Protein AF-A0A669B905-F1 (afdb_monomer)

InterPro domains:
  IPR000477 Reverse transcriptase domain [PF00078] (861-1070)
  IPR000477 Reverse transcriptase domain [PS50878] (839-1088)
  IPR005135 Endonuclease/exonuclease/phosphatase [PF03372] (368-586)
  IPR036691 Endonuclease/exonuclease/phosphatase superfamily [G3DSA:3.60.10.10] (364-593)
  IPR036691 Endonuclease/exonuclease/phosphatase superfamily [SSF56219] (365-593)
  IPR043502 DNA/RNA polymerase superfamily [SSF56672] (790-1060)

pLDDT: mean 71.16, std 20.17, range [20.33, 95.31]

Structure (mmCIF, N/CA/C/O backbone):
data_AF-A0A669B905-F1
#
_entry.id   AF-A0A669B905-F1
#
loop_
_atom_site.group_PDB
_atom_site.id
_atom_site.type_symbol
_atom_site.label_atom_id
_atom_site.label_alt_id
_atom_site.label_comp_id
_atom_site.label_asym_id
_atom_site.label_entity_id
_atom_site.label_seq_id
_atom_site.pdbx_PDB_ins_code
_atom_site.Cartn_x
_atom_site.Cartn_y
_atom_site.Cartn_z
_atom_site.occupancy
_atom_site.B_iso_or_equiv
_atom_site.auth_seq_id
_atom_site.auth_comp_id
_atom_site.auth_asym_id
_atom_site.auth_atom_id
_atom_site.pdbx_PDB_model_num
ATOM 1 N N . MET A 1 1 ? 8.652 -64.055 27.691 1.00 23.73 1 MET A N 1
ATOM 2 C CA . MET A 1 1 ? 7.307 -64.675 27.707 1.00 23.73 1 MET A CA 1
ATOM 3 C C . MET A 1 1 ? 6.275 -63.616 27.307 1.00 23.73 1 MET A C 1
ATOM 5 O O . MET A 1 1 ? 6.661 -62.470 27.116 1.00 23.73 1 MET A O 1
ATOM 9 N N . ILE A 1 2 ? 5.028 -64.021 27.076 1.00 25.58 2 ILE A N 1
ATOM 10 C CA . ILE A 1 2 ? 3.924 -63.333 26.359 1.00 25.58 2 ILE A CA 1
ATOM 11 C C . ILE A 1 2 ? 2.677 -63.392 27.295 1.00 25.58 2 ILE A C 1
ATOM 13 O O . ILE A 1 2 ? 2.710 -64.297 28.134 1.00 25.58 2 ILE A O 1
ATOM 17 N N . PRO A 1 3 ? 1.594 -62.561 27.225 1.00 44.59 3 PRO A N 1
ATOM 18 C CA . PRO A 1 3 ? 1.182 -61.507 26.264 1.00 44.59 3 PRO A CA 1
ATOM 19 C C . PRO A 1 3 ? 0.768 -60.139 26.907 1.00 44.59 3 PRO A C 1
ATOM 21 O O . PRO A 1 3 ? 1.012 -59.882 28.079 1.00 44.59 3 PRO A O 1
ATOM 24 N N . VAL A 1 4 ? 0.028 -59.335 26.114 1.00 25.70 4 VAL A N 1
ATOM 25 C CA . VAL A 1 4 ? -0.992 -58.309 26.472 1.00 25.70 4 VAL A CA 1
ATOM 26 C C . VAL A 1 4 ? -0.543 -56.840 26.511 1.00 25.70 4 VAL A C 1
ATOM 28 O O . VAL A 1 4 ? -0.245 -56.289 27.565 1.00 25.70 4 VAL A O 1
ATOM 31 N N . CYS A 1 5 ? -0.593 -56.186 25.338 1.00 24.33 5 CYS A N 1
ATOM 32 C CA . CYS A 1 5 ? -1.425 -54.990 25.079 1.00 24.33 5 CYS A CA 1
ATOM 33 C C . CYS A 1 5 ? -1.227 -54.470 23.636 1.00 24.33 5 CYS A C 1
ATOM 35 O O . CYS A 1 5 ? -0.572 -53.453 23.411 1.00 24.33 5 CYS A O 1
ATOM 37 N N . GLU A 1 6 ? -1.818 -55.148 22.646 1.00 27.17 6 GLU A N 1
ATOM 38 C CA . GLU A 1 6 ? -2.153 -54.501 21.367 1.00 27.17 6 GLU A CA 1
ATOM 39 C C . GLU A 1 6 ? -3.585 -53.955 21.439 1.00 27.17 6 GLU A C 1
ATOM 41 O O . GLU A 1 6 ? -4.488 -54.638 21.918 1.00 27.17 6 GLU A O 1
ATOM 46 N N . GLY A 1 7 ? -3.803 -52.730 20.957 1.00 27.81 7 GLY A N 1
ATOM 47 C CA . GLY A 1 7 ? -5.134 -52.127 20.899 1.00 27.81 7 GLY A CA 1
ATOM 48 C C . GLY A 1 7 ? -5.110 -50.622 20.627 1.00 27.81 7 GLY A C 1
ATOM 49 O O . GLY A 1 7 ? -4.249 -49.900 21.118 1.00 27.81 7 GLY A O 1
ATOM 50 N N . VAL A 1 8 ? -6.095 -50.146 19.860 1.00 27.58 8 VAL A N 1
ATOM 51 C CA . VAL A 1 8 ? -6.415 -48.717 19.651 1.00 27.58 8 VAL A CA 1
ATOM 52 C C . VAL A 1 8 ? -5.311 -47.863 18.987 1.00 27.58 8 VAL A C 1
ATOM 54 O O . VAL A 1 8 ? -4.923 -46.807 19.480 1.00 27.58 8 VAL A O 1
ATOM 57 N N . TRP A 1 9 ? -4.892 -48.239 17.770 1.00 29.30 9 TRP A N 1
ATOM 58 C CA . TRP A 1 9 ? -4.536 -47.234 16.740 1.00 29.30 9 TRP A CA 1
ATOM 59 C C . TRP A 1 9 ? -4.952 -47.629 15.304 1.00 29.30 9 TRP A C 1
ATOM 61 O O . TRP A 1 9 ? -4.428 -47.120 14.314 1.00 29.30 9 TRP A O 1
ATOM 71 N N . THR A 1 10 ? -5.922 -48.536 15.175 1.00 29.08 10 THR A N 1
ATOM 72 C CA . THR A 1 10 ? -6.332 -49.192 13.920 1.00 29.08 10 THR A CA 1
ATOM 73 C C . THR A 1 10 ? -7.814 -48.961 13.606 1.00 29.08 10 THR A C 1
ATOM 75 O O . THR A 1 10 ? -8.582 -49.895 13.417 1.00 29.08 10 THR A O 1
ATOM 78 N N . LEU A 1 11 ? -8.230 -47.691 13.541 1.00 26.69 11 LEU A N 1
ATOM 79 C CA . LEU A 1 11 ? -9.590 -47.309 13.137 1.00 26.69 11 LEU A CA 1
ATOM 80 C C . LEU A 1 11 ? -9.599 -45.934 12.442 1.00 26.69 11 LEU A C 1
ATOM 82 O O . LEU A 1 11 ? -9.884 -44.916 13.063 1.00 26.69 11 LEU A O 1
ATOM 86 N N . LEU A 1 12 ? -9.198 -45.914 11.160 1.00 27.28 12 LEU A N 1
ATOM 87 C CA . LEU A 1 12 ? -9.539 -44.898 10.134 1.00 27.28 12 LEU A CA 1
ATOM 88 C C . LEU A 1 12 ? -8.936 -45.267 8.753 1.00 27.28 12 LEU A C 1
ATOM 90 O O . LEU A 1 12 ? -8.339 -44.449 8.049 1.00 27.28 12 LEU A O 1
ATOM 94 N N . GLN A 1 13 ? -9.081 -46.535 8.363 1.00 30.08 13 GLN A N 1
ATOM 95 C CA . GLN A 1 13 ? -8.860 -47.026 6.999 1.00 30.08 13 GLN A CA 1
ATOM 96 C C . GLN A 1 13 ? -10.062 -47.896 6.603 1.00 30.08 13 GLN A C 1
ATOM 98 O O . GLN A 1 13 ? -10.680 -48.499 7.472 1.00 30.08 13 GLN A O 1
ATOM 103 N N . HIS A 1 14 ? -10.372 -47.934 5.302 1.00 25.19 14 HIS A N 1
ATOM 104 C CA . HIS A 1 14 ? -11.549 -48.568 4.681 1.00 25.19 14 HIS A CA 1
ATOM 105 C C . HIS A 1 14 ? -12.921 -47.906 4.928 1.00 25.19 14 HIS A C 1
ATOM 107 O O . HIS A 1 14 ? -13.678 -48.300 5.802 1.00 25.19 14 HIS A O 1
ATOM 113 N N . THR A 1 15 ? -13.303 -47.029 3.994 1.00 24.38 15 THR A N 1
ATOM 114 C CA . THR A 1 15 ? -14.527 -47.232 3.186 1.00 24.38 15 THR A CA 1
ATOM 115 C C . THR A 1 15 ? -14.198 -46.907 1.715 1.00 24.38 15 THR A C 1
ATOM 117 O O . THR A 1 15 ? -13.374 -46.013 1.493 1.00 24.38 15 THR A O 1
ATOM 120 N N . PRO A 1 16 ? -14.738 -47.632 0.711 1.00 28.81 16 PRO A N 1
ATOM 121 C CA . PRO A 1 16 ? -14.225 -47.604 -0.666 1.00 28.81 16 PRO A CA 1
ATOM 122 C C . PRO A 1 16 ? -15.098 -46.818 -1.665 1.00 28.81 16 PRO A C 1
ATOM 124 O O . PRO A 1 16 ? -16.204 -46.384 -1.360 1.00 28.81 16 PRO A O 1
ATOM 127 N N . THR A 1 17 ? -14.600 -46.687 -2.897 1.00 33.12 17 THR A N 1
ATOM 128 C CA . THR A 1 17 ? -15.314 -46.149 -4.069 1.00 33.12 17 THR A CA 1
ATOM 129 C C . THR A 1 17 ? -15.989 -47.240 -4.909 1.00 33.12 17 THR A C 1
ATOM 131 O O . THR A 1 17 ? -15.357 -48.251 -5.206 1.00 33.12 17 THR A O 1
ATOM 134 N N . CYS A 1 18 ? -17.189 -46.963 -5.424 1.00 22.50 18 CYS A N 1
ATOM 135 C CA . CYS A 1 18 ? -17.764 -47.538 -6.654 1.00 22.50 18 CYS A CA 1
ATOM 136 C C . CYS A 1 18 ? -18.350 -46.358 -7.464 1.00 22.50 18 CYS A C 1
ATOM 138 O O . CYS A 1 18 ? -18.897 -45.439 -6.860 1.00 22.50 18 CYS A O 1
ATOM 140 N N . LEU A 1 19 ? -18.069 -46.167 -8.761 1.00 22.41 19 LEU A N 1
ATOM 141 C CA . LEU A 1 19 ? -18.379 -47.004 -9.940 1.00 22.41 19 LEU A CA 1
ATOM 142 C C . LEU A 1 19 ? -19.904 -47.055 -10.184 1.00 22.41 19 LEU A C 1
ATOM 144 O O . LEU A 1 19 ? -20.607 -47.686 -9.410 1.00 22.41 19 LEU A O 1
ATOM 148 N N . VAL A 1 20 ? -20.491 -46.216 -11.055 1.00 23.94 20 VAL A N 1
ATOM 149 C CA . VAL A 1 20 ? -20.394 -46.100 -12.540 1.00 23.94 20 VAL A CA 1
ATOM 150 C C . VAL A 1 20 ? -21.287 -47.107 -13.277 1.00 23.94 20 VAL A C 1
ATOM 152 O O . VAL A 1 20 ? -20.971 -48.287 -13.299 1.00 23.94 20 VAL A O 1
ATOM 155 N N . MET A 1 21 ? -22.320 -46.595 -13.965 1.00 22.00 21 MET A N 1
ATOM 156 C CA . MET A 1 21 ? -22.772 -46.991 -15.317 1.00 22.00 21 MET A CA 1
ATOM 157 C C . MET A 1 21 ? -23.749 -45.916 -15.877 1.00 22.00 21 MET A C 1
ATOM 159 O O . MET A 1 21 ? -24.359 -45.206 -15.074 1.00 22.00 21 MET A O 1
ATOM 163 N N . PRO A 1 22 ? -23.897 -45.741 -17.210 1.00 38.09 22 PRO A N 1
ATOM 164 C CA . PRO A 1 22 ? -24.781 -44.734 -17.821 1.00 38.09 22 PRO A CA 1
ATOM 165 C C . PRO A 1 22 ? -25.956 -45.339 -18.623 1.00 38.09 22 PRO A C 1
ATOM 167 O O . PRO A 1 22 ? -25.873 -46.486 -19.045 1.00 38.09 22 PRO A O 1
ATOM 170 N N . HIS A 1 23 ? -26.977 -44.535 -18.965 1.00 22.64 23 HIS A N 1
ATOM 171 C CA . HIS A 1 23 ? -27.429 -44.387 -20.365 1.00 22.64 23 HIS A CA 1
ATOM 172 C C . HIS A 1 23 ? -28.376 -43.185 -20.588 1.00 22.64 23 HIS A C 1
ATOM 174 O O . HIS A 1 23 ? -28.790 -42.490 -19.665 1.00 22.64 23 HIS A O 1
ATOM 180 N N . SER A 1 24 ? -28.628 -42.905 -21.865 1.00 22.36 24 SER A N 1
ATOM 181 C CA . SER A 1 24 ? -29.291 -41.737 -22.463 1.00 22.36 24 SER A CA 1
ATOM 182 C C . SER A 1 24 ? -30.823 -41.802 -22.547 1.00 22.36 24 SER A C 1
ATOM 184 O O . SER A 1 24 ? -31.334 -42.880 -22.836 1.00 22.36 24 SER A O 1
ATOM 186 N N . LEU A 1 25 ? -31.506 -40.639 -22.561 1.00 22.50 25 LEU A N 1
ATOM 187 C CA . LEU A 1 25 ? -32.407 -40.225 -23.668 1.00 22.50 25 LEU A CA 1
ATOM 188 C C . LEU A 1 25 ? -32.922 -38.759 -23.560 1.00 22.50 25 LEU A C 1
ATOM 190 O O . LEU A 1 25 ? -33.346 -38.314 -22.504 1.00 22.50 25 LEU A O 1
ATOM 194 N N . ASN A 1 26 ? -32.863 -38.036 -24.691 1.00 21.53 26 ASN A N 1
ATOM 195 C CA . ASN A 1 26 ? -33.778 -36.993 -25.225 1.00 21.53 26 ASN A CA 1
ATOM 196 C C . ASN A 1 26 ? -34.907 -36.408 -24.314 1.00 21.53 26 ASN A C 1
ATOM 198 O O . ASN A 1 26 ? -35.679 -37.162 -23.746 1.00 21.53 26 ASN A O 1
ATOM 202 N N . THR A 1 27 ? -35.228 -35.094 -24.271 1.00 23.03 27 THR A N 1
ATOM 203 C CA . THR A 1 27 ? -35.216 -34.087 -25.369 1.00 23.03 27 THR A CA 1
ATOM 204 C C . THR A 1 27 ? -35.538 -32.625 -24.933 1.00 23.03 27 THR A C 1
ATOM 206 O O . THR A 1 27 ? -36.311 -32.423 -24.011 1.00 23.03 27 THR A O 1
ATOM 209 N N . LYS A 1 28 ? -35.111 -31.638 -25.757 1.00 22.02 28 LYS A N 1
ATOM 210 C CA . LYS A 1 28 ? -35.785 -30.349 -26.142 1.00 22.02 28 LYS A CA 1
ATOM 211 C C . LYS A 1 28 ? -36.123 -29.217 -25.121 1.00 22.02 28 LYS A C 1
ATOM 213 O O . LYS A 1 28 ? -37.040 -29.357 -24.329 1.00 22.02 28 LYS A O 1
ATOM 218 N N . LYS A 1 29 ? -35.626 -28.001 -25.469 1.00 22.70 29 LYS A N 1
ATOM 219 C CA . LYS A 1 29 ? -36.166 -26.622 -25.207 1.00 22.70 29 LYS A CA 1
ATOM 220 C C . LYS A 1 29 ? -36.107 -26.113 -23.739 1.00 22.70 29 LYS A C 1
ATOM 222 O O . LYS A 1 29 ? -36.218 -26.924 -22.840 1.00 22.70 29 LYS A O 1
ATOM 227 N N . LEU A 1 30 ? -35.968 -24.819 -23.377 1.00 22.53 30 LEU A N 1
ATOM 228 C CA . LEU A 1 30 ? -35.648 -23.481 -23.980 1.00 22.53 30 LEU A CA 1
ATOM 229 C C . LEU A 1 30 ? -35.280 -22.530 -22.769 1.00 22.53 30 LEU A C 1
ATOM 231 O O . LEU A 1 30 ? -35.550 -22.935 -21.647 1.00 22.53 30 LEU A O 1
ATOM 235 N N . CYS A 1 31 ? -34.758 -21.283 -22.798 1.00 21.95 31 CYS A N 1
ATOM 236 C CA . CYS A 1 31 ? -34.101 -20.387 -23.777 1.00 21.95 31 CYS A CA 1
ATOM 237 C C . CYS A 1 31 ? -33.440 -19.169 -23.053 1.00 21.95 31 CYS A C 1
ATOM 239 O O . CYS A 1 31 ? -34.180 -18.487 -22.355 1.00 21.95 31 CYS A O 1
ATOM 241 N N . ARG A 1 32 ? -32.172 -18.799 -23.357 1.00 21.33 32 ARG A N 1
ATOM 242 C CA . ARG A 1 32 ? -31.583 -17.412 -23.288 1.00 21.33 32 ARG A CA 1
ATOM 243 C C . ARG A 1 32 ? -31.580 -16.664 -21.920 1.00 21.33 32 ARG A C 1
ATOM 245 O O . ARG A 1 32 ? -32.296 -17.047 -21.014 1.00 21.33 32 ARG A O 1
ATOM 252 N N . CYS A 1 33 ? -30.835 -15.577 -21.651 1.00 21.66 33 CYS A N 1
ATOM 253 C CA . CYS A 1 33 ? -29.632 -14.883 -22.190 1.00 21.66 33 CYS A CA 1
ATOM 254 C C . CYS A 1 33 ? -29.024 -14.079 -20.990 1.00 21.66 33 CYS A C 1
ATOM 256 O O . CYS A 1 33 ? -29.731 -13.847 -20.016 1.00 21.66 33 CYS A O 1
ATOM 258 N N . GLU A 1 34 ? -27.719 -13.794 -20.859 1.00 21.70 34 GLU A N 1
ATOM 259 C CA . GLU A 1 34 ? -26.936 -12.696 -21.491 1.00 21.70 34 GLU A CA 1
ATOM 260 C C . GLU A 1 34 ? -27.555 -11.276 -21.352 1.00 21.70 34 GLU A C 1
ATOM 262 O O . GLU A 1 34 ? -28.751 -11.128 -21.574 1.00 21.70 34 GLU A O 1
ATOM 267 N N . ILE A 1 35 ? -26.840 -10.166 -21.066 1.00 24.34 35 ILE A N 1
ATOM 268 C CA . ILE A 1 35 ? -25.417 -9.912 -20.712 1.00 24.34 35 ILE A CA 1
ATOM 269 C C . ILE A 1 35 ? -25.273 -8.518 -20.019 1.00 24.34 35 ILE A C 1
ATOM 271 O O . ILE A 1 35 ? -26.237 -7.765 -19.917 1.00 24.34 35 ILE A O 1
ATOM 275 N N . THR A 1 36 ? -24.070 -8.172 -19.540 1.00 23.27 36 THR A N 1
ATOM 276 C CA . THR A 1 36 ? -23.655 -6.906 -18.871 1.00 23.27 36 THR A CA 1
ATOM 277 C C . THR A 1 36 ? -24.039 -5.570 -19.546 1.00 23.27 36 THR A C 1
ATOM 279 O O . THR A 1 36 ? -24.016 -5.471 -20.771 1.00 23.27 36 THR A O 1
ATOM 282 N N . GLY A 1 37 ? -24.180 -4.489 -18.755 1.00 25.16 37 GLY A N 1
ATOM 283 C CA . GLY A 1 37 ? -24.165 -3.079 -19.217 1.00 25.16 37 GLY A CA 1
ATOM 284 C C . GLY A 1 37 ? -22.873 -2.302 -18.865 1.00 25.16 37 GLY A C 1
ATOM 285 O O . GLY A 1 37 ? -21.986 -2.853 -18.216 1.00 25.16 37 GLY A O 1
ATOM 286 N N . CYS A 1 38 ? -22.746 -1.022 -19.277 1.00 23.55 38 CYS A N 1
ATOM 287 C CA . CYS A 1 38 ? -21.706 -0.079 -18.792 1.00 23.55 38 CYS A CA 1
ATOM 288 C C . CYS A 1 38 ? -21.997 1.420 -19.125 1.00 23.55 38 CYS A C 1
ATOM 290 O O . CYS A 1 38 ? -23.061 1.740 -19.649 1.00 23.55 38 CYS A O 1
ATOM 292 N N . LEU A 1 39 ? -21.070 2.344 -18.799 1.00 25.98 39 LEU A N 1
ATOM 293 C CA . LEU A 1 39 ? -21.341 3.752 -18.407 1.00 25.98 39 LEU A CA 1
ATOM 294 C C . LEU A 1 39 ? -20.612 4.892 -19.206 1.00 25.98 39 LEU A C 1
ATOM 296 O O . LEU A 1 39 ? -19.459 4.734 -19.588 1.00 25.98 39 LEU A O 1
ATOM 300 N N . ILE A 1 40 ? -21.251 6.087 -19.265 1.00 27.36 40 ILE A N 1
ATOM 301 C CA . ILE A 1 40 ? -20.707 7.474 -19.029 1.00 27.36 40 ILE A CA 1
ATOM 302 C C . ILE A 1 40 ? -19.841 8.277 -20.079 1.00 27.36 40 ILE A C 1
ATOM 304 O O . ILE A 1 40 ? -18.694 7.945 -20.346 1.00 27.36 40 ILE A O 1
ATOM 308 N N . SER A 1 41 ? -20.354 9.483 -20.460 1.00 28.66 41 SER A N 1
ATOM 309 C CA . SER A 1 41 ? -19.670 10.810 -20.709 1.00 28.66 41 SER A CA 1
ATOM 310 C C . SER A 1 41 ? -18.764 11.043 -21.971 1.00 28.66 41 SER A C 1
ATOM 312 O O . SER A 1 41 ? -18.524 10.088 -22.699 1.00 28.66 41 SER A O 1
ATOM 314 N N . THR A 1 42 ? -18.269 12.241 -22.404 1.00 30.05 42 THR A N 1
ATOM 315 C CA . THR A 1 42 ? -18.174 13.650 -21.873 1.00 30.05 42 THR A CA 1
ATOM 316 C C . THR A 1 42 ? -17.866 14.722 -22.984 1.00 30.05 42 THR A C 1
ATOM 318 O O . THR A 1 42 ? -17.447 14.350 -24.077 1.00 30.05 42 THR A O 1
ATOM 321 N N . TYR A 1 43 ? -17.843 16.033 -22.627 1.00 25.97 43 TYR A N 1
ATOM 322 C CA . TYR A 1 43 ? -16.997 17.152 -23.178 1.00 25.97 43 TYR A CA 1
ATOM 323 C C . TYR A 1 43 ? -17.347 17.791 -24.560 1.00 25.97 43 TYR A C 1
ATOM 325 O O . TYR A 1 43 ? -18.230 17.291 -25.239 1.00 25.97 43 TYR A O 1
ATOM 333 N N . CYS A 1 44 ? -16.779 18.924 -25.053 1.00 24.23 44 CYS A N 1
ATOM 334 C CA . CYS A 1 44 ? -15.602 19.808 -24.749 1.00 24.23 44 CYS A CA 1
ATOM 335 C C . CYS A 1 44 ? -15.850 21.256 -25.335 1.00 24.23 44 CYS A C 1
ATOM 337 O O . CYS A 1 44 ? -16.884 21.415 -25.972 1.00 24.23 44 CYS A O 1
ATOM 339 N N . ARG A 1 45 ? -15.047 22.357 -25.287 1.00 26.27 45 ARG A N 1
ATOM 340 C CA . ARG A 1 45 ? -13.695 22.772 -24.777 1.00 26.27 45 ARG A CA 1
ATOM 341 C C . ARG A 1 45 ? -13.620 24.344 -24.676 1.00 26.27 45 ARG A C 1
ATOM 343 O O . ARG A 1 45 ? -14.627 24.936 -24.325 1.00 26.27 45 ARG A O 1
ATOM 350 N N . VAL A 1 46 ? -12.494 24.985 -25.080 1.00 24.67 46 VAL A N 1
ATOM 351 C CA . VAL A 1 46 ? -12.183 26.433 -25.358 1.00 24.67 46 VAL A CA 1
ATOM 352 C C . VAL A 1 46 ? -11.133 27.080 -24.391 1.00 24.67 46 VAL A C 1
ATOM 354 O O . VAL A 1 46 ? -10.461 26.330 -23.685 1.00 24.67 46 VAL A O 1
ATOM 357 N N . MET A 1 47 ? -10.805 28.378 -24.550 1.00 22.61 47 MET A N 1
ATOM 358 C CA . MET A 1 47 ? -9.472 29.065 -24.552 1.00 22.61 47 MET A CA 1
ATOM 359 C C . MET A 1 47 ? -9.686 30.616 -24.417 1.00 22.61 47 MET A C 1
ATOM 361 O O . MET A 1 47 ? -10.832 31.005 -24.613 1.00 22.61 47 MET A O 1
ATOM 365 N N . CYS A 1 48 ? -8.776 31.604 -24.207 1.00 23.27 48 CYS A N 1
ATOM 366 C CA . CYS A 1 48 ? -7.329 31.846 -23.875 1.00 23.27 48 CYS A CA 1
ATOM 367 C C . CYS A 1 48 ? -7.116 33.422 -23.803 1.00 23.27 48 CYS A C 1
ATOM 369 O O . CYS A 1 48 ? -8.084 34.101 -24.123 1.00 23.27 48 CYS A O 1
ATOM 371 N N . VAL A 1 49 ? -6.011 34.156 -23.480 1.00 24.30 49 VAL A N 1
ATOM 372 C CA . VAL A 1 49 ? -4.596 33.979 -23.003 1.00 24.30 49 VAL A CA 1
ATOM 373 C C . VAL A 1 49 ? -3.971 35.355 -22.553 1.00 24.30 49 VAL A C 1
ATOM 375 O O . VAL A 1 49 ? -4.574 36.385 -22.807 1.00 24.30 49 VAL A O 1
ATOM 378 N N . PHE A 1 50 ? -2.744 35.358 -21.978 1.00 20.33 50 PHE A N 1
ATOM 379 C CA . PHE A 1 50 ? -1.753 36.470 -21.774 1.00 20.33 50 PHE A CA 1
ATOM 380 C C . PHE A 1 50 ? -1.868 37.503 -20.600 1.00 20.33 50 PHE A C 1
ATOM 382 O O . PHE A 1 50 ? -2.380 38.599 -20.755 1.00 20.33 50 PHE A O 1
ATOM 389 N N . ALA A 1 51 ? -1.193 37.155 -19.486 1.00 21.88 51 ALA A N 1
ATOM 390 C CA . ALA A 1 51 ? -0.125 37.885 -18.745 1.00 21.88 51 ALA A CA 1
ATOM 391 C C . ALA A 1 51 ? -0.280 39.220 -17.942 1.00 21.88 51 ALA A C 1
ATOM 393 O O . ALA A 1 51 ? -0.612 40.268 -18.475 1.00 21.88 51 ALA A O 1
ATOM 394 N N . LEU A 1 52 ? 0.321 39.142 -16.731 1.00 21.27 52 LEU A N 1
ATOM 395 C CA . LEU A 1 52 ? 1.110 40.129 -15.942 1.00 21.27 52 LEU A CA 1
ATOM 396 C C . LEU A 1 52 ? 0.445 41.122 -14.951 1.00 21.27 52 LEU A C 1
ATOM 398 O O . LEU A 1 52 ? -0.502 41.818 -15.278 1.00 21.27 52 LEU A O 1
ATOM 402 N N . HIS A 1 53 ? 1.100 41.221 -13.774 1.00 21.53 53 HIS A N 1
ATOM 403 C CA . HIS A 1 53 ? 0.899 42.133 -12.621 1.00 21.53 53 HIS A CA 1
ATOM 404 C C . HIS A 1 53 ? -0.483 42.104 -11.905 1.00 21.53 53 HIS A C 1
ATOM 406 O O . HIS A 1 53 ? -1.483 41.728 -12.497 1.00 21.53 53 HIS A O 1
ATOM 412 N N . SER A 1 54 ? -0.643 42.553 -10.648 1.00 20.97 54 SER A N 1
ATOM 413 C CA . SER A 1 54 ? -0.013 42.179 -9.350 1.00 20.97 54 SER A CA 1
ATOM 414 C C . SER A 1 54 ? -0.630 43.029 -8.206 1.00 20.97 54 SER A C 1
ATOM 416 O O . SER A 1 54 ? -1.132 44.102 -8.506 1.00 20.97 54 SER A O 1
ATOM 418 N N . VAL A 1 55 ? -0.448 42.629 -6.930 1.00 22.98 55 VAL A N 1
ATOM 419 C CA . VAL A 1 55 ? -0.598 43.445 -5.681 1.00 22.98 55 VAL A CA 1
ATOM 420 C C . VAL A 1 55 ? -2.006 43.558 -5.017 1.00 22.98 55 VAL A C 1
ATOM 422 O O . VAL A 1 55 ? -2.954 43.994 -5.647 1.00 22.98 55 VAL A O 1
ATOM 425 N N . GLN A 1 56 ? -2.049 43.188 -3.713 1.00 22.23 56 GLN A N 1
ATOM 426 C CA . GLN A 1 56 ? -2.948 43.554 -2.569 1.00 22.23 56 GLN A CA 1
ATOM 427 C C . GLN A 1 56 ? -4.495 43.395 -2.687 1.00 22.23 56 GLN A C 1
ATOM 429 O O . GLN A 1 56 ? -5.091 43.722 -3.700 1.00 22.23 56 GLN A O 1
ATOM 434 N N . CYS A 1 57 ? -5.196 42.691 -1.773 1.00 22.23 57 CYS A N 1
ATOM 435 C CA . CYS A 1 57 ? -5.520 42.921 -0.331 1.00 22.23 57 CYS A CA 1
ATOM 436 C C . CYS A 1 57 ? -6.730 43.876 -0.135 1.00 22.23 57 CYS A C 1
ATOM 438 O O . CYS A 1 57 ? -6.753 44.941 -0.730 1.00 22.23 57 CYS A O 1
ATOM 440 N N . LEU A 1 58 ? -7.842 43.415 0.477 1.00 24.39 58 LEU A N 1
ATOM 441 C CA . LEU A 1 58 ? -8.267 43.613 1.896 1.00 24.39 58 LEU A CA 1
ATOM 442 C C . LEU A 1 58 ? -8.564 45.092 2.257 1.00 24.39 58 LEU A C 1
ATOM 444 O O . LEU A 1 58 ? -7.790 45.960 1.887 1.00 24.39 58 LEU A O 1
ATOM 448 N N . SER A 1 59 ? -9.608 45.462 3.015 1.00 24.00 59 SER A N 1
ATOM 449 C CA . SER A 1 59 ? -10.688 44.713 3.706 1.00 24.00 59 SER A CA 1
ATOM 450 C C . SER A 1 59 ? -11.715 45.688 4.321 1.00 24.00 59 SER A C 1
ATOM 452 O O . SER A 1 59 ? -11.400 46.867 4.419 1.00 24.00 59 SER A O 1
ATOM 454 N N . MET A 1 60 ? -12.869 45.189 4.800 1.00 22.42 60 MET A N 1
ATOM 455 C CA . MET A 1 60 ? -13.498 45.399 6.141 1.00 22.42 60 MET A CA 1
ATOM 456 C C . MET A 1 60 ? -14.966 44.887 6.074 1.00 22.42 60 MET A C 1
ATOM 458 O O . MET A 1 60 ? -15.586 45.036 5.026 1.00 22.42 60 MET A O 1
ATOM 462 N N . THR A 1 61 ? -15.555 44.075 6.973 1.00 24.86 61 THR A N 1
ATOM 463 C CA . THR A 1 61 ? -15.814 44.150 8.441 1.00 24.86 61 THR A CA 1
ATOM 464 C C . THR A 1 61 ? -16.634 45.375 8.884 1.00 24.86 61 THR A C 1
ATOM 466 O O . THR A 1 61 ? -16.399 46.470 8.399 1.00 24.86 61 THR A O 1
ATOM 469 N N . PHE A 1 62 ? -17.628 45.285 9.784 1.00 24.17 62 PHE A N 1
ATOM 470 C CA . PHE A 1 62 ? -18.115 44.175 10.646 1.00 24.17 62 PHE A CA 1
ATOM 471 C C . PHE A 1 62 ? -19.679 44.037 10.537 1.00 24.17 62 PHE A C 1
ATOM 473 O O . PHE A 1 62 ? -20.177 44.348 9.464 1.00 24.17 62 PHE A O 1
ATOM 480 N N . VAL A 1 63 ? -20.546 43.538 11.449 1.00 23.69 63 VAL A N 1
ATOM 481 C CA . VAL A 1 63 ? -20.477 43.211 12.893 1.00 23.69 63 VAL A CA 1
ATOM 482 C C . VAL A 1 63 ? -21.500 42.120 13.333 1.00 23.69 63 VAL A C 1
ATOM 484 O O . VAL A 1 63 ? -22.414 41.765 12.600 1.00 23.69 63 VAL A O 1
ATOM 487 N N . VAL A 1 64 ? -21.267 41.600 14.544 1.00 23.00 64 VAL A N 1
ATOM 488 C CA . VAL A 1 64 ? -22.055 40.830 15.552 1.00 23.00 64 VAL A CA 1
ATOM 489 C C . VAL A 1 64 ? -23.606 40.791 15.490 1.00 23.00 64 VAL A C 1
ATOM 491 O O . VAL A 1 64 ? -24.239 41.766 15.108 1.00 23.00 64 VAL A O 1
ATOM 494 N N . GLY A 1 65 ? -24.224 39.714 16.032 1.00 23.00 65 GLY A N 1
ATOM 495 C CA . GLY A 1 65 ? -25.669 39.699 16.369 1.00 23.00 65 GLY A CA 1
ATOM 496 C C . GLY A 1 65 ? -26.294 38.406 16.950 1.00 23.00 65 GLY A C 1
ATOM 497 O O . GLY A 1 65 ? -27.390 38.039 16.545 1.00 23.00 65 GLY A O 1
ATOM 498 N N . SER A 1 66 ? -25.626 37.669 17.846 1.00 22.91 66 SER A N 1
ATOM 499 C CA . SER A 1 66 ? -26.120 36.392 18.423 1.00 22.91 66 SER A CA 1
ATOM 500 C C . SER A 1 66 ? -27.437 36.497 19.219 1.00 22.91 66 SER A C 1
ATOM 502 O O . SER A 1 66 ? -27.548 37.429 20.008 1.00 22.91 66 SER A O 1
ATOM 504 N N . LEU A 1 67 ? -28.320 35.473 19.171 1.00 22.72 67 LEU A N 1
ATOM 505 C CA . LEU A 1 67 ? -28.877 34.794 20.375 1.00 22.72 67 LEU A CA 1
ATOM 506 C C . LEU A 1 67 ? -29.817 33.580 20.106 1.00 22.72 67 LEU A C 1
ATOM 508 O O . LEU A 1 67 ? -30.813 33.690 19.406 1.00 22.72 67 LEU A O 1
ATOM 512 N N . THR A 1 68 ? -29.506 32.463 20.786 1.00 23.78 68 THR A N 1
ATOM 513 C CA . THR A 1 68 ? -30.363 31.347 21.289 1.00 23.78 68 THR A CA 1
ATOM 514 C C . THR A 1 68 ? -31.364 30.553 20.420 1.00 23.78 68 THR A C 1
ATOM 516 O O . THR A 1 68 ? -32.149 31.066 19.636 1.00 23.78 68 THR A O 1
ATOM 519 N N . VAL A 1 69 ? -31.399 29.244 20.711 1.00 25.72 69 VAL A N 1
ATOM 520 C CA . VAL A 1 69 ? -32.370 28.227 20.257 1.00 25.72 69 VAL A CA 1
ATOM 521 C C . VAL A 1 69 ? -33.412 27.966 21.359 1.00 25.72 69 VAL A C 1
ATOM 523 O O . VAL A 1 69 ? -33.048 27.943 22.532 1.00 25.72 69 VAL A O 1
ATOM 526 N N . GLY A 1 70 ? -34.667 27.673 20.997 1.00 25.75 70 GLY A N 1
ATOM 527 C CA . GLY A 1 70 ? -35.713 27.173 21.906 1.00 25.75 70 GLY A CA 1
ATOM 528 C C . GLY A 1 70 ? -36.790 26.388 21.140 1.00 25.75 70 GLY A C 1
ATOM 529 O O . GLY A 1 70 ? -37.135 26.772 20.025 1.00 25.75 70 GLY A O 1
ATOM 530 N N . SER A 1 71 ? -37.288 25.273 21.692 1.00 25.14 71 SER A N 1
ATOM 531 C CA . SER A 1 71 ? -37.973 24.228 20.904 1.00 25.14 71 SER A CA 1
ATOM 532 C C . SER A 1 71 ? -39.260 23.666 21.530 1.00 25.14 71 SER A C 1
ATOM 534 O O . SER A 1 71 ? -39.256 23.293 22.694 1.00 25.14 71 SER A O 1
ATOM 536 N N . LEU A 1 72 ? -40.260 23.430 20.664 1.00 25.16 72 LEU A N 1
ATOM 537 C CA . LEU A 1 72 ? -41.275 22.349 20.695 1.00 25.16 72 LEU A CA 1
ATOM 538 C C . LEU A 1 72 ? -42.333 22.262 21.833 1.00 25.16 72 LEU A C 1
ATOM 540 O O . LEU A 1 72 ? -42.029 21.764 22.907 1.00 25.16 72 LEU A O 1
ATOM 544 N N . LYS A 1 73 ? -43.613 22.415 21.417 1.00 26.27 73 LYS A N 1
ATOM 545 C CA . LYS A 1 73 ? -44.799 21.563 21.752 1.00 26.27 73 LYS A CA 1
ATOM 546 C C . LYS A 1 73 ? -45.371 21.619 23.205 1.00 26.27 73 LYS A C 1
ATOM 548 O O . LYS A 1 73 ? -44.636 21.882 24.139 1.00 26.27 73 LYS A O 1
ATOM 553 N N . THR A 1 74 ? -46.675 21.399 23.481 1.00 25.48 74 THR A N 1
ATOM 554 C CA . THR A 1 74 ? -47.808 20.862 22.670 1.00 25.48 74 THR A CA 1
ATOM 555 C C . THR A 1 74 ? -49.212 21.280 23.193 1.00 25.48 74 THR A C 1
ATOM 557 O O . THR A 1 74 ? -49.362 21.427 24.395 1.00 25.48 74 THR A O 1
ATOM 560 N N . LEU A 1 75 ? -50.218 21.263 22.292 1.00 24.17 75 LEU A N 1
ATOM 561 C CA . LEU A 1 75 ? -51.664 20.923 22.461 1.00 24.17 75 LEU A CA 1
ATOM 562 C C . LEU A 1 75 ? -52.681 21.805 23.252 1.00 24.17 75 LEU A C 1
ATOM 564 O O . LEU A 1 75 ? -52.487 22.115 24.415 1.00 24.17 75 LEU A O 1
ATOM 568 N N . CYS A 1 76 ? -53.817 22.031 22.560 1.00 23.09 76 CYS A N 1
ATOM 569 C CA . CYS A 1 76 ? -55.248 22.105 22.950 1.00 23.09 76 CYS A CA 1
ATOM 570 C C . CYS A 1 76 ? -55.807 23.000 24.087 1.00 23.09 76 CYS A C 1
ATOM 572 O O . CYS A 1 76 ? -55.396 22.892 25.229 1.00 23.09 76 CYS A O 1
ATOM 574 N N . GLU A 1 77 ? -56.885 23.726 23.713 1.00 22.69 77 GLU A N 1
ATOM 575 C CA . GLU A 1 77 ? -58.195 23.908 24.404 1.00 22.69 77 GLU A CA 1
ATOM 576 C C . GLU A 1 77 ? -58.253 24.480 25.847 1.00 22.69 77 GLU A C 1
ATOM 578 O O . GLU A 1 77 ? -57.446 24.151 26.699 1.00 22.69 77 GLU A O 1
ATOM 583 N N . SER A 1 78 ? -59.242 25.295 26.252 1.00 22.11 78 SER A N 1
ATOM 584 C CA . SER A 1 78 ? -60.336 26.018 25.557 1.00 22.11 78 SER A CA 1
ATOM 585 C C . SER A 1 78 ? -60.953 27.070 26.514 1.00 22.11 78 SER A C 1
ATOM 587 O O . SER A 1 78 ? -60.777 26.931 27.723 1.00 22.11 78 SER A O 1
ATOM 589 N N . SER A 1 79 ? -61.727 28.052 26.004 1.00 22.34 79 SER A N 1
ATOM 590 C CA . SER A 1 79 ? -62.478 29.085 26.782 1.00 22.34 79 SER A CA 1
ATOM 591 C C . SER A 1 79 ? -61.594 30.095 27.579 1.00 22.34 79 SER A C 1
ATOM 593 O O . SER A 1 79 ? -60.419 29.828 27.797 1.00 22.34 79 SER A O 1
ATOM 595 N N . GLU A 1 80 ? -62.015 31.305 27.987 1.00 23.36 80 GLU A N 1
ATOM 596 C CA . GLU A 1 80 ? -63.226 32.102 27.705 1.00 23.36 80 GLU A CA 1
ATOM 597 C C . GLU A 1 80 ? -63.002 33.613 27.998 1.00 23.36 80 GLU A C 1
ATOM 599 O O . GLU A 1 80 ? -62.175 33.951 28.839 1.00 23.36 80 GLU A O 1
ATOM 604 N N . MET A 1 81 ? -63.821 34.494 27.390 1.00 22.16 81 MET A N 1
ATOM 605 C CA . MET A 1 81 ? -64.129 35.881 27.837 1.00 22.16 81 MET A CA 1
ATOM 606 C C . MET A 1 81 ? -62.962 36.932 27.905 1.00 22.16 81 MET A C 1
ATOM 608 O O . MET A 1 81 ? -61.804 36.583 27.686 1.00 22.16 81 MET A O 1
ATOM 612 N N . PRO A 1 82 ? -63.241 38.266 28.000 1.00 38.88 82 PRO A N 1
ATOM 613 C CA . PRO A 1 82 ? -62.466 39.247 27.217 1.00 38.88 82 PRO A CA 1
ATOM 614 C C . PRO A 1 82 ? -62.029 40.549 27.929 1.00 38.88 82 PRO A C 1
ATOM 616 O O . PRO A 1 82 ? -62.612 40.979 28.919 1.00 38.88 82 PRO A O 1
ATOM 619 N N . SER A 1 83 ? -61.110 41.295 27.302 1.00 26.19 83 SER A N 1
ATOM 620 C CA . SER A 1 83 ? -61.173 42.771 27.221 1.00 26.19 83 SER A CA 1
ATOM 621 C C . SER A 1 83 ? -60.232 43.326 26.132 1.00 26.19 83 SER A C 1
ATOM 623 O O . SER A 1 83 ? -59.281 42.664 25.736 1.00 26.19 83 SER A O 1
ATOM 625 N N . HIS A 1 84 ? -60.553 44.520 25.612 1.00 28.61 84 HIS A N 1
ATOM 626 C CA . HIS A 1 84 ? -59.740 45.405 24.754 1.00 28.61 84 HIS A CA 1
ATOM 627 C C . HIS A 1 84 ? -58.602 44.804 23.888 1.00 28.61 84 HIS A C 1
ATOM 629 O O . HIS A 1 84 ? -57.468 44.702 24.343 1.00 28.61 84 HIS A O 1
ATOM 635 N N . GLN A 1 85 ? -58.822 44.690 22.567 1.00 28.64 85 GLN A N 1
ATOM 636 C CA . GLN A 1 85 ? -58.254 45.667 21.612 1.00 28.64 85 GLN A CA 1
ATOM 637 C C . GLN A 1 85 ? -58.768 45.510 20.164 1.00 28.64 85 GLN A C 1
ATOM 639 O O . GLN A 1 85 ? -59.249 44.468 19.733 1.00 28.64 85 GLN A O 1
ATOM 644 N N . GLN A 1 86 ? -58.677 46.626 19.441 1.00 30.55 86 GLN A N 1
ATOM 645 C CA . GLN A 1 86 ? -59.173 46.936 18.097 1.00 30.55 86 GLN A CA 1
ATOM 646 C C . GLN A 1 86 ? -59.093 45.806 17.042 1.00 30.55 86 GLN A C 1
ATOM 648 O O . GLN A 1 86 ? -58.026 45.483 16.523 1.00 30.55 86 GLN A O 1
ATOM 653 N N . LYS A 1 87 ? -60.265 45.322 16.602 1.00 28.70 87 LYS A N 1
ATOM 654 C CA . LYS A 1 87 ? -60.463 44.630 15.315 1.00 28.70 87 LYS A CA 1
ATOM 655 C C . LYS A 1 87 ? -61.792 45.036 14.667 1.00 28.70 87 LYS A C 1
ATOM 657 O O . LYS A 1 87 ? -62.845 44.560 15.072 1.00 28.70 87 LYS A O 1
ATOM 662 N N . LEU A 1 88 ? -61.708 45.844 13.614 1.00 25.64 88 LEU A N 1
ATOM 663 C CA . LEU A 1 88 ? -62.695 45.974 12.533 1.00 25.64 88 LEU A CA 1
ATOM 664 C C . LEU A 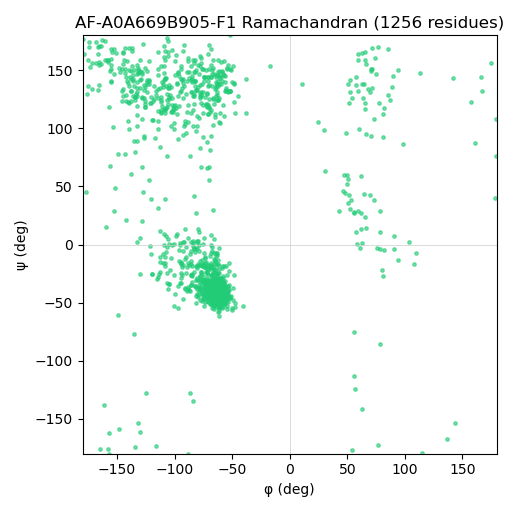1 88 ? -61.855 46.090 11.248 1.00 25.64 88 LEU A C 1
ATOM 666 O O . LEU A 1 88 ? -61.099 47.039 11.089 1.00 25.64 88 LEU A O 1
ATOM 670 N N . THR A 1 89 ? -61.682 45.014 10.478 1.00 26.97 89 THR A N 1
ATOM 671 C CA . THR A 1 89 ? -62.550 44.631 9.347 1.00 26.97 89 THR A CA 1
ATOM 672 C C . THR A 1 89 ? -62.791 45.755 8.343 1.00 26.97 89 THR A C 1
ATOM 674 O O . THR A 1 89 ? -63.450 46.732 8.679 1.00 26.97 89 THR A O 1
ATOM 677 N N . LEU A 1 90 ? -62.427 45.523 7.079 1.00 28.69 90 LEU A N 1
ATOM 678 C CA . LEU A 1 90 ? -63.334 45.746 5.946 1.00 28.69 90 LEU A CA 1
ATOM 679 C C . LEU A 1 90 ? -62.799 45.085 4.669 1.00 28.69 90 LEU A C 1
ATOM 681 O O . LEU A 1 90 ? -61.603 44.839 4.527 1.00 28.69 90 LEU A O 1
ATOM 685 N N . ARG A 1 91 ? -63.713 44.799 3.736 1.00 27.89 91 ARG A N 1
ATOM 686 C CA . ARG A 1 91 ? -63.380 44.458 2.348 1.00 27.89 91 ARG A CA 1
ATOM 687 C C . ARG A 1 91 ? -62.874 45.716 1.630 1.00 27.89 91 ARG A C 1
ATOM 689 O O . ARG A 1 91 ? -63.446 46.786 1.818 1.00 27.89 91 ARG A O 1
ATOM 696 N N . ARG A 1 92 ? -61.902 45.557 0.731 1.00 29.61 92 ARG A N 1
ATOM 697 C CA . ARG A 1 92 ? -61.664 46.446 -0.421 1.00 29.61 92 ARG A CA 1
ATOM 698 C C . ARG A 1 92 ? -61.641 45.556 -1.674 1.00 29.61 92 ARG A C 1
ATOM 700 O O . ARG A 1 92 ? -61.104 44.457 -1.593 1.00 29.61 92 ARG A O 1
ATOM 707 N N . GLN A 1 93 ? -62.437 45.830 -2.715 1.00 27.50 93 GLN A N 1
ATOM 708 C CA . GLN A 1 93 ? -62.372 46.984 -3.639 1.00 27.50 93 GLN A CA 1
ATOM 709 C C . GLN A 1 93 ? -61.076 46.928 -4.463 1.00 27.50 93 GLN A C 1
ATOM 711 O O . GLN A 1 93 ? -60.001 46.864 -3.879 1.00 27.50 93 GLN A O 1
ATOM 716 N N . GLU A 1 94 ? -61.069 46.890 -5.799 1.00 23.41 94 GLU A N 1
ATOM 717 C CA . GLU A 1 94 ? -62.101 47.200 -6.812 1.00 23.41 94 GLU A CA 1
ATOM 718 C C . GLU A 1 94 ? -62.628 48.650 -6.778 1.00 23.41 94 GLU A C 1
ATOM 720 O O . GLU A 1 94 ? -63.518 48.985 -5.999 1.00 23.41 94 GLU A O 1
ATOM 725 N N . GLY A 1 95 ? -62.104 49.485 -7.687 1.00 22.77 95 GLY A N 1
ATOM 726 C CA . GLY A 1 95 ? -62.757 50.715 -8.156 1.00 22.77 95 GLY A CA 1
ATOM 727 C C . GLY A 1 95 ? -62.106 52.059 -7.785 1.00 22.77 95 GLY A C 1
ATOM 728 O O . GLY A 1 95 ? -61.566 52.213 -6.697 1.00 22.77 95 GLY A O 1
ATOM 729 N N . ALA A 1 96 ? -62.273 53.018 -8.712 1.00 23.75 96 ALA A N 1
ATOM 730 C CA . ALA A 1 96 ? -62.120 54.486 -8.621 1.00 23.75 96 ALA A CA 1
ATOM 731 C C . ALA A 1 96 ? -60.741 55.069 -8.202 1.00 23.75 96 ALA A C 1
ATOM 733 O O . ALA A 1 96 ? -60.112 54.592 -7.269 1.00 23.75 96 ALA A O 1
ATOM 734 N N . SER A 1 97 ? -60.135 56.069 -8.864 1.00 24.73 97 SER A N 1
ATOM 735 C CA . SER A 1 97 ? -60.611 57.216 -9.682 1.00 24.73 97 SER A CA 1
ATOM 736 C C . SER A 1 97 ? -61.231 58.379 -8.885 1.00 24.73 97 SER A C 1
ATOM 738 O O . SER A 1 97 ? -61.638 58.174 -7.746 1.00 24.73 97 SER A O 1
ATOM 740 N N . LYS A 1 98 ? -61.297 59.574 -9.518 1.00 25.56 98 LYS A N 1
ATOM 741 C CA . LYS A 1 98 ? -61.646 60.907 -8.950 1.00 25.56 98 LYS A CA 1
ATOM 742 C C . LYS A 1 98 ? -60.550 61.497 -8.037 1.00 25.56 98 LYS A C 1
ATOM 744 O O . LYS A 1 98 ? -59.785 60.745 -7.451 1.00 25.56 98 LYS A O 1
ATOM 749 N N . GLU A 1 99 ? -60.368 62.813 -7.882 1.00 24.38 99 GLU A N 1
ATOM 750 C CA . GLU A 1 99 ? -60.891 64.046 -8.528 1.00 24.38 99 GLU A CA 1
ATOM 751 C C . GLU A 1 99 ? -59.784 65.142 -8.357 1.00 24.38 99 GLU A C 1
ATOM 753 O O . GLU A 1 99 ? -58.813 64.891 -7.649 1.00 24.38 99 GLU A O 1
ATOM 758 N N . THR A 1 100 ? -59.735 66.332 -8.978 1.00 25.50 100 THR A N 1
ATOM 759 C CA . THR A 1 100 ? -60.764 67.223 -9.562 1.00 25.50 100 THR A CA 1
ATOM 760 C C . THR A 1 100 ? -60.137 68.173 -10.620 1.00 25.50 100 THR A C 1
ATOM 762 O O . THR A 1 100 ? -58.943 68.100 -10.900 1.00 25.50 100 THR A O 1
ATOM 765 N N . SER A 1 101 ? -60.935 69.101 -11.170 1.00 23.72 101 SER A N 1
ATOM 766 C CA . SER A 1 101 ? -60.533 70.350 -11.864 1.00 23.72 101 SER A CA 1
ATOM 767 C C . SER A 1 101 ? -59.324 71.073 -11.232 1.00 23.72 101 SER A C 1
ATOM 769 O O . SER A 1 101 ? -59.206 71.071 -10.012 1.00 23.72 101 SER A O 1
ATOM 771 N N . ALA A 1 102 ? -58.383 71.696 -11.956 1.00 25.00 102 ALA A N 1
ATOM 772 C CA . ALA A 1 102 ? -58.479 72.662 -13.072 1.00 25.00 102 ALA A CA 1
ATOM 773 C C . ALA A 1 102 ? -58.879 74.103 -12.661 1.00 25.00 102 ALA A C 1
ATOM 775 O O . ALA A 1 102 ? -59.717 74.286 -11.783 1.00 25.00 102 ALA A O 1
ATOM 776 N N . LYS A 1 103 ? -58.335 75.083 -13.411 1.00 25.52 103 LYS A N 1
ATOM 777 C CA . LYS A 1 103 ? -58.357 76.564 -13.264 1.00 25.52 103 LYS A CA 1
ATOM 778 C C . LYS A 1 103 ? -57.225 77.190 -12.432 1.00 25.52 103 LYS A C 1
ATOM 780 O O . LYS A 1 103 ? -56.734 76.613 -11.472 1.00 25.52 103 LYS A O 1
ATOM 785 N N . ALA A 1 104 ? -56.825 78.385 -12.869 1.00 26.86 104 ALA A N 1
ATOM 786 C CA . ALA A 1 104 ? -55.869 79.286 -12.228 1.00 26.86 104 ALA A CA 1
ATOM 787 C C . ALA A 1 104 ? -56.608 80.431 -11.508 1.00 26.86 104 ALA A C 1
ATOM 789 O O . ALA A 1 104 ? -57.800 80.622 -11.757 1.00 26.86 104 ALA A O 1
ATOM 790 N N . ASN A 1 105 ? -55.902 81.194 -10.662 1.00 25.94 105 ASN A N 1
ATOM 791 C CA . ASN A 1 105 ? -55.643 82.624 -10.909 1.00 25.94 105 ASN A CA 1
ATOM 792 C C . ASN A 1 105 ? -54.697 83.254 -9.859 1.00 25.94 105 ASN A C 1
ATOM 794 O O . ASN A 1 105 ? -54.274 82.613 -8.900 1.00 25.94 105 ASN A O 1
ATOM 798 N N . GLU A 1 106 ? -54.357 84.514 -10.133 1.00 25.67 106 GLU A N 1
ATOM 799 C CA . GLU A 1 106 ? -53.714 85.550 -9.305 1.00 25.67 106 GLU A CA 1
ATOM 800 C C . GLU A 1 106 ? -54.407 85.783 -7.933 1.00 25.67 106 GLU A C 1
ATOM 802 O O . GLU A 1 106 ? -55.495 85.262 -7.706 1.00 25.67 106 GLU A O 1
ATOM 807 N N . ALA A 1 107 ? -53.983 86.680 -7.026 1.00 25.20 107 ALA A N 1
ATOM 808 C CA . ALA A 1 107 ? -52.687 87.188 -6.522 1.00 25.20 107 ALA A CA 1
ATOM 809 C C . ALA A 1 107 ? -52.992 88.346 -5.525 1.00 25.20 107 ALA A C 1
ATOM 811 O O . ALA A 1 107 ? -53.999 89.024 -5.705 1.00 25.20 107 ALA A O 1
ATOM 812 N N . HIS A 1 108 ? -52.079 88.653 -4.579 1.00 26.50 108 HIS A N 1
ATOM 813 C CA . HIS A 1 108 ? -52.004 89.927 -3.805 1.00 26.50 108 HIS A CA 1
ATOM 814 C C . HIS A 1 108 ? -53.161 90.292 -2.814 1.00 26.50 108 HIS A C 1
ATOM 816 O O . HIS A 1 108 ? -54.248 89.732 -2.921 1.00 26.50 108 HIS A O 1
ATOM 822 N N . PRO A 1 109 ? -53.005 91.283 -1.883 1.00 40.75 109 PRO A N 1
ATOM 823 C CA . PRO A 1 109 ? -51.793 91.876 -1.270 1.00 40.75 109 PRO A CA 1
ATOM 824 C C . PRO A 1 109 ? -51.779 91.826 0.318 1.00 40.75 109 PRO A C 1
ATOM 826 O O . PRO A 1 109 ? -51.818 90.699 0.803 1.00 40.75 109 PRO A O 1
ATOM 829 N N . PRO A 1 110 ? -51.562 92.885 1.166 1.00 46.59 110 PRO A N 1
ATOM 830 C CA . PRO A 1 110 ? -50.317 92.956 1.981 1.00 46.59 110 PRO A CA 1
ATOM 831 C C . PRO A 1 110 ? -50.370 93.445 3.476 1.00 46.59 110 PRO A C 1
ATOM 833 O O . PRO A 1 110 ? -51.325 94.094 3.882 1.00 46.59 110 PRO A O 1
ATOM 836 N N . SER A 1 111 ? -49.237 93.254 4.200 1.00 26.91 111 SER A N 1
ATOM 837 C CA . SER A 1 111 ? -48.611 94.097 5.284 1.00 26.91 111 SER A CA 1
ATOM 838 C C . SER A 1 111 ? -49.437 94.532 6.535 1.00 26.91 111 SER A C 1
ATOM 840 O O . SER A 1 111 ? -50.588 94.120 6.654 1.00 26.91 111 SER A O 1
ATOM 842 N N . PRO A 1 112 ? -48.919 95.355 7.501 1.00 49.88 112 PRO A N 1
ATOM 843 C CA . PRO A 1 112 ? -47.545 95.703 7.972 1.00 49.88 112 PRO A CA 1
ATOM 844 C C . PRO A 1 112 ? -47.305 95.243 9.461 1.00 49.88 112 PRO A C 1
ATOM 846 O O . PRO A 1 112 ? -48.118 94.479 9.963 1.00 49.88 112 PRO A O 1
ATOM 849 N N . LEU A 1 113 ? -46.229 95.497 10.243 1.00 29.84 113 LEU A N 1
ATOM 850 C CA . LEU A 1 113 ? -45.458 96.698 10.684 1.00 29.84 113 LEU A CA 1
ATOM 851 C C . LEU A 1 113 ? -44.097 96.232 11.303 1.00 29.84 113 LEU A C 1
ATOM 853 O O . LEU A 1 113 ? -44.059 95.151 11.879 1.00 29.84 113 LEU A O 1
ATOM 857 N N . MET A 1 114 ? -42.932 96.855 11.034 1.00 32.66 114 MET A N 1
ATOM 858 C CA . MET A 1 114 ? -42.245 97.973 11.754 1.00 32.66 114 MET A CA 1
ATOM 859 C C . MET A 1 114 ? -41.789 97.689 13.208 1.00 32.66 114 MET A C 1
ATOM 861 O O . MET A 1 114 ? -42.553 97.112 13.971 1.00 32.66 114 MET A O 1
ATOM 865 N N . SER A 1 115 ? -40.595 98.102 13.671 1.00 31.69 115 SER A N 1
ATOM 866 C CA . SER A 1 115 ? -39.432 98.815 13.058 1.00 31.69 115 SER A CA 1
ATOM 867 C C . SER A 1 115 ? -38.101 98.342 13.743 1.00 31.69 115 SER A C 1
ATOM 869 O O . SER A 1 115 ? -38.103 97.221 14.241 1.00 31.69 115 SER A O 1
ATOM 871 N N . ASP A 1 116 ? -36.910 98.976 13.789 1.00 30.38 116 ASP A N 1
ATOM 872 C CA . ASP A 1 116 ? -36.416 100.344 13.492 1.00 30.38 116 ASP A CA 1
ATOM 873 C C . ASP A 1 116 ? -34.882 100.381 13.180 1.00 30.38 116 ASP A C 1
ATOM 875 O O . ASP A 1 116 ? -34.305 99.350 12.834 1.00 30.38 116 ASP A O 1
ATOM 879 N N . ALA A 1 117 ? -34.224 101.553 13.246 1.00 34.94 117 ALA A N 1
ATOM 880 C CA . ALA A 1 117 ? -32.889 101.850 12.683 1.00 34.94 117 ALA A CA 1
ATOM 881 C C . ALA A 1 117 ? -31.851 102.455 13.670 1.00 34.94 117 ALA A C 1
ATOM 883 O O . ALA A 1 117 ? -32.221 102.844 14.773 1.00 34.94 117 ALA A O 1
ATOM 884 N N . ILE A 1 118 ? -30.570 102.602 13.242 1.00 32.34 118 ILE A N 1
ATOM 885 C CA . ILE A 1 118 ? -29.695 103.789 13.493 1.00 32.34 118 ILE A CA 1
ATOM 886 C C . ILE A 1 118 ? -28.302 103.734 12.786 1.00 32.34 118 ILE A C 1
ATOM 888 O O . ILE A 1 118 ? -27.598 102.733 12.850 1.00 32.34 118 ILE A O 1
ATOM 892 N N . GLN A 1 119 ? -27.908 104.881 12.201 1.00 34.88 119 GLN A N 1
ATOM 893 C CA . GLN A 1 119 ? -26.555 105.384 11.830 1.00 34.88 119 GLN A CA 1
ATOM 894 C C . GLN A 1 119 ? -25.664 104.729 10.740 1.00 34.88 119 GLN A C 1
ATOM 896 O O . GLN A 1 119 ? -25.764 103.565 10.373 1.00 34.88 119 GLN A O 1
ATOM 901 N N . THR A 1 120 ? -24.777 105.578 10.190 1.00 41.25 120 THR A N 1
ATOM 902 C CA . THR A 1 120 ? -23.986 105.395 8.955 1.00 41.25 120 THR A CA 1
ATOM 903 C C . THR A 1 120 ? -22.563 105.962 9.097 1.00 41.25 120 THR A C 1
ATOM 905 O O . THR A 1 120 ? -22.432 107.163 9.333 1.00 41.25 120 THR A O 1
ATOM 908 N N . ALA A 1 121 ? -21.505 105.161 8.889 1.00 37.66 121 ALA A N 1
ATOM 909 C CA . ALA A 1 121 ? -20.113 105.664 8.807 1.00 37.66 121 ALA A CA 1
ATOM 910 C C . ALA A 1 121 ? -19.097 104.729 8.091 1.00 37.66 121 ALA A C 1
ATOM 912 O O . ALA A 1 121 ? -17.891 104.896 8.240 1.00 37.66 121 ALA A O 1
ATOM 913 N N . THR A 1 122 ? -19.550 103.718 7.343 1.00 47.44 122 THR A N 1
ATOM 914 C CA . THR A 1 122 ? -18.713 102.583 6.871 1.00 47.44 122 THR A CA 1
ATOM 915 C C . THR A 1 122 ? -18.836 102.287 5.368 1.00 47.44 122 THR A C 1
ATOM 917 O O . THR A 1 122 ? -18.294 101.303 4.864 1.00 47.44 122 THR A O 1
ATOM 920 N N . THR A 1 123 ? -19.574 103.122 4.637 1.00 56.47 123 THR A N 1
ATOM 921 C CA . THR A 1 123 ? -20.217 102.772 3.361 1.00 56.47 123 THR A CA 1
ATOM 922 C C . THR A 1 123 ? -19.278 102.517 2.183 1.00 56.47 123 THR A C 1
ATOM 924 O O . THR A 1 123 ? -19.614 101.690 1.343 1.00 56.47 123 THR A O 1
ATOM 927 N N . GLU A 1 124 ? -18.111 103.160 2.096 1.00 53.12 124 GLU A N 1
ATOM 928 C CA . GLU A 1 124 ? -17.227 103.010 0.925 1.00 53.12 124 GLU A CA 1
ATOM 929 C C . GLU A 1 124 ? -16.383 101.723 0.961 1.00 53.12 124 GLU A C 1
ATOM 931 O O . GLU A 1 124 ? -16.244 101.038 -0.056 1.00 53.12 124 GLU A O 1
ATOM 936 N N . GLN A 1 125 ? -15.889 101.333 2.142 1.00 58.75 125 GLN A N 1
ATOM 937 C CA . GLN A 1 125 ? -15.256 100.025 2.331 1.00 58.75 125 GLN A CA 1
ATOM 938 C C . GLN A 1 125 ? -16.307 98.912 2.230 1.00 58.75 125 GLN A C 1
ATOM 940 O O . GLN A 1 125 ? -16.120 97.965 1.467 1.00 58.75 125 GLN A O 1
ATOM 945 N N . MET A 1 126 ? -17.472 99.091 2.873 1.00 57.16 126 MET A N 1
ATOM 946 C CA . MET A 1 126 ? -18.597 98.166 2.712 1.00 57.16 126 MET A CA 1
ATOM 947 C C . MET A 1 126 ? -19.031 98.015 1.251 1.00 57.16 126 MET A C 1
ATOM 949 O O . MET A 1 126 ? -19.383 96.911 0.871 1.00 57.16 126 MET A O 1
ATOM 953 N N . ALA A 1 127 ? -18.980 99.047 0.403 1.00 66.00 127 ALA A N 1
ATOM 954 C CA . ALA A 1 127 ? -19.326 98.905 -1.015 1.00 66.00 127 ALA A CA 1
ATOM 955 C C . ALA A 1 127 ? -18.365 97.966 -1.773 1.00 66.00 127 ALA A C 1
ATOM 957 O O . ALA A 1 127 ? -18.816 97.152 -2.580 1.00 66.00 127 ALA A O 1
ATOM 958 N N . LYS A 1 128 ? -17.055 98.030 -1.491 1.00 67.75 128 LYS A N 1
ATOM 959 C CA . LYS A 1 128 ? -16.049 97.124 -2.082 1.00 67.75 128 LYS A CA 1
ATOM 960 C C . LYS A 1 128 ? -16.159 95.705 -1.532 1.00 67.75 128 LYS A C 1
ATOM 962 O O . LYS A 1 128 ? -16.078 94.745 -2.302 1.00 67.75 128 LYS A O 1
ATOM 967 N N . ASP A 1 129 ? -16.399 95.572 -0.231 1.00 68.19 129 ASP A N 1
ATOM 968 C CA . ASP A 1 129 ? -16.588 94.271 0.408 1.00 68.19 129 ASP A CA 1
ATOM 969 C C . ASP A 1 129 ? -17.897 93.623 -0.060 1.00 68.19 129 ASP A C 1
ATOM 971 O O . ASP A 1 129 ? -17.887 92.461 -0.447 1.00 68.19 129 ASP A O 1
ATOM 975 N N . ILE A 1 130 ? -18.997 94.380 -0.160 1.00 71.94 130 ILE A N 1
ATOM 976 C CA . ILE A 1 130 ? -20.272 93.925 -0.736 1.00 71.94 130 ILE A CA 1
ATOM 977 C C . ILE A 1 130 ? -20.087 93.512 -2.196 1.00 71.94 130 ILE A C 1
ATOM 979 O O . ILE A 1 130 ? -20.557 92.441 -2.554 1.00 71.94 130 ILE A O 1
ATOM 983 N N . ALA A 1 131 ? -19.387 94.282 -3.036 1.00 72.44 131 ALA A N 1
ATOM 984 C CA . ALA A 1 131 ? -19.139 93.888 -4.428 1.00 72.44 131 ALA A CA 1
ATOM 985 C C . ALA A 1 131 ? -18.323 92.582 -4.530 1.00 72.44 131 ALA A C 1
ATOM 987 O O . ALA A 1 131 ? -18.647 91.704 -5.331 1.00 72.44 131 ALA A O 1
ATOM 988 N N . SER A 1 132 ? -17.311 92.420 -3.674 1.00 74.25 132 SER A N 1
ATOM 989 C CA . SER A 1 132 ? -16.481 91.209 -3.600 1.00 74.25 132 SER A CA 1
ATOM 990 C C . SER A 1 132 ? -17.276 90.001 -3.089 1.00 74.25 132 SER A C 1
ATOM 992 O O . SER A 1 132 ? -17.201 88.913 -3.658 1.00 74.25 132 SER A O 1
ATOM 994 N N . ILE A 1 133 ? -18.108 90.208 -2.064 1.00 75.25 133 ILE A N 1
ATOM 995 C CA . ILE A 1 133 ? -19.052 89.224 -1.526 1.00 75.25 133 ILE A CA 1
ATOM 996 C C . ILE A 1 133 ? -20.124 88.878 -2.564 1.00 75.25 133 ILE A C 1
ATOM 998 O O . ILE A 1 133 ? -20.500 87.718 -2.653 1.00 75.25 133 ILE A O 1
ATOM 1002 N N . TYR A 1 134 ? -20.587 89.820 -3.389 1.00 77.62 134 TYR A N 1
ATOM 1003 C CA . TYR A 1 134 ? -21.580 89.569 -4.439 1.00 77.62 134 TYR A CA 1
ATOM 1004 C C . TYR A 1 134 ? -20.997 88.721 -5.577 1.00 77.62 134 TYR A C 1
ATOM 1006 O O . TYR A 1 134 ? -21.661 87.809 -6.065 1.00 77.62 134 TYR A O 1
ATOM 1014 N N . MET A 1 135 ? -19.736 88.959 -5.955 1.00 76.00 135 MET A N 1
ATOM 1015 C CA . MET A 1 135 ? -19.007 88.094 -6.890 1.00 76.00 135 MET A CA 1
ATOM 1016 C C . MET A 1 135 ? -18.804 86.686 -6.314 1.00 76.00 135 MET A C 1
ATOM 1018 O O . MET A 1 135 ? -19.137 85.710 -6.982 1.00 76.00 135 MET A O 1
ATOM 1022 N N . LEU A 1 136 ? -18.357 86.567 -5.058 1.00 78.31 136 LEU A N 1
ATOM 1023 C CA . LEU A 1 136 ? -18.219 85.275 -4.370 1.00 78.31 136 LEU A CA 1
ATOM 1024 C C . LEU A 1 136 ? -19.564 84.556 -4.179 1.00 78.31 136 LEU A C 1
ATOM 1026 O O . LEU A 1 136 ? -19.628 83.339 -4.333 1.00 78.31 136 LEU A O 1
ATOM 1030 N N . LEU A 1 137 ? -20.649 85.275 -3.881 1.00 75.38 137 LEU A N 1
ATOM 1031 C CA . LEU A 1 137 ? -22.007 84.726 -3.792 1.00 75.38 137 LEU A CA 1
ATOM 1032 C C . LEU A 1 137 ? -22.499 84.238 -5.151 1.00 75.38 137 LEU A C 1
ATOM 1034 O O . LEU A 1 137 ? -23.105 83.175 -5.221 1.00 75.38 137 LEU A O 1
ATOM 1038 N N . LYS A 1 138 ? -22.207 84.961 -6.235 1.00 77.44 138 LYS A N 1
ATOM 1039 C CA . LYS A 1 138 ? -22.543 84.521 -7.589 1.00 77.44 138 LYS A CA 1
ATOM 1040 C C . LYS A 1 138 ? -21.764 83.261 -7.976 1.00 77.44 138 LYS A C 1
ATOM 1042 O O . LYS A 1 138 ? -22.371 82.277 -8.380 1.00 77.44 138 LYS A O 1
ATOM 1047 N N . GLU A 1 139 ? -20.450 83.245 -7.769 1.00 76.56 139 GLU A N 1
ATOM 1048 C CA . GLU A 1 139 ? -19.581 82.106 -8.098 1.00 76.56 139 GLU A CA 1
ATOM 1049 C C . GLU A 1 139 ? -19.879 80.868 -7.219 1.00 76.56 139 GLU A C 1
ATOM 1051 O O . GLU A 1 139 ? -19.883 79.724 -7.691 1.00 76.56 139 GLU A O 1
ATOM 1056 N N . THR A 1 140 ? -20.233 81.072 -5.944 1.00 75.06 140 THR A N 1
ATOM 1057 C CA . THR A 1 140 ? -20.728 79.990 -5.074 1.00 75.06 140 THR A CA 1
ATOM 1058 C C . THR A 1 140 ? -22.156 79.560 -5.405 1.00 75.06 140 THR A C 1
ATOM 1060 O O . THR A 1 140 ? -22.430 78.367 -5.310 1.00 75.06 140 THR A O 1
ATOM 1063 N N . SER A 1 141 ? -23.041 80.449 -5.864 1.00 75.94 141 SER A N 1
ATOM 1064 C CA . SER A 1 141 ? -24.378 80.089 -6.361 1.00 75.94 141 SER A CA 1
ATOM 1065 C C . SER A 1 141 ? -24.285 79.248 -7.634 1.00 75.94 141 SER A C 1
ATOM 1067 O O . SER A 1 141 ? -24.864 78.168 -7.690 1.00 75.94 141 SER A O 1
ATOM 1069 N N . GLU A 1 142 ? -23.498 79.671 -8.625 1.00 78.69 142 GLU A N 1
ATOM 1070 C CA . GLU A 1 142 ? -23.300 78.940 -9.886 1.00 78.69 142 GLU A CA 1
ATOM 1071 C C . GLU A 1 142 ? -22.647 77.564 -9.642 1.00 78.69 142 GLU A C 1
ATOM 1073 O O . GLU A 1 142 ? -23.066 76.549 -10.210 1.00 78.69 142 GLU A O 1
ATOM 1078 N N . THR A 1 143 ? -21.679 77.469 -8.719 1.00 78.12 143 THR A N 1
ATOM 1079 C CA . THR A 1 143 ? -21.109 76.166 -8.330 1.00 78.12 143 THR A CA 1
ATOM 1080 C C . THR A 1 143 ? -22.014 75.335 -7.414 1.00 78.12 143 THR A C 1
ATOM 1082 O O . THR A 1 143 ? -21.901 74.106 -7.435 1.00 78.12 143 THR A O 1
ATOM 1085 N N . GLN A 1 144 ? -22.928 75.933 -6.640 1.00 77.94 144 GLN A N 1
ATOM 1086 C CA . GLN A 1 144 ? -23.975 75.200 -5.916 1.00 77.94 144 GLN A CA 1
ATOM 1087 C C . GLN A 1 144 ? -25.036 74.656 -6.873 1.00 77.94 144 GLN A C 1
ATOM 1089 O O . GLN A 1 144 ? -25.366 73.480 -6.773 1.00 77.94 144 GLN A O 1
ATOM 1094 N N . GLU A 1 145 ? -25.512 75.444 -7.835 1.00 81.62 145 GLU A N 1
ATOM 1095 C CA . GLU A 1 145 ? -26.488 75.025 -8.846 1.00 81.62 145 GLU A CA 1
ATOM 1096 C C . GLU A 1 145 ? -25.925 73.917 -9.750 1.00 81.62 145 GLU A C 1
ATOM 1098 O O . GLU A 1 145 ? -26.589 72.908 -9.998 1.00 81.62 145 GLU A O 1
ATOM 1103 N N . SER A 1 146 ? -24.655 74.027 -10.153 1.00 78.50 146 SER A N 1
ATOM 1104 C CA . SER A 1 146 ? -23.921 72.955 -10.839 1.00 78.50 146 SER A CA 1
ATOM 1105 C C . SER A 1 146 ? -23.888 71.654 -10.016 1.00 78.50 146 SER A C 1
ATOM 1107 O O . SER A 1 146 ? -24.238 70.579 -10.517 1.00 78.50 146 SER A O 1
ATOM 1109 N N . LYS A 1 147 ? -23.571 71.738 -8.714 1.00 81.25 147 LYS A N 1
ATOM 1110 C CA . LYS A 1 147 ? -23.610 70.584 -7.794 1.00 81.25 147 LYS A CA 1
ATOM 1111 C C . LYS A 1 147 ? -25.029 70.046 -7.592 1.00 81.25 147 LYS A C 1
ATOM 1113 O O . LYS A 1 147 ? -25.200 68.832 -7.534 1.00 81.25 147 LYS A O 1
ATOM 1118 N N . LEU A 1 148 ? -26.045 70.906 -7.522 1.00 82.50 148 LEU A N 1
ATOM 1119 C CA . LEU A 1 148 ? -27.443 70.514 -7.339 1.00 82.50 148 LEU A CA 1
ATOM 1120 C C . LEU A 1 148 ? -27.963 69.737 -8.557 1.00 82.50 148 LEU A C 1
ATOM 1122 O O . LEU A 1 148 ? -28.598 68.697 -8.397 1.00 82.50 148 LEU A O 1
ATOM 1126 N N . ASN A 1 149 ? -27.619 70.183 -9.768 1.00 80.88 149 ASN A N 1
ATOM 1127 C CA . ASN A 1 149 ? -27.927 69.484 -11.016 1.00 80.88 149 ASN A CA 1
ATOM 1128 C C . ASN A 1 149 ? -27.187 68.138 -11.128 1.00 80.88 149 ASN A C 1
ATOM 1130 O O . ASN A 1 149 ? -27.782 67.132 -11.532 1.00 80.88 149 ASN A O 1
ATOM 1134 N N . ALA A 1 150 ? -25.920 68.073 -10.702 1.00 78.25 150 ALA A N 1
ATOM 1135 C CA . ALA A 1 150 ? -25.182 66.812 -10.607 1.00 78.25 150 ALA A CA 1
ATOM 1136 C C . ALA A 1 150 ? -25.829 65.838 -9.601 1.00 78.25 150 ALA A C 1
ATOM 1138 O O . ALA A 1 150 ? -25.981 64.653 -9.904 1.00 78.25 150 ALA A O 1
ATOM 1139 N N . ILE A 1 151 ? -26.283 66.338 -8.444 1.00 79.56 151 ILE A N 1
ATOM 1140 C CA . ILE A 1 151 ? -27.009 65.555 -7.434 1.00 79.56 151 ILE A CA 1
ATOM 1141 C C . ILE A 1 151 ? -28.359 65.074 -7.981 1.00 79.56 151 ILE A C 1
ATOM 1143 O O . ILE A 1 151 ? -28.620 63.879 -7.910 1.00 79.56 151 ILE A O 1
ATOM 1147 N N . GLN A 1 152 ? -29.187 65.928 -8.596 1.00 83.00 152 GLN A N 1
ATOM 1148 C CA . GLN A 1 152 ? -30.454 65.494 -9.211 1.00 83.00 152 GLN A CA 1
ATOM 1149 C C . GLN A 1 152 ? -30.240 64.408 -10.276 1.00 83.00 152 GLN A C 1
ATOM 1151 O O . GLN A 1 152 ? -31.003 63.444 -10.346 1.00 83.00 152 GLN A O 1
ATOM 1156 N N . THR A 1 153 ? -29.185 64.536 -11.085 1.00 82.06 153 THR A N 1
ATOM 1157 C CA . THR A 1 153 ? -28.825 63.537 -12.101 1.00 82.06 153 THR A CA 1
ATOM 1158 C C . THR A 1 153 ? -28.414 62.209 -11.456 1.00 82.06 153 THR A C 1
ATOM 1160 O O . THR A 1 153 ? -28.851 61.146 -11.901 1.00 82.06 153 THR A O 1
ATOM 1163 N N . ALA A 1 154 ? -27.635 62.252 -10.370 1.00 78.06 154 ALA A N 1
ATOM 1164 C CA . ALA A 1 154 ? -27.270 61.069 -9.595 1.00 78.06 154 ALA A CA 1
ATOM 1165 C C . ALA A 1 154 ? -28.487 60.418 -8.910 1.00 78.06 154 ALA A C 1
ATOM 1167 O O . ALA A 1 154 ? -28.638 59.200 -8.990 1.00 78.06 154 ALA A O 1
ATOM 1168 N N . THR A 1 155 ? -29.383 61.204 -8.306 1.00 80.94 155 THR A N 1
ATOM 1169 C CA . THR A 1 155 ? -30.611 60.714 -7.658 1.00 80.94 155 THR A CA 1
ATOM 1170 C C . THR A 1 155 ? -31.526 60.020 -8.662 1.00 80.94 155 THR A C 1
ATOM 1172 O O . THR A 1 155 ? -31.880 58.866 -8.438 1.00 80.94 155 THR A O 1
ATOM 1175 N N . ARG A 1 156 ? -31.797 60.625 -9.829 1.00 81.69 156 ARG A N 1
ATOM 1176 C CA . ARG A 1 156 ? -32.573 59.978 -10.909 1.00 81.69 156 ARG A CA 1
ATOM 1177 C C . ARG A 1 156 ? -31.927 58.676 -11.400 1.00 81.69 156 ARG A C 1
ATOM 1179 O O . ARG A 1 156 ? -32.620 57.703 -11.691 1.00 81.69 156 ARG A O 1
ATOM 1186 N N . ALA A 1 157 ? -30.595 58.618 -11.453 1.00 80.50 157 ALA A N 1
ATOM 1187 C CA . ALA A 1 157 ? -29.865 57.395 -11.796 1.00 80.50 157 ALA A CA 1
ATOM 1188 C C . ALA A 1 157 ? -29.903 56.320 -10.685 1.00 80.50 157 ALA A C 1
ATOM 1190 O O . ALA A 1 157 ? -29.732 55.135 -10.982 1.00 80.50 157 ALA A O 1
ATOM 1191 N N . VAL A 1 158 ? -30.129 56.702 -9.423 1.00 77.81 158 VAL A N 1
ATOM 1192 C CA . VAL A 1 158 ? -30.388 55.781 -8.303 1.00 77.81 158 VAL A CA 1
ATOM 1193 C C . VAL A 1 158 ? -31.843 55.310 -8.313 1.00 77.81 158 VAL A C 1
ATOM 1195 O O . VAL A 1 158 ? -32.069 54.110 -8.202 1.00 77.81 158 VAL A O 1
ATOM 1198 N N . GLU A 1 159 ? -32.814 56.196 -8.538 1.00 80.75 159 GLU A N 1
ATOM 1199 C CA . GLU A 1 159 ? -34.241 55.863 -8.686 1.00 80.75 159 GLU A CA 1
ATOM 1200 C C . GLU A 1 159 ? -34.467 54.848 -9.817 1.00 80.75 159 GLU A C 1
ATOM 1202 O O . GLU A 1 159 ? -35.095 53.810 -9.608 1.00 80.75 159 GLU A O 1
ATOM 1207 N N . ALA A 1 160 ? -33.861 55.075 -10.989 1.00 81.31 160 ALA A N 1
ATOM 1208 C CA . ALA A 1 160 ? -33.918 54.139 -12.114 1.00 81.31 160 ALA A CA 1
ATOM 1209 C C . ALA A 1 160 ? -33.299 52.763 -11.785 1.00 81.31 160 ALA A C 1
ATOM 1211 O O . ALA A 1 160 ? -33.805 51.729 -12.227 1.00 81.31 160 ALA A O 1
ATOM 1212 N N . LYS A 1 161 ? -32.232 52.722 -10.973 1.00 80.56 161 LYS A N 1
ATOM 1213 C CA . LYS A 1 161 ? -31.639 51.464 -10.481 1.00 80.56 161 LYS A CA 1
ATOM 1214 C C . LYS A 1 161 ? -32.497 50.790 -9.411 1.00 80.56 161 LYS A C 1
ATOM 1216 O O . LYS A 1 161 ? -32.553 49.564 -9.389 1.00 80.56 161 LYS A O 1
ATOM 1221 N N . LEU A 1 162 ? -33.184 51.554 -8.559 1.00 79.69 162 LEU A N 1
ATOM 1222 C CA . LEU A 1 162 ? -34.160 51.013 -7.612 1.00 79.69 162 LEU A CA 1
ATOM 1223 C C . LEU A 1 162 ? -35.336 50.367 -8.354 1.00 79.69 162 LEU A C 1
ATOM 1225 O O . LEU A 1 162 ? -35.754 49.277 -7.977 1.00 79.69 162 LEU A O 1
ATOM 1229 N N . ALA A 1 163 ? -35.817 50.982 -9.439 1.00 78.50 163 ALA A N 1
ATOM 1230 C CA . ALA A 1 163 ? -36.871 50.427 -10.289 1.00 78.50 163 ALA A CA 1
ATOM 1231 C C . ALA A 1 163 ? -36.441 49.126 -11.003 1.00 78.50 163 ALA A C 1
ATOM 1233 O O . ALA A 1 163 ? -37.199 48.153 -11.005 1.00 78.50 163 ALA A O 1
ATOM 1234 N N . ASP A 1 164 ? -35.215 49.061 -11.546 1.00 79.06 164 ASP A N 1
ATOM 1235 C CA . ASP A 1 164 ? -34.625 47.809 -12.061 1.00 79.06 164 ASP A CA 1
ATOM 1236 C C . ASP A 1 164 ? -34.542 46.741 -10.961 1.00 79.06 164 ASP A C 1
ATOM 1238 O O . ASP A 1 164 ? -34.985 45.609 -11.156 1.00 79.06 164 ASP A O 1
ATOM 1242 N N . MET A 1 165 ? -34.033 47.095 -9.777 1.00 72.56 165 MET A N 1
ATOM 1243 C CA . MET A 1 165 ? -33.923 46.156 -8.660 1.00 72.56 165 MET A CA 1
ATOM 1244 C C . MET A 1 165 ? -35.286 45.664 -8.165 1.00 72.56 165 MET A C 1
ATOM 1246 O O . MET A 1 165 ? -35.428 44.463 -7.969 1.00 72.56 165 MET A O 1
ATOM 1250 N N . ALA A 1 166 ? -36.297 46.526 -8.037 1.00 74.81 166 ALA A N 1
ATOM 1251 C CA . ALA A 1 166 ? -37.657 46.127 -7.668 1.00 74.81 166 ALA A CA 1
ATOM 1252 C C . ALA A 1 166 ? -38.269 45.182 -8.716 1.00 74.81 166 ALA A C 1
ATOM 1254 O O . ALA A 1 166 ? -38.815 44.132 -8.376 1.00 74.81 166 ALA A O 1
ATOM 1255 N N . THR A 1 167 ? -38.083 45.493 -10.002 1.00 78.00 167 THR A N 1
ATOM 1256 C CA . THR A 1 167 ? -38.544 44.653 -11.115 1.00 78.00 167 THR A CA 1
ATOM 1257 C C . THR A 1 167 ? -37.829 43.298 -11.115 1.00 78.00 167 THR A C 1
ATOM 1259 O O . THR A 1 167 ? -38.444 42.264 -11.369 1.00 78.00 167 THR A O 1
ATOM 1262 N N . ARG A 1 168 ? -36.535 43.258 -10.781 1.00 75.75 168 ARG A N 1
ATOM 1263 C CA . ARG A 1 168 ? -35.744 42.022 -10.660 1.00 75.75 168 ARG A CA 1
ATOM 1264 C C . ARG A 1 168 ? -36.057 41.219 -9.400 1.00 75.75 168 ARG A C 1
ATOM 1266 O O . ARG A 1 168 ? -35.963 39.994 -9.462 1.00 75.75 168 ARG A O 1
ATOM 1273 N N . ILE A 1 169 ? -36.431 41.867 -8.297 1.00 75.88 169 ILE A N 1
ATOM 1274 C CA . ILE A 1 169 ? -36.911 41.215 -7.071 1.00 75.88 169 ILE A CA 1
ATOM 1275 C C . ILE A 1 169 ? -38.250 40.537 -7.359 1.00 75.88 169 ILE A C 1
ATOM 1277 O O . ILE A 1 169 ? -38.318 39.321 -7.233 1.00 75.88 169 ILE A O 1
ATOM 1281 N N . SER A 1 170 ? -39.229 41.256 -7.917 1.00 72.50 170 SER A N 1
ATOM 1282 C CA . SER A 1 170 ? -40.523 40.683 -8.316 1.00 72.50 170 SER A CA 1
ATOM 1283 C C . SER A 1 170 ? -40.368 39.519 -9.312 1.00 72.50 170 SER A C 1
ATOM 1285 O O . SER A 1 170 ? -40.899 38.432 -9.094 1.00 72.50 170 SER A O 1
ATOM 1287 N N . ASN A 1 171 ? -39.521 39.666 -10.343 1.00 70.31 171 ASN A N 1
ATOM 1288 C CA . ASN A 1 171 ? -39.181 38.562 -11.257 1.00 70.31 171 ASN A CA 1
ATOM 1289 C C . ASN A 1 171 ? -38.436 37.389 -10.582 1.00 70.31 171 ASN A C 1
ATOM 1291 O O . ASN A 1 171 ? -38.338 36.312 -11.171 1.00 70.31 171 ASN A O 1
ATOM 1295 N N . THR A 1 172 ? -37.861 37.576 -9.393 1.00 66.88 172 THR A N 1
ATOM 1296 C CA . THR A 1 172 ? -37.214 36.512 -8.610 1.00 66.88 172 THR A CA 1
ATOM 1297 C C . THR A 1 172 ? -38.206 35.851 -7.654 1.00 66.88 172 THR A C 1
ATOM 1299 O O . THR A 1 172 ? -38.177 34.631 -7.538 1.00 66.88 172 THR A O 1
ATOM 1302 N N . GLU A 1 173 ? -39.122 36.615 -7.059 1.00 70.19 173 GLU A N 1
ATOM 1303 C CA . GLU A 1 173 ? -40.236 36.138 -6.228 1.00 70.19 173 GLU A CA 1
ATOM 1304 C C . GLU A 1 173 ? -41.186 35.256 -7.048 1.00 70.19 173 GLU A C 1
ATOM 1306 O O . GLU A 1 173 ? -41.340 34.082 -6.729 1.00 70.19 173 GLU A O 1
ATOM 1311 N N . SER A 1 174 ? -41.660 35.715 -8.214 1.00 68.69 174 SER A N 1
ATOM 1312 C CA . SER A 1 174 ? -42.495 34.888 -9.109 1.00 68.69 174 SER A CA 1
ATOM 1313 C C . SER A 1 174 ? -41.788 33.623 -9.625 1.00 68.69 174 SER A C 1
ATOM 1315 O O . SER A 1 174 ? -42.433 32.662 -10.046 1.00 68.69 174 SER A O 1
ATOM 1317 N N . ARG A 1 175 ? -40.446 33.599 -9.611 1.00 68.94 175 ARG A N 1
ATOM 1318 C CA . ARG A 1 175 ? -39.647 32.398 -9.913 1.00 68.94 175 ARG A CA 1
ATOM 1319 C C . ARG A 1 175 ? -39.442 31.504 -8.692 1.00 68.94 175 ARG A C 1
ATOM 1321 O O . ARG A 1 175 ? -39.227 30.310 -8.882 1.00 68.94 175 ARG A O 1
ATOM 1328 N N . LEU A 1 176 ? -39.484 32.057 -7.483 1.00 66.31 176 LEU A N 1
ATOM 1329 C CA . LEU A 1 176 ? -39.480 31.318 -6.224 1.00 66.31 176 LEU A CA 1
ATOM 1330 C C . LEU A 1 176 ? -40.814 30.598 -6.038 1.00 66.31 176 LEU A C 1
ATOM 1332 O O . LEU A 1 176 ? -40.788 29.383 -5.885 1.00 66.31 176 LEU A O 1
ATOM 1336 N N . ASP A 1 177 ? -41.945 31.289 -6.198 1.00 70.06 177 ASP A N 1
ATOM 1337 C CA . ASP A 1 177 ? -43.291 30.699 -6.116 1.00 70.06 177 ASP A CA 1
ATOM 1338 C C . ASP A 1 177 ? -43.436 29.500 -7.069 1.00 70.06 177 ASP A C 1
ATOM 1340 O O . ASP A 1 177 ? -43.773 28.392 -6.654 1.00 70.06 177 ASP A O 1
ATOM 1344 N N . PHE A 1 178 ? -43.052 29.675 -8.341 1.00 71.25 178 PHE A N 1
ATOM 1345 C CA . PHE A 1 178 ? -43.042 28.594 -9.332 1.00 71.25 178 PHE A CA 1
ATOM 1346 C C . PHE A 1 178 ? -42.141 27.408 -8.930 1.00 71.25 178 PHE A C 1
ATOM 1348 O O . PHE A 1 178 ? -42.469 26.252 -9.205 1.00 71.25 178 PHE A O 1
ATOM 1355 N N . LEU A 1 179 ? -40.998 27.669 -8.286 1.00 58.88 179 LEU A N 1
ATOM 1356 C CA . LEU A 1 179 ? -40.095 26.620 -7.802 1.00 58.88 179 LEU A CA 1
ATOM 1357 C C . LEU A 1 179 ? -40.615 25.941 -6.528 1.00 58.88 179 LEU A C 1
ATOM 1359 O O . LEU A 1 179 ? -40.377 24.744 -6.357 1.00 58.88 179 LEU A O 1
ATOM 1363 N N . GLU A 1 180 ? -41.333 26.650 -5.658 1.00 68.94 180 GLU A N 1
ATOM 1364 C CA . GLU A 1 180 ? -41.982 26.071 -4.482 1.00 68.94 180 GLU A CA 1
ATOM 1365 C C . GLU A 1 180 ? -43.184 25.206 -4.865 1.00 68.94 180 GLU A C 1
ATOM 1367 O O . GLU A 1 180 ? -43.304 24.091 -4.357 1.00 68.94 180 GLU A O 1
ATOM 1372 N N . ASP A 1 181 ? -44.011 25.645 -5.814 1.00 68.88 181 ASP A N 1
ATOM 1373 C CA . ASP A 1 181 ? -45.120 24.853 -6.351 1.00 68.88 181 ASP A CA 1
ATOM 1374 C C . ASP A 1 181 ? -44.613 23.607 -7.094 1.00 68.88 181 ASP A C 1
ATOM 1376 O O . ASP A 1 181 ? -45.093 22.497 -6.846 1.00 68.88 181 ASP A O 1
ATOM 1380 N N . ALA A 1 182 ? -43.564 23.737 -7.916 1.00 58.88 182 ALA A N 1
ATOM 1381 C CA . ALA A 1 182 ? -42.900 22.586 -8.532 1.00 58.88 182 ALA A CA 1
ATOM 1382 C C . ALA A 1 182 ? -42.282 21.635 -7.485 1.00 58.88 182 ALA A C 1
ATOM 1384 O O . ALA A 1 182 ? -42.341 20.415 -7.640 1.00 58.88 182 ALA A O 1
ATOM 1385 N N . SER A 1 183 ? -41.722 22.171 -6.395 1.00 57.47 183 SER A N 1
ATOM 1386 C CA . SER A 1 183 ? -41.189 21.401 -5.258 1.00 57.47 183 SER A CA 1
ATOM 1387 C C . SER A 1 183 ? -42.292 20.694 -4.459 1.00 57.47 183 SER A C 1
ATOM 1389 O O . SER A 1 183 ? -42.068 19.596 -3.946 1.00 57.47 183 SER A O 1
ATOM 1391 N N . ARG A 1 184 ? -43.494 21.279 -4.377 1.00 67.56 184 ARG A N 1
ATOM 1392 C CA . ARG A 1 184 ? -44.684 20.677 -3.756 1.00 67.56 184 ARG A CA 1
ATOM 1393 C C . ARG A 1 184 ? -45.192 19.506 -4.602 1.00 67.56 184 ARG A C 1
ATOM 1395 O O . ARG A 1 184 ? -45.240 18.382 -4.107 1.00 67.56 184 ARG A O 1
ATOM 1402 N N . ALA A 1 185 ? -45.391 19.724 -5.903 1.00 57.28 185 ALA A N 1
ATOM 1403 C CA . ALA A 1 185 ? -45.790 18.682 -6.852 1.00 57.28 185 ALA A CA 1
ATOM 1404 C C . ALA A 1 185 ? -44.794 17.500 -6.910 1.00 57.28 185 ALA A C 1
ATOM 1406 O O . ALA A 1 185 ? -45.206 16.340 -6.950 1.00 57.28 185 ALA A O 1
ATOM 1407 N N . LEU A 1 186 ? -43.482 17.771 -6.846 1.00 51.81 186 LEU A N 1
ATOM 1408 C CA . LEU A 1 186 ? -42.426 16.743 -6.806 1.00 51.81 186 LEU A CA 1
ATOM 1409 C C . LEU A 1 186 ? -42.351 15.953 -5.486 1.00 51.81 186 LEU A C 1
ATOM 1411 O O . LEU A 1 186 ? -41.729 14.890 -5.458 1.00 51.81 186 LEU A O 1
ATOM 1415 N N . LYS A 1 187 ? -42.948 16.449 -4.394 1.00 55.84 187 LYS A N 1
ATOM 1416 C CA . LYS A 1 187 ? -43.082 15.705 -3.126 1.00 55.84 187 LYS A CA 1
ATOM 1417 C C . LYS A 1 187 ? -44.321 14.817 -3.115 1.00 55.84 187 LYS A C 1
ATOM 1419 O O . LYS A 1 187 ? -44.276 13.737 -2.537 1.00 55.84 187 LYS A O 1
ATOM 1424 N N . GLU A 1 188 ? -45.400 15.265 -3.751 1.00 58.12 188 GLU A N 1
ATOM 1425 C CA . GLU A 1 188 ? -46.656 14.514 -3.863 1.00 58.12 188 GLU A CA 1
ATOM 1426 C C . GLU A 1 188 ? -46.558 13.378 -4.894 1.00 58.12 188 GLU A C 1
ATOM 1428 O O . GLU A 1 188 ? -47.146 12.319 -4.694 1.00 58.12 188 GLU A O 1
ATOM 1433 N N . ASN A 1 189 ? -45.756 13.553 -5.951 1.00 50.59 189 ASN A N 1
ATOM 1434 C CA . ASN A 1 189 ? -45.420 12.505 -6.916 1.00 50.59 189 ASN A CA 1
ATOM 1435 C C . ASN A 1 189 ? -43.890 12.371 -7.061 1.00 50.59 189 ASN A C 1
ATOM 1437 O O . ASN A 1 189 ? -43.295 13.067 -7.892 1.00 50.59 189 ASN A O 1
ATOM 1441 N N . PRO A 1 190 ? -43.224 11.494 -6.280 1.00 51.25 190 PRO A N 1
ATOM 1442 C CA . PRO A 1 190 ? -41.782 11.293 -6.395 1.00 51.25 190 PRO A CA 1
ATOM 1443 C C . PRO A 1 190 ? -41.424 10.739 -7.790 1.00 51.25 190 PRO A C 1
ATOM 1445 O O . PRO A 1 190 ? -42.014 9.748 -8.226 1.00 51.25 190 PRO A O 1
ATOM 1448 N N . PRO A 1 191 ? -40.470 11.353 -8.516 1.00 53.50 191 PRO A N 1
ATOM 1449 C CA . PRO A 1 191 ? -40.173 10.976 -9.893 1.00 53.50 191 PRO A CA 1
ATOM 1450 C C . PRO A 1 191 ? -39.499 9.601 -9.997 1.00 53.50 191 PRO A C 1
ATOM 1452 O O . PRO A 1 191 ? -38.750 9.186 -9.111 1.00 53.50 191 PRO A O 1
ATOM 1455 N N . ALA A 1 192 ? -39.731 8.934 -11.134 1.00 56.34 192 ALA A N 1
ATOM 1456 C CA . ALA A 1 192 ? -39.153 7.633 -11.474 1.00 56.34 192 ALA A CA 1
ATOM 1457 C C . ALA A 1 192 ? -37.622 7.596 -11.310 1.00 56.34 192 ALA A C 1
ATOM 1459 O O . ALA A 1 192 ? -36.925 8.603 -11.481 1.00 56.34 192 ALA A O 1
ATOM 1460 N N . THR A 1 193 ? -37.094 6.413 -10.998 1.00 61.25 193 THR A N 1
ATOM 1461 C CA . THR A 1 193 ? -35.681 6.216 -10.655 1.00 61.25 193 THR A CA 1
ATOM 1462 C C . THR A 1 193 ? -34.736 6.639 -11.785 1.00 61.25 193 THR A C 1
ATOM 1464 O O . THR A 1 193 ? -35.087 6.640 -12.966 1.00 61.25 193 THR A O 1
ATOM 1467 N N . SER A 1 194 ? -33.480 6.951 -11.436 1.00 55.47 194 SER A N 1
ATOM 1468 C CA . SER A 1 194 ? -32.423 7.273 -12.413 1.00 55.47 194 SER A CA 1
ATOM 1469 C C . SER A 1 194 ? -32.333 6.236 -13.542 1.00 55.47 194 SER A C 1
ATOM 1471 O O . SER A 1 194 ? -32.130 6.595 -14.703 1.00 55.47 194 SER A O 1
ATOM 1473 N N . ASP A 1 195 ? -32.525 4.957 -13.223 1.00 62.31 195 ASP A N 1
ATOM 1474 C CA . ASP A 1 195 ? -32.407 3.868 -14.189 1.00 62.31 195 ASP A CA 1
ATOM 1475 C C . ASP A 1 195 ? -33.649 3.739 -15.079 1.00 62.31 195 ASP A C 1
ATOM 1477 O O . ASP A 1 195 ? -33.502 3.525 -16.282 1.00 62.31 195 ASP A O 1
ATOM 1481 N N . GLU A 1 196 ? -34.853 4.002 -14.562 1.00 61.84 196 GLU A N 1
ATOM 1482 C CA . GLU A 1 196 ? -36.060 4.162 -15.385 1.00 61.84 196 GLU A CA 1
ATOM 1483 C C . GLU A 1 196 ? -35.948 5.371 -16.321 1.00 61.84 196 GLU A C 1
ATOM 1485 O O . GLU A 1 196 ? -36.224 5.251 -17.515 1.00 61.84 196 GLU A O 1
ATOM 1490 N N . VAL A 1 197 ? -35.466 6.518 -15.831 1.00 64.75 197 VAL A N 1
ATOM 1491 C CA . VAL A 1 197 ? -35.229 7.718 -16.653 1.00 64.75 197 VAL A CA 1
ATOM 1492 C C . VAL A 1 197 ? -34.189 7.442 -17.746 1.00 64.75 197 VAL A C 1
ATOM 1494 O O . VAL A 1 197 ? -34.362 7.872 -18.889 1.00 64.75 197 VAL A O 1
ATOM 1497 N N . ASN A 1 198 ? -33.126 6.690 -17.448 1.00 65.75 198 ASN A N 1
ATOM 1498 C CA . ASN A 1 198 ? -32.129 6.295 -18.444 1.00 65.75 198 ASN A CA 1
ATOM 1499 C C . ASN A 1 198 ? -32.673 5.258 -19.444 1.00 65.75 198 ASN A C 1
ATOM 1501 O O . ASN A 1 198 ? -32.404 5.378 -20.641 1.00 65.75 198 ASN A O 1
ATOM 1505 N N . ALA A 1 199 ? -33.484 4.293 -19.002 1.00 68.06 199 ALA A N 1
ATOM 1506 C CA . ALA A 1 199 ? -34.142 3.320 -19.875 1.00 68.06 199 ALA A CA 1
ATOM 1507 C C . ALA A 1 199 ? -35.181 3.982 -20.799 1.00 68.06 199 ALA A C 1
ATOM 1509 O O . ALA A 1 199 ? -35.248 3.661 -21.986 1.00 68.06 199 ALA A O 1
ATOM 1510 N N . LEU A 1 200 ? -35.951 4.949 -20.292 1.00 67.50 200 LEU A N 1
ATOM 1511 C CA . LEU A 1 200 ? -36.876 5.765 -21.082 1.00 67.50 200 LEU A CA 1
ATOM 1512 C C . LEU A 1 200 ? -36.126 6.643 -22.090 1.00 67.50 200 LEU A C 1
ATOM 1514 O O . LEU A 1 200 ? -36.532 6.705 -23.247 1.00 67.50 200 LEU A O 1
ATOM 1518 N N . ARG A 1 201 ? -34.988 7.244 -21.712 1.00 71.25 201 ARG A N 1
ATOM 1519 C CA . ARG A 1 201 ? -34.117 7.986 -22.645 1.00 71.25 201 ARG A CA 1
ATOM 1520 C C . ARG A 1 201 ? -33.545 7.103 -23.756 1.00 71.25 201 ARG A C 1
ATOM 1522 O O . ARG A 1 201 ? -33.492 7.554 -24.895 1.00 71.25 201 ARG A O 1
ATOM 1529 N N . GLN A 1 202 ? -33.150 5.863 -23.460 1.00 72.38 202 GLN A N 1
ATOM 1530 C CA . GLN A 1 202 ? -32.705 4.914 -24.491 1.00 72.38 202 GLN A CA 1
ATOM 1531 C C . GLN A 1 202 ? -33.857 4.497 -25.413 1.00 72.38 202 GLN A C 1
ATOM 1533 O O . GLN A 1 202 ? -33.707 4.566 -26.630 1.00 72.38 202 GLN A O 1
ATOM 1538 N N . LYS A 1 203 ? -35.032 4.160 -24.860 1.00 73.75 203 LYS A N 1
ATOM 1539 C CA . LYS A 1 203 ? -36.241 3.879 -25.656 1.00 73.75 203 LYS A CA 1
ATOM 1540 C C . LYS A 1 203 ? -36.633 5.065 -26.545 1.00 73.75 203 LYS A C 1
ATOM 1542 O O . LYS A 1 203 ? -37.048 4.847 -27.679 1.00 73.75 203 LYS A O 1
ATOM 1547 N N . LEU A 1 204 ? -36.480 6.299 -26.061 1.00 74.81 204 LEU A N 1
ATOM 1548 C CA . LEU A 1 204 ? -36.758 7.517 -26.823 1.00 74.81 204 LEU A CA 1
ATOM 1549 C C . LEU A 1 204 ? -35.746 7.730 -27.964 1.00 74.81 204 LEU A C 1
ATOM 1551 O O . LEU A 1 204 ? -36.178 7.971 -29.085 1.00 74.81 204 LEU A O 1
ATOM 1555 N N . ASP A 1 205 ? -34.438 7.565 -27.721 1.00 75.50 205 ASP A N 1
ATOM 1556 C CA . ASP A 1 205 ? -33.384 7.624 -28.758 1.00 75.50 205 ASP A CA 1
ATOM 1557 C C . ASP A 1 205 ? -33.604 6.540 -29.837 1.00 75.50 205 ASP A C 1
ATOM 1559 O O . ASP A 1 205 ? -33.505 6.812 -31.035 1.00 75.50 205 ASP A O 1
ATOM 1563 N N . ASP A 1 206 ? -33.996 5.324 -29.439 1.00 76.25 206 ASP A N 1
ATOM 1564 C CA . ASP A 1 206 ? -34.342 4.235 -30.364 1.00 76.25 206 ASP A CA 1
ATOM 1565 C C . ASP A 1 206 ? -35.615 4.520 -31.179 1.00 76.25 206 ASP A C 1
ATOM 1567 O O . ASP A 1 206 ? -35.678 4.171 -32.359 1.00 76.25 206 ASP A O 1
ATOM 1571 N N . LEU A 1 207 ? -36.644 5.129 -30.579 1.00 73.88 207 LEU A N 1
ATOM 1572 C CA . LEU A 1 207 ? -37.871 5.523 -31.282 1.00 73.88 207 LEU A CA 1
ATOM 1573 C C . LEU A 1 207 ? -37.626 6.709 -32.228 1.00 73.88 207 LEU A C 1
ATOM 1575 O O . LEU A 1 207 ? -38.100 6.680 -33.364 1.00 73.88 207 LEU A O 1
ATOM 1579 N N . GLU A 1 208 ? -36.824 7.695 -31.818 1.00 76.56 208 GLU A N 1
ATOM 1580 C CA . GLU A 1 208 ? -36.414 8.828 -32.654 1.00 76.56 208 GLU A CA 1
ATOM 1581 C C . GLU A 1 208 ? -35.627 8.341 -33.883 1.00 76.56 208 GLU A C 1
ATOM 1583 O O . GLU A 1 208 ? -35.984 8.668 -35.016 1.00 76.56 208 GLU A O 1
ATOM 1588 N N . ASN A 1 209 ? -34.615 7.481 -33.695 1.00 76.88 209 ASN A N 1
ATOM 1589 C CA . ASN A 1 209 ? -33.842 6.918 -34.809 1.00 76.88 209 ASN A CA 1
ATOM 1590 C C . ASN A 1 209 ? -34.663 5.947 -35.683 1.00 76.88 209 ASN A C 1
ATOM 1592 O O . ASN A 1 209 ? -34.371 5.819 -36.873 1.00 76.88 209 ASN A O 1
ATOM 1596 N N . LYS A 1 210 ? -35.703 5.284 -35.149 1.00 76.31 210 LYS A N 1
ATOM 1597 C CA . LYS A 1 210 ? -36.672 4.527 -35.969 1.00 76.31 210 LYS A CA 1
ATOM 1598 C C . LYS A 1 210 ? -37.493 5.459 -36.860 1.00 76.31 210 LYS A C 1
ATOM 1600 O O . LYS A 1 210 ? -37.600 5.181 -38.051 1.00 76.31 210 LYS A O 1
ATOM 1605 N N . GLY A 1 211 ? -38.003 6.569 -36.322 1.00 71.81 211 GLY A N 1
ATOM 1606 C CA . GLY A 1 211 ? -38.727 7.585 -37.097 1.00 71.81 211 GLY A CA 1
ATOM 1607 C C . GLY A 1 211 ? -37.853 8.273 -38.152 1.00 71.81 211 GLY A C 1
ATOM 1608 O O . GLY A 1 211 ? -38.286 8.475 -39.281 1.00 71.81 211 GLY A O 1
ATOM 1609 N N . GLN A 1 212 ? -36.589 8.556 -37.827 1.00 77.75 212 GLN A N 1
ATOM 1610 C CA . GLN A 1 212 ? -35.617 9.171 -38.742 1.00 77.75 212 GLN A CA 1
ATOM 1611 C C . GLN A 1 212 ? -34.966 8.175 -39.723 1.00 77.75 212 GLN A C 1
ATOM 1613 O O . GLN A 1 212 ? -34.191 8.585 -40.588 1.00 77.75 212 GLN A O 1
ATOM 1618 N N . ARG A 1 213 ? -35.261 6.867 -39.645 1.00 78.06 213 ARG A N 1
ATOM 1619 C CA . ARG A 1 213 ? -34.600 5.830 -40.463 1.00 78.06 213 ARG A CA 1
ATOM 1620 C C . ARG A 1 213 ? -34.686 6.112 -41.966 1.00 78.06 213 ARG A C 1
ATOM 1622 O O . ARG A 1 213 ? -33.695 5.928 -42.680 1.00 78.06 213 ARG A O 1
ATOM 1629 N N . ASN A 1 214 ? -35.846 6.571 -42.430 1.00 83.88 214 ASN A N 1
ATOM 1630 C CA . ASN A 1 214 ? -36.096 6.882 -43.835 1.00 83.88 214 ASN A CA 1
ATOM 1631 C C . ASN A 1 214 ? -35.672 8.306 -44.238 1.00 83.88 214 ASN A C 1
ATOM 1633 O O . ASN A 1 214 ? -35.855 8.680 -45.394 1.00 83.88 214 ASN A O 1
ATOM 1637 N N . ASN A 1 215 ? -35.101 9.101 -43.333 1.00 88.44 215 ASN A N 1
ATOM 1638 C CA . ASN A 1 215 ? -34.692 10.468 -43.630 1.00 88.44 215 ASN A CA 1
ATOM 1639 C C . ASN A 1 215 ? -33.251 10.525 -44.162 1.00 88.44 215 ASN A C 1
ATOM 1641 O O . ASN A 1 215 ? -32.372 9.761 -43.741 1.00 88.44 215 ASN A O 1
ATOM 1645 N N . LEU A 1 216 ? -32.993 11.498 -45.038 1.00 88.56 216 LEU A N 1
ATOM 1646 C CA . LEU A 1 216 ? -31.653 11.904 -45.464 1.00 88.56 216 LEU A CA 1
ATOM 1647 C C . LEU A 1 216 ? -31.469 13.415 -45.312 1.00 88.56 216 LEU A C 1
ATOM 1649 O O . LEU A 1 216 ? -32.393 14.201 -45.530 1.00 88.56 216 LEU A O 1
ATOM 1653 N N . ARG A 1 217 ? -30.238 13.812 -44.983 1.00 89.62 217 ARG A N 1
ATOM 1654 C CA . ARG A 1 217 ? -29.772 15.200 -44.969 1.00 89.62 217 ARG A CA 1
ATOM 1655 C C . ARG A 1 217 ? -28.901 15.465 -46.194 1.00 89.62 217 ARG A C 1
ATOM 1657 O O . ARG A 1 217 ? -27.923 14.754 -46.431 1.00 89.62 217 ARG A O 1
ATOM 1664 N N . PHE A 1 218 ? -29.221 16.529 -46.916 1.00 90.50 218 PHE A N 1
ATOM 1665 C CA . PHE A 1 218 ? -28.507 17.009 -48.093 1.00 90.50 218 PHE A CA 1
ATOM 1666 C C . PHE A 1 218 ? -27.832 18.340 -47.748 1.00 90.50 2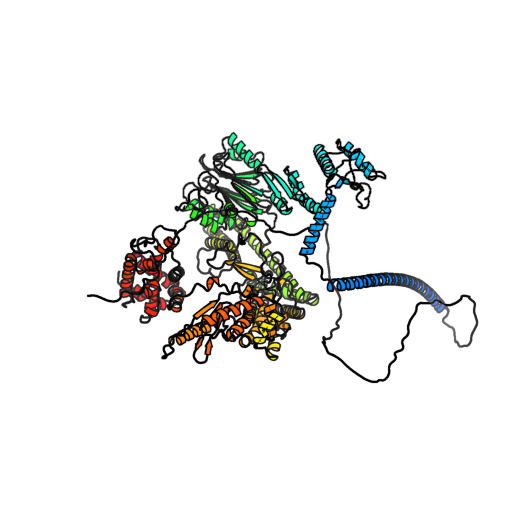18 PHE A C 1
ATOM 1668 O O . PHE A 1 218 ? -28.495 19.340 -47.471 1.00 90.50 218 PHE A O 1
ATOM 1675 N N . ALA A 1 219 ? -26.501 18.344 -47.724 1.00 87.06 219 ALA A N 1
ATOM 1676 C CA . ALA A 1 219 ? -25.680 19.507 -47.406 1.00 87.06 219 ALA A CA 1
ATOM 1677 C C . ALA A 1 219 ? -24.997 20.051 -48.669 1.00 87.06 219 ALA A C 1
ATOM 1679 O O . ALA A 1 219 ? -24.554 19.270 -49.507 1.00 87.06 219 ALA A O 1
ATOM 1680 N N . GLY A 1 220 ? -24.869 21.378 -48.772 1.00 85.00 220 GLY A N 1
ATOM 1681 C CA . GLY A 1 220 ? -24.149 22.058 -49.859 1.00 85.00 220 GLY A CA 1
ATOM 1682 C C . GLY A 1 220 ? -25.027 22.787 -50.882 1.00 85.00 220 GLY A C 1
ATOM 1683 O O . GLY A 1 220 ? -24.517 23.659 -51.576 1.00 85.00 220 GLY A O 1
ATOM 1684 N N . PHE A 1 221 ? -26.332 22.503 -50.937 1.00 89.81 221 PHE A N 1
ATOM 1685 C CA . PHE A 1 221 ? -27.287 23.269 -51.749 1.00 89.81 221 PHE A CA 1
ATOM 1686 C C . PHE A 1 221 ? -27.382 24.730 -51.250 1.00 89.81 221 PHE A C 1
ATOM 1688 O O . PHE A 1 221 ? -27.683 24.908 -50.065 1.00 89.81 221 PHE A O 1
ATOM 1695 N N . PRO A 1 222 ? -27.157 25.763 -52.091 1.00 86.50 222 PRO A N 1
ATOM 1696 C CA . PRO A 1 222 ? -27.252 27.182 -51.703 1.00 86.50 222 PRO A CA 1
ATOM 1697 C C . PRO A 1 222 ? -28.615 27.548 -51.107 1.00 86.50 222 PRO A C 1
ATOM 1699 O O . PRO A 1 222 ? -29.617 26.993 -51.539 1.00 86.50 222 PRO A O 1
ATOM 1702 N N . GLU A 1 223 ? -28.680 28.458 -50.129 1.00 86.31 223 GLU A N 1
ATOM 1703 C CA . GLU A 1 223 ? -29.958 28.915 -49.540 1.00 86.31 223 GLU A CA 1
ATOM 1704 C C . GLU A 1 223 ? -30.918 29.452 -50.617 1.00 86.31 223 GLU A C 1
ATOM 1706 O O . GLU A 1 223 ? -30.518 30.265 -51.446 1.00 86.31 223 GLU A O 1
ATOM 1711 N N . GLY A 1 224 ? -32.182 29.018 -50.591 1.00 81.44 224 GLY A N 1
ATOM 1712 C CA . GLY A 1 224 ? -33.230 29.485 -51.505 1.00 81.44 224 GLY A CA 1
ATOM 1713 C C . GLY A 1 224 ? -33.253 28.820 -52.887 1.00 81.44 224 GLY A C 1
ATOM 1714 O O . GLY A 1 224 ? -34.186 29.068 -53.646 1.00 81.44 224 GLY A O 1
ATOM 1715 N N . CYS A 1 225 ? -32.295 27.945 -53.222 1.00 85.06 225 CYS A N 1
ATOM 1716 C CA . CYS A 1 225 ? -32.287 27.239 -54.511 1.00 85.06 225 CYS A CA 1
ATOM 1717 C C . CYS A 1 225 ? -33.469 26.265 -54.703 1.00 85.06 225 CYS A C 1
ATOM 1719 O O . CYS A 1 225 ? -33.686 25.772 -55.805 1.00 85.06 225 CYS A O 1
ATOM 1721 N N . GLU A 1 226 ? -34.197 25.964 -53.627 1.00 83.50 226 GLU A N 1
ATOM 1722 C CA . GLU A 1 226 ? -35.384 25.112 -53.598 1.00 83.50 226 GLU A CA 1
ATOM 1723 C C . GLU A 1 226 ? -36.702 25.851 -53.895 1.00 83.50 226 GLU A C 1
ATOM 1725 O O . GLU A 1 226 ? -37.739 25.208 -54.048 1.00 83.50 226 GLU A O 1
ATOM 1730 N N . GLY A 1 227 ? -36.680 27.186 -53.975 1.00 82.94 227 GLY A N 1
ATOM 1731 C CA . GLY A 1 227 ? -37.880 27.999 -54.175 1.00 82.94 227 GLY A CA 1
ATOM 1732 C C . GLY A 1 227 ? -38.888 27.875 -53.024 1.00 82.94 227 GLY A C 1
ATOM 1733 O O . GLY A 1 227 ? -38.511 27.814 -51.854 1.00 82.94 227 GLY A O 1
ATOM 1734 N N . SER A 1 228 ? -40.179 27.862 -53.361 1.00 79.19 228 SER A N 1
ATOM 1735 C CA . SER A 1 228 ? -41.286 27.690 -52.409 1.00 79.19 228 SER A CA 1
ATOM 1736 C C . SER A 1 228 ? -41.626 26.225 -52.097 1.00 79.19 228 SER A C 1
ATOM 1738 O O . SER A 1 228 ? -42.280 25.972 -51.087 1.00 79.19 228 SER A O 1
ATOM 1740 N N . ASP A 1 229 ? -41.177 25.263 -52.915 1.00 84.31 229 ASP A N 1
ATOM 1741 C CA . ASP A 1 229 ? -41.462 23.831 -52.750 1.00 84.31 229 ASP A CA 1
ATOM 1742 C C . ASP A 1 229 ? -40.176 22.984 -52.739 1.00 84.31 229 ASP A C 1
ATOM 1744 O O . ASP A 1 229 ? -39.677 22.487 -53.756 1.00 84.31 229 ASP A O 1
ATOM 1748 N N . ALA A 1 230 ? -39.675 22.749 -51.525 1.00 85.50 230 ALA A N 1
ATOM 1749 C CA . ALA A 1 230 ? -38.531 21.880 -51.280 1.00 85.50 230 ALA A CA 1
ATOM 1750 C C . ALA A 1 230 ? -38.790 20.396 -51.613 1.00 85.50 230 ALA A C 1
ATOM 1752 O O . ALA A 1 230 ? -37.834 19.648 -51.828 1.00 85.50 230 ALA A O 1
ATOM 1753 N N . LEU A 1 231 ? -40.048 19.945 -51.655 1.00 86.56 231 LEU A N 1
ATOM 1754 C CA . LEU A 1 231 ? -40.419 18.563 -51.957 1.00 86.56 231 LEU A CA 1
ATOM 1755 C C . LEU A 1 231 ? -40.331 18.310 -53.465 1.00 86.56 231 LEU A C 1
ATOM 1757 O O . LEU A 1 231 ? -39.665 17.351 -53.868 1.00 86.56 231 LEU A O 1
ATOM 1761 N N . ALA A 1 232 ? -40.886 19.197 -54.295 1.00 85.56 232 ALA A N 1
ATOM 1762 C CA . ALA A 1 232 ? -40.672 19.168 -55.744 1.00 85.56 232 ALA A CA 1
ATOM 1763 C C . ALA A 1 232 ? -39.181 19.306 -56.102 1.00 85.56 232 ALA A C 1
ATOM 1765 O O . ALA A 1 232 ? -38.668 18.530 -56.915 1.00 85.56 232 ALA A O 1
ATOM 1766 N N . PHE A 1 233 ? -38.456 20.222 -55.443 1.00 90.00 233 PHE A N 1
ATOM 1767 C CA . PHE A 1 233 ? -37.018 20.400 -55.660 1.00 90.00 233 PHE A CA 1
ATOM 1768 C C . PHE A 1 233 ? -36.224 19.107 -55.422 1.00 90.00 233 PHE A C 1
ATOM 1770 O O . PHE A 1 233 ? -35.446 18.701 -56.287 1.00 90.00 233 PHE A O 1
ATOM 1777 N N . VAL A 1 234 ? -36.412 18.424 -54.285 1.00 87.56 234 VAL A N 1
ATOM 1778 C CA . VAL A 1 234 ? -35.672 17.182 -53.989 1.00 87.56 234 VAL A CA 1
ATOM 1779 C C . VAL A 1 234 ? -36.131 16.030 -54.891 1.00 87.56 234 VAL A C 1
ATOM 1781 O O . VAL A 1 234 ? -35.282 15.271 -55.366 1.00 87.56 234 VAL A O 1
ATOM 1784 N N . ARG A 1 235 ? -37.436 15.917 -55.187 1.00 87.12 235 ARG A N 1
ATOM 1785 C CA . ARG A 1 235 ? -37.988 14.862 -56.059 1.00 87.12 235 ARG A CA 1
ATOM 1786 C C . ARG A 1 235 ? -37.370 14.892 -57.459 1.00 87.12 235 ARG A C 1
ATOM 1788 O O . ARG A 1 235 ? -37.039 13.833 -57.984 1.00 87.12 235 ARG A O 1
ATOM 1795 N N . ASN A 1 236 ? -37.163 16.083 -58.020 1.00 86.31 236 ASN A N 1
ATOM 1796 C CA . ASN A 1 236 ? -36.607 16.258 -59.365 1.00 86.31 236 ASN A CA 1
ATOM 1797 C C . ASN A 1 236 ? -35.066 16.267 -59.371 1.00 86.31 236 ASN A C 1
ATOM 1799 O O . ASN A 1 236 ? -34.441 15.664 -60.243 1.00 86.31 236 ASN A O 1
ATOM 1803 N N . THR A 1 237 ? -34.436 16.912 -58.383 1.00 87.25 237 THR A N 1
ATOM 1804 C CA . THR A 1 237 ? -32.976 17.124 -58.371 1.00 87.25 237 THR A CA 1
ATOM 1805 C C . THR A 1 237 ? -32.181 15.862 -58.033 1.00 87.25 237 THR A C 1
ATOM 1807 O O . THR A 1 237 ? -31.100 15.652 -58.583 1.00 87.25 237 THR A O 1
ATOM 1810 N N . ILE A 1 238 ? -32.668 15.004 -57.129 1.00 89.00 238 ILE A N 1
ATOM 1811 C CA . ILE A 1 238 ? -31.881 13.856 -56.642 1.00 89.00 238 ILE A CA 1
ATOM 1812 C C . ILE A 1 238 ? -31.703 12.734 -57.686 1.00 89.00 238 ILE A C 1
ATOM 1814 O O . ILE A 1 238 ? -30.570 12.260 -57.813 1.00 89.00 238 ILE A O 1
ATOM 1818 N N . PRO A 1 239 ? -32.717 12.341 -58.487 1.00 87.06 239 PRO A N 1
ATOM 1819 C CA . PRO A 1 239 ? -32.522 11.405 -59.597 1.00 87.06 239 PRO A CA 1
ATOM 1820 C C . PRO A 1 239 ? -31.503 11.913 -60.626 1.00 87.06 239 PRO A C 1
ATOM 1822 O O . PRO A 1 239 ? -30.601 11.171 -61.018 1.00 87.06 239 PRO A O 1
ATOM 1825 N N . GLN A 1 240 ? -31.575 13.200 -60.989 1.00 84.31 240 GLN A N 1
ATOM 1826 C CA . GLN A 1 240 ? -30.645 13.838 -61.930 1.00 84.31 240 GLN A CA 1
ATOM 1827 C C . GLN A 1 240 ? -29.206 13.886 -61.385 1.00 84.31 240 GLN A C 1
ATOM 1829 O O . GLN A 1 240 ? -28.263 13.520 -62.087 1.00 84.31 240 GLN A O 1
ATOM 1834 N N . LEU A 1 241 ? -29.034 14.278 -60.116 1.00 86.62 241 LEU A N 1
ATOM 1835 C CA . LEU A 1 241 ? -27.731 14.366 -59.443 1.00 86.62 241 LEU A CA 1
ATOM 1836 C C . LEU A 1 241 ? -27.038 13.000 -59.295 1.00 86.62 241 LEU A C 1
ATOM 1838 O O . LEU A 1 241 ? -25.808 12.931 -59.298 1.00 86.62 241 LEU A O 1
ATOM 1842 N N . LEU A 1 242 ? -27.810 11.920 -59.137 1.00 86.25 242 LEU A N 1
ATOM 1843 C CA . LEU A 1 242 ? -27.286 10.575 -58.874 1.00 86.25 242 LEU A CA 1
ATOM 1844 C C . LEU A 1 242 ? -27.298 9.638 -60.086 1.00 86.25 242 LEU A C 1
ATOM 1846 O O . LEU A 1 242 ? -26.675 8.577 -60.014 1.00 86.25 242 LEU A O 1
ATOM 1850 N N . LYS A 1 243 ? -27.970 10.014 -61.181 1.00 83.50 243 LYS A N 1
ATOM 1851 C CA . LYS A 1 243 ? -28.169 9.179 -62.379 1.00 83.50 243 LYS A CA 1
ATOM 1852 C C . LYS A 1 243 ? -28.709 7.790 -62.002 1.00 83.50 243 LYS A C 1
ATOM 1854 O O . LYS A 1 243 ? -28.080 6.763 -62.266 1.00 83.50 243 LYS A O 1
ATOM 1859 N N . VAL A 1 244 ? -29.840 7.793 -61.295 1.00 81.75 244 VAL A N 1
ATOM 1860 C CA . VAL A 1 244 ? -30.559 6.595 -60.836 1.00 81.75 244 VAL A CA 1
ATOM 1861 C C . VAL A 1 244 ? -32.044 6.760 -61.111 1.00 81.75 244 VAL A C 1
ATOM 1863 O O . VAL A 1 244 ? -32.653 7.723 -60.647 1.00 81.75 244 VAL A O 1
ATOM 1866 N N . ASP A 1 245 ? -32.612 5.777 -61.799 1.00 77.62 245 ASP A N 1
ATOM 1867 C CA . ASP A 1 245 ? -34.050 5.656 -62.005 1.00 77.62 245 ASP A CA 1
ATOM 1868 C C . ASP A 1 245 ? -34.720 4.992 -60.796 1.00 77.62 245 ASP A C 1
ATOM 1870 O O . ASP A 1 245 ? -34.199 4.041 -60.205 1.00 77.62 245 ASP A O 1
ATOM 1874 N N . PHE A 1 246 ? -35.905 5.487 -60.440 1.00 80.75 246 PHE A N 1
ATOM 1875 C CA . PHE A 1 246 ? -36.700 5.003 -59.312 1.00 80.75 246 PHE A CA 1
ATOM 1876 C C . PHE A 1 246 ? -38.000 4.378 -59.845 1.00 80.75 246 PHE A C 1
ATOM 1878 O O . PHE A 1 246 ? -38.878 5.116 -60.295 1.00 80.75 246 PHE A O 1
ATOM 1885 N N . PRO A 1 247 ? -38.152 3.037 -59.834 1.00 65.38 247 PRO A N 1
ATOM 1886 C CA . PRO A 1 247 ? -39.358 2.374 -60.331 1.00 65.38 247 PRO A CA 1
ATOM 1887 C C . PRO A 1 247 ? -40.618 2.795 -59.555 1.00 65.38 247 PRO A C 1
ATOM 1889 O O . PRO A 1 247 ? -40.766 2.496 -58.367 1.00 65.38 247 PRO A O 1
ATOM 1892 N N . GLY A 1 248 ? -41.527 3.493 -60.242 1.00 68.12 248 GLY A N 1
ATOM 1893 C CA . GLY A 1 248 ? -42.719 4.114 -59.648 1.00 68.12 248 GLY A CA 1
ATOM 1894 C C . GLY A 1 248 ? -42.530 5.558 -59.158 1.00 68.12 248 GLY A C 1
ATOM 1895 O O . GLY A 1 248 ? -43.443 6.101 -58.548 1.00 68.12 248 GLY A O 1
ATOM 1896 N N . GLY A 1 249 ? -41.385 6.191 -59.431 1.00 75.38 249 GLY A N 1
ATOM 1897 C CA . GLY A 1 249 ? -41.085 7.567 -59.027 1.00 75.38 249 GLY A CA 1
ATOM 1898 C C . GLY A 1 249 ? -40.514 7.693 -57.609 1.00 75.38 249 GLY A C 1
ATOM 1899 O O . GLY A 1 249 ? -40.502 6.745 -56.825 1.00 75.38 249 GLY A O 1
ATOM 1900 N N . LEU A 1 250 ? -39.997 8.884 -57.281 1.00 83.25 250 LEU A N 1
ATOM 1901 C CA . LEU A 1 250 ? -39.366 9.150 -55.986 1.00 83.25 250 LEU A CA 1
ATOM 1902 C C . LEU A 1 250 ? -40.392 9.668 -54.960 1.00 83.25 250 LEU A C 1
ATOM 1904 O O . LEU A 1 250 ? -40.714 10.861 -54.887 1.00 83.25 250 LEU A O 1
ATOM 1908 N N . GLU A 1 251 ? -40.910 8.737 -54.162 1.00 83.19 251 GLU A N 1
ATOM 1909 C CA . GLU A 1 251 ? -41.893 8.982 -53.103 1.00 83.19 251 GLU A CA 1
ATOM 1910 C C . GLU A 1 251 ? -41.265 9.635 -51.858 1.00 83.19 251 GLU A C 1
ATOM 1912 O O . GLU A 1 251 ? -40.768 8.979 -50.937 1.00 83.19 251 GLU A O 1
ATOM 1917 N N . ILE A 1 252 ? -41.310 10.967 -51.846 1.00 86.56 252 ILE A N 1
ATOM 1918 C CA . ILE A 1 252 ? -40.962 11.830 -50.713 1.00 86.56 252 ILE A CA 1
ATOM 1919 C C . ILE A 1 252 ? -42.242 12.220 -49.968 1.00 86.56 252 ILE A C 1
ATOM 1921 O O . ILE A 1 252 ? -43.171 12.731 -50.591 1.00 86.56 252 ILE A O 1
ATOM 1925 N N . ASP A 1 253 ? -42.246 11.996 -48.654 1.00 85.31 253 ASP A N 1
ATOM 1926 C CA . ASP A 1 253 ? -43.293 12.379 -47.693 1.00 85.31 253 ASP A CA 1
ATOM 1927 C C . ASP A 1 253 ? -43.247 13.889 -47.410 1.00 85.31 253 ASP A C 1
ATOM 1929 O O . ASP A 1 253 ? -44.218 14.617 -47.589 1.00 85.31 253 ASP A O 1
ATOM 1933 N N . ARG A 1 254 ? -42.061 14.380 -47.033 1.00 87.81 254 ARG A N 1
ATOM 1934 C CA . ARG A 1 254 ? -41.793 15.795 -46.748 1.00 87.81 254 ARG A CA 1
ATOM 1935 C C . ARG A 1 254 ? -40.332 16.140 -47.000 1.00 87.81 254 ARG A C 1
ATOM 1937 O O . ARG A 1 254 ? -39.448 15.329 -46.720 1.00 87.81 254 ARG A O 1
ATOM 1944 N N . ALA A 1 255 ? -40.070 17.363 -47.451 1.00 88.81 255 ALA A N 1
ATOM 1945 C CA . ALA A 1 255 ? -38.731 17.942 -47.511 1.00 88.81 255 ALA A CA 1
ATOM 1946 C C . ALA A 1 255 ? -38.757 19.406 -47.053 1.00 88.81 255 ALA A C 1
ATOM 1948 O O . ALA A 1 255 ? -39.721 20.117 -47.310 1.00 88.81 255 ALA A O 1
ATOM 1949 N N . HIS A 1 256 ? -37.718 19.844 -46.342 1.00 88.56 256 HIS A N 1
ATOM 1950 C CA . HIS A 1 256 ? -37.594 21.210 -45.815 1.00 88.56 256 HIS A CA 1
ATOM 1951 C C . HIS A 1 256 ? -36.131 21.530 -45.477 1.00 88.56 256 HIS A C 1
ATOM 1953 O O . HIS A 1 256 ? -35.342 20.618 -45.224 1.00 88.56 256 HIS A O 1
ATOM 1959 N N . ARG A 1 257 ? -35.741 22.811 -45.406 1.00 87.12 257 ARG A N 1
ATOM 1960 C CA . ARG A 1 257 ? -34.469 23.178 -44.754 1.00 87.12 257 ARG A CA 1
ATOM 1961 C C . ARG A 1 257 ? -34.583 23.088 -43.242 1.00 87.12 257 ARG A C 1
ATOM 1963 O O . ARG A 1 257 ? -35.605 23.433 -42.657 1.00 87.12 257 ARG A O 1
ATOM 1970 N N . SER A 1 258 ? -33.490 22.668 -42.613 1.00 83.38 258 SER A N 1
ATOM 1971 C CA . SER A 1 258 ? -33.366 22.604 -41.159 1.00 83.38 258 SER A CA 1
ATOM 1972 C C . SER A 1 258 ? -33.743 23.940 -40.501 1.00 83.38 258 SER A C 1
ATOM 1974 O O . SER A 1 258 ? -33.243 24.997 -40.892 1.00 83.38 258 SER A O 1
ATOM 1976 N N . LEU A 1 259 ? -34.585 23.875 -39.464 1.00 78.81 259 LEU A N 1
ATOM 1977 C CA . LEU A 1 259 ? -35.176 25.022 -38.751 1.00 78.81 259 LEU A CA 1
ATOM 1978 C C . LEU A 1 259 ? -34.171 25.862 -37.929 1.00 78.81 259 LEU A C 1
ATOM 1980 O O . LEU A 1 259 ? -34.558 26.757 -37.182 1.00 78.81 259 LEU A O 1
ATOM 1984 N N . VAL A 1 260 ? -32.869 25.599 -38.058 1.00 74.19 260 VAL A N 1
ATOM 1985 C CA . VAL A 1 260 ? -31.814 26.450 -37.494 1.00 74.19 260 VAL A CA 1
ATOM 1986 C C . VAL A 1 260 ? -31.888 27.839 -38.142 1.00 74.19 260 VAL A C 1
ATOM 1988 O O . VAL A 1 260 ? -32.028 27.952 -39.361 1.00 74.19 260 VAL A O 1
ATOM 1991 N N . ARG A 1 261 ? -31.760 28.903 -37.337 1.00 75.38 261 ARG A N 1
ATOM 1992 C CA . ARG A 1 261 ? -31.736 30.301 -37.808 1.00 75.38 261 ARG A CA 1
ATOM 1993 C C . ARG A 1 261 ? -30.695 30.475 -38.927 1.00 75.38 261 ARG A C 1
ATOM 1995 O O . ARG A 1 261 ? -29.555 30.031 -38.766 1.00 75.38 261 ARG A O 1
ATOM 2002 N N . ARG A 1 262 ? -31.074 31.125 -40.042 1.00 76.56 262 ARG A N 1
ATOM 2003 C CA . ARG A 1 262 ? -30.140 31.475 -41.133 1.00 76.56 262 ARG A CA 1
ATOM 2004 C C . ARG A 1 262 ? -28.945 32.229 -40.542 1.00 76.56 262 ARG A C 1
ATOM 2006 O O . ARG A 1 262 ? -29.116 33.133 -39.725 1.00 76.56 262 ARG A O 1
ATOM 2013 N N . LYS A 1 263 ? -27.741 31.811 -40.930 1.00 73.69 263 LYS A N 1
ATOM 2014 C CA . LYS A 1 263 ? -26.482 32.448 -40.531 1.00 73.69 263 LYS A CA 1
ATOM 2015 C C . LYS A 1 263 ? -26.124 33.576 -41.511 1.00 73.69 263 LYS A C 1
ATOM 2017 O O . LYS A 1 263 ? -26.635 33.548 -42.629 1.00 73.69 263 LYS A O 1
ATOM 2022 N N . PRO A 1 264 ? -25.256 34.527 -41.115 1.00 75.56 264 PRO A N 1
ATOM 2023 C CA . PRO A 1 264 ? -24.688 35.509 -42.034 1.00 75.56 264 PRO A CA 1
ATOM 2024 C C . PRO A 1 264 ? -24.067 34.861 -43.275 1.00 75.56 264 PRO A C 1
ATOM 2026 O O . PRO A 1 264 ? -23.581 33.725 -43.219 1.00 75.56 264 PRO A O 1
ATOM 2029 N N . ASP A 1 265 ? -24.082 35.594 -44.382 1.00 66.94 265 ASP A N 1
ATOM 2030 C CA . ASP A 1 265 ? -23.582 35.101 -45.661 1.00 66.94 265 ASP A CA 1
ATOM 2031 C C . ASP A 1 265 ? -22.063 34.849 -45.608 1.00 66.94 265 ASP A C 1
ATOM 2033 O O . ASP A 1 265 ? -21.325 35.485 -44.856 1.00 66.94 265 ASP A O 1
ATOM 2037 N N . GLY A 1 266 ? -21.606 33.833 -46.344 1.00 66.06 266 GLY A N 1
ATOM 2038 C CA . GLY A 1 266 ? -20.264 33.248 -46.200 1.00 66.06 266 GLY A CA 1
ATOM 2039 C C . GLY A 1 266 ? -20.195 32.032 -45.261 1.00 66.06 266 GLY A C 1
ATOM 2040 O O . GLY A 1 266 ? -19.223 31.276 -45.307 1.00 66.06 266 GLY A O 1
ATOM 2041 N N . HIS A 1 267 ? -21.230 31.762 -44.457 1.00 72.56 267 HIS A N 1
ATOM 2042 C CA . HIS A 1 267 ? -21.362 30.484 -43.747 1.00 72.56 267 HIS A CA 1
ATOM 2043 C C . HIS A 1 267 ? -21.990 29.375 -44.622 1.00 72.56 267 HIS A C 1
ATOM 2045 O O . HIS A 1 267 ? -22.735 29.673 -45.555 1.00 72.56 267 HIS A O 1
ATOM 2051 N N . PRO A 1 268 ? -21.744 28.079 -44.320 1.00 77.00 268 PRO A N 1
ATOM 2052 C CA . PRO A 1 268 ? -22.357 26.975 -45.059 1.00 77.00 268 PRO A CA 1
ATOM 2053 C C . PRO A 1 268 ? -23.896 27.003 -44.988 1.00 77.00 268 PRO A C 1
ATOM 2055 O O . PRO A 1 268 ? -24.434 27.211 -43.893 1.00 77.00 268 PRO A O 1
ATOM 2058 N N . PRO A 1 269 ? -24.604 26.742 -46.105 1.00 84.44 269 PRO A N 1
ATOM 2059 C CA . PRO A 1 269 ? -26.063 26.773 -46.149 1.00 84.44 269 PRO A CA 1
ATOM 2060 C C . PRO A 1 269 ? -26.681 25.655 -45.299 1.00 84.44 269 PRO A C 1
ATOM 2062 O O . PRO A 1 269 ? -26.094 24.580 -45.119 1.00 84.44 269 PRO A O 1
ATOM 2065 N N . ARG A 1 270 ? -27.890 25.893 -44.781 1.00 87.81 270 ARG A N 1
ATOM 2066 C CA . ARG A 1 270 ? -28.641 24.927 -43.970 1.00 87.81 270 ARG A CA 1
ATOM 2067 C C . ARG A 1 270 ? -28.974 23.694 -44.798 1.00 87.81 270 ARG A C 1
ATOM 2069 O O . ARG A 1 270 ? -29.390 23.799 -45.951 1.00 87.81 270 ARG A O 1
ATOM 2076 N N . VAL A 1 271 ? -28.822 22.526 -44.179 1.00 88.94 271 VAL A N 1
ATOM 2077 C CA . VAL A 1 271 ? -29.124 21.241 -44.819 1.00 88.94 271 VAL A CA 1
ATOM 2078 C C . VAL A 1 271 ? -30.612 21.130 -45.140 1.00 88.94 271 VAL A C 1
ATOM 2080 O O . VAL A 1 271 ? -31.453 21.505 -44.319 1.00 88.94 271 VAL A O 1
ATOM 2083 N N . ILE A 1 272 ? -30.926 20.579 -46.310 1.00 90.44 272 ILE A N 1
ATOM 2084 C CA . ILE A 1 272 ? -32.274 20.102 -46.629 1.00 90.44 272 ILE A CA 1
ATOM 2085 C C . ILE A 1 272 ? -32.424 18.722 -45.981 1.00 90.44 272 ILE A C 1
ATOM 2087 O O . ILE A 1 272 ? -31.526 17.886 -46.090 1.00 90.44 272 ILE A O 1
ATOM 2091 N N . ILE A 1 273 ? -33.531 18.485 -45.285 1.00 89.06 273 ILE A N 1
ATOM 2092 C CA . ILE A 1 273 ? -33.901 17.195 -44.703 1.00 89.06 273 ILE A CA 1
ATOM 2093 C C . ILE A 1 273 ? -35.124 16.698 -45.468 1.00 89.06 273 ILE A C 1
ATOM 2095 O O . ILE A 1 273 ? -36.120 17.418 -45.547 1.00 89.06 273 ILE A O 1
ATOM 2099 N N . ALA A 1 274 ? -35.049 15.491 -46.028 1.00 89.88 274 ALA A N 1
ATOM 2100 C CA . ALA A 1 274 ? -36.165 14.856 -46.724 1.00 89.88 274 ALA A CA 1
ATOM 2101 C C . ALA A 1 274 ? -36.440 13.454 -46.168 1.00 89.88 274 ALA A C 1
ATOM 2103 O O . ALA A 1 274 ? -35.504 12.687 -45.926 1.00 89.88 274 ALA A O 1
ATOM 2104 N N . GLN A 1 275 ? -37.721 13.140 -45.983 1.00 88.94 275 GLN A N 1
ATOM 2105 C CA . GLN A 1 275 ? -38.231 11.845 -45.539 1.00 88.94 275 GLN A CA 1
ATOM 2106 C C . GLN A 1 275 ? -38.792 11.084 -46.741 1.00 88.94 275 GLN A C 1
ATOM 2108 O O . GLN A 1 275 ? -39.650 11.595 -47.459 1.00 88.94 275 GLN A O 1
ATOM 2113 N N . PHE A 1 276 ? -38.316 9.860 -46.955 1.00 88.44 276 PHE A N 1
ATOM 2114 C CA . PHE A 1 276 ? -38.771 8.993 -48.044 1.00 88.44 276 PHE A CA 1
ATOM 2115 C C . PHE A 1 276 ? -39.820 8.000 -47.525 1.00 88.44 276 PHE A C 1
ATOM 2117 O O . PHE A 1 276 ? -39.666 7.443 -46.437 1.00 88.44 276 PHE A O 1
ATOM 2124 N N . LEU A 1 277 ? -40.882 7.737 -48.289 1.00 83.69 277 LEU A N 1
ATOM 2125 C CA . LEU A 1 277 ? -41.873 6.726 -47.891 1.00 83.69 277 LEU A CA 1
ATOM 2126 C C . LEU A 1 277 ? -41.271 5.312 -47.971 1.00 83.69 277 LEU A C 1
ATOM 2128 O O . LEU A 1 277 ? -41.472 4.483 -47.083 1.00 83.69 277 LEU A O 1
ATOM 2132 N N . ARG A 1 278 ? -40.438 5.064 -48.988 1.00 84.31 278 ARG A N 1
ATOM 2133 C CA . ARG A 1 278 ? -39.802 3.768 -49.264 1.00 84.31 278 ARG A CA 1
ATOM 2134 C C . ARG A 1 278 ? -38.360 3.722 -48.739 1.00 84.31 278 ARG A C 1
ATOM 2136 O O . ARG A 1 278 ? -37.481 4.440 -49.218 1.00 84.31 278 ARG A O 1
ATOM 2143 N N . PHE A 1 279 ? -38.080 2.821 -47.791 1.00 79.31 279 PHE A N 1
ATOM 2144 C CA . PHE A 1 279 ? -36.725 2.613 -47.243 1.00 79.31 279 PHE A CA 1
ATOM 2145 C C . PHE A 1 279 ? -35.717 2.160 -48.320 1.00 79.31 279 PHE A C 1
ATOM 2147 O O . PHE A 1 279 ? -34.538 2.502 -48.264 1.00 79.31 279 PHE A O 1
ATOM 2154 N N . GLN A 1 280 ? -36.184 1.422 -49.328 1.00 82.81 280 GLN A N 1
ATOM 2155 C CA . GLN A 1 280 ? -35.386 0.930 -50.450 1.00 82.81 280 GLN A CA 1
ATOM 2156 C C . GLN A 1 280 ? -34.804 2.079 -51.285 1.00 82.81 280 GLN A C 1
ATOM 2158 O O . GLN A 1 280 ? -33.638 2.026 -51.669 1.00 82.81 280 GLN A O 1
ATOM 2163 N N . ASP A 1 281 ? -35.579 3.137 -51.529 1.00 84.06 281 ASP A N 1
ATOM 2164 C CA . ASP A 1 281 ? -35.136 4.282 -52.332 1.00 84.06 281 ASP A CA 1
ATOM 2165 C C . ASP A 1 281 ? -34.162 5.173 -51.559 1.00 84.06 281 ASP A C 1
ATOM 2167 O O . ASP A 1 281 ? -33.172 5.652 -52.116 1.00 84.06 281 ASP A O 1
ATOM 2171 N N . ARG A 1 282 ? -34.349 5.266 -50.239 1.00 86.25 282 ARG A N 1
ATOM 2172 C CA . ARG A 1 282 ? -33.369 5.843 -49.313 1.00 86.25 282 ARG A CA 1
ATOM 2173 C C . ARG A 1 282 ? -32.025 5.105 -49.365 1.00 86.25 282 ARG A C 1
ATOM 2175 O O . ARG A 1 282 ? -30.988 5.764 -49.446 1.00 86.25 282 ARG A O 1
ATOM 2182 N N . GLU A 1 283 ? -32.013 3.770 -49.351 1.00 82.50 283 GLU A N 1
ATOM 2183 C CA . GLU A 1 283 ? -30.762 3.007 -49.500 1.00 82.50 283 GLU A CA 1
ATOM 2184 C C . GLU A 1 283 ? -30.146 3.187 -50.896 1.00 82.50 283 GLU A C 1
ATOM 2186 O O . GLU A 1 283 ? -28.961 3.515 -50.980 1.00 82.50 283 GLU A O 1
ATOM 2191 N N . ARG A 1 284 ? -30.938 3.095 -51.979 1.00 83.62 284 ARG A N 1
ATOM 2192 C CA . ARG A 1 284 ? -30.486 3.347 -53.367 1.00 83.62 284 ARG A CA 1
ATOM 2193 C C . ARG A 1 284 ? -29.780 4.700 -53.508 1.00 83.62 284 ARG A C 1
ATOM 2195 O O . ARG A 1 284 ? -28.692 4.762 -54.079 1.00 83.62 284 ARG A O 1
ATOM 2202 N N . ILE A 1 285 ? -30.351 5.768 -52.942 1.00 87.12 285 ILE A N 1
ATOM 2203 C CA . ILE A 1 285 ? -29.752 7.115 -52.919 1.00 87.12 285 ILE A CA 1
ATOM 2204 C C . ILE A 1 285 ? -28.381 7.102 -52.229 1.00 87.12 285 ILE A C 1
ATOM 2206 O O . ILE A 1 285 ? -27.403 7.638 -52.757 1.00 87.12 285 ILE A O 1
ATOM 2210 N N . VAL A 1 286 ? -28.286 6.476 -51.054 1.00 83.88 286 VAL A N 1
ATOM 2211 C CA . VAL A 1 286 ? -27.046 6.430 -50.266 1.00 83.88 286 VAL A CA 1
ATOM 2212 C C . VAL A 1 286 ? -25.975 5.560 -50.938 1.00 83.88 286 VAL A C 1
ATOM 2214 O O . VAL A 1 286 ? -24.790 5.895 -50.882 1.00 83.88 286 VAL A O 1
ATOM 2217 N N . GLU A 1 287 ? -26.350 4.468 -51.599 1.00 82.50 287 GLU A N 1
ATOM 2218 C CA . GLU A 1 287 ? -25.424 3.615 -52.351 1.00 82.50 287 GLU A CA 1
ATOM 2219 C C . GLU A 1 287 ? -24.925 4.284 -53.635 1.00 82.50 287 GLU A C 1
ATOM 2221 O O . GLU A 1 287 ? -23.718 4.288 -53.891 1.00 82.50 287 GLU A O 1
ATOM 2226 N N . ALA A 1 288 ? -25.808 4.935 -54.395 1.00 83.44 288 ALA A N 1
ATOM 2227 C CA . ALA A 1 288 ? -25.434 5.699 -55.581 1.00 83.44 288 ALA A CA 1
ATOM 2228 C C . ALA A 1 288 ? -24.489 6.862 -55.245 1.00 83.44 288 ALA A C 1
ATOM 2230 O O . ALA A 1 288 ? -23.473 7.047 -55.918 1.00 83.44 288 ALA A O 1
ATOM 2231 N N . ALA A 1 289 ? -24.750 7.581 -54.148 1.00 84.44 289 ALA A N 1
ATOM 2232 C CA . ALA A 1 289 ? -23.862 8.627 -53.646 1.00 84.44 289 ALA A CA 1
ATOM 2233 C C . ALA A 1 289 ? -22.465 8.086 -53.284 1.00 84.44 289 ALA A C 1
ATOM 2235 O O . ALA A 1 289 ? -21.456 8.694 -53.642 1.00 84.44 289 ALA A O 1
ATOM 2236 N N . ARG A 1 290 ? -22.377 6.912 -52.635 1.00 80.06 290 ARG A N 1
ATOM 2237 C CA . ARG A 1 290 ? -21.090 6.237 -52.360 1.00 80.06 290 ARG A CA 1
ATOM 2238 C C . ARG A 1 290 ? -20.372 5.805 -53.643 1.00 80.06 290 ARG A C 1
ATOM 2240 O O . ARG A 1 290 ? -19.148 5.888 -53.688 1.00 80.06 290 ARG A O 1
ATOM 2247 N N . ARG A 1 291 ? -21.113 5.337 -54.656 1.00 82.25 291 ARG A N 1
ATOM 2248 C CA . ARG A 1 291 ? -20.583 4.878 -55.954 1.00 82.25 291 ARG A CA 1
ATOM 2249 C C . ARG A 1 291 ? -19.992 6.025 -56.780 1.00 82.25 291 ARG A C 1
ATOM 2251 O O . ARG A 1 291 ? -18.958 5.834 -57.407 1.00 82.25 291 ARG A O 1
ATOM 2258 N N . LEU A 1 292 ? -20.635 7.195 -56.770 1.00 81.88 292 LEU A N 1
ATOM 2259 C CA . LEU A 1 292 ? -20.186 8.392 -57.497 1.00 81.88 292 LEU A CA 1
ATOM 2260 C C . LEU A 1 292 ? -19.127 9.212 -56.736 1.00 81.88 292 LEU A C 1
ATOM 2262 O O . LEU A 1 292 ? -18.341 9.932 -57.347 1.00 81.88 292 LEU A O 1
ATOM 2266 N N . GLY A 1 293 ? -19.065 9.097 -55.407 1.00 79.75 293 GLY A N 1
ATOM 2267 C CA . GLY A 1 293 ? -18.001 9.680 -54.589 1.00 79.75 293 GLY A CA 1
ATOM 2268 C C . GLY A 1 293 ? -18.166 11.181 -54.337 1.00 79.75 293 GLY A C 1
ATOM 2269 O O . GLY A 1 293 ? -18.670 11.575 -53.284 1.00 79.75 293 GLY A O 1
ATOM 2270 N N . GLN A 1 294 ? -17.695 12.032 -55.255 1.00 84.25 294 GLN A N 1
ATOM 2271 C CA . GLN A 1 294 ? -17.788 13.491 -55.119 1.00 84.25 294 GLN A CA 1
ATOM 2272 C C . GLN A 1 294 ? -18.911 14.047 -55.996 1.00 84.25 294 GLN A C 1
ATOM 2274 O O . GLN A 1 294 ? -18.747 14.222 -57.198 1.00 84.25 294 GLN A O 1
ATOM 2279 N N . LEU A 1 295 ? -20.040 14.362 -55.361 1.00 87.31 295 LEU A N 1
ATOM 2280 C CA . LEU A 1 295 ? -21.190 14.990 -56.006 1.00 87.31 295 LEU A CA 1
ATOM 2281 C C . LEU A 1 295 ? -21.029 16.515 -56.061 1.00 87.31 295 LEU A C 1
ATOM 2283 O O . LEU A 1 295 ? -20.571 17.143 -55.098 1.00 87.31 295 LEU A O 1
ATOM 2287 N N . SER A 1 296 ? -21.476 17.119 -57.158 1.00 86.00 296 SER A N 1
ATOM 2288 C CA . SER A 1 296 ? -21.610 18.567 -57.308 1.00 86.00 296 SER A CA 1
ATOM 2289 C C . SER A 1 296 ? -22.892 18.930 -58.057 1.00 86.00 296 SER A C 1
ATOM 2291 O O . SER A 1 296 ? -23.381 18.168 -58.886 1.00 86.00 296 SER A O 1
ATOM 2293 N N . TRP A 1 297 ? -23.439 20.101 -57.742 1.00 86.31 297 TRP A N 1
ATOM 2294 C CA . TRP A 1 297 ? -24.629 20.678 -58.361 1.00 86.31 297 TRP A CA 1
ATOM 2295 C C . TRP A 1 297 ? -24.382 22.177 -58.538 1.00 86.31 297 TRP A C 1
ATOM 2297 O O . TRP A 1 297 ? -24.059 22.859 -57.565 1.00 86.31 297 TRP A O 1
ATOM 2307 N N . ASN A 1 298 ? -24.451 22.674 -59.776 1.00 83.12 298 ASN A N 1
ATOM 2308 C CA . ASN A 1 298 ? -24.163 24.069 -60.142 1.00 83.12 298 ASN A CA 1
ATOM 2309 C C . ASN A 1 298 ? -22.864 24.617 -59.506 1.00 83.12 298 ASN A C 1
ATOM 2311 O O . ASN A 1 298 ? -22.843 25.684 -58.905 1.00 83.12 298 ASN A O 1
ATOM 2315 N N . GLY A 1 299 ? -21.779 23.833 -59.567 1.00 79.50 299 GLY A N 1
ATOM 2316 C CA . GLY A 1 299 ? -20.475 24.161 -58.968 1.00 79.50 299 GLY A CA 1
ATOM 2317 C C . GLY A 1 299 ? -20.355 23.902 -57.457 1.00 79.50 299 GLY A C 1
ATOM 2318 O O . GLY A 1 299 ? -19.251 23.677 -56.961 1.00 79.50 299 GLY A O 1
ATOM 2319 N N . HIS A 1 300 ? -21.463 23.838 -56.716 1.00 83.44 300 HIS A N 1
ATOM 2320 C CA . HIS A 1 300 ? -21.457 23.570 -55.277 1.00 83.44 300 HIS A CA 1
ATOM 2321 C C . HIS A 1 300 ? -21.2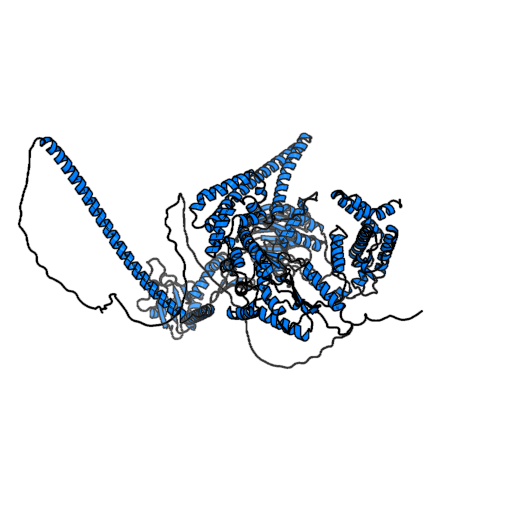87 22.076 -54.980 1.00 83.44 300 HIS A C 1
ATOM 2323 O O . HIS A 1 300 ? -21.938 21.224 -55.583 1.00 83.44 300 HIS A O 1
ATOM 2329 N N . ARG A 1 301 ? -20.423 21.730 -54.017 1.00 87.50 301 ARG A N 1
ATOM 2330 C CA . ARG A 1 301 ? -20.212 20.339 -53.584 1.00 87.50 301 ARG A CA 1
ATOM 2331 C C . ARG A 1 301 ? -21.379 19.864 -52.720 1.00 87.50 301 ARG A C 1
ATOM 2333 O O . ARG A 1 301 ? -21.582 20.393 -51.629 1.00 87.50 301 ARG A O 1
ATOM 2340 N N . ILE A 1 302 ? -22.070 18.814 -53.160 1.00 89.69 302 ILE A N 1
ATOM 2341 C CA . ILE A 1 302 ? -23.180 18.208 -52.418 1.00 89.69 302 ILE A CA 1
ATOM 2342 C C . ILE A 1 302 ? -22.676 17.026 -51.582 1.00 89.69 302 ILE A C 1
ATOM 2344 O O . ILE A 1 302 ? -21.805 16.263 -52.000 1.00 89.69 302 ILE A O 1
ATOM 2348 N N . MET A 1 303 ? -23.225 16.868 -50.379 1.00 86.31 303 MET A N 1
ATOM 2349 C CA . MET A 1 303 ? -22.976 15.723 -49.504 1.00 86.31 303 MET A CA 1
ATOM 2350 C C . MET A 1 303 ? -24.299 15.176 -48.971 1.00 86.31 303 MET A C 1
ATOM 2352 O O . MET A 1 303 ? -25.127 15.932 -48.464 1.00 86.31 303 MET A O 1
ATOM 2356 N N . ILE A 1 304 ? -24.480 13.859 -49.073 1.00 88.25 304 ILE A N 1
ATOM 2357 C CA . ILE A 1 304 ? -25.699 13.153 -48.666 1.00 88.25 304 ILE A CA 1
ATOM 2358 C C . ILE A 1 304 ? -25.371 12.282 -47.456 1.00 88.25 304 ILE A C 1
ATOM 2360 O O . ILE A 1 304 ? -24.439 11.475 -47.496 1.00 88.25 304 ILE A O 1
ATOM 2364 N N . PHE A 1 305 ? -26.139 12.438 -46.381 1.00 84.25 305 PHE A N 1
ATOM 2365 C CA . PHE A 1 305 ? -25.958 11.696 -45.138 1.00 84.25 305 PHE A CA 1
ATOM 2366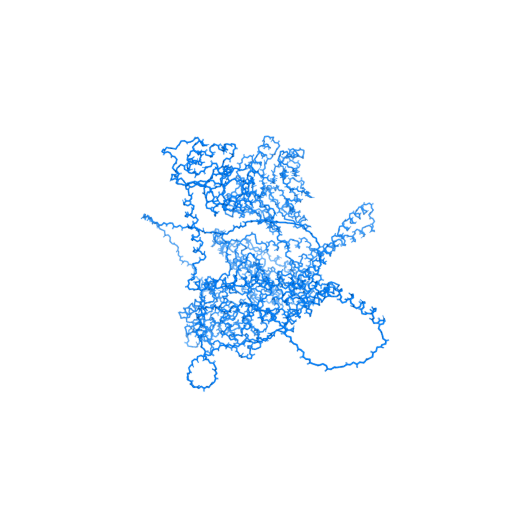 C C . PHE A 1 305 ? -27.289 11.118 -44.645 1.00 84.25 305 PHE A C 1
ATOM 2368 O O . PHE A 1 305 ? -28.322 11.768 -44.799 1.00 84.25 305 PHE A O 1
ATOM 2375 N N . PRO A 1 306 ? -27.280 9.947 -43.986 1.00 84.12 306 PRO A N 1
ATOM 2376 C CA . PRO A 1 306 ? -28.353 9.556 -43.083 1.00 84.12 306 PRO A CA 1
ATOM 2377 C C . PRO A 1 306 ? -28.703 10.671 -42.097 1.00 84.12 306 PRO A C 1
ATOM 2379 O O . PRO A 1 306 ? -27.808 11.308 -41.532 1.00 84.12 306 PRO A O 1
ATOM 2382 N N . ASP A 1 307 ? -29.996 10.863 -41.868 1.00 84.12 307 ASP A N 1
ATOM 2383 C CA . ASP A 1 307 ? -30.465 11.507 -40.649 1.00 84.12 307 ASP A CA 1
ATOM 2384 C C . ASP A 1 307 ? -30.187 10.580 -39.450 1.00 84.12 307 ASP A C 1
ATOM 2386 O O . ASP A 1 307 ? -30.248 9.354 -39.572 1.00 84.12 307 ASP A O 1
ATOM 2390 N N . TYR A 1 308 ? -29.839 11.168 -38.312 1.00 83.44 308 TYR A N 1
ATOM 2391 C CA . TYR A 1 308 ? -29.589 10.477 -37.047 1.00 83.44 308 TYR A CA 1
ATOM 2392 C C . TYR A 1 308 ? -29.987 11.411 -35.907 1.00 83.44 308 TYR A C 1
ATOM 2394 O O . TYR A 1 308 ? -29.817 12.636 -36.033 1.00 83.44 308 TYR A O 1
ATOM 2402 N N . SER A 1 309 ? -30.381 10.836 -34.765 1.00 80.69 309 SER A N 1
ATOM 2403 C CA . SER A 1 309 ? -30.660 11.632 -33.570 1.00 80.69 309 SER A CA 1
ATOM 2404 C C . SER A 1 309 ? -29.436 12.457 -33.177 1.00 80.69 309 SER A C 1
ATOM 2406 O O . SER A 1 309 ? -28.282 12.137 -33.512 1.00 80.69 309 SER A O 1
ATOM 2408 N N . LYS A 1 310 ? -29.662 13.531 -32.418 1.00 77.38 310 LYS A N 1
ATOM 2409 C CA . LYS A 1 310 ? -28.560 14.340 -31.878 1.00 77.38 310 LYS A CA 1
ATOM 2410 C C . LYS A 1 310 ? -27.593 13.477 -31.055 1.00 77.38 310 LYS A C 1
ATOM 2412 O O . LYS A 1 310 ? -26.382 13.581 -31.217 1.00 77.38 310 LYS A O 1
ATOM 2417 N N . LEU A 1 311 ? -28.132 12.561 -30.253 1.00 75.25 311 LEU A N 1
ATOM 2418 C CA . LEU A 1 311 ? -27.379 11.688 -29.354 1.00 75.25 311 LEU A CA 1
ATOM 2419 C C . LEU A 1 311 ? -26.492 10.693 -30.136 1.00 75.25 311 LEU A C 1
ATOM 2421 O O . LEU A 1 311 ? -25.306 10.538 -29.828 1.00 75.25 311 LEU A O 1
ATOM 2425 N N . VAL A 1 312 ? -27.012 10.079 -31.206 1.00 80.94 312 VAL A N 1
ATOM 2426 C CA . VAL A 1 312 ? -26.212 9.248 -32.126 1.00 80.94 312 VAL A CA 1
ATOM 2427 C C . VAL A 1 312 ? -25.179 10.091 -32.885 1.00 80.94 312 VAL A C 1
ATOM 2429 O O . VAL A 1 312 ? -24.036 9.659 -33.047 1.00 80.94 312 VAL A O 1
ATOM 2432 N N . THR A 1 313 ? -25.529 11.307 -33.303 1.00 80.25 313 THR A N 1
ATOM 2433 C CA . THR A 1 313 ? -24.607 12.233 -33.983 1.00 80.25 313 THR A CA 1
ATOM 2434 C C . THR A 1 313 ? -23.414 12.600 -33.094 1.00 80.25 313 THR A C 1
ATOM 2436 O O . THR A 1 313 ? -22.267 12.476 -33.533 1.00 80.25 313 THR A O 1
ATOM 2439 N N . ASP A 1 314 ? -23.657 12.953 -31.831 1.00 80.19 314 ASP A N 1
ATOM 2440 C CA . ASP A 1 314 ? -22.623 13.326 -30.861 1.00 80.19 314 ASP A CA 1
ATOM 2441 C C . ASP A 1 314 ? -21.711 12.125 -30.522 1.00 80.19 314 ASP A C 1
ATOM 2443 O O . ASP A 1 314 ? -20.481 12.236 -30.597 1.00 80.19 314 ASP A O 1
ATOM 2447 N N . LYS A 1 315 ? -22.284 10.927 -30.298 1.00 81.19 315 LYS A N 1
ATOM 2448 C CA . LYS A 1 315 ? -21.527 9.658 -30.164 1.00 81.19 315 LYS A CA 1
ATOM 2449 C C . LYS A 1 315 ? -20.598 9.412 -31.368 1.00 81.19 315 LYS A C 1
ATOM 2451 O O . LYS A 1 315 ? -19.445 9.012 -31.204 1.00 81.19 315 LYS A O 1
ATOM 2456 N N . ARG A 1 316 ? -21.066 9.667 -32.598 1.00 85.38 316 ARG A N 1
ATOM 2457 C CA . ARG A 1 316 ? -20.282 9.494 -33.843 1.00 85.38 316 ARG A CA 1
ATOM 2458 C C . ARG A 1 316 ? -19.223 10.584 -34.046 1.00 85.38 316 ARG A C 1
ATOM 2460 O O . ARG A 1 316 ? -18.196 10.324 -34.688 1.00 85.38 316 ARG A O 1
ATOM 2467 N N . ALA A 1 317 ? -19.447 11.783 -33.508 1.00 82.56 317 ALA A N 1
ATOM 2468 C CA . ALA A 1 317 ? -18.499 12.893 -33.532 1.00 82.56 317 ALA A CA 1
ATOM 2469 C C . ALA A 1 317 ? -17.313 12.673 -32.577 1.00 82.56 317 ALA A C 1
ATOM 2471 O O . ALA A 1 317 ? -16.192 13.062 -32.908 1.00 82.56 317 ALA A O 1
ATOM 2472 N N . ALA A 1 318 ? -17.509 11.973 -31.454 1.00 85.81 318 ALA A N 1
ATOM 2473 C CA . ALA A 1 318 ? -16.440 11.662 -30.500 1.00 85.81 318 ALA A CA 1
ATOM 2474 C C . ALA A 1 318 ? -15.255 10.884 -31.124 1.00 85.81 318 ALA A C 1
ATOM 2476 O O . ALA A 1 318 ? -14.112 11.058 -30.711 1.00 85.81 318 ALA A O 1
ATOM 2477 N N . PHE A 1 319 ? -15.484 10.105 -32.190 1.00 86.38 319 PHE A N 1
ATOM 2478 C CA . PHE A 1 319 ? -14.427 9.421 -32.955 1.00 86.38 319 PHE A CA 1
ATOM 2479 C C . PHE A 1 319 ? -13.660 10.320 -33.953 1.00 86.38 319 PHE A C 1
ATOM 2481 O O . PHE A 1 319 ? -12.753 9.841 -34.636 1.00 86.38 319 PHE A O 1
ATOM 2488 N N . ASN A 1 320 ? -13.981 11.613 -34.085 1.00 84.81 320 ASN A N 1
ATOM 2489 C CA . ASN A 1 320 ? -13.292 12.532 -35.009 1.00 84.81 320 ASN A CA 1
ATOM 2490 C C . ASN A 1 320 ? -11.758 12.640 -34.805 1.00 84.81 320 ASN A C 1
ATOM 2492 O O . ASN A 1 320 ? -11.055 12.743 -35.814 1.00 84.81 320 ASN A O 1
ATOM 2496 N N . PRO A 1 321 ? -11.188 12.584 -33.580 1.00 80.12 321 PRO A N 1
ATOM 2497 C CA . PRO A 1 321 ? -9.736 12.508 -33.385 1.00 80.12 321 PRO A CA 1
ATOM 2498 C C . PRO A 1 321 ? -9.136 11.221 -33.966 1.00 80.12 321 PRO A C 1
ATOM 2500 O O . PRO A 1 321 ? -8.181 11.291 -34.735 1.00 80.12 321 PRO A O 1
ATOM 2503 N N . CYS A 1 322 ? -9.752 10.065 -33.692 1.00 80.12 322 CYS A N 1
ATOM 2504 C CA . CYS A 1 322 ? -9.320 8.772 -34.228 1.00 80.12 322 CYS A CA 1
ATOM 2505 C C . CYS A 1 322 ? -9.329 8.761 -35.760 1.00 80.12 322 CYS A C 1
ATOM 2507 O O . CYS A 1 322 ? -8.346 8.368 -36.379 1.00 80.12 322 CYS A O 1
ATOM 2509 N N . LYS A 1 323 ? -10.414 9.239 -36.385 1.00 80.56 323 LYS A N 1
ATOM 2510 C CA . LYS A 1 323 ? -10.543 9.269 -37.852 1.00 80.56 323 LYS A CA 1
ATOM 2511 C C . LYS A 1 323 ? -9.439 10.098 -38.521 1.00 80.56 323 LYS A C 1
ATOM 2513 O O . LYS A 1 323 ? -8.945 9.680 -39.563 1.00 80.56 323 LYS A O 1
ATOM 2518 N N . ARG A 1 324 ? -9.008 11.218 -37.921 1.00 77.06 324 ARG A N 1
ATOM 2519 C CA . ARG A 1 324 ? -7.866 12.011 -38.421 1.00 77.06 324 ARG A CA 1
ATOM 2520 C C . ARG A 1 324 ? -6.556 11.222 -38.363 1.00 77.06 324 ARG A C 1
ATOM 2522 O O . ARG A 1 324 ? -5.959 10.994 -39.410 1.00 77.06 324 ARG A O 1
ATOM 2529 N N . LEU A 1 325 ? -6.208 10.681 -37.193 1.00 71.06 325 LEU A N 1
ATOM 2530 C CA . LEU A 1 325 ? -5.007 9.851 -37.008 1.00 71.06 325 LEU A CA 1
ATOM 2531 C C . LEU A 1 325 ? -4.978 8.629 -37.950 1.00 71.06 325 LEU A C 1
ATOM 2533 O O . LEU A 1 325 ? -3.920 8.235 -38.436 1.00 71.06 325 LEU A O 1
ATOM 2537 N N . LEU A 1 326 ? -6.138 8.030 -38.244 1.00 77.50 326 LEU A N 1
ATOM 2538 C CA . LEU A 1 326 ? -6.262 6.909 -39.183 1.00 77.50 326 LEU A CA 1
ATOM 2539 C C . LEU A 1 326 ? -6.072 7.337 -40.645 1.00 77.50 326 LEU A C 1
ATOM 2541 O O . LEU A 1 326 ? -5.422 6.611 -41.396 1.00 77.50 326 LEU A O 1
ATOM 2545 N N . HIS A 1 327 ? -6.586 8.505 -41.048 1.00 73.69 327 HIS A N 1
ATOM 2546 C CA . HIS A 1 327 ? -6.316 9.077 -42.372 1.00 73.69 327 HIS A CA 1
ATOM 2547 C C . HIS A 1 327 ? -4.832 9.434 -42.542 1.00 73.69 327 HIS A C 1
ATOM 2549 O O . HIS A 1 327 ? -4.236 9.062 -43.552 1.00 73.69 327 HIS A O 1
ATOM 2555 N N . GLU A 1 328 ? -4.220 10.073 -41.541 1.00 69.69 328 GLU A N 1
ATOM 2556 C CA . GLU A 1 328 ? -2.785 10.397 -41.500 1.00 69.69 328 GLU A CA 1
ATOM 2557 C C . GLU A 1 328 ? -1.919 9.131 -41.645 1.00 69.69 328 GLU A C 1
ATOM 2559 O O . GLU A 1 328 ? -1.001 9.087 -42.465 1.00 69.69 328 GLU A O 1
ATOM 2564 N N . ARG A 1 329 ? -2.269 8.055 -40.924 1.00 59.25 329 ARG A N 1
ATOM 2565 C CA . ARG A 1 329 ? -1.608 6.737 -41.003 1.00 59.25 329 ARG A CA 1
ATOM 2566 C C . ARG A 1 329 ? -2.058 5.867 -42.191 1.00 59.25 329 ARG A C 1
ATOM 2568 O O . ARG A 1 329 ? -1.600 4.733 -42.314 1.00 59.25 329 ARG A O 1
ATOM 2575 N N . LYS A 1 330 ? -2.937 6.367 -43.070 1.00 70.81 330 LYS A N 1
ATOM 2576 C CA . LYS A 1 330 ? -3.502 5.666 -44.248 1.00 70.81 330 LYS A CA 1
ATOM 2577 C C . LYS A 1 330 ? -4.202 4.325 -43.935 1.00 70.81 330 LYS A C 1
ATOM 2579 O O . LYS A 1 330 ? -4.289 3.448 -44.796 1.00 70.81 330 LYS A O 1
ATOM 2584 N N . ILE A 1 331 ? -4.734 4.159 -42.723 1.00 71.94 331 ILE A N 1
ATOM 2585 C CA . ILE A 1 331 ? -5.429 2.941 -42.275 1.00 71.94 331 ILE A CA 1
ATOM 2586 C C . ILE A 1 331 ? -6.894 2.979 -42.736 1.00 71.94 331 ILE A C 1
ATOM 2588 O O . ILE A 1 331 ? -7.611 3.949 -42.492 1.00 71.94 331 ILE A O 1
ATOM 2592 N N . LYS A 1 332 ? -7.372 1.906 -43.383 1.00 77.38 332 LYS A N 1
ATOM 2593 C CA . LYS A 1 332 ? -8.774 1.788 -43.820 1.00 77.38 332 LYS A CA 1
ATOM 2594 C C . LYS A 1 332 ? -9.692 1.527 -42.619 1.00 77.38 332 LYS A C 1
ATOM 2596 O O . LYS A 1 332 ? -9.493 0.562 -41.884 1.00 77.38 332 LYS A O 1
ATOM 2601 N N . PHE A 1 333 ? -10.735 2.339 -42.458 1.00 85.56 333 PHE A N 1
ATOM 2602 C CA . PHE A 1 333 ? -11.720 2.207 -41.379 1.00 85.56 333 PHE A CA 1
ATOM 2603 C C . PHE A 1 333 ? -13.163 2.413 -41.870 1.00 85.56 333 PHE A C 1
ATOM 2605 O O . PHE A 1 333 ? -13.400 2.861 -42.991 1.00 85.56 333 PHE A O 1
ATOM 2612 N N . SER A 1 334 ? -14.135 2.092 -41.017 1.00 82.62 334 SER A N 1
ATOM 2613 C CA . SER A 1 334 ? -15.567 2.372 -41.202 1.00 82.62 334 SER A CA 1
ATOM 2614 C C . SER A 1 334 ? -16.240 2.630 -39.850 1.00 82.62 334 SER A C 1
ATOM 2616 O O . SER A 1 334 ? -15.824 2.054 -38.853 1.00 82.62 334 SER A O 1
ATOM 2618 N N . LEU A 1 335 ? -17.274 3.479 -39.798 1.00 81.88 335 LEU A N 1
ATOM 2619 C CA . LEU A 1 335 ? -18.007 3.807 -38.564 1.00 81.88 335 LEU A CA 1
ATOM 2620 C C . LEU A 1 335 ? -19.456 3.301 -38.661 1.00 81.88 335 LEU A C 1
ATOM 2622 O O . LEU A 1 335 ? -20.297 3.947 -39.293 1.00 81.88 335 LEU A O 1
ATOM 2626 N N . LEU A 1 336 ? -19.744 2.148 -38.060 1.00 81.12 336 LEU A N 1
ATOM 2627 C CA . LEU A 1 336 ? -21.058 1.492 -38.095 1.00 81.12 336 LEU A CA 1
ATOM 2628 C C . LEU A 1 336 ? -22.049 2.151 -37.121 1.00 81.12 336 LEU A C 1
ATOM 2630 O O . LEU A 1 336 ? -21.649 2.928 -36.249 1.00 81.12 336 LEU A O 1
ATOM 2634 N N . PHE A 1 337 ? -23.347 1.899 -37.305 1.00 73.88 337 PHE A N 1
ATOM 2635 C CA . PHE A 1 337 ? -24.409 2.377 -36.410 1.00 73.88 337 PHE A CA 1
ATOM 2636 C C . PHE A 1 337 ? -24.406 1.584 -35.081 1.00 73.88 337 PHE A C 1
ATOM 2638 O O . PHE A 1 337 ? -24.138 0.385 -35.120 1.00 73.88 337 PHE A O 1
ATOM 2645 N N . PRO A 1 338 ? -24.700 2.206 -33.920 1.00 69.81 338 PRO A N 1
ATOM 2646 C CA . PRO A 1 338 ? -24.882 3.644 -33.722 1.00 69.81 338 PRO A CA 1
ATOM 2647 C C . PRO A 1 338 ? -23.552 4.407 -33.788 1.00 69.81 338 PRO A C 1
ATOM 2649 O O . PRO A 1 338 ? -23.474 5.419 -34.480 1.00 69.81 338 PRO A O 1
ATOM 2652 N N . ALA A 1 339 ? -22.482 3.908 -33.160 1.00 83.88 339 ALA A N 1
ATOM 2653 C CA . ALA A 1 339 ? -21.153 4.527 -33.194 1.00 83.88 339 ALA A CA 1
ATOM 2654 C C . ALA A 1 339 ? -20.027 3.507 -32.917 1.00 83.88 339 ALA A C 1
ATOM 2656 O O . ALA A 1 339 ? -19.368 3.575 -31.885 1.00 83.88 339 ALA A O 1
ATOM 2657 N N . VAL A 1 340 ? -19.808 2.553 -33.829 1.00 86.12 340 VAL A N 1
ATOM 2658 C CA . VAL A 1 340 ? -18.737 1.540 -33.693 1.00 86.12 340 VAL A CA 1
ATOM 2659 C C . VAL A 1 340 ? -17.656 1.771 -34.745 1.00 86.12 340 VAL A C 1
ATOM 2661 O O . VAL A 1 340 ? -17.922 1.674 -35.945 1.00 86.12 340 VAL A O 1
ATOM 2664 N N . LEU A 1 341 ? -16.437 2.110 -34.319 1.00 87.62 341 LEU A N 1
ATOM 2665 C CA . LEU A 1 341 ? -15.298 2.332 -35.212 1.00 87.62 341 LEU A CA 1
ATOM 2666 C C . LEU A 1 341 ? -14.600 1.003 -35.514 1.00 87.62 341 LEU A C 1
ATOM 2668 O O . LEU A 1 341 ? -13.980 0.405 -34.640 1.00 87.62 341 LEU A O 1
ATOM 2672 N N . VAL A 1 342 ? -14.669 0.569 -36.769 1.00 83.44 342 VAL A N 1
ATOM 2673 C CA . VAL A 1 342 ? -14.079 -0.680 -37.260 1.00 83.44 342 VAL A CA 1
ATOM 2674 C C . VAL A 1 342 ? -12.835 -0.378 -38.089 1.00 83.44 342 VAL A C 1
ATOM 2676 O O . VAL A 1 342 ? -12.920 0.313 -39.106 1.00 83.44 342 VAL A O 1
ATOM 2679 N N . LEU A 1 343 ? -11.687 -0.917 -37.682 1.00 82.81 343 LEU A N 1
ATOM 2680 C CA . LEU A 1 343 ? -10.424 -0.858 -38.420 1.00 82.81 343 LEU A CA 1
ATOM 2681 C C . LEU A 1 343 ? -10.265 -2.121 -39.271 1.00 82.81 343 LEU A C 1
ATOM 2683 O O . LEU A 1 343 ? -10.440 -3.232 -38.770 1.00 82.81 343 LEU A O 1
ATOM 2687 N N . LYS A 1 344 ? -9.910 -1.961 -40.550 1.00 71.19 344 LYS A N 1
ATOM 2688 C CA . LYS A 1 344 ? -9.638 -3.068 -41.478 1.00 71.19 344 LYS A CA 1
ATOM 2689 C C . LYS A 1 344 ? -8.125 -3.247 -41.600 1.00 71.19 344 LYS A C 1
ATOM 2691 O O . LYS A 1 344 ? -7.474 -2.496 -42.325 1.00 71.19 344 LYS A O 1
ATOM 2696 N N . MET A 1 345 ? -7.580 -4.219 -40.873 1.00 64.31 345 MET A N 1
ATOM 2697 C CA . MET A 1 345 ? -6.152 -4.545 -40.855 1.00 64.31 345 MET A CA 1
ATOM 2698 C C . MET A 1 345 ? -5.890 -5.868 -41.587 1.00 64.31 345 MET A C 1
ATOM 2700 O O . MET A 1 345 ? -6.814 -6.628 -41.872 1.00 64.31 345 MET A O 1
ATOM 2704 N N . THR A 1 346 ? -4.627 -6.153 -41.900 1.00 48.06 346 THR A N 1
ATOM 2705 C CA . THR A 1 346 ? -4.202 -7.399 -42.569 1.00 48.06 346 THR A CA 1
ATOM 2706 C C . THR A 1 346 ? -4.451 -8.656 -41.736 1.00 48.06 346 THR A C 1
ATOM 2708 O O . THR A 1 346 ? -4.600 -9.733 -42.296 1.00 48.06 346 THR A O 1
ATOM 2711 N N . GLU A 1 347 ? -4.523 -8.515 -40.412 1.00 47.69 347 GLU A N 1
ATOM 2712 C CA . GLU A 1 347 ? -4.748 -9.605 -39.451 1.00 47.69 347 GLU A CA 1
ATOM 2713 C C . GLU A 1 347 ? -6.232 -9.768 -39.064 1.00 47.69 347 GLU A C 1
ATOM 2715 O O . GLU A 1 347 ? -6.570 -10.631 -38.262 1.00 47.69 347 GLU A O 1
ATOM 2720 N N . GLY A 1 348 ? -7.129 -8.939 -39.616 1.00 60.41 348 GLY A N 1
ATOM 2721 C CA . GLY A 1 348 ? -8.568 -9.000 -39.355 1.00 60.41 348 GLY A CA 1
ATOM 2722 C C . GLY A 1 348 ? -9.227 -7.636 -39.137 1.00 60.41 348 GLY A C 1
ATOM 2723 O O . GLY A 1 348 ? -8.659 -6.573 -39.407 1.00 60.41 348 GLY A O 1
ATOM 2724 N N . ARG A 1 349 ? -10.467 -7.664 -38.638 1.00 73.06 349 ARG A N 1
ATOM 2725 C CA . ARG A 1 349 ? -11.209 -6.467 -38.214 1.00 73.06 349 ARG A CA 1
ATOM 2726 C C . ARG A 1 349 ? -11.029 -6.276 -36.705 1.00 73.06 349 ARG A C 1
ATOM 2728 O O . ARG A 1 349 ? -11.234 -7.224 -35.956 1.00 73.06 349 ARG A O 1
ATOM 2735 N N . ARG A 1 350 ? -10.683 -5.065 -36.254 1.00 76.38 350 ARG A N 1
ATOM 2736 C CA . ARG A 1 350 ? -10.836 -4.655 -34.840 1.00 76.38 350 ARG A CA 1
ATOM 2737 C C . ARG A 1 350 ? -11.956 -3.635 -34.734 1.00 76.38 350 ARG A C 1
ATOM 2739 O O . ARG A 1 350 ? -12.055 -2.761 -35.591 1.00 76.38 350 ARG A O 1
ATOM 2746 N N . GLU A 1 351 ? -12.743 -3.713 -33.670 1.00 85.44 351 GLU A N 1
ATOM 2747 C CA . GLU A 1 351 ? -13.889 -2.833 -33.439 1.00 85.44 351 GLU A CA 1
ATOM 2748 C C . GLU A 1 351 ? -13.743 -2.094 -32.106 1.00 85.44 351 GLU A C 1
ATOM 2750 O O . GLU A 1 351 ? -13.268 -2.657 -31.121 1.00 85.44 351 GLU A O 1
ATOM 2755 N N . PHE A 1 352 ? -14.135 -0.821 -32.085 1.00 81.88 352 PHE A N 1
ATOM 2756 C CA . PHE A 1 352 ? -14.046 0.052 -30.920 1.00 81.88 352 PHE A CA 1
ATOM 2757 C C . PHE A 1 352 ? -15.368 0.798 -30.718 1.00 81.88 352 PHE A C 1
ATOM 2759 O O . PHE A 1 352 ? -15.787 1.586 -31.566 1.00 81.88 352 PHE A O 1
ATOM 2766 N N . THR A 1 353 ? -16.000 0.576 -29.568 1.00 80.38 353 THR A N 1
ATOM 2767 C CA . THR A 1 353 ? -17.161 1.339 -29.067 1.00 80.38 353 THR A CA 1
ATOM 2768 C C . THR A 1 353 ? -16.751 2.569 -28.250 1.00 80.38 353 THR A C 1
ATOM 2770 O O . THR A 1 353 ? -17.552 3.474 -28.042 1.00 80.38 353 THR A O 1
ATOM 2773 N N . ASP A 1 354 ? -15.490 2.620 -27.820 1.00 79.31 354 ASP A N 1
ATOM 2774 C CA . ASP A 1 354 ? -14.900 3.645 -26.959 1.00 79.31 354 ASP A CA 1
ATOM 2775 C C . ASP A 1 354 ? -13.863 4.467 -27.761 1.00 79.31 354 ASP A C 1
ATOM 2777 O O . ASP A 1 354 ? -12.825 3.918 -28.162 1.00 79.31 354 ASP A O 1
ATOM 2781 N N . PRO A 1 355 ? -14.110 5.771 -28.010 1.00 75.94 355 PRO A N 1
ATOM 2782 C CA . PRO A 1 355 ? -13.184 6.641 -28.735 1.00 75.94 355 PRO A CA 1
ATOM 2783 C C . PRO A 1 355 ? -11.816 6.785 -28.071 1.00 75.94 355 PRO A C 1
ATOM 2785 O O . PRO A 1 355 ? -10.822 6.971 -28.773 1.00 75.94 355 PRO A O 1
ATOM 2788 N N . LYS A 1 356 ? -11.737 6.691 -26.739 1.00 70.62 356 LYS A N 1
ATOM 2789 C CA . LYS A 1 356 ? -10.471 6.825 -26.022 1.00 70.62 356 LYS A CA 1
ATOM 2790 C C . LYS A 1 356 ? -9.627 5.566 -26.189 1.00 70.62 356 LYS A C 1
ATOM 2792 O O . LYS A 1 356 ? -8.468 5.682 -26.566 1.00 70.62 356 LYS A O 1
ATOM 2797 N N . LYS A 1 357 ? -10.205 4.369 -26.024 1.00 68.12 357 LYS A N 1
ATOM 2798 C CA . LYS A 1 357 ? -9.486 3.103 -26.290 1.00 68.12 357 LYS A CA 1
ATOM 2799 C C . LYS A 1 357 ? -9.012 3.002 -27.739 1.00 68.12 357 LYS A C 1
ATOM 2801 O O . LYS A 1 357 ? -7.908 2.521 -27.981 1.00 68.12 357 LYS A O 1
ATOM 2806 N N . ALA A 1 358 ? -9.808 3.490 -28.693 1.00 71.31 358 ALA A N 1
ATOM 2807 C CA . ALA A 1 358 ? -9.374 3.606 -30.083 1.00 71.31 358 ALA A CA 1
ATOM 2808 C C . ALA A 1 358 ? -8.168 4.554 -30.222 1.00 71.31 358 ALA A C 1
ATOM 2810 O O . ALA A 1 358 ? -7.173 4.185 -30.840 1.00 71.31 358 ALA A O 1
ATOM 2811 N N . GLN A 1 359 ? -8.223 5.746 -29.621 1.00 70.31 359 GLN A N 1
ATOM 2812 C CA . GLN A 1 359 ? -7.138 6.728 -29.687 1.00 70.31 359 GLN A CA 1
ATOM 2813 C C . GLN A 1 359 ? -5.853 6.233 -29.004 1.00 70.31 359 GLN A C 1
ATOM 2815 O O . GLN A 1 359 ? -4.780 6.346 -29.594 1.00 70.31 359 GLN A O 1
ATOM 2820 N N . ASP A 1 360 ? -5.955 5.646 -27.812 1.00 62.97 360 ASP A N 1
ATOM 2821 C CA . ASP A 1 360 ? -4.821 5.111 -27.051 1.00 62.97 360 ASP A CA 1
ATOM 2822 C C . ASP A 1 360 ? -4.158 3.929 -27.792 1.00 62.97 360 ASP A C 1
ATOM 2824 O O . ASP A 1 360 ? -2.933 3.820 -27.794 1.00 62.97 360 ASP A O 1
ATOM 2828 N N . TYR A 1 361 ? -4.937 3.095 -28.501 1.00 66.56 361 TYR A N 1
ATOM 2829 C CA . TYR A 1 361 ? -4.412 2.048 -29.390 1.00 66.56 361 TYR A CA 1
ATOM 2830 C C . TYR A 1 361 ? -3.715 2.626 -30.634 1.00 66.56 361 TYR A C 1
ATOM 2832 O O . TYR A 1 361 ? -2.633 2.176 -31.002 1.00 66.56 361 TYR A O 1
ATOM 2840 N N . ILE A 1 362 ? -4.293 3.654 -31.268 1.00 67.69 362 ILE A N 1
ATOM 2841 C CA . ILE A 1 362 ? -3.698 4.320 -32.442 1.00 67.69 362 ILE A CA 1
ATOM 2842 C C . ILE A 1 362 ? -2.405 5.077 -32.074 1.00 67.69 362 ILE A C 1
ATOM 2844 O O . ILE A 1 362 ? -1.530 5.236 -32.922 1.00 67.69 362 ILE A O 1
ATOM 2848 N N . LEU A 1 363 ? -2.259 5.533 -30.826 1.00 67.06 363 LEU A N 1
ATOM 2849 C CA . LEU A 1 363 ? -1.081 6.255 -30.321 1.00 67.06 363 LEU A CA 1
ATOM 2850 C C . LEU A 1 363 ? -0.080 5.366 -29.554 1.00 67.06 363 LEU A C 1
ATOM 2852 O O . LEU A 1 363 ? 0.866 5.887 -28.958 1.00 67.06 363 LEU A O 1
ATOM 2856 N N . ALA A 1 364 ? -0.263 4.045 -29.567 1.00 70.94 364 ALA A N 1
ATOM 2857 C CA . ALA A 1 364 ? 0.644 3.099 -28.928 1.00 70.94 364 ALA A CA 1
ATOM 2858 C C . ALA A 1 364 ? 2.024 3.040 -29.615 1.00 70.94 364 ALA A C 1
ATOM 2860 O O . ALA A 1 364 ? 2.131 3.157 -30.837 1.00 70.94 364 ALA A O 1
ATOM 2861 N N . LEU A 1 365 ? 3.064 2.805 -28.813 1.00 80.62 365 LEU A N 1
ATOM 2862 C CA . LEU A 1 365 ? 4.388 2.375 -29.257 1.00 80.62 365 LEU A CA 1
ATOM 2863 C C . LEU A 1 365 ? 4.377 0.865 -29.496 1.00 80.62 365 LEU A C 1
ATOM 2865 O O . LEU A 1 365 ? 3.936 0.104 -28.633 1.00 80.62 365 LEU A O 1
ATOM 2869 N N . THR A 1 366 ? 4.910 0.425 -30.631 1.00 84.50 366 THR A N 1
ATOM 2870 C CA . THR A 1 366 ? 4.999 -0.996 -30.988 1.00 84.50 366 THR A CA 1
ATOM 2871 C C . THR A 1 366 ? 6.446 -1.467 -30.919 1.00 84.50 366 THR A C 1
ATOM 2873 O O . THR A 1 366 ? 7.303 -1.002 -31.668 1.00 84.50 366 THR A O 1
ATOM 2876 N N . LEU A 1 367 ? 6.728 -2.404 -30.016 1.00 89.00 367 LEU A N 1
ATOM 2877 C CA . LEU A 1 367 ? 8.045 -3.005 -29.833 1.00 89.00 367 LEU A CA 1
ATOM 2878 C C . LEU A 1 367 ? 8.027 -4.450 -30.335 1.00 89.00 367 LEU A C 1
ATOM 2880 O O . LEU A 1 367 ? 7.047 -5.169 -30.150 1.00 89.00 367 LEU A O 1
ATOM 2884 N N . MET A 1 368 ? 9.118 -4.885 -30.958 1.00 88.19 368 MET A N 1
ATOM 2885 C CA . MET A 1 368 ? 9.232 -6.209 -31.575 1.00 88.19 368 MET A CA 1
ATOM 2886 C C . MET A 1 368 ? 10.546 -6.876 -31.169 1.00 88.19 368 MET A C 1
ATOM 2888 O O . MET A 1 368 ? 11.589 -6.232 -31.237 1.00 88.19 368 MET A O 1
ATOM 2892 N N . THR A 1 369 ? 10.533 -8.156 -30.794 1.00 89.81 369 THR A N 1
ATOM 2893 C CA . THR A 1 369 ? 11.765 -8.946 -30.619 1.00 89.81 369 THR A CA 1
ATOM 2894 C C . THR A 1 369 ? 11.761 -10.185 -31.505 1.00 89.81 369 THR A C 1
ATOM 2896 O O . THR A 1 369 ? 10.720 -10.827 -31.664 1.00 89.81 369 THR A O 1
ATOM 2899 N N . TRP A 1 370 ? 12.898 -10.495 -32.134 1.00 86.75 370 TRP A N 1
ATOM 2900 C CA . TRP A 1 370 ? 12.993 -11.566 -33.127 1.00 86.75 370 TRP A CA 1
ATOM 2901 C C . TRP A 1 370 ? 14.424 -12.110 -33.284 1.00 86.75 370 TRP A C 1
ATOM 2903 O O . TRP A 1 370 ? 15.329 -11.402 -33.736 1.00 86.75 370 TRP A O 1
ATOM 2913 N N . ASN A 1 371 ? 14.612 -13.399 -32.985 1.00 86.44 371 ASN A N 1
ATOM 2914 C CA . ASN A 1 371 ? 15.812 -14.132 -33.384 1.00 86.44 371 ASN A CA 1
ATOM 2915 C C . ASN A 1 371 ? 15.738 -14.384 -34.901 1.00 86.44 371 ASN A C 1
ATOM 2917 O O . ASN A 1 371 ? 14.764 -14.955 -35.399 1.00 86.44 371 ASN A O 1
ATOM 2921 N N . VAL A 1 372 ? 16.731 -13.896 -35.649 1.00 85.38 372 VAL A N 1
ATOM 2922 C CA . VAL A 1 372 ? 16.716 -13.864 -37.121 1.00 85.38 372 VAL A CA 1
ATOM 2923 C C . VAL A 1 372 ? 17.692 -14.832 -37.787 1.00 85.38 372 VAL A C 1
ATOM 2925 O O . VAL A 1 372 ? 17.595 -15.002 -39.005 1.00 85.38 372 VAL A O 1
ATOM 2928 N N . LYS A 1 373 ? 18.587 -15.490 -37.038 1.00 81.94 373 LYS A N 1
ATOM 2929 C CA . LYS A 1 373 ? 19.507 -16.535 -37.533 1.00 81.94 373 LYS A CA 1
ATOM 2930 C C . LYS A 1 373 ? 20.284 -16.128 -38.801 1.00 81.94 373 LYS A C 1
ATOM 2932 O O . LYS A 1 373 ? 20.141 -16.720 -39.875 1.00 81.94 373 LYS A O 1
ATOM 2937 N N . GLY A 1 374 ? 21.059 -15.054 -38.690 1.00 81.44 374 GLY A N 1
ATOM 2938 C CA . GLY A 1 374 ? 21.903 -14.462 -39.729 1.00 81.44 374 GLY A CA 1
ATOM 2939 C C . GLY A 1 374 ? 21.181 -13.482 -40.666 1.00 81.44 374 GLY A C 1
ATOM 2940 O O . GLY A 1 374 ? 20.166 -13.812 -41.286 1.00 81.44 374 GLY A O 1
ATOM 2941 N N . LEU A 1 375 ? 21.752 -12.281 -40.823 1.00 81.06 375 LEU A N 1
ATOM 2942 C CA . LEU A 1 375 ? 21.257 -11.204 -41.701 1.00 81.06 375 LEU A CA 1
ATOM 2943 C C . LEU A 1 375 ? 22.122 -10.951 -42.948 1.00 81.06 375 LEU A C 1
ATOM 2945 O O . LEU A 1 375 ? 21.789 -10.074 -43.745 1.00 81.06 375 LEU A O 1
ATOM 2949 N N . ASN A 1 376 ? 23.214 -11.691 -43.131 1.00 74.75 376 ASN A N 1
ATOM 2950 C CA . ASN A 1 376 ? 24.252 -11.358 -44.115 1.00 74.75 376 ASN A CA 1
ATOM 2951 C C . ASN A 1 376 ? 23.768 -11.594 -45.564 1.00 74.75 376 ASN A C 1
ATOM 2953 O O . ASN A 1 376 ? 24.139 -10.861 -46.476 1.00 74.75 376 ASN A O 1
ATOM 2957 N N . HIS A 1 377 ? 22.855 -12.551 -45.783 1.00 75.94 377 HIS A N 1
ATOM 2958 C CA . HIS A 1 377 ? 22.275 -12.825 -47.102 1.00 75.94 377 HIS A CA 1
ATOM 2959 C C . HIS A 1 377 ? 21.289 -11.711 -47.543 1.00 75.94 377 HIS A C 1
ATOM 2961 O O . HIS A 1 377 ? 20.220 -11.574 -46.931 1.00 75.94 377 HIS A O 1
ATOM 2967 N N . PRO A 1 378 ? 21.530 -10.976 -48.655 1.00 71.69 378 PRO A N 1
ATOM 2968 C CA . PRO A 1 378 ? 20.747 -9.786 -49.020 1.00 71.69 378 PRO A CA 1
ATOM 2969 C C . PRO A 1 378 ? 19.237 -10.019 -49.168 1.00 71.69 378 PRO A C 1
ATOM 2971 O O . PRO A 1 378 ? 18.435 -9.226 -48.673 1.00 71.69 378 PRO A O 1
ATOM 2974 N N . ILE A 1 379 ? 18.822 -11.133 -49.787 1.00 69.69 379 ILE A N 1
ATOM 2975 C CA . ILE A 1 379 ? 17.395 -11.480 -49.934 1.00 69.69 379 ILE A CA 1
ATOM 2976 C C . ILE A 1 379 ? 16.720 -11.701 -48.568 1.00 69.69 379 ILE A C 1
ATOM 2978 O O . ILE A 1 379 ? 15.619 -11.194 -48.347 1.00 69.69 379 ILE A O 1
ATOM 2982 N N . LYS A 1 380 ? 17.374 -12.395 -47.621 1.00 76.44 380 LYS A N 1
ATOM 2983 C CA . LYS A 1 380 ? 16.844 -12.610 -46.264 1.00 76.44 380 LYS A CA 1
ATOM 2984 C C . LYS A 1 380 ? 16.759 -11.286 -45.496 1.00 76.44 380 LYS A C 1
ATOM 2986 O O . LYS A 1 380 ? 15.705 -10.986 -44.938 1.00 76.44 380 LYS A O 1
ATOM 2991 N N . LYS A 1 381 ? 17.799 -10.442 -45.580 1.00 77.00 381 LYS A N 1
ATOM 2992 C CA . LYS A 1 381 ? 17.817 -9.064 -45.045 1.00 77.00 381 LYS A CA 1
ATOM 2993 C C . LYS A 1 381 ? 16.630 -8.242 -45.573 1.00 77.00 381 LYS A C 1
ATOM 2995 O O . LYS A 1 381 ? 15.908 -7.635 -44.786 1.00 77.00 381 LYS A O 1
ATOM 3000 N N . LYS A 1 382 ? 16.355 -8.293 -46.885 1.00 73.62 382 LYS A N 1
ATOM 3001 C CA . LYS A 1 382 ? 15.212 -7.604 -47.518 1.00 73.62 382 LYS A CA 1
ATOM 3002 C C . LYS A 1 382 ? 13.857 -8.169 -47.066 1.00 73.62 382 LYS A C 1
ATOM 3004 O O . LYS A 1 382 ? 12.972 -7.382 -46.743 1.00 73.62 382 LYS A O 1
ATOM 3009 N N . LYS A 1 383 ? 13.691 -9.498 -46.976 1.00 73.56 383 LYS A N 1
ATOM 3010 C CA . LYS A 1 383 ? 12.461 -10.135 -46.453 1.00 73.56 383 LYS A CA 1
ATOM 3011 C C . LYS A 1 383 ? 12.171 -9.711 -45.005 1.00 73.56 383 LYS A C 1
ATOM 3013 O O . LYS A 1 383 ? 11.060 -9.276 -44.715 1.00 73.56 383 LYS A O 1
ATOM 3018 N N . ILE A 1 384 ? 13.175 -9.767 -44.126 1.00 80.56 384 ILE A N 1
ATOM 3019 C CA . ILE A 1 384 ? 13.071 -9.371 -42.710 1.00 80.56 384 ILE A CA 1
ATOM 3020 C C . ILE A 1 384 ? 12.702 -7.889 -42.574 1.00 80.56 384 ILE A C 1
ATOM 3022 O O . ILE A 1 384 ? 11.750 -7.559 -41.871 1.00 80.56 384 ILE A O 1
ATOM 3026 N N . MET A 1 385 ? 13.382 -6.996 -43.299 1.00 79.38 385 MET A N 1
ATOM 3027 C CA . MET A 1 385 ? 13.091 -5.557 -43.251 1.00 79.38 385 MET A CA 1
ATOM 3028 C C . MET A 1 385 ? 11.694 -5.215 -43.793 1.00 79.38 385 MET A C 1
ATOM 3030 O O . MET A 1 385 ? 11.058 -4.293 -43.288 1.00 79.38 385 MET A O 1
ATOM 3034 N N . THR A 1 386 ? 11.175 -5.960 -44.775 1.00 74.31 386 THR A N 1
ATOM 3035 C CA . THR A 1 386 ? 9.786 -5.811 -45.248 1.00 74.31 386 THR A CA 1
ATOM 3036 C C . THR A 1 386 ? 8.765 -6.311 -44.220 1.00 74.31 386 THR A C 1
ATOM 3038 O O . THR A 1 386 ? 7.742 -5.658 -44.026 1.00 74.31 386 THR A O 1
ATOM 3041 N N . PHE A 1 387 ? 9.043 -7.417 -43.521 1.00 76.81 387 PHE A N 1
ATOM 3042 C CA . PHE A 1 387 ? 8.171 -7.930 -42.456 1.00 76.81 387 PHE A CA 1
ATOM 3043 C C . PHE A 1 387 ? 8.119 -6.988 -41.243 1.00 76.81 387 PHE A C 1
ATOM 3045 O O . PHE A 1 387 ? 7.044 -6.690 -40.734 1.00 76.81 387 PHE A O 1
ATOM 3052 N N . ILE A 1 388 ? 9.258 -6.427 -40.828 1.00 80.69 388 ILE A N 1
ATOM 3053 C CA . ILE A 1 388 ? 9.301 -5.423 -39.754 1.00 80.69 388 ILE A CA 1
ATOM 3054 C C . ILE A 1 388 ? 8.460 -4.185 -40.121 1.00 80.69 388 ILE A C 1
ATOM 3056 O O . ILE A 1 388 ? 7.653 -3.723 -39.313 1.00 80.69 388 ILE A O 1
ATOM 3060 N N . LYS A 1 389 ? 8.578 -3.687 -41.363 1.00 75.56 389 LYS A N 1
ATOM 3061 C CA . LYS A 1 389 ? 7.743 -2.581 -41.868 1.00 75.56 389 LYS A CA 1
ATOM 3062 C C . LYS A 1 389 ? 6.245 -2.914 -41.837 1.00 75.56 389 LYS A C 1
ATOM 3064 O O . LYS A 1 389 ? 5.451 -2.034 -41.516 1.00 75.56 389 LYS A O 1
ATOM 3069 N N . SER A 1 390 ? 5.838 -4.151 -42.152 1.00 71.38 390 SER A N 1
ATOM 3070 C CA . SER A 1 390 ? 4.414 -4.526 -42.151 1.00 71.38 390 SER A CA 1
ATOM 3071 C C . SER A 1 390 ? 3.812 -4.646 -40.746 1.00 71.38 390 SER A C 1
ATOM 3073 O O . SER A 1 390 ? 2.611 -4.436 -40.596 1.00 71.38 390 SER A O 1
ATOM 3075 N N . LYS A 1 391 ? 4.633 -4.897 -39.715 1.00 73.31 391 LYS A N 1
ATOM 3076 C CA . LYS A 1 391 ? 4.224 -4.882 -38.297 1.00 73.31 391 LYS A CA 1
ATOM 3077 C C . LYS A 1 391 ? 4.227 -3.491 -37.639 1.00 73.31 391 LYS A C 1
ATOM 3079 O O . LYS A 1 391 ? 3.863 -3.393 -36.474 1.00 73.31 391 LYS A O 1
ATOM 3084 N N . GLN A 1 392 ? 4.612 -2.431 -38.360 1.00 74.75 392 GLN A N 1
ATOM 3085 C CA . GLN A 1 392 ? 4.649 -1.040 -37.866 1.00 74.75 392 GLN A CA 1
ATOM 3086 C C . GLN A 1 392 ? 5.441 -0.853 -36.550 1.00 74.75 392 GLN A C 1
ATOM 3088 O O . GLN A 1 392 ? 5.040 -0.082 -35.684 1.00 74.75 392 GLN A O 1
ATOM 3093 N N . ALA A 1 393 ? 6.560 -1.567 -36.382 1.00 81.69 393 ALA A N 1
ATOM 3094 C CA . ALA A 1 393 ? 7.351 -1.509 -35.153 1.00 81.69 393 ALA A CA 1
ATOM 3095 C C . ALA A 1 393 ? 8.216 -0.233 -35.047 1.00 81.69 393 ALA A C 1
ATOM 3097 O O . ALA A 1 393 ? 8.976 0.098 -35.959 1.00 81.69 393 ALA A O 1
ATOM 3098 N N . ASP A 1 394 ? 8.144 0.440 -33.897 1.00 85.88 394 ASP A N 1
ATOM 3099 C CA . ASP A 1 394 ? 8.924 1.633 -33.547 1.00 85.88 394 ASP A CA 1
ATOM 3100 C C . ASP A 1 394 ? 10.333 1.287 -33.035 1.00 85.88 394 ASP A C 1
ATOM 3102 O O . ASP A 1 394 ? 11.294 2.019 -33.287 1.00 85.88 394 ASP A O 1
ATOM 3106 N N . ILE A 1 395 ? 10.455 0.177 -32.294 1.00 91.44 395 ILE A N 1
ATOM 3107 C CA . ILE A 1 395 ? 11.704 -0.317 -31.693 1.00 91.44 395 ILE A CA 1
ATOM 3108 C C . ILE A 1 395 ? 11.796 -1.827 -31.922 1.00 91.44 395 ILE A C 1
ATOM 3110 O O . ILE A 1 395 ? 10.871 -2.565 -31.580 1.00 91.44 395 ILE A O 1
ATOM 3114 N N . VAL A 1 396 ? 12.920 -2.299 -32.467 1.00 91.56 396 VAL A N 1
ATOM 3115 C CA . VAL A 1 396 ? 13.101 -3.716 -32.818 1.00 91.56 396 VAL A CA 1
ATOM 3116 C C . VAL A 1 396 ? 14.390 -4.280 -32.237 1.00 91.56 396 VAL A C 1
ATOM 3118 O O . VAL A 1 396 ? 15.470 -3.749 -32.479 1.00 91.56 396 VAL A O 1
ATOM 3121 N N . PHE A 1 397 ? 14.267 -5.385 -31.508 1.00 92.94 397 PHE A N 1
ATOM 3122 C CA . PHE A 1 397 ? 15.346 -6.138 -30.878 1.00 92.94 397 PHE A CA 1
ATOM 3123 C C . PHE A 1 397 ? 15.624 -7.391 -31.719 1.00 92.94 397 PHE A C 1
ATOM 3125 O O . PHE A 1 397 ? 14.764 -8.262 -31.835 1.00 92.94 397 PHE A O 1
ATOM 3132 N N . LEU A 1 398 ? 16.806 -7.483 -32.329 1.00 90.88 398 LEU A N 1
ATOM 3133 C CA . LEU A 1 398 ? 17.206 -8.612 -33.176 1.00 90.88 398 LEU A CA 1
ATOM 3134 C C . LEU A 1 398 ? 18.302 -9.448 -32.509 1.00 90.88 398 LEU A C 1
ATOM 3136 O O . LEU A 1 398 ? 19.239 -8.881 -31.941 1.00 90.88 398 LEU A O 1
ATOM 3140 N N . GLN A 1 399 ? 18.197 -10.775 -32.606 1.00 90.56 399 GLN A N 1
ATOM 3141 C CA . GLN A 1 399 ? 19.167 -11.751 -32.081 1.00 90.56 399 GLN A CA 1
ATOM 3142 C C . GLN A 1 399 ? 19.700 -12.663 -33.200 1.00 90.56 399 GLN A C 1
ATOM 3144 O O . GLN A 1 399 ? 19.063 -12.787 -34.245 1.00 90.56 399 GLN A O 1
ATOM 3149 N N . GLU A 1 400 ? 20.873 -13.274 -32.990 1.00 86.25 400 GLU A N 1
ATOM 3150 C CA . GLU A 1 400 ? 21.641 -14.007 -34.016 1.00 86.25 400 GLU A CA 1
ATOM 3151 C C . GLU A 1 400 ? 21.820 -13.170 -35.303 1.00 86.25 400 GLU A C 1
ATOM 3153 O O . GLU A 1 400 ? 21.482 -13.596 -36.402 1.00 86.25 400 GLU A O 1
ATOM 3158 N N . THR A 1 401 ? 22.314 -11.928 -35.197 1.00 85.75 401 THR A N 1
ATOM 3159 C CA . THR A 1 401 ? 22.427 -11.035 -36.372 1.00 85.75 401 THR A CA 1
ATOM 3160 C C . THR A 1 401 ? 23.543 -11.438 -37.344 1.00 85.75 401 THR A C 1
ATOM 3162 O O . THR A 1 401 ? 23.340 -11.352 -38.555 1.00 85.75 401 THR A O 1
ATOM 3165 N N . HIS A 1 402 ? 24.691 -11.887 -36.820 1.00 84.06 402 HIS A N 1
ATOM 3166 C CA . HIS A 1 402 ? 25.908 -12.321 -37.538 1.00 84.06 402 HIS A CA 1
ATOM 3167 C C . HIS A 1 402 ? 26.594 -11.235 -38.398 1.00 84.06 402 HIS A C 1
ATOM 3169 O O . HIS A 1 402 ? 27.473 -11.542 -39.201 1.00 84.06 402 HIS A O 1
ATOM 3175 N N . LEU A 1 403 ? 26.216 -9.965 -38.226 1.00 80.31 403 LEU A N 1
ATOM 3176 C CA . LEU A 1 403 ? 26.735 -8.834 -39.002 1.00 80.31 403 LEU A CA 1
ATOM 3177 C C . LEU A 1 403 ? 28.081 -8.337 -38.450 1.00 80.31 403 LEU A C 1
ATOM 3179 O O . LEU A 1 403 ? 28.238 -8.200 -37.235 1.00 80.31 403 LEU A O 1
ATOM 3183 N N . SER A 1 404 ? 29.008 -7.968 -39.340 1.00 78.81 404 SER A N 1
ATOM 3184 C CA . SER A 1 404 ? 30.164 -7.137 -38.968 1.00 78.81 404 SER A CA 1
ATOM 3185 C C . SER A 1 404 ? 29.730 -5.690 -38.667 1.00 78.81 404 SER A C 1
ATOM 3187 O O . SER A 1 404 ? 28.653 -5.277 -39.112 1.00 78.81 404 SER A O 1
ATOM 3189 N N . PRO A 1 405 ? 30.577 -4.871 -38.007 1.00 75.81 405 PRO A N 1
ATOM 3190 C CA . PRO A 1 405 ? 30.322 -3.443 -37.811 1.00 75.81 405 PRO A CA 1
ATOM 3191 C C . PRO A 1 405 ? 29.931 -2.704 -39.103 1.00 75.81 405 PRO A C 1
ATOM 3193 O O . PRO A 1 405 ? 28.892 -2.042 -39.141 1.00 75.81 405 PRO A O 1
ATOM 3196 N N . GLN A 1 406 ? 30.679 -2.909 -40.198 1.00 76.50 406 GLN A N 1
ATOM 3197 C CA . GLN A 1 406 ? 30.382 -2.271 -41.489 1.00 76.50 406 GLN A CA 1
ATOM 3198 C C . GLN A 1 406 ? 29.080 -2.789 -42.130 1.00 76.50 406 GLN A C 1
ATOM 3200 O O . GLN A 1 406 ? 28.543 -2.166 -43.044 1.00 76.50 406 GLN A O 1
ATOM 3205 N N . GLU A 1 407 ? 28.563 -3.944 -41.703 1.00 74.62 407 GLU A N 1
ATOM 3206 C CA . GLU A 1 407 ? 27.332 -4.547 -42.222 1.00 74.62 407 GLU A CA 1
ATOM 3207 C C . GLU A 1 407 ? 26.077 -4.176 -41.418 1.00 74.62 407 GLU A C 1
ATOM 3209 O O . GLU A 1 407 ? 24.968 -4.173 -41.979 1.00 74.62 407 GLU A O 1
ATOM 3214 N N . SER A 1 408 ? 26.244 -3.848 -40.132 1.00 73.94 408 SER A N 1
ATOM 3215 C CA . SER A 1 408 ? 25.210 -3.237 -39.292 1.00 73.94 408 SER A CA 1
ATOM 3216 C C . SER A 1 408 ? 24.877 -1.817 -39.736 1.00 73.94 408 SER A C 1
ATOM 3218 O O . SER A 1 408 ? 23.695 -1.492 -39.813 1.00 73.94 408 SER A O 1
ATOM 3220 N N . ASP A 1 409 ? 25.855 -1.007 -40.144 1.00 74.69 409 ASP A N 1
ATOM 3221 C CA . ASP A 1 409 ? 25.586 0.361 -40.615 1.00 74.69 409 ASP A CA 1
ATOM 3222 C C . ASP A 1 409 ? 24.734 0.366 -41.900 1.00 74.69 409 ASP A C 1
ATOM 3224 O O . ASP A 1 409 ? 23.852 1.208 -42.081 1.00 74.69 409 ASP A O 1
ATOM 3228 N N . LYS A 1 410 ? 24.866 -0.674 -42.740 1.00 77.12 410 LYS A N 1
ATOM 3229 C CA . LYS A 1 410 ? 23.996 -0.917 -43.911 1.00 77.12 410 LYS A CA 1
ATOM 3230 C C . LYS A 1 410 ? 22.515 -1.175 -43.546 1.00 77.12 410 LYS A C 1
ATOM 3232 O O . LYS A 1 410 ? 21.692 -1.244 -44.459 1.00 77.12 410 LYS A O 1
ATOM 3237 N N . LEU A 1 411 ? 22.153 -1.344 -42.264 1.00 77.88 411 LEU A N 1
ATOM 3238 C CA . LEU A 1 411 ? 20.755 -1.391 -41.795 1.00 77.88 411 LEU A CA 1
ATOM 3239 C C . LEU A 1 411 ? 20.132 -0.000 -41.605 1.00 77.88 411 LEU A C 1
ATOM 3241 O O . LEU A 1 411 ? 18.906 0.089 -41.568 1.00 77.88 411 LEU A O 1
ATOM 3245 N N . CYS A 1 412 ? 20.931 1.068 -41.498 1.00 78.12 412 CYS A N 1
ATOM 3246 C CA . CYS A 1 412 ? 20.444 2.438 -41.314 1.00 78.12 412 CYS A CA 1
ATOM 3247 C C . CYS A 1 412 ? 19.922 3.016 -42.646 1.00 78.12 412 CYS A C 1
ATOM 3249 O O . CYS A 1 412 ? 20.534 3.880 -43.271 1.00 78.12 412 CYS A O 1
ATOM 3251 N N . ARG A 1 413 ? 18.826 2.432 -43.148 1.00 68.19 413 ARG A N 1
ATOM 3252 C CA . ARG A 1 413 ? 18.187 2.741 -44.437 1.00 68.19 413 ARG A CA 1
ATOM 3253 C C . ARG A 1 413 ? 16.662 2.622 -44.328 1.00 68.19 413 ARG A C 1
ATOM 3255 O O . ARG A 1 413 ? 16.130 1.921 -43.464 1.00 68.19 413 ARG A O 1
ATOM 3262 N N . ASP A 1 414 ? 15.960 3.282 -45.248 1.00 71.56 414 ASP A N 1
ATOM 3263 C CA . ASP A 1 414 ? 14.496 3.367 -45.388 1.00 71.56 414 ASP A CA 1
ATOM 3264 C C . ASP A 1 414 ? 13.724 3.875 -44.158 1.00 71.56 414 ASP A C 1
ATOM 3266 O O . ASP A 1 414 ? 13.184 4.982 -44.171 1.00 71.56 414 ASP A O 1
ATOM 3270 N N . TRP A 1 415 ? 13.589 3.024 -43.138 1.00 76.19 415 TRP A N 1
ATOM 3271 C CA . TRP A 1 415 ? 12.709 3.192 -41.977 1.00 76.19 415 TRP A CA 1
ATOM 3272 C C . TRP A 1 415 ? 13.490 3.352 -40.671 1.00 76.19 415 TRP A C 1
ATOM 3274 O O . TRP A 1 415 ? 13.007 4.011 -39.751 1.00 76.19 415 TRP A O 1
ATOM 3284 N N . VAL A 1 416 ? 14.694 2.779 -40.604 1.00 82.00 416 VAL A N 1
ATOM 3285 C CA . VAL A 1 416 ? 15.586 2.875 -39.448 1.00 82.00 416 VAL A CA 1
ATOM 3286 C C . VAL A 1 416 ? 16.271 4.237 -39.463 1.00 82.00 416 VAL A C 1
ATOM 3288 O O . VAL A 1 416 ? 16.808 4.639 -40.493 1.00 82.00 416 VAL A O 1
ATOM 3291 N N . GLY A 1 417 ? 16.250 4.937 -38.329 1.00 80.19 417 GLY A N 1
ATOM 3292 C CA . GLY A 1 417 ? 16.997 6.182 -38.122 1.00 80.19 417 GLY A CA 1
ATOM 3293 C C . GLY A 1 417 ? 18.217 6.029 -37.212 1.00 80.19 417 GLY A C 1
ATOM 3294 O O . GLY A 1 417 ? 19.144 6.824 -37.311 1.00 80.19 417 GLY A O 1
ATOM 3295 N N . GLN A 1 418 ? 18.233 5.026 -36.325 1.00 87.06 418 GLN A N 1
ATOM 3296 C CA . GLN A 1 418 ? 19.383 4.712 -35.466 1.00 87.06 418 GLN A CA 1
ATOM 3297 C C . GLN A 1 418 ? 19.538 3.190 -35.327 1.00 87.06 418 GLN A C 1
ATOM 3299 O O . GLN A 1 418 ? 18.546 2.467 -35.198 1.00 87.06 418 GLN A O 1
ATOM 3304 N N . VAL A 1 419 ? 20.788 2.718 -35.334 1.00 89.44 419 VAL A N 1
ATOM 3305 C CA . VAL A 1 419 ? 21.178 1.311 -35.159 1.00 89.44 419 VAL A CA 1
ATOM 3306 C C . VAL A 1 419 ? 22.159 1.225 -33.995 1.00 89.44 419 VAL A C 1
ATOM 3308 O O . VAL A 1 419 ? 23.152 1.947 -33.965 1.00 89.44 419 VAL A O 1
ATOM 3311 N N . PHE A 1 420 ? 21.921 0.304 -33.067 1.00 90.31 420 PHE A N 1
ATOM 3312 C CA . PHE A 1 420 ? 22.876 -0.059 -32.021 1.00 90.31 420 PHE A CA 1
ATOM 3313 C C . PHE A 1 420 ? 23.136 -1.562 -32.091 1.00 90.31 420 PHE A C 1
ATOM 3315 O O . PHE A 1 420 ? 22.196 -2.328 -32.277 1.00 90.31 420 PHE A O 1
ATOM 3322 N N . PHE A 1 421 ? 24.385 -2.004 -31.942 1.00 88.38 421 PHE A N 1
ATOM 3323 C CA . PHE A 1 421 ? 24.750 -3.418 -32.091 1.00 88.38 421 PHE A CA 1
ATOM 3324 C C . PHE A 1 421 ? 25.882 -3.845 -31.148 1.00 88.38 421 PHE A C 1
ATOM 3326 O O . PHE A 1 421 ? 26.754 -3.038 -30.813 1.00 88.38 421 PHE A O 1
ATOM 3333 N N . SER A 1 422 ? 25.894 -5.123 -30.771 1.00 87.69 422 SER A N 1
ATOM 3334 C CA . SER A 1 422 ? 27.058 -5.857 -30.254 1.00 87.69 422 SER A CA 1
ATOM 3335 C C . SER A 1 422 ? 27.269 -7.103 -31.128 1.00 87.69 422 SER A C 1
ATOM 3337 O O . SER A 1 422 ? 26.303 -7.730 -31.568 1.00 87.69 422 SER A O 1
ATOM 3339 N N . CYS A 1 423 ? 28.527 -7.422 -31.424 1.00 80.12 423 CYS A N 1
ATOM 3340 C CA . CYS A 1 423 ? 28.958 -8.491 -32.323 1.00 80.12 423 CYS A CA 1
ATOM 3341 C C . CYS A 1 423 ? 30.116 -9.254 -31.668 1.00 80.12 423 CYS A C 1
ATOM 3343 O O . CYS A 1 423 ? 31.008 -8.626 -31.103 1.00 80.12 423 CYS A O 1
ATOM 3345 N N . GLY A 1 424 ? 30.094 -10.587 -31.741 1.00 68.00 424 GLY A N 1
ATOM 3346 C CA . GLY A 1 424 ? 31.173 -11.434 -31.224 1.00 68.00 424 GLY A CA 1
ATOM 3347 C C . GLY A 1 424 ? 32.223 -11.747 -32.294 1.00 68.00 424 GLY A C 1
ATOM 3348 O O . GLY A 1 424 ? 32.010 -11.497 -33.478 1.00 68.00 424 GLY A O 1
ATOM 3349 N N . SER A 1 425 ? 33.329 -12.370 -31.891 1.00 60.41 425 SER A N 1
ATOM 3350 C CA . SER A 1 425 ? 34.465 -12.734 -32.760 1.00 60.41 425 SER A CA 1
ATOM 3351 C C . SER A 1 425 ? 34.188 -13.834 -33.802 1.00 60.41 425 SER A C 1
ATOM 3353 O O . SER A 1 425 ? 35.079 -14.191 -34.567 1.00 60.41 425 SER A O 1
ATOM 3355 N N . SER A 1 426 ? 32.969 -14.383 -33.860 1.00 55.25 426 SER A N 1
ATOM 3356 C CA . SER A 1 426 ? 32.586 -15.444 -34.801 1.00 55.25 426 SER A CA 1
ATOM 3357 C C . SER A 1 426 ? 31.268 -15.133 -35.512 1.00 55.25 426 SER A C 1
ATOM 3359 O O . SER A 1 426 ? 30.376 -14.500 -34.947 1.00 55.25 426 SER A O 1
ATOM 3361 N N . GLN A 1 427 ? 31.114 -15.670 -36.727 1.00 57.38 427 GLN A N 1
ATOM 3362 C CA . GLN A 1 427 ? 29.931 -15.586 -37.608 1.00 57.38 427 GLN A CA 1
ATOM 3363 C C . GLN A 1 427 ? 28.680 -16.328 -37.055 1.00 57.38 427 GLN A C 1
ATOM 3365 O O . GLN A 1 427 ? 27.875 -16.856 -37.818 1.00 57.38 427 GLN A O 1
ATOM 3370 N N . SER A 1 428 ? 28.533 -16.423 -35.727 1.00 57.91 428 SER A N 1
ATOM 3371 C CA . SER A 1 428 ? 27.527 -17.236 -35.018 1.00 57.91 428 SER A CA 1
ATOM 3372 C C . SER A 1 428 ? 26.774 -16.498 -33.898 1.00 57.91 428 SER A C 1
ATOM 3374 O O . SER A 1 428 ? 25.983 -17.105 -33.173 1.00 57.91 428 SER A O 1
ATOM 3376 N N . ARG A 1 429 ? 27.058 -15.202 -33.687 1.00 76.38 429 ARG A N 1
ATOM 3377 C CA . ARG A 1 429 ? 26.505 -14.392 -32.584 1.00 76.38 429 ARG A CA 1
ATOM 3378 C C . ARG A 1 429 ? 26.268 -12.947 -33.016 1.00 76.38 429 ARG A C 1
ATOM 3380 O O . ARG A 1 429 ? 26.768 -12.504 -34.047 1.00 76.38 429 ARG A O 1
ATOM 3387 N N . GLY A 1 430 ? 25.515 -12.207 -32.207 1.00 85.75 430 GLY A N 1
ATOM 3388 C CA . GLY A 1 430 ? 25.301 -10.771 -32.369 1.00 85.75 430 GLY A CA 1
ATOM 3389 C C . GLY A 1 430 ? 23.873 -10.350 -32.037 1.00 85.75 430 GLY A C 1
ATOM 3390 O O . GLY A 1 430 ? 22.916 -11.064 -32.348 1.00 85.75 430 GLY A O 1
ATOM 3391 N N . VAL A 1 431 ? 23.739 -9.171 -31.434 1.00 89.62 431 VAL A N 1
ATOM 3392 C CA . VAL A 1 431 ? 22.463 -8.547 -31.056 1.00 89.62 431 VAL A CA 1
ATOM 3393 C C . VAL A 1 431 ? 22.399 -7.109 -31.566 1.00 89.62 431 VAL A C 1
ATOM 3395 O O . VAL A 1 431 ? 23.398 -6.389 -31.539 1.00 89.62 431 VAL A O 1
ATOM 3398 N N . ALA A 1 432 ? 21.225 -6.665 -32.019 1.00 90.88 432 ALA A N 1
ATOM 3399 C CA . ALA A 1 432 ? 21.017 -5.294 -32.490 1.00 90.88 432 ALA A CA 1
ATOM 3400 C C . ALA A 1 432 ? 19.688 -4.694 -32.016 1.00 90.88 432 ALA A C 1
ATOM 3402 O O . ALA A 1 432 ? 18.704 -5.407 -31.840 1.00 90.88 432 ALA A O 1
ATOM 3403 N N . ILE A 1 433 ? 19.653 -3.378 -31.819 1.00 92.81 433 ILE A N 1
ATOM 3404 C CA . ILE A 1 433 ? 18.441 -2.595 -31.566 1.00 92.81 433 ILE A CA 1
ATOM 3405 C C . ILE A 1 433 ? 18.295 -1.583 -32.705 1.00 92.81 433 ILE A C 1
ATOM 3407 O O . ILE A 1 433 ? 19.206 -0.791 -32.956 1.00 92.81 433 ILE A O 1
ATOM 3411 N N . LEU A 1 434 ? 17.155 -1.625 -33.393 1.00 92.06 43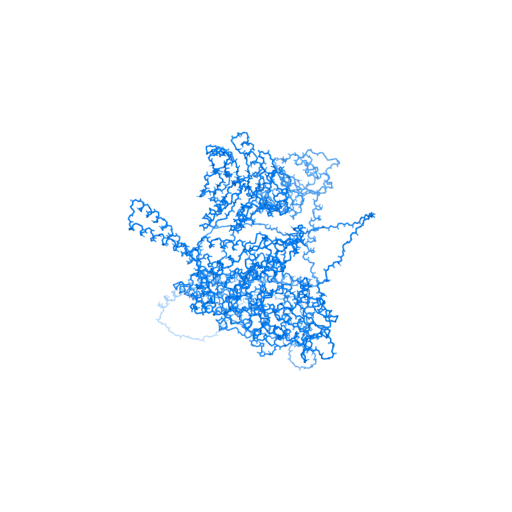4 LEU A N 1
ATOM 3412 C CA . LEU A 1 434 ? 16.790 -0.712 -34.478 1.00 92.06 434 LEU A CA 1
ATOM 3413 C C . LEU A 1 434 ? 15.708 0.253 -33.993 1.00 92.06 434 LEU A C 1
ATOM 3415 O O . LEU A 1 434 ? 14.745 -0.173 -33.354 1.00 92.06 434 LEU A O 1
ATOM 3419 N N . ILE A 1 435 ? 15.855 1.534 -34.327 1.00 90.56 435 ILE A N 1
ATOM 3420 C CA . ILE A 1 435 ? 14.925 2.605 -33.950 1.00 90.56 435 ILE A CA 1
ATOM 3421 C C . ILE A 1 435 ? 14.290 3.207 -35.207 1.00 90.56 435 ILE A C 1
ATOM 3423 O O . ILE A 1 435 ? 15.006 3.623 -36.124 1.00 90.56 435 ILE A O 1
ATOM 3427 N N . HIS A 1 436 ? 12.959 3.297 -35.246 1.00 85.19 436 HIS A N 1
ATOM 3428 C CA . HIS A 1 436 ? 12.221 3.924 -36.343 1.00 85.19 436 HIS A CA 1
ATOM 3429 C C . HIS A 1 436 ? 12.518 5.430 -36.431 1.00 85.19 436 HIS A C 1
ATOM 3431 O O . HIS A 1 436 ? 12.476 6.150 -35.435 1.00 85.19 436 HIS A O 1
ATOM 3437 N N . LYS A 1 437 ? 12.788 5.936 -37.640 1.00 80.25 437 LYS A N 1
ATOM 3438 C CA . LYS A 1 437 ? 13.307 7.298 -37.881 1.00 80.25 437 LYS A CA 1
ATOM 3439 C C . LYS A 1 437 ? 12.396 8.456 -37.449 1.00 80.25 437 LYS A C 1
ATOM 3441 O O . LYS A 1 437 ? 12.866 9.583 -37.360 1.00 80.25 437 LYS A O 1
ATOM 3446 N N . GLN A 1 438 ? 11.107 8.199 -37.216 1.00 76.06 438 GLN A N 1
ATOM 3447 C CA . GLN A 1 438 ? 10.151 9.202 -36.718 1.00 76.06 438 GLN A CA 1
ATOM 3448 C C . GLN A 1 438 ? 9.958 9.146 -35.192 1.00 76.06 438 GLN A C 1
ATOM 3450 O O . GLN A 1 438 ? 9.245 9.982 -34.639 1.00 76.06 438 GLN A O 1
ATOM 3455 N N . LEU A 1 439 ? 10.571 8.181 -34.495 1.00 79.50 439 LEU A N 1
ATOM 3456 C CA . LEU A 1 439 ? 10.489 8.097 -33.040 1.00 79.50 439 LEU A CA 1
ATOM 3457 C C . LEU A 1 439 ? 11.410 9.141 -32.395 1.00 79.50 439 LEU A C 1
ATOM 3459 O O . LEU A 1 439 ? 12.610 9.182 -32.665 1.00 79.50 439 LEU A O 1
ATOM 3463 N N . GLN A 1 440 ? 10.865 9.943 -31.478 1.00 76.50 440 GLN A N 1
ATOM 3464 C CA . GLN A 1 440 ? 11.666 10.808 -30.609 1.00 76.50 440 GLN A CA 1
ATOM 3465 C C . GLN A 1 440 ? 12.475 9.949 -29.627 1.00 76.50 440 GLN A C 1
ATOM 3467 O O . GLN A 1 440 ? 11.976 9.566 -28.567 1.00 76.50 440 GLN A O 1
ATOM 3472 N N . PHE A 1 441 ? 13.713 9.633 -30.010 1.00 85.44 441 PHE A N 1
ATOM 3473 C CA . PHE A 1 441 ? 14.619 8.745 -29.289 1.00 85.44 441 PHE A CA 1
ATOM 3474 C C . PHE A 1 441 ? 16.025 9.350 -29.195 1.00 85.44 441 PHE A C 1
ATOM 3476 O O . PHE A 1 441 ? 16.645 9.680 -30.209 1.00 85.44 441 PHE A O 1
ATOM 3483 N N . LYS A 1 442 ? 16.556 9.438 -27.973 1.00 84.94 442 LYS A N 1
ATOM 3484 C CA . LYS A 1 442 ? 17.905 9.930 -27.676 1.00 84.94 442 LYS A CA 1
ATOM 3485 C C . LYS A 1 442 ? 18.648 8.930 -26.796 1.00 84.94 442 LYS A C 1
ATOM 3487 O O . LYS A 1 442 ? 18.365 8.815 -25.604 1.00 84.94 442 LYS A O 1
ATOM 3492 N N . CYS A 1 443 ? 19.628 8.227 -27.360 1.00 86.25 443 CYS A N 1
ATOM 3493 C CA . CYS A 1 443 ? 20.567 7.446 -26.555 1.00 86.25 443 CYS A CA 1
ATOM 3494 C C . CYS A 1 443 ? 21.511 8.382 -25.778 1.00 86.25 443 CYS A C 1
ATOM 3496 O O . CYS A 1 443 ? 21.955 9.406 -26.292 1.00 86.25 443 CYS A O 1
ATOM 3498 N N . THR A 1 444 ? 21.819 8.021 -24.532 1.00 83.06 444 THR A N 1
ATOM 3499 C CA . THR A 1 444 ? 22.722 8.762 -23.629 1.00 83.06 444 THR A CA 1
ATOM 3500 C C . THR A 1 444 ? 23.937 7.946 -23.193 1.00 83.06 444 THR A C 1
ATOM 3502 O O . THR A 1 444 ? 24.980 8.520 -22.896 1.00 83.06 444 THR A O 1
ATOM 3505 N N . ARG A 1 445 ? 23.835 6.610 -23.184 1.00 82.19 445 ARG A N 1
ATOM 3506 C CA . ARG A 1 445 ? 24.957 5.689 -22.965 1.00 82.19 445 ARG A CA 1
ATOM 3507 C C . ARG A 1 445 ? 24.655 4.339 -23.608 1.00 82.19 445 ARG A C 1
ATOM 3509 O O . ARG A 1 445 ? 23.537 3.844 -23.495 1.00 82.19 445 ARG A O 1
ATOM 3516 N N . VAL A 1 446 ? 25.672 3.733 -24.213 1.00 86.88 446 VAL A N 1
ATOM 3517 C CA . VAL A 1 446 ? 25.658 2.343 -24.688 1.00 86.88 446 VAL A CA 1
ATOM 3518 C C . VAL A 1 446 ? 26.561 1.512 -23.775 1.00 86.88 446 VAL A C 1
ATOM 3520 O O . VAL A 1 446 ? 27.604 1.995 -23.332 1.00 86.88 446 VAL A O 1
ATOM 3523 N N . VAL A 1 447 ? 26.179 0.268 -23.495 1.00 83.44 447 VAL A N 1
ATOM 3524 C CA . VAL A 1 447 ? 27.056 -0.759 -22.918 1.00 83.44 447 VAL A CA 1
ATOM 3525 C C . VAL A 1 447 ? 26.953 -1.996 -23.803 1.00 83.44 447 VAL A C 1
ATOM 3527 O O . VAL A 1 447 ? 25.849 -2.456 -24.094 1.00 83.44 447 VAL A O 1
ATOM 3530 N N . LYS A 1 448 ? 28.099 -2.507 -24.252 1.00 85.06 448 LYS A N 1
ATOM 3531 C CA . LYS A 1 448 ? 28.212 -3.718 -25.069 1.00 85.06 448 LYS A CA 1
ATOM 3532 C C . LYS A 1 448 ? 28.941 -4.791 -24.268 1.00 85.06 448 LYS A C 1
ATOM 3534 O O . LYS A 1 448 ? 29.833 -4.469 -23.492 1.00 85.06 448 LYS A O 1
ATOM 3539 N N . ASP A 1 449 ? 28.553 -6.034 -24.487 1.00 81.56 449 ASP A N 1
ATOM 3540 C CA . ASP A 1 449 ? 29.328 -7.223 -24.136 1.00 81.56 449 ASP A CA 1
ATOM 3541 C C . ASP A 1 449 ? 30.291 -7.589 -25.284 1.00 81.56 449 ASP A C 1
ATOM 3543 O O . ASP A 1 449 ? 29.976 -7.337 -26.453 1.00 81.56 449 ASP A O 1
ATOM 3547 N N . GLU A 1 450 ? 31.448 -8.157 -24.935 1.00 74.38 450 GLU A N 1
ATOM 3548 C CA . GLU A 1 450 ? 32.519 -8.590 -25.849 1.00 74.38 450 GLU A CA 1
ATOM 3549 C C . GLU A 1 450 ? 32.150 -9.885 -26.591 1.00 74.38 450 GLU A C 1
ATOM 3551 O O . GLU A 1 450 ? 32.518 -10.079 -27.748 1.00 74.38 450 GLU A O 1
ATOM 3556 N N . ASP A 1 451 ? 31.353 -10.749 -25.955 1.00 77.81 451 ASP A N 1
ATOM 3557 C CA . ASP A 1 451 ? 30.971 -12.071 -26.466 1.00 77.81 451 ASP A CA 1
ATOM 3558 C C . ASP A 1 451 ? 29.820 -12.009 -27.505 1.00 77.81 451 ASP A C 1
ATOM 3560 O O . ASP A 1 451 ? 29.348 -13.031 -28.022 1.00 77.81 451 ASP A O 1
ATOM 3564 N N . GLY A 1 452 ? 29.358 -10.793 -27.830 1.00 82.06 452 GLY A N 1
ATOM 3565 C CA . GLY A 1 452 ? 28.299 -10.510 -28.803 1.00 82.06 452 GLY A CA 1
ATOM 3566 C C . GLY A 1 452 ? 26.871 -10.754 -28.304 1.00 82.06 452 GLY A C 1
ATOM 3567 O O . GLY A 1 452 ? 25.947 -10.790 -29.120 1.00 82.06 452 GLY A O 1
ATOM 3568 N N . ARG A 1 453 ? 26.673 -10.986 -26.999 1.00 84.88 453 ARG A N 1
ATOM 3569 C CA . ARG A 1 453 ? 25.414 -11.499 -26.427 1.00 84.88 453 ARG A CA 1
ATOM 3570 C C . ARG A 1 453 ? 24.532 -10.444 -25.790 1.00 84.88 453 ARG A C 1
ATOM 3572 O O . ARG A 1 453 ? 23.328 -10.660 -25.698 1.00 84.88 453 ARG A O 1
ATOM 3579 N N . THR A 1 454 ? 25.110 -9.342 -25.320 1.00 87.69 454 THR A N 1
ATOM 3580 C CA . THR A 1 454 ? 24.383 -8.328 -24.542 1.00 87.69 454 THR A CA 1
ATOM 3581 C C . THR A 1 454 ? 24.608 -6.923 -25.087 1.00 87.69 454 THR A C 1
ATOM 3583 O O . THR A 1 454 ? 25.735 -6.494 -25.343 1.00 87.69 454 THR A O 1
ATOM 3586 N N . LEU A 1 455 ? 23.519 -6.169 -25.208 1.00 89.19 455 LEU A N 1
ATOM 3587 C CA . LEU A 1 455 ? 23.527 -4.749 -25.541 1.00 89.19 455 LEU A CA 1
ATOM 3588 C C . LEU A 1 455 ? 22.563 -4.021 -24.602 1.00 89.19 455 LEU A C 1
ATOM 3590 O O . LEU A 1 455 ? 21.387 -4.374 -24.545 1.00 89.19 455 LEU A O 1
ATOM 3594 N N . LEU A 1 456 ? 23.039 -3.003 -23.883 1.00 88.00 456 LEU A N 1
ATOM 3595 C CA . LEU A 1 456 ? 22.196 -2.118 -23.074 1.00 88.00 456 LEU A CA 1
ATOM 3596 C C . LEU A 1 456 ? 22.281 -0.678 -23.582 1.00 88.00 456 LEU A C 1
ATOM 3598 O O . LEU A 1 456 ? 23.370 -0.168 -23.851 1.00 88.00 456 LEU A O 1
ATOM 3602 N N . LEU A 1 457 ? 21.130 -0.012 -23.662 1.00 88.19 457 LEU A N 1
ATOM 3603 C CA . LEU A 1 457 ? 20.994 1.397 -24.022 1.00 88.19 457 LEU A CA 1
ATOM 3604 C C . LEU A 1 457 ? 20.326 2.152 -22.877 1.00 88.19 457 LEU A C 1
ATOM 3606 O O . LEU A 1 457 ? 19.231 1.804 -22.438 1.00 88.19 457 LEU A O 1
ATOM 3610 N N . LEU A 1 458 ? 20.962 3.228 -22.433 1.00 84.56 458 LEU A N 1
ATOM 3611 C CA . LEU A 1 458 ? 20.358 4.226 -21.563 1.00 84.56 458 LEU A CA 1
ATOM 3612 C C . LEU A 1 458 ? 19.735 5.290 -22.471 1.00 84.56 458 LEU A C 1
ATOM 3614 O O . LEU A 1 458 ? 20.465 6.087 -23.066 1.00 84.56 458 LEU A O 1
ATOM 3618 N N . ALA A 1 459 ? 18.413 5.281 -22.627 1.00 83.38 459 ALA A N 1
ATOM 3619 C CA . ALA A 1 459 ? 17.720 6.058 -23.653 1.00 83.38 459 ALA A CA 1
ATOM 3620 C C . ALA A 1 459 ? 16.584 6.921 -23.091 1.00 83.38 459 ALA A C 1
ATOM 3622 O O . ALA A 1 459 ? 15.922 6.556 -22.124 1.00 83.38 459 ALA A O 1
ATOM 3623 N N . GLU A 1 460 ? 16.348 8.061 -23.734 1.00 80.69 460 GLU A N 1
ATOM 3624 C CA . GLU A 1 460 ? 15.191 8.929 -23.524 1.00 80.69 460 GLU A CA 1
ATOM 3625 C C . GLU A 1 460 ? 14.251 8.781 -24.731 1.00 80.69 460 GLU A C 1
ATOM 3627 O O . GLU A 1 460 ? 14.656 9.035 -25.866 1.00 80.69 460 GLU A O 1
ATOM 3632 N N . ILE A 1 461 ? 13.022 8.312 -24.498 1.00 80.44 461 ILE A N 1
ATOM 3633 C CA . ILE A 1 461 ? 12.034 7.960 -25.530 1.00 80.44 461 ILE A CA 1
ATOM 3634 C C . ILE A 1 461 ? 10.750 8.733 -25.243 1.00 80.44 461 ILE A C 1
ATOM 3636 O O . ILE A 1 461 ? 10.200 8.602 -24.152 1.00 80.44 461 ILE A O 1
ATOM 3640 N N . GLN A 1 462 ? 10.286 9.569 -26.178 1.00 71.19 462 GLN A N 1
ATOM 3641 C CA . GLN A 1 462 ? 9.155 10.490 -25.949 1.00 71.19 462 GLN A CA 1
ATOM 3642 C C . GLN A 1 462 ? 9.305 11.272 -24.616 1.00 71.19 462 GLN A C 1
ATOM 3644 O O . GLN A 1 462 ? 8.388 11.332 -23.796 1.00 71.19 462 GLN A O 1
ATOM 3649 N N . GLY A 1 463 ? 10.514 11.788 -24.348 1.00 64.69 463 GLY A N 1
ATOM 3650 C CA . GLY A 1 463 ? 10.873 12.511 -23.116 1.00 64.69 463 GLY A CA 1
ATOM 3651 C C . GLY A 1 463 ? 11.091 11.652 -21.857 1.00 64.69 463 GLY A C 1
ATOM 3652 O O . GLY A 1 463 ? 11.464 12.186 -20.815 1.00 64.69 463 GLY A O 1
ATOM 3653 N N . HIS A 1 464 ? 10.894 10.331 -21.923 1.00 71.56 464 HIS A N 1
ATOM 3654 C CA . HIS A 1 464 ? 10.968 9.433 -20.768 1.00 71.56 464 HIS A CA 1
ATOM 3655 C C . HIS A 1 464 ? 12.255 8.605 -20.767 1.00 71.56 464 HIS A C 1
ATOM 3657 O O . HIS A 1 464 ? 12.554 7.904 -21.731 1.00 71.56 464 HIS A O 1
ATOM 3663 N N . ARG A 1 465 ? 13.022 8.660 -19.672 1.00 78.25 465 ARG A N 1
ATOM 3664 C CA . ARG A 1 465 ? 14.288 7.920 -19.537 1.00 78.25 465 ARG A CA 1
ATOM 3665 C C . ARG A 1 465 ? 14.072 6.489 -19.065 1.00 78.25 465 ARG A C 1
ATOM 3667 O O . ARG A 1 465 ? 13.394 6.272 -18.065 1.00 78.25 465 ARG A O 1
ATOM 3674 N N . MET A 1 466 ? 14.700 5.537 -19.748 1.00 83.94 466 MET A N 1
ATOM 3675 C CA . MET A 1 466 ? 14.637 4.102 -19.466 1.00 83.94 466 MET A CA 1
ATOM 3676 C C . MET A 1 466 ? 15.916 3.373 -19.896 1.00 83.94 466 MET A C 1
ATOM 3678 O O . MET A 1 466 ? 16.748 3.902 -20.636 1.00 83.94 466 MET A O 1
ATOM 3682 N N . ILE A 1 467 ? 16.073 2.147 -19.407 1.00 85.88 467 ILE A N 1
ATOM 3683 C CA . ILE A 1 467 ? 17.123 1.207 -19.795 1.00 85.88 467 ILE A CA 1
ATOM 3684 C C . ILE A 1 467 ? 16.488 0.182 -20.736 1.00 85.88 467 ILE A C 1
ATOM 3686 O O . ILE A 1 467 ? 15.628 -0.588 -20.310 1.00 85.88 467 ILE A O 1
ATOM 3690 N N . LEU A 1 468 ? 16.917 0.162 -21.997 1.00 89.25 468 LEU A N 1
ATOM 3691 C CA . LEU A 1 468 ? 16.615 -0.924 -22.931 1.00 89.25 468 LEU A CA 1
ATOM 3692 C C . LEU A 1 468 ? 17.747 -1.952 -22.888 1.00 89.25 468 LEU A C 1
ATOM 3694 O O . LEU A 1 468 ? 18.917 -1.574 -22.816 1.00 89.25 468 LEU A O 1
ATOM 3698 N N . SER A 1 469 ? 17.429 -3.239 -22.992 1.00 89.62 469 SER A N 1
ATOM 3699 C CA . SER A 1 469 ? 18.424 -4.303 -23.124 1.00 89.62 469 SER A CA 1
ATOM 3700 C C . SER A 1 469 ? 17.992 -5.339 -24.160 1.00 89.62 469 SER A C 1
ATOM 3702 O O . SER A 1 469 ? 16.855 -5.803 -24.134 1.00 89.62 469 SER A O 1
ATOM 3704 N N . ASN A 1 470 ? 18.907 -5.687 -25.067 1.00 91.69 470 ASN A N 1
ATOM 3705 C CA . ASN A 1 470 ? 18.796 -6.838 -25.959 1.00 91.69 470 ASN A CA 1
ATOM 3706 C C . ASN A 1 470 ? 19.745 -7.942 -25.475 1.00 91.69 470 ASN A C 1
ATOM 3708 O O . ASN A 1 470 ? 20.907 -7.644 -25.168 1.00 91.69 470 ASN A O 1
ATOM 3712 N N . ILE A 1 471 ? 19.267 -9.188 -25.430 1.00 89.81 471 ILE A N 1
ATOM 3713 C CA . ILE A 1 471 ? 20.056 -10.354 -25.021 1.00 89.81 471 ILE A CA 1
ATOM 3714 C C . ILE A 1 471 ? 19.972 -11.525 -26.013 1.00 89.81 471 ILE A C 1
ATOM 3716 O O . ILE A 1 471 ? 18.945 -11.758 -26.651 1.00 89.81 471 ILE A O 1
ATOM 3720 N N . TYR A 1 472 ? 21.057 -12.296 -26.074 1.00 87.50 472 TYR A N 1
ATOM 3721 C CA . TYR A 1 472 ? 21.143 -13.619 -26.691 1.00 87.50 472 TYR A CA 1
ATOM 3722 C C . TYR A 1 472 ? 21.910 -14.569 -25.753 1.00 87.50 472 TYR A C 1
ATOM 3724 O O . TYR A 1 472 ? 23.144 -14.676 -25.788 1.00 87.50 472 TYR A O 1
ATOM 3732 N N . ALA A 1 473 ? 21.172 -15.222 -24.856 1.00 84.88 473 ALA A N 1
ATOM 3733 C CA . ALA A 1 473 ? 21.740 -16.067 -23.807 1.00 84.88 473 ALA A CA 1
ATOM 3734 C C . ALA A 1 473 ? 22.429 -17.337 -24.365 1.00 84.88 473 ALA A C 1
ATOM 3736 O O . ALA A 1 473 ? 22.150 -17.752 -25.494 1.00 84.88 473 ALA A O 1
ATOM 3737 N N . PRO A 1 474 ? 23.345 -17.978 -23.614 1.00 81.75 474 PRO A N 1
ATOM 3738 C CA . PRO A 1 474 ? 23.939 -19.257 -24.009 1.00 81.75 474 PRO A CA 1
ATOM 3739 C C . PRO A 1 474 ? 22.907 -20.394 -24.121 1.00 81.75 474 PRO A C 1
ATOM 3741 O O . PRO A 1 474 ? 21.983 -20.476 -23.322 1.00 81.75 474 PRO A O 1
ATOM 3744 N N . LYS A 1 475 ? 23.118 -21.319 -25.072 1.00 75.06 475 LYS A N 1
ATOM 3745 C CA . LYS A 1 475 ? 22.350 -22.582 -25.212 1.00 75.06 475 LYS A CA 1
ATOM 3746 C C . LYS A 1 475 ? 22.794 -23.675 -24.216 1.00 75.06 475 LYS A C 1
ATOM 3748 O O . LYS A 1 475 ? 22.194 -24.740 -24.147 1.00 75.06 475 LYS A O 1
ATOM 3753 N N . ILE A 1 476 ? 23.857 -23.407 -23.455 1.00 78.56 476 ILE A N 1
ATOM 3754 C CA . ILE A 1 476 ? 24.374 -24.227 -22.349 1.00 78.56 476 ILE A CA 1
ATOM 3755 C C . ILE A 1 476 ? 23.826 -23.637 -21.038 1.00 78.56 476 ILE A C 1
ATOM 3757 O O . ILE A 1 476 ? 23.645 -22.423 -20.955 1.00 78.56 476 ILE A O 1
ATOM 3761 N N . ASP A 1 477 ? 23.588 -24.467 -20.014 1.00 78.81 477 ASP A N 1
ATOM 3762 C CA . ASP A 1 477 ? 23.101 -24.054 -18.681 1.00 78.81 477 ASP A CA 1
ATOM 3763 C C . ASP A 1 477 ? 24.174 -23.269 -17.888 1.00 78.81 477 ASP A C 1
ATOM 3765 O O . ASP A 1 477 ? 24.706 -23.747 -16.886 1.00 78.81 477 ASP A O 1
ATOM 3769 N N . ASP A 1 478 ? 24.524 -22.072 -18.373 1.00 80.12 478 ASP A N 1
ATOM 3770 C CA . ASP A 1 478 ? 25.431 -21.119 -17.730 1.00 80.12 478 ASP A CA 1
ATOM 3771 C C . ASP A 1 478 ? 24.677 -20.117 -16.823 1.00 80.12 478 ASP A C 1
ATOM 3773 O O . ASP A 1 478 ? 24.088 -19.143 -17.312 1.00 80.12 478 ASP A O 1
ATOM 3777 N N . PRO A 1 479 ? 24.695 -20.300 -15.489 1.00 80.56 479 PRO A N 1
ATOM 3778 C CA . PRO A 1 479 ? 24.119 -19.340 -14.553 1.00 80.56 479 PRO A CA 1
ATOM 3779 C C . PRO A 1 479 ? 24.959 -18.060 -14.388 1.00 80.56 479 PRO A C 1
ATOM 3781 O O . PRO A 1 479 ? 24.473 -17.105 -13.774 1.00 80.56 479 PRO A O 1
ATOM 3784 N N . THR A 1 480 ? 26.204 -18.012 -14.881 1.00 81.25 480 THR A N 1
ATOM 3785 C CA . THR A 1 480 ? 27.087 -16.846 -14.714 1.00 81.25 480 THR A CA 1
ATOM 3786 C C . THR A 1 480 ? 26.667 -15.690 -15.618 1.00 81.25 480 THR A C 1
ATOM 3788 O O . THR A 1 480 ? 26.588 -14.565 -15.123 1.00 81.25 480 THR A O 1
ATOM 3791 N N . PHE A 1 481 ? 26.251 -15.959 -16.864 1.00 84.12 481 PHE A N 1
ATOM 3792 C CA . PHE A 1 481 ? 25.655 -14.970 -17.771 1.00 84.12 481 PHE A CA 1
ATOM 3793 C C . PHE A 1 481 ? 24.554 -14.134 -17.095 1.00 84.12 481 PHE A C 1
ATOM 3795 O O . PHE A 1 481 ? 24.639 -12.905 -17.042 1.00 84.12 481 PHE A O 1
ATOM 3802 N N . PHE A 1 482 ? 23.557 -14.786 -16.488 1.00 81.69 482 PHE A N 1
ATOM 3803 C CA . PHE A 1 482 ? 22.457 -14.093 -15.804 1.00 81.69 482 PHE A CA 1
ATOM 3804 C C . PHE A 1 482 ? 22.897 -13.391 -14.508 1.00 81.69 482 PHE A C 1
ATOM 3806 O O . PHE A 1 482 ? 22.363 -12.334 -14.173 1.00 81.69 482 PHE A O 1
ATOM 3813 N N . GLY A 1 483 ? 23.899 -13.922 -13.797 1.00 75.69 483 GLY A N 1
ATOM 3814 C CA . GLY A 1 483 ? 24.503 -13.258 -12.635 1.00 75.69 483 GLY A CA 1
ATOM 3815 C C . GLY A 1 483 ? 25.260 -11.970 -12.995 1.00 75.69 483 GLY A C 1
ATOM 3816 O O . GLY A 1 483 ? 25.160 -10.970 -12.277 1.00 75.69 483 GLY A O 1
ATOM 3817 N N . ASN A 1 484 ? 25.963 -11.970 -14.128 1.00 78.50 484 ASN A N 1
ATOM 3818 C CA . ASN A 1 484 ? 26.662 -10.805 -14.666 1.00 78.50 484 ASN A CA 1
ATOM 3819 C C . ASN A 1 484 ? 25.663 -9.769 -15.201 1.00 78.50 484 ASN A C 1
ATOM 3821 O O . ASN A 1 484 ? 25.763 -8.592 -14.849 1.00 78.50 484 ASN A O 1
ATOM 3825 N N . LEU A 1 485 ? 24.640 -10.203 -15.947 1.00 80.12 485 LEU A N 1
ATOM 3826 C CA . LEU A 1 485 ? 23.538 -9.352 -16.407 1.00 80.12 485 LEU A CA 1
ATOM 3827 C C . LEU A 1 485 ? 22.824 -8.660 -15.230 1.00 80.12 485 LEU A C 1
ATOM 3829 O O . LEU A 1 485 ? 22.639 -7.442 -15.267 1.00 80.12 485 LEU A O 1
ATOM 3833 N N . GLU A 1 486 ? 22.518 -9.390 -14.145 1.00 75.50 486 GLU A N 1
ATOM 3834 C CA . GLU A 1 486 ? 21.983 -8.810 -12.901 1.00 75.50 486 GLU A CA 1
ATOM 3835 C C . GLU A 1 486 ? 22.910 -7.702 -12.368 1.00 75.50 486 GLU A C 1
ATOM 3837 O O . GLU A 1 486 ? 22.442 -6.629 -11.990 1.00 75.50 486 GLU A O 1
ATOM 3842 N N . CYS A 1 487 ? 24.231 -7.911 -12.375 1.00 70.38 487 CYS A N 1
ATOM 3843 C CA . CYS A 1 487 ? 25.197 -6.936 -11.865 1.00 70.38 487 CYS A CA 1
ATOM 3844 C C . CYS A 1 487 ? 25.329 -5.683 -12.750 1.00 70.38 487 CYS A C 1
ATOM 3846 O O . CYS A 1 487 ? 25.353 -4.574 -12.209 1.00 70.38 487 CYS A O 1
ATOM 3848 N N . HIS A 1 488 ? 25.367 -5.818 -14.081 1.00 70.75 488 HIS A N 1
ATOM 3849 C CA . HIS A 1 488 ? 25.397 -4.671 -15.002 1.00 70.75 488 HIS A CA 1
ATOM 3850 C C . HIS A 1 488 ? 24.101 -3.850 -14.940 1.00 70.75 488 HIS A C 1
ATOM 3852 O O . HIS A 1 488 ? 24.156 -2.615 -14.922 1.00 70.75 488 HIS A O 1
ATOM 3858 N N . LEU A 1 489 ? 22.945 -4.516 -14.830 1.00 70.81 489 LEU A N 1
ATOM 3859 C CA . LEU A 1 489 ? 21.652 -3.862 -14.621 1.00 70.81 489 LEU A CA 1
ATOM 3860 C C . LEU A 1 489 ? 21.600 -3.151 -13.264 1.00 70.81 489 LEU A C 1
ATOM 3862 O O . LEU A 1 489 ? 21.268 -1.969 -13.227 1.00 70.81 489 LEU A O 1
ATOM 3866 N N . ILE A 1 490 ? 21.994 -3.807 -12.164 1.00 63.09 490 ILE A N 1
ATOM 3867 C CA . ILE A 1 490 ? 22.024 -3.202 -10.819 1.00 63.09 490 ILE A CA 1
ATOM 3868 C C . ILE A 1 490 ? 22.913 -1.953 -10.784 1.00 63.09 490 ILE A C 1
ATOM 3870 O O . ILE A 1 490 ? 22.483 -0.927 -10.258 1.00 63.09 490 ILE A O 1
ATOM 3874 N N . LEU A 1 491 ? 24.127 -2.006 -11.345 1.00 58.44 491 LEU A N 1
ATOM 3875 C CA . LEU A 1 491 ? 25.048 -0.863 -11.354 1.00 58.44 491 LEU A CA 1
ATOM 3876 C C . LEU A 1 491 ? 24.514 0.307 -12.195 1.00 58.44 491 LEU A C 1
ATOM 3878 O O . LEU A 1 491 ? 24.595 1.454 -11.761 1.00 58.44 491 LEU A O 1
ATOM 3882 N N . SER A 1 492 ? 23.925 0.024 -13.359 1.00 56.06 492 SER A N 1
ATOM 3883 C CA . SER A 1 492 ? 23.351 1.054 -14.239 1.00 56.06 492 SER A CA 1
ATOM 3884 C C . SER A 1 492 ? 22.077 1.674 -13.652 1.00 56.06 492 SER A C 1
ATOM 3886 O O . SER A 1 492 ? 21.851 2.878 -13.763 1.00 56.06 492 SER A O 1
ATOM 3888 N N . TYR A 1 493 ? 21.253 0.857 -12.995 1.00 48.00 493 TYR A N 1
ATOM 3889 C CA . TYR A 1 493 ? 19.985 1.267 -12.402 1.00 48.00 493 TYR A CA 1
ATOM 3890 C C . TYR A 1 493 ? 20.178 2.049 -11.096 1.00 48.00 493 TYR A C 1
ATOM 3892 O O . TYR A 1 493 ? 19.509 3.060 -10.896 1.00 48.00 493 TYR A O 1
ATOM 3900 N N . LEU A 1 494 ? 21.083 1.625 -10.202 1.00 42.47 494 LEU A N 1
ATOM 3901 C CA . LEU A 1 494 ? 21.241 2.230 -8.867 1.00 42.47 494 LEU A CA 1
ATOM 3902 C C . LEU A 1 494 ? 21.570 3.724 -8.893 1.00 42.47 494 LEU A C 1
ATOM 3904 O O . LEU A 1 494 ? 21.156 4.458 -8.000 1.00 42.47 494 LEU A O 1
ATOM 3908 N N . ILE A 1 495 ? 22.303 4.162 -9.912 1.00 46.22 495 ILE A N 1
ATOM 3909 C CA . ILE A 1 495 ? 22.762 5.546 -10.056 1.00 46.22 495 ILE A CA 1
ATOM 3910 C C . ILE A 1 495 ? 21.623 6.464 -10.550 1.00 46.22 495 ILE A C 1
ATOM 3912 O O . ILE A 1 495 ? 21.654 7.668 -10.306 1.00 46.22 495 ILE A O 1
ATOM 3916 N N . LEU A 1 496 ? 20.606 5.910 -11.230 1.00 48.53 496 LEU A N 1
ATOM 3917 C CA . LEU A 1 496 ? 19.669 6.680 -12.066 1.00 48.53 496 LEU A CA 1
ATOM 3918 C C . LEU A 1 496 ? 18.176 6.415 -11.799 1.00 48.53 496 LEU A C 1
ATOM 3920 O O . LEU A 1 496 ? 17.357 7.300 -12.029 1.00 48.53 496 LEU A O 1
ATOM 3924 N N . SER A 1 497 ? 17.809 5.242 -11.273 1.00 57.84 497 SER A N 1
ATOM 3925 C CA . SER A 1 497 ? 16.425 4.824 -10.964 1.00 57.84 497 SER A CA 1
ATOM 3926 C C . SER A 1 497 ? 15.448 4.803 -12.156 1.00 57.84 497 SER A C 1
ATOM 3928 O O . SER A 1 497 ? 14.246 4.995 -11.972 1.00 57.84 497 SER A O 1
ATOM 3930 N N . TYR A 1 498 ? 15.936 4.568 -13.378 1.00 70.69 498 TYR A N 1
ATOM 3931 C CA . TYR A 1 498 ? 15.098 4.524 -14.585 1.00 70.69 498 TYR A CA 1
ATOM 3932 C C . TYR A 1 498 ? 14.467 3.133 -14.814 1.00 70.69 498 TYR A C 1
ATOM 3934 O O . TYR A 1 498 ? 15.124 2.132 -14.530 1.00 70.69 498 TYR A O 1
ATOM 3942 N N . PRO A 1 499 ? 13.229 3.032 -15.344 1.00 72.88 499 PRO A N 1
ATOM 3943 C CA . PRO A 1 499 ? 12.591 1.756 -15.687 1.00 72.88 499 PRO A CA 1
ATOM 3944 C C . PRO A 1 499 ? 13.432 0.882 -16.631 1.00 72.88 499 PRO A C 1
ATOM 3946 O O . PRO A 1 499 ? 14.207 1.405 -17.431 1.00 72.88 499 PRO A O 1
ATOM 3949 N N . ILE A 1 500 ? 13.259 -0.442 -16.556 1.00 80.69 500 ILE A N 1
ATOM 3950 C CA . ILE A 1 500 ? 14.003 -1.428 -17.359 1.00 80.69 500 ILE A CA 1
ATOM 3951 C C . ILE A 1 500 ? 13.044 -2.151 -18.310 1.00 80.69 500 ILE A C 1
ATOM 3953 O O . ILE A 1 500 ? 12.000 -2.640 -17.876 1.00 80.69 500 ILE A O 1
ATOM 3957 N N . LEU A 1 501 ? 13.439 -2.287 -19.574 1.00 86.69 501 LEU A N 1
ATOM 3958 C CA . LEU A 1 501 ? 12.844 -3.199 -20.548 1.00 86.69 501 LEU A CA 1
ATOM 3959 C C . LEU A 1 501 ? 13.950 -4.086 -21.133 1.00 86.69 501 LEU A C 1
ATOM 3961 O O . LEU A 1 501 ? 14.889 -3.585 -21.749 1.00 86.69 501 LEU A O 1
ATOM 3965 N N . ILE A 1 502 ? 13.839 -5.397 -20.932 1.00 87.38 502 ILE A N 1
ATOM 3966 C CA . ILE A 1 502 ? 14.713 -6.413 -21.528 1.00 87.38 502 ILE A CA 1
ATOM 3967 C C . ILE A 1 502 ? 13.894 -7.190 -22.556 1.00 87.38 502 ILE A C 1
ATOM 3969 O O . ILE A 1 502 ? 12.765 -7.594 -22.277 1.00 87.38 502 ILE A O 1
ATOM 3973 N N . ALA A 1 503 ? 14.470 -7.424 -23.725 1.00 86.94 503 ALA A N 1
ATOM 3974 C CA . ALA A 1 503 ? 13.895 -8.265 -24.760 1.00 86.94 503 ALA A CA 1
ATOM 3975 C C . ALA A 1 503 ? 14.979 -9.159 -25.364 1.00 86.94 503 ALA A C 1
ATOM 3977 O O . ALA A 1 503 ? 16.157 -8.796 -25.372 1.00 86.94 503 ALA A O 1
ATOM 3978 N N . GLY A 1 504 ? 14.583 -10.308 -25.897 1.00 85.62 504 GLY A N 1
ATOM 3979 C CA . GLY A 1 504 ? 15.469 -11.125 -26.713 1.00 85.62 504 GLY A CA 1
ATOM 3980 C C . GLY A 1 504 ? 15.277 -12.613 -26.526 1.00 85.62 504 GLY A C 1
ATOM 3981 O O . GLY A 1 504 ? 14.188 -13.078 -26.187 1.00 85.62 504 GLY A O 1
ATOM 3982 N N . ASP A 1 505 ? 16.357 -13.341 -26.783 1.00 82.81 505 ASP A N 1
ATOM 3983 C CA . ASP A 1 505 ? 16.390 -14.792 -26.703 1.00 82.81 505 ASP A CA 1
ATOM 3984 C C . ASP A 1 505 ? 17.066 -15.212 -25.397 1.00 82.81 505 ASP A C 1
ATOM 3986 O O . ASP A 1 505 ? 18.249 -14.941 -25.150 1.00 82.81 505 ASP A O 1
ATOM 3990 N N . PHE A 1 506 ? 16.269 -15.830 -24.530 1.00 81.38 506 PHE A N 1
ATOM 3991 C CA . PHE A 1 506 ? 16.679 -16.232 -23.191 1.00 81.38 506 PHE A CA 1
ATOM 3992 C C . PHE A 1 506 ? 17.266 -17.653 -23.160 1.00 81.38 506 PHE A C 1
ATOM 3994 O O . PHE A 1 506 ? 17.829 -18.022 -22.131 1.00 81.38 506 PHE A O 1
ATOM 4001 N N . ASN A 1 507 ? 17.148 -18.436 -24.248 1.00 77.75 507 ASN A N 1
ATOM 4002 C CA . ASN A 1 507 ? 17.564 -19.846 -24.362 1.00 77.75 507 ASN A CA 1
ATOM 4003 C C . ASN A 1 507 ? 17.222 -20.734 -23.136 1.00 77.75 507 ASN A C 1
ATOM 4005 O O . ASN A 1 507 ? 17.908 -21.714 -22.845 1.00 77.75 507 ASN A O 1
ATOM 4009 N N . LEU A 1 508 ? 16.145 -20.410 -22.409 1.00 74.69 508 LEU A N 1
ATOM 4010 C CA . LEU A 1 508 ? 15.707 -21.117 -21.203 1.00 74.69 508 LEU A CA 1
ATOM 4011 C C . LEU A 1 508 ? 14.184 -21.154 -21.081 1.00 74.69 508 LEU A C 1
ATOM 4013 O O . LEU A 1 508 ? 13.461 -20.405 -21.730 1.00 74.69 508 LEU A O 1
ATOM 4017 N N . VAL A 1 509 ? 13.718 -22.027 -20.197 1.00 72.19 509 VAL A N 1
ATOM 4018 C CA . VAL A 1 509 ? 12.312 -22.230 -19.845 1.00 72.19 509 VAL A CA 1
ATOM 4019 C C . VAL A 1 509 ? 12.065 -21.604 -18.467 1.00 72.19 509 VAL A C 1
ATOM 4021 O O . VAL A 1 509 ? 12.809 -21.908 -17.534 1.00 72.19 509 VAL A O 1
ATOM 4024 N N . MET A 1 510 ? 11.068 -20.718 -18.335 1.00 71.44 510 MET A N 1
ATOM 4025 C CA . MET A 1 510 ? 10.723 -20.082 -17.051 1.00 71.44 510 MET A CA 1
ATOM 4026 C C . MET A 1 510 ? 9.720 -20.932 -16.256 1.00 71.44 510 MET A C 1
ATOM 4028 O O . MET A 1 510 ? 9.864 -21.072 -15.041 1.00 71.44 510 MET A O 1
ATOM 4032 N N . ASP A 1 511 ? 8.743 -21.531 -16.940 1.00 69.50 511 ASP A N 1
ATOM 4033 C CA . ASP A 1 511 ? 7.774 -22.484 -16.400 1.00 69.50 511 ASP A CA 1
ATOM 4034 C C . ASP A 1 511 ? 7.886 -23.840 -17.129 1.00 69.50 511 ASP A C 1
ATOM 4036 O O . ASP A 1 511 ? 7.472 -23.997 -18.279 1.00 69.50 511 ASP A O 1
ATOM 4040 N N . ASP A 1 512 ? 8.440 -24.851 -16.450 1.00 65.94 512 ASP A N 1
ATOM 4041 C CA . ASP A 1 512 ? 8.646 -26.203 -16.999 1.00 65.94 512 ASP A CA 1
ATOM 4042 C C . ASP A 1 512 ? 7.346 -26.997 -17.277 1.00 65.94 512 ASP A C 1
ATOM 4044 O O . ASP A 1 512 ? 7.413 -28.095 -17.841 1.00 65.94 512 ASP A O 1
ATOM 4048 N N . ILE A 1 513 ? 6.177 -26.463 -16.901 1.00 64.38 513 ILE A N 1
ATOM 4049 C CA . ILE A 1 513 ? 4.847 -27.058 -17.104 1.00 64.38 513 ILE A CA 1
ATOM 4050 C C . ILE A 1 513 ? 4.091 -26.347 -18.239 1.00 64.38 513 ILE A C 1
ATOM 4052 O O . ILE A 1 513 ? 3.341 -26.999 -18.971 1.00 64.38 513 ILE A O 1
ATOM 4056 N N . LEU A 1 514 ? 4.269 -25.033 -18.413 1.00 66.69 514 LEU A N 1
ATOM 4057 C CA . LEU A 1 514 ? 3.533 -24.221 -19.393 1.00 66.69 514 LEU A CA 1
ATOM 4058 C C . LEU A 1 514 ? 4.365 -23.788 -20.612 1.00 66.69 514 LEU A C 1
ATOM 4060 O O . LEU A 1 514 ? 3.811 -23.733 -21.709 1.00 66.69 514 LEU A O 1
ATOM 4064 N N . ASP A 1 515 ? 5.672 -23.547 -20.474 1.00 66.44 515 ASP A N 1
ATOM 4065 C CA . ASP A 1 515 ? 6.540 -23.093 -21.580 1.00 66.44 515 ASP A CA 1
ATOM 4066 C C . ASP A 1 515 ? 7.194 -24.264 -22.353 1.00 66.44 515 ASP A C 1
ATOM 4068 O O . ASP A 1 515 ? 8.112 -24.070 -23.155 1.00 66.44 515 ASP A O 1
ATOM 4072 N N . ARG A 1 516 ? 6.716 -25.499 -22.143 1.00 63.53 516 ARG A N 1
ATOM 4073 C CA . ARG A 1 516 ? 7.112 -26.705 -22.892 1.00 63.53 516 ARG A CA 1
ATOM 4074 C C . ARG A 1 516 ? 5.901 -27.397 -23.513 1.00 63.53 516 ARG A C 1
ATOM 4076 O O . ARG A 1 516 ? 4.821 -27.395 -22.926 1.00 63.53 516 ARG A O 1
ATOM 4083 N N . SER A 1 517 ? 6.108 -28.053 -24.655 1.00 57.75 517 SER A N 1
ATOM 4084 C CA . SER A 1 517 ? 5.139 -28.980 -25.260 1.00 57.75 517 SER A CA 1
ATOM 4085 C C . SER A 1 517 ? 4.945 -30.235 -24.396 1.00 57.75 517 SER A C 1
ATOM 4087 O O . SER A 1 517 ? 3.815 -30.640 -24.129 1.00 57.75 517 SER A O 1
ATOM 4089 N N . THR A 1 518 ? 6.043 -30.801 -23.886 1.00 58.25 518 THR A N 1
ATOM 4090 C CA . THR A 1 518 ? 6.064 -31.899 -22.905 1.00 58.25 518 THR A CA 1
ATOM 4091 C C . THR A 1 518 ? 6.593 -31.406 -21.548 1.00 58.25 518 THR A C 1
ATOM 4093 O O . THR A 1 518 ? 7.728 -30.917 -21.500 1.00 58.25 518 THR A O 1
ATOM 4096 N N . PRO A 1 519 ? 5.833 -31.537 -20.440 1.00 58.59 519 PRO A N 1
ATOM 4097 C CA . PRO A 1 519 ? 6.298 -31.146 -19.107 1.00 58.59 519 PRO A CA 1
ATOM 4098 C C . PRO A 1 519 ? 7.576 -31.881 -18.677 1.00 58.59 519 PRO A C 1
ATOM 4100 O O . PRO A 1 519 ? 7.721 -33.079 -18.917 1.00 58.59 519 PRO A O 1
ATOM 4103 N N . SER A 1 520 ? 8.493 -31.175 -18.011 1.00 56.75 520 SER A N 1
ATOM 4104 C CA . SER A 1 520 ? 9.793 -31.709 -17.570 1.00 56.75 520 SER A CA 1
ATOM 4105 C C . SER A 1 520 ? 9.989 -31.544 -16.064 1.00 56.75 520 SER A C 1
ATOM 4107 O O . SER A 1 520 ? 9.671 -30.499 -15.507 1.00 56.75 520 SER A O 1
ATOM 4109 N N . GLN A 1 521 ? 10.589 -32.538 -15.402 1.00 50.25 521 GLN A N 1
ATOM 4110 C CA . GLN A 1 521 ? 11.023 -32.421 -13.999 1.00 50.25 521 GLN A CA 1
ATOM 4111 C C . GLN A 1 521 ? 12.471 -31.903 -13.840 1.00 50.25 521 GLN A C 1
ATOM 4113 O O . GLN A 1 521 ? 12.945 -31.727 -12.718 1.00 50.25 521 GLN A O 1
ATOM 4118 N N . ARG A 1 522 ? 13.204 -31.662 -14.940 1.00 54.22 522 ARG A N 1
ATOM 4119 C CA . ARG A 1 522 ? 14.586 -31.143 -14.908 1.00 54.22 522 ARG A CA 1
ATOM 4120 C C . ARG A 1 522 ? 14.613 -29.612 -15.001 1.00 54.22 522 ARG A C 1
ATOM 4122 O O . ARG A 1 522 ? 14.655 -29.066 -16.101 1.00 54.22 522 ARG A O 1
ATOM 4129 N N . HIS A 1 523 ? 14.658 -28.946 -13.847 1.00 60.81 523 HIS A N 1
ATOM 4130 C CA . HIS A 1 523 ? 14.887 -27.500 -13.746 1.00 60.81 523 HIS A CA 1
ATOM 4131 C C . HIS A 1 523 ? 16.329 -27.109 -14.120 1.00 60.81 523 HIS A C 1
ATOM 4133 O O . HIS A 1 523 ? 17.288 -27.730 -13.657 1.00 60.81 523 HIS A O 1
ATOM 4139 N N . SER A 1 524 ? 16.483 -26.030 -14.891 1.00 72.44 524 SER A N 1
ATOM 4140 C CA . SER A 1 524 ? 17.780 -25.426 -15.243 1.00 72.44 524 SER A CA 1
ATOM 4141 C C . SER A 1 524 ? 18.350 -24.561 -14.101 1.00 72.44 524 SER A C 1
ATOM 4143 O O . SER A 1 524 ? 17.610 -23.899 -13.354 1.00 72.44 524 SER A O 1
ATOM 4145 N N . ARG A 1 525 ? 19.685 -24.525 -13.965 1.00 76.12 525 ARG A N 1
ATOM 4146 C CA . ARG A 1 525 ? 20.373 -23.622 -13.026 1.00 76.12 525 ARG A CA 1
ATOM 4147 C C . ARG A 1 525 ? 20.282 -22.176 -13.509 1.00 76.12 525 ARG A C 1
ATOM 4149 O O . ARG A 1 525 ? 20.015 -21.289 -12.697 1.00 76.12 525 ARG A O 1
ATOM 4156 N N . SER A 1 526 ? 20.420 -21.942 -14.813 1.00 79.00 526 SER A N 1
ATOM 4157 C CA . SER A 1 526 ? 20.241 -20.632 -15.444 1.00 79.00 526 SER A CA 1
ATOM 4158 C C . SER A 1 526 ? 18.823 -20.101 -15.276 1.00 79.00 526 SER A C 1
ATOM 4160 O O . SER A 1 526 ? 18.670 -18.965 -14.841 1.00 79.00 526 SER A O 1
ATOM 4162 N N . ALA A 1 527 ? 17.789 -20.922 -15.487 1.00 77.56 527 ALA A N 1
ATOM 4163 C CA . ALA A 1 527 ? 16.397 -20.565 -15.198 1.00 77.56 527 ALA A CA 1
ATOM 4164 C C . ALA A 1 527 ? 16.212 -20.173 -13.722 1.00 77.56 527 ALA A C 1
ATOM 4166 O O . ALA A 1 527 ? 15.640 -19.128 -13.413 1.00 77.56 527 ALA A O 1
ATOM 4167 N N . SER A 1 528 ? 16.797 -20.938 -12.793 1.00 78.69 528 SER A N 1
ATOM 4168 C CA . SER A 1 528 ? 16.767 -20.615 -11.358 1.00 78.69 528 SER A CA 1
ATOM 4169 C C . SER A 1 528 ? 17.424 -19.260 -11.032 1.00 78.69 528 SER A C 1
ATOM 4171 O O . SER A 1 528 ? 16.939 -18.531 -10.160 1.00 78.69 528 SER A O 1
ATOM 4173 N N . VAL A 1 529 ? 18.501 -18.886 -11.735 1.00 80.69 529 VAL A N 1
ATOM 4174 C CA . VAL A 1 529 ? 19.165 -17.577 -11.587 1.00 80.69 529 VAL A CA 1
ATOM 4175 C C . VAL A 1 529 ? 18.410 -16.460 -12.316 1.00 80.69 529 VAL A C 1
ATOM 4177 O O . VAL A 1 529 ? 18.284 -15.374 -11.756 1.00 80.69 529 VAL A O 1
ATOM 4180 N N . ALA A 1 530 ? 17.825 -16.711 -13.486 1.00 78.62 530 ALA A N 1
ATOM 4181 C CA . ALA A 1 530 ? 17.000 -15.752 -14.217 1.00 78.62 530 ALA A CA 1
ATOM 4182 C C . ALA A 1 530 ? 15.719 -15.398 -13.438 1.00 78.62 530 ALA A C 1
ATOM 4184 O O . ALA A 1 530 ? 15.415 -14.221 -13.247 1.00 78.62 530 ALA A O 1
ATOM 4185 N N . ILE A 1 531 ? 15.026 -16.388 -12.865 1.00 78.25 531 ILE A N 1
ATOM 4186 C CA . ILE A 1 531 ? 13.870 -16.183 -11.973 1.00 78.25 531 ILE A CA 1
ATOM 4187 C C . ILE A 1 531 ? 14.279 -15.378 -10.725 1.00 78.25 531 ILE A C 1
ATOM 4189 O O . ILE A 1 531 ? 13.545 -14.495 -10.271 1.00 78.25 531 ILE A O 1
ATOM 4193 N N . LYS A 1 532 ? 15.472 -15.634 -10.168 1.00 76.69 532 LYS A N 1
ATOM 4194 C CA . LYS A 1 532 ? 16.036 -14.851 -9.054 1.00 76.69 532 LYS A CA 1
ATOM 4195 C C . LYS A 1 532 ? 16.356 -13.406 -9.467 1.00 76.69 532 LYS A C 1
ATOM 4197 O O . LYS A 1 532 ? 16.026 -12.492 -8.710 1.00 76.69 532 LYS A O 1
ATOM 4202 N N . MET A 1 533 ? 16.951 -13.189 -10.641 1.00 79.81 533 MET A N 1
ATOM 4203 C CA . MET A 1 533 ? 17.212 -11.866 -11.221 1.00 79.81 533 MET A CA 1
ATOM 4204 C C . MET A 1 533 ? 15.901 -11.087 -11.387 1.00 79.81 533 MET A C 1
ATOM 4206 O O . MET A 1 533 ? 15.803 -9.961 -10.902 1.00 79.81 533 MET A O 1
ATOM 4210 N N . CYS A 1 534 ? 14.859 -11.706 -11.954 1.00 74.69 534 CYS A N 1
ATOM 4211 C CA . CYS A 1 534 ? 13.542 -11.083 -12.118 1.00 74.69 534 CYS A CA 1
ATOM 4212 C C . CYS A 1 534 ? 12.940 -10.654 -10.771 1.00 74.69 534 CYS A C 1
ATOM 4214 O O . CYS A 1 534 ? 12.544 -9.501 -10.604 1.00 74.69 534 CYS A O 1
ATOM 4216 N N . ARG A 1 535 ? 12.980 -11.537 -9.762 1.00 68.06 535 ARG A N 1
ATOM 4217 C CA . ARG A 1 535 ? 12.535 -11.244 -8.383 1.00 68.06 535 ARG A CA 1
ATOM 4218 C C . ARG A 1 535 ? 13.377 -10.181 -7.661 1.00 68.06 535 ARG A C 1
ATOM 4220 O O . ARG A 1 535 ? 12.888 -9.577 -6.711 1.00 68.06 535 ARG A O 1
ATOM 4227 N N . THR A 1 536 ? 14.627 -9.972 -8.075 1.00 64.94 536 THR A N 1
ATOM 4228 C CA . THR A 1 536 ? 15.554 -8.989 -7.479 1.00 64.94 536 THR A CA 1
ATOM 4229 C C . THR A 1 536 ? 15.411 -7.609 -8.123 1.00 64.94 536 THR A C 1
ATOM 4231 O O . THR A 1 536 ? 15.491 -6.598 -7.430 1.00 64.94 536 THR A O 1
ATOM 4234 N N . LEU A 1 537 ? 15.172 -7.563 -9.437 1.00 67.00 537 LEU A N 1
ATOM 4235 C CA . LEU A 1 537 ? 15.003 -6.333 -10.219 1.00 67.00 537 LEU A CA 1
ATOM 4236 C C . LEU A 1 537 ? 13.542 -5.857 -10.319 1.00 67.00 537 LEU A C 1
ATOM 4238 O O . LEU A 1 537 ? 13.305 -4.725 -10.735 1.00 67.00 537 LEU A O 1
ATOM 4242 N N . GLY A 1 538 ? 12.571 -6.693 -9.940 1.00 67.12 538 GLY A N 1
ATOM 4243 C CA . GLY A 1 538 ? 11.145 -6.409 -10.121 1.00 67.12 538 GLY A CA 1
ATOM 4244 C C . GLY A 1 538 ? 10.737 -6.449 -11.594 1.00 67.12 538 GLY A C 1
ATOM 4245 O O . GLY A 1 538 ? 10.040 -5.546 -12.050 1.00 67.12 538 GLY A O 1
ATOM 4246 N N . LEU A 1 539 ? 11.236 -7.448 -12.332 1.00 75.62 539 LEU A N 1
ATOM 4247 C CA . LEU A 1 539 ? 10.899 -7.709 -13.734 1.00 75.62 539 LEU A CA 1
ATOM 4248 C C . LEU A 1 539 ? 9.800 -8.771 -13.837 1.00 75.62 539 LEU A C 1
ATOM 4250 O O . LEU A 1 539 ? 9.797 -9.735 -13.067 1.00 75.62 539 LEU A O 1
ATOM 4254 N N . VAL A 1 540 ? 8.924 -8.618 -14.827 1.00 72.19 540 VAL A N 1
ATOM 4255 C CA . VAL A 1 540 ? 7.801 -9.515 -15.121 1.00 72.19 540 VAL A CA 1
ATOM 4256 C C . VAL A 1 540 ? 7.763 -9.830 -16.615 1.00 72.19 540 VAL A C 1
ATOM 4258 O O . VAL A 1 540 ? 7.980 -8.946 -17.446 1.00 72.19 540 VAL A O 1
ATOM 4261 N N . ASP A 1 541 ? 7.476 -11.092 -16.934 1.00 79.88 541 ASP A N 1
ATOM 4262 C CA . ASP A 1 541 ? 7.179 -11.566 -18.286 1.00 79.88 541 ASP A CA 1
ATOM 4263 C C . ASP A 1 541 ? 5.827 -11.011 -18.751 1.00 79.88 541 ASP A C 1
ATOM 4265 O O . ASP A 1 541 ? 4.778 -11.333 -18.185 1.00 79.88 541 ASP A O 1
ATOM 4269 N N . VAL A 1 542 ? 5.849 -10.149 -19.768 1.00 76.88 542 VAL A N 1
ATOM 4270 C CA . VAL A 1 542 ? 4.630 -9.485 -20.245 1.00 76.88 542 VAL A CA 1
ATOM 4271 C C . VAL A 1 542 ? 3.710 -10.458 -20.978 1.00 76.88 542 VAL A C 1
ATOM 4273 O O . VAL A 1 542 ? 2.489 -10.351 -20.856 1.00 76.88 542 VAL A O 1
ATOM 4276 N N . TRP A 1 543 ? 4.258 -11.416 -21.733 1.00 76.12 543 TRP A N 1
ATOM 4277 C CA . TRP A 1 543 ? 3.431 -12.344 -22.501 1.00 76.12 543 TRP A CA 1
ATOM 4278 C C . TRP A 1 543 ? 2.657 -13.287 -21.577 1.00 76.12 543 TRP A C 1
ATOM 4280 O O . TRP A 1 543 ? 1.439 -13.413 -21.728 1.00 76.12 543 TRP A O 1
ATOM 4290 N N . ARG A 1 544 ? 3.320 -13.865 -20.569 1.00 73.38 544 ARG A N 1
ATOM 4291 C CA . ARG A 1 544 ? 2.712 -14.772 -19.583 1.00 73.38 544 ARG A CA 1
ATOM 4292 C C . ARG A 1 544 ? 1.699 -14.070 -18.668 1.00 73.38 544 ARG A C 1
ATOM 4294 O O . ARG A 1 544 ? 0.773 -14.727 -18.199 1.00 73.38 544 ARG A O 1
ATOM 4301 N N . VAL A 1 545 ? 1.794 -12.749 -18.464 1.00 67.50 545 VAL A N 1
ATOM 4302 C CA . VAL A 1 545 ? 0.736 -11.965 -17.785 1.00 67.50 545 VAL A CA 1
ATOM 4303 C C . VAL A 1 545 ? -0.528 -11.837 -18.639 1.00 67.50 545 VAL A C 1
ATOM 4305 O O . VAL A 1 545 ? -1.625 -12.033 -18.118 1.00 67.50 545 VAL A O 1
ATOM 4308 N N . PHE A 1 546 ? -0.402 -11.548 -19.939 1.00 63.94 546 PHE A N 1
ATOM 4309 C CA . PHE A 1 546 ? -1.562 -11.522 -20.844 1.00 63.94 546 PHE A CA 1
ATOM 4310 C C . PHE A 1 546 ? -2.109 -12.923 -21.158 1.00 63.94 546 PHE A C 1
ATOM 4312 O O . PHE A 1 546 ? -3.290 -13.060 -21.466 1.00 63.94 546 PHE A O 1
ATOM 4319 N N . ASN A 1 547 ? -1.275 -13.961 -21.039 1.00 68.06 547 ASN A N 1
ATOM 4320 C CA . ASN A 1 547 ? -1.590 -15.339 -21.410 1.00 68.06 547 ASN A CA 1
ATOM 4321 C C . ASN A 1 547 ? -1.296 -16.328 -20.258 1.00 68.06 547 ASN A C 1
ATOM 4323 O O . ASN A 1 547 ? -0.399 -17.164 -20.389 1.00 68.06 547 ASN A O 1
ATOM 4327 N N . PRO A 1 548 ? -2.023 -16.292 -19.118 1.00 66.25 548 PRO A N 1
ATOM 4328 C CA . PRO A 1 548 ? -1.647 -17.078 -17.935 1.00 66.25 548 PRO A CA 1
ATOM 4329 C C . PRO A 1 548 ? -1.730 -18.597 -18.128 1.00 66.25 548 PRO A C 1
ATOM 4331 O O . PRO A 1 548 ? -0.969 -19.332 -17.509 1.00 66.25 548 PRO A O 1
ATOM 4334 N N . SER A 1 549 ? -2.650 -19.066 -18.976 1.00 65.00 549 SER A N 1
ATOM 4335 C CA . SER A 1 549 ? -2.921 -20.492 -19.225 1.00 65.00 549 SER A CA 1
ATOM 4336 C C . SER A 1 549 ? -2.721 -20.923 -20.682 1.00 65.00 549 SER A C 1
ATOM 4338 O O . SER A 1 549 ? -2.797 -22.113 -20.979 1.00 65.00 549 SER A O 1
ATOM 4340 N N . THR A 1 550 ? -2.487 -19.984 -21.602 1.00 66.00 550 THR A N 1
ATOM 4341 C CA . THR A 1 550 ? -2.262 -20.282 -23.024 1.00 66.00 550 THR A CA 1
ATOM 4342 C C . THR A 1 550 ? -0.896 -20.943 -23.219 1.00 66.00 550 THR A C 1
ATOM 4344 O O . THR A 1 550 ? 0.081 -20.579 -22.559 1.00 66.00 550 THR A O 1
ATOM 4347 N N . ARG A 1 551 ? -0.806 -21.890 -24.153 1.00 68.00 551 ARG A N 1
ATOM 4348 C CA . ARG A 1 551 ? 0.457 -22.469 -24.625 1.00 68.00 551 ARG A CA 1
ATOM 4349 C C . ARG A 1 551 ? 0.695 -22.017 -26.058 1.00 68.00 551 ARG A C 1
ATOM 4351 O O . ARG A 1 551 ? -0.132 -22.295 -26.918 1.00 68.00 551 ARG A O 1
ATOM 4358 N N . ASP A 1 552 ? 1.796 -21.311 -26.277 1.00 64.56 552 ASP A N 1
ATOM 4359 C CA . ASP A 1 552 ? 2.238 -20.816 -27.580 1.00 64.56 552 ASP A CA 1
ATOM 4360 C C . ASP A 1 552 ? 3.761 -20.596 -27.520 1.00 64.56 552 ASP A C 1
ATOM 4362 O O . ASP A 1 552 ? 4.310 -20.345 -26.441 1.00 64.56 552 ASP A O 1
ATOM 4366 N N . TYR A 1 553 ? 4.461 -20.753 -28.644 1.00 69.62 553 TYR A N 1
ATOM 4367 C CA . TYR A 1 553 ? 5.912 -20.957 -28.659 1.00 69.62 553 TYR A CA 1
ATOM 4368 C C . TYR A 1 553 ? 6.601 -20.206 -29.796 1.00 69.62 553 TYR A C 1
ATOM 4370 O O . TYR A 1 553 ? 6.161 -20.203 -30.941 1.00 69.62 553 TYR A O 1
ATOM 4378 N N . THR A 1 554 ? 7.761 -19.623 -29.497 1.00 63.53 554 THR A N 1
ATOM 4379 C CA . THR A 1 554 ? 8.552 -18.853 -30.469 1.00 63.53 554 THR A CA 1
ATOM 4380 C C . THR A 1 554 ? 9.473 -19.700 -31.346 1.00 63.53 554 THR A C 1
ATOM 4382 O O . THR A 1 554 ? 10.209 -19.140 -32.150 1.00 63.53 554 THR A O 1
ATOM 4385 N N . PHE A 1 555 ? 9.459 -21.022 -31.183 1.00 65.06 555 PHE A N 1
ATOM 4386 C CA . PHE A 1 555 ? 10.194 -22.017 -31.966 1.00 65.06 555 PHE A CA 1
ATOM 4387 C C . PHE A 1 555 ? 9.440 -23.354 -31.869 1.00 65.06 555 PHE A C 1
ATOM 4389 O O . PHE A 1 555 ? 8.753 -23.592 -30.874 1.00 65.06 555 PHE A O 1
ATOM 4396 N N . TYR A 1 556 ? 9.578 -24.248 -32.853 1.00 52.31 556 TYR A N 1
ATOM 4397 C CA . TYR A 1 556 ? 8.808 -25.505 -32.908 1.00 52.31 556 TYR A CA 1
ATOM 4398 C C . TYR A 1 556 ? 9.109 -26.517 -31.775 1.00 52.31 556 TYR A C 1
ATOM 4400 O O . TYR A 1 556 ? 8.380 -27.495 -31.622 1.00 52.31 556 TYR A O 1
ATOM 4408 N N . SER A 1 557 ? 10.124 -26.276 -30.935 1.00 46.44 557 SER A N 1
ATOM 4409 C CA . SER A 1 557 ? 10.362 -27.031 -29.694 1.00 46.44 557 SER A CA 1
ATOM 4410 C C . SER A 1 557 ? 11.116 -26.212 -28.626 1.00 46.44 557 SER A C 1
ATOM 4412 O O . SER A 1 557 ? 12.333 -26.086 -28.712 1.00 46.44 557 SER A O 1
ATOM 4414 N N . ALA A 1 558 ? 10.390 -25.689 -27.625 1.00 50.06 558 ALA A N 1
ATOM 4415 C CA . ALA A 1 558 ? 10.861 -25.130 -26.337 1.00 50.06 558 ALA A CA 1
ATOM 4416 C C . ALA A 1 558 ? 12.271 -24.472 -26.329 1.00 50.06 558 ALA A C 1
ATOM 4418 O O . ALA A 1 558 ? 13.268 -25.174 -26.137 1.00 50.06 558 ALA A O 1
ATOM 4419 N N . PRO A 1 559 ? 12.364 -23.128 -26.430 1.00 50.78 559 PRO A N 1
ATOM 4420 C CA . PRO A 1 559 ? 11.799 -22.255 -25.391 1.00 50.78 559 PRO A CA 1
ATOM 4421 C C . PRO A 1 559 ? 10.979 -21.050 -25.913 1.00 50.78 559 PRO A C 1
ATOM 4423 O O . PRO A 1 559 ? 10.706 -20.914 -27.107 1.00 50.78 559 PRO A O 1
ATOM 4426 N N . HIS A 1 560 ? 10.565 -20.181 -24.982 1.00 54.47 560 HIS A N 1
ATOM 4427 C CA . HIS A 1 560 ? 9.788 -18.960 -25.214 1.00 54.47 560 HIS A CA 1
ATOM 4428 C C . HIS A 1 560 ? 10.679 -17.699 -25.146 1.00 54.47 560 HIS A C 1
ATOM 4430 O O . HIS A 1 560 ? 11.276 -17.406 -24.111 1.00 54.47 560 HIS A O 1
ATOM 4436 N N . ASN A 1 561 ? 10.744 -16.934 -26.239 1.00 53.78 561 ASN A N 1
ATOM 4437 C CA . ASN A 1 561 ? 11.338 -15.595 -26.281 1.00 53.78 561 ASN A CA 1
ATOM 4438 C C . ASN A 1 561 ? 10.303 -14.581 -25.784 1.00 53.78 561 ASN A C 1
ATOM 4440 O O . ASN A 1 561 ? 9.145 -14.646 -26.185 1.00 53.78 561 ASN A O 1
ATOM 4444 N N . THR A 1 562 ? 10.710 -13.635 -24.936 1.00 58.44 562 THR A N 1
ATOM 4445 C CA . THR A 1 562 ? 9.771 -12.762 -24.210 1.00 58.44 562 THR A CA 1
ATOM 4446 C C . THR A 1 562 ? 10.280 -11.328 -24.048 1.00 58.44 562 THR A C 1
ATOM 4448 O O . THR A 1 562 ? 11.452 -11.017 -24.286 1.00 58.44 562 THR A O 1
ATOM 4451 N N . PHE A 1 563 ? 9.381 -10.453 -23.600 1.00 58.97 563 PHE A N 1
ATOM 4452 C CA . PHE A 1 563 ? 9.704 -9.153 -23.024 1.00 58.97 563 PHE A CA 1
ATOM 4453 C C . PHE A 1 563 ? 9.628 -9.246 -21.496 1.00 58.97 563 PHE A C 1
ATOM 4455 O O . PHE A 1 563 ? 8.555 -9.483 -20.938 1.00 58.97 563 PHE A O 1
ATOM 4462 N N . LEU A 1 564 ? 10.747 -8.983 -20.815 1.00 67.00 564 LEU A N 1
ATOM 4463 C CA . LEU A 1 564 ? 10.772 -8.752 -19.372 1.00 67.00 564 LEU A CA 1
ATOM 4464 C C . LEU A 1 564 ? 10.777 -7.246 -19.102 1.00 67.00 564 LEU A C 1
ATOM 4466 O O . LEU A 1 564 ? 11.772 -6.565 -19.362 1.00 67.00 564 LEU A O 1
ATOM 4470 N N . VAL A 1 565 ? 9.694 -6.715 -18.539 1.00 64.94 565 VAL A N 1
ATOM 4471 C CA . VAL A 1 565 ? 9.604 -5.293 -18.167 1.00 64.94 565 VAL A CA 1
ATOM 4472 C C . VAL A 1 565 ? 9.617 -5.122 -16.656 1.00 64.94 565 VAL A C 1
ATOM 4474 O O . VAL A 1 565 ? 9.096 -5.955 -15.919 1.00 64.94 565 VAL A O 1
ATOM 4477 N N . SER A 1 566 ? 10.183 -4.018 -16.172 1.00 59.41 566 SER A N 1
ATOM 4478 C CA . SER A 1 566 ? 10.053 -3.639 -14.763 1.00 59.41 566 SER A CA 1
ATOM 4479 C C . SER A 1 566 ? 8.591 -3.348 -14.403 1.00 59.41 566 SER A C 1
ATOM 4481 O O . SER A 1 566 ? 7.883 -2.742 -15.209 1.00 59.41 566 SER A O 1
ATOM 4483 N N . ASN A 1 567 ? 8.165 -3.692 -13.181 1.00 57.38 567 ASN A N 1
ATOM 4484 C CA . ASN A 1 567 ? 6.789 -3.520 -12.677 1.00 57.38 567 ASN A CA 1
ATOM 4485 C C . ASN A 1 567 ? 6.178 -2.123 -12.921 1.00 57.38 567 ASN A C 1
ATOM 4487 O O . ASN A 1 567 ? 4.961 -1.998 -12.995 1.00 57.38 567 ASN A O 1
ATOM 4491 N N . SER A 1 568 ? 6.993 -1.070 -13.045 1.00 56.69 568 SER A N 1
ATOM 4492 C CA . SER A 1 568 ? 6.544 0.298 -13.340 1.00 56.69 568 SER A CA 1
ATOM 4493 C C . SER A 1 568 ? 6.130 0.549 -14.799 1.00 56.69 568 SER A C 1
ATOM 4495 O O . SER A 1 568 ? 5.471 1.551 -15.052 1.00 56.69 568 SER A O 1
ATOM 4497 N N . ILE A 1 569 ? 6.500 -0.324 -15.744 1.00 66.19 569 ILE A N 1
ATOM 4498 C CA . ILE A 1 569 ? 6.100 -0.258 -17.165 1.00 66.19 569 ILE A CA 1
ATOM 4499 C C . ILE A 1 569 ? 4.863 -1.127 -17.427 1.00 66.19 569 ILE A C 1
ATOM 4501 O O . ILE A 1 569 ? 4.079 -0.811 -18.315 1.00 66.19 569 ILE A O 1
ATOM 4505 N N . MET A 1 570 ? 4.656 -2.202 -16.656 1.00 66.31 570 MET A N 1
ATOM 4506 C CA . MET A 1 570 ? 3.568 -3.163 -16.892 1.00 66.31 570 MET A CA 1
ATOM 4507 C C . MET A 1 570 ? 2.162 -2.521 -17.015 1.00 66.31 570 MET A C 1
ATOM 4509 O O . MET A 1 570 ? 1.438 -2.911 -17.928 1.00 66.31 570 MET A O 1
ATOM 4513 N N . PRO A 1 571 ? 1.774 -1.492 -16.225 1.00 61.16 571 PRO A N 1
ATOM 4514 C CA . PRO A 1 571 ? 0.490 -0.796 -16.402 1.00 61.16 571 PRO A CA 1
ATOM 4515 C C . PRO A 1 571 ? 0.333 -0.033 -17.729 1.00 61.16 571 PRO A C 1
ATOM 4517 O O . PRO A 1 571 ? -0.774 0.378 -18.062 1.00 61.16 571 PRO A O 1
ATOM 4520 N N . SER A 1 572 ? 1.424 0.188 -18.468 1.00 66.25 572 SER A N 1
ATOM 4521 C CA . SER A 1 572 ? 1.428 0.789 -19.807 1.00 66.25 572 SER A CA 1
ATOM 4522 C C . SER A 1 572 ? 1.376 -0.251 -20.928 1.00 66.25 572 SER A C 1
ATOM 4524 O O . SER A 1 572 ? 1.290 0.134 -22.090 1.00 66.25 572 SER A O 1
ATOM 4526 N N . ALA A 1 573 ? 1.440 -1.554 -20.639 1.00 70.12 573 ALA A N 1
ATOM 4527 C CA . ALA A 1 573 ? 1.296 -2.578 -21.668 1.00 70.12 573 ALA A CA 1
ATOM 4528 C C . ALA A 1 573 ? -0.181 -2.766 -22.042 1.00 70.12 573 ALA A C 1
ATOM 4530 O O . ALA A 1 573 ? -1.029 -2.982 -21.180 1.00 70.12 573 ALA A O 1
ATOM 4531 N N . LEU A 1 574 ? -0.484 -2.689 -23.340 1.00 69.19 574 LEU A N 1
ATOM 4532 C CA . LEU A 1 574 ? -1.838 -2.826 -23.887 1.00 69.19 574 LEU A CA 1
ATOM 4533 C C . LEU A 1 574 ? -2.116 -4.247 -24.388 1.00 69.19 574 LEU A C 1
ATOM 4535 O O . LEU A 1 574 ? -3.245 -4.721 -24.306 1.00 69.19 574 LEU A O 1
ATOM 4539 N N . SER A 1 575 ? -1.104 -4.910 -24.952 1.00 73.12 575 SER A N 1
ATOM 4540 C CA . SER A 1 575 ? -1.152 -6.320 -25.368 1.00 73.12 575 SER A CA 1
ATOM 4541 C C . SER A 1 575 ? 0.247 -6.842 -25.707 1.00 73.12 575 SER A C 1
ATOM 4543 O O . SER A 1 575 ? 1.135 -6.064 -26.063 1.00 73.12 575 SER A O 1
ATOM 4545 N N . CYS A 1 576 ? 0.428 -8.161 -25.618 1.00 79.12 576 CYS A N 1
ATOM 4546 C CA . CYS A 1 576 ? 1.633 -8.870 -26.044 1.00 79.12 576 CYS A CA 1
ATOM 4547 C C . CYS A 1 576 ? 1.239 -10.164 -26.775 1.00 79.12 576 CYS A C 1
ATOM 4549 O O . CYS A 1 576 ? 0.388 -10.906 -26.279 1.00 79.12 576 CYS A O 1
ATOM 4551 N N . SER A 1 577 ? 1.828 -10.431 -27.942 1.00 77.12 577 SER A N 1
ATOM 4552 C CA . SER A 1 577 ? 1.484 -11.573 -28.802 1.00 77.12 577 SER A CA 1
ATOM 4553 C C . SER A 1 577 ? 2.702 -12.181 -29.500 1.00 77.12 577 SER A C 1
ATOM 4555 O O . SER A 1 577 ? 3.674 -11.491 -29.809 1.00 77.12 577 SER A O 1
ATOM 4557 N N . ILE A 1 578 ? 2.630 -13.484 -29.776 1.00 78.00 578 ILE A N 1
ATOM 4558 C CA . ILE A 1 578 ? 3.585 -14.204 -30.624 1.00 78.00 578 ILE A CA 1
ATOM 4559 C C . ILE A 1 578 ? 3.032 -14.199 -32.060 1.00 78.00 578 ILE A C 1
ATOM 4561 O O . ILE A 1 578 ? 1.825 -14.305 -32.274 1.00 78.00 578 ILE A O 1
ATOM 4565 N N . GLY A 1 579 ? 3.900 -13.993 -33.051 1.00 68.38 579 GLY A N 1
ATOM 4566 C CA . GLY A 1 579 ? 3.563 -14.110 -34.472 1.00 68.38 579 GLY A CA 1
ATOM 4567 C C . GLY A 1 579 ? 3.742 -15.534 -35.005 1.00 68.38 579 GLY A C 1
ATOM 4568 O O . GLY A 1 579 ? 4.179 -16.432 -34.300 1.00 68.38 579 GLY A O 1
ATOM 4569 N N . SER A 1 580 ? 3.466 -15.751 -36.288 1.00 63.97 580 SER A N 1
ATOM 4570 C CA . SER A 1 580 ? 3.764 -17.036 -36.933 1.00 63.97 580 SER A CA 1
ATOM 4571 C C . SER A 1 580 ? 5.247 -17.149 -37.321 1.00 63.97 580 SER A C 1
ATOM 4573 O O . SER A 1 580 ? 5.918 -16.148 -37.591 1.00 63.97 580 SER A O 1
ATOM 4575 N N . ILE A 1 581 ? 5.750 -18.381 -37.408 1.00 68.12 581 ILE A N 1
ATOM 4576 C CA . ILE A 1 581 ? 7.078 -18.689 -37.957 1.00 68.12 581 ILE A CA 1
ATOM 4577 C C . ILE A 1 581 ? 7.002 -18.578 -39.496 1.00 68.12 581 ILE A C 1
ATOM 4579 O O . ILE A 1 581 ? 6.063 -19.084 -40.113 1.00 68.12 581 ILE A O 1
ATOM 4583 N N . HIS A 1 582 ? 7.943 -17.856 -40.121 1.00 64.94 582 HIS A N 1
ATOM 4584 C CA . HIS A 1 582 ? 7.850 -17.460 -41.542 1.00 64.94 582 HIS A CA 1
ATOM 4585 C C . HIS A 1 582 ? 9.206 -17.336 -42.270 1.00 64.94 582 HIS A C 1
ATOM 4587 O O . HIS A 1 582 ? 9.421 -17.957 -43.305 1.00 64.94 582 HIS A O 1
ATOM 4593 N N . VAL A 1 583 ? 10.085 -16.440 -41.795 1.00 67.81 583 VAL A N 1
ATOM 4594 C CA . VAL A 1 583 ? 11.330 -16.014 -42.492 1.00 67.81 583 VAL A CA 1
ATOM 4595 C C . VAL A 1 583 ? 12.588 -16.332 -41.675 1.00 67.81 583 VAL A C 1
ATOM 4597 O O . VAL A 1 583 ? 13.678 -16.503 -42.224 1.00 67.81 583 VAL A O 1
ATOM 4600 N N . SER A 1 584 ? 12.418 -16.412 -40.359 1.00 76.44 584 SER A N 1
ATOM 4601 C CA . SER A 1 584 ? 13.310 -17.091 -39.428 1.00 76.44 584 SER A CA 1
ATOM 4602 C C . SER A 1 584 ? 12.619 -18.387 -38.996 1.00 76.44 584 SER A C 1
ATOM 4604 O O . SER A 1 584 ? 11.401 -18.506 -39.152 1.00 76.44 584 SER A O 1
ATOM 4606 N N . ASP A 1 585 ? 13.373 -19.331 -38.443 1.00 72.81 585 ASP A N 1
ATOM 4607 C CA . ASP A 1 585 ? 12.837 -20.499 -37.736 1.00 72.81 585 ASP A CA 1
ATOM 4608 C C . ASP A 1 585 ? 12.262 -20.141 -36.355 1.00 72.81 585 ASP A C 1
ATOM 4610 O O . ASP A 1 585 ? 11.522 -20.930 -35.771 1.00 72.81 585 ASP A O 1
ATOM 4614 N N . HIS A 1 586 ? 12.515 -18.918 -35.880 1.00 77.81 586 HIS A N 1
ATOM 4615 C CA . HIS A 1 586 ? 11.818 -18.322 -34.746 1.00 77.81 586 HIS A CA 1
ATOM 4616 C C . HIS A 1 586 ? 10.668 -17.393 -35.167 1.00 77.81 586 HIS A C 1
ATOM 4618 O O . HIS A 1 586 ? 10.752 -16.659 -36.160 1.00 77.81 586 HIS A O 1
ATOM 4624 N N . ALA A 1 587 ? 9.616 -17.349 -34.350 1.00 75.75 587 ALA A N 1
ATOM 4625 C CA . ALA A 1 587 ? 8.574 -16.331 -34.432 1.00 75.75 587 ALA A CA 1
ATOM 4626 C C . ALA A 1 587 ? 9.036 -15.002 -33.812 1.00 75.75 587 ALA A C 1
ATOM 4628 O O . ALA A 1 587 ? 9.871 -14.967 -32.906 1.00 75.75 587 ALA A O 1
ATOM 4629 N N . SER A 1 588 ? 8.455 -13.897 -34.277 1.00 80.38 588 SER A N 1
ATOM 4630 C CA . SER A 1 588 ? 8.601 -12.585 -33.641 1.00 80.38 588 SER A CA 1
ATOM 4631 C C . SER A 1 588 ? 7.580 -12.398 -32.522 1.00 80.38 588 SER A C 1
ATOM 4633 O O . SER A 1 588 ? 6.410 -12.724 -32.726 1.00 80.38 588 SER A O 1
ATOM 4635 N N . VAL A 1 589 ? 7.967 -11.771 -31.413 1.00 83.50 589 VAL A N 1
ATOM 4636 C CA . VAL A 1 589 ? 7.031 -11.330 -30.364 1.00 83.50 589 VAL A CA 1
ATOM 4637 C C . VAL A 1 589 ? 6.808 -9.827 -30.475 1.00 83.50 589 VAL A C 1
ATOM 4639 O O . VAL A 1 589 ? 7.762 -9.070 -30.669 1.00 83.50 589 VAL A O 1
ATOM 4642 N N . LEU A 1 590 ? 5.549 -9.402 -30.371 1.00 81.19 590 LEU A N 1
ATOM 4643 C CA . LEU A 1 590 ? 5.101 -8.014 -30.473 1.00 81.19 590 LEU A CA 1
ATOM 4644 C C . LEU A 1 590 ? 4.501 -7.553 -29.143 1.00 81.19 590 LEU A C 1
ATOM 4646 O O . LEU A 1 590 ? 3.661 -8.235 -28.561 1.00 81.19 590 LEU A O 1
ATOM 4650 N N . LEU A 1 591 ? 4.918 -6.374 -28.689 1.00 82.94 591 LEU A N 1
ATOM 4651 C CA . LEU A 1 591 ? 4.457 -5.713 -27.472 1.00 82.94 591 LEU A CA 1
ATOM 4652 C C . LEU A 1 591 ? 3.975 -4.304 -27.820 1.00 82.94 591 LEU A C 1
ATOM 4654 O O . LEU A 1 591 ? 4.760 -3.466 -28.263 1.00 82.94 591 LEU A O 1
ATOM 4658 N N . HIS A 1 592 ? 2.697 -4.024 -27.575 1.00 77.81 592 HIS A N 1
ATOM 4659 C CA . HIS A 1 592 ? 2.146 -2.676 -27.694 1.00 77.81 592 HIS A CA 1
ATOM 4660 C C . HIS A 1 592 ? 2.125 -2.003 -26.316 1.00 77.81 592 HIS A C 1
ATOM 4662 O O . HIS A 1 592 ? 1.451 -2.482 -25.400 1.00 77.81 592 HIS A O 1
ATOM 4668 N N . LEU A 1 593 ? 2.833 -0.882 -26.174 1.00 76.69 593 LEU A N 1
ATOM 4669 C CA . LEU A 1 593 ? 2.789 -0.017 -24.993 1.00 76.69 593 LEU A CA 1
ATOM 4670 C C . LEU A 1 593 ? 1.982 1.248 -25.304 1.00 76.69 593 LEU A C 1
ATOM 4672 O O . LEU A 1 593 ? 2.183 1.870 -26.344 1.00 76.69 593 LEU A O 1
ATOM 4676 N N . SER A 1 594 ? 1.117 1.692 -24.395 1.00 70.00 594 SER A N 1
ATOM 4677 C CA . SER A 1 594 ? 0.560 3.047 -24.445 1.00 70.00 594 SER A CA 1
ATOM 4678 C C . SER A 1 594 ? 1.701 4.067 -24.445 1.00 70.00 594 SER A C 1
ATOM 4680 O O . SER A 1 594 ? 2.648 3.901 -23.671 1.00 70.00 594 SER A O 1
ATOM 4682 N N . SER A 1 595 ? 1.605 5.139 -25.240 1.00 59.78 595 SER A N 1
ATOM 4683 C CA . SER A 1 595 ? 2.571 6.245 -25.161 1.00 59.78 595 SER A CA 1
ATOM 4684 C C . SER A 1 595 ? 2.744 6.716 -23.711 1.00 59.78 595 SER A C 1
ATOM 4686 O O . SER A 1 595 ? 1.774 6.834 -22.959 1.00 59.78 595 SER A O 1
ATOM 4688 N N . PHE A 1 596 ? 3.984 7.029 -23.325 1.00 60.06 596 PHE A N 1
ATOM 4689 C CA . PHE A 1 596 ? 4.349 7.424 -21.960 1.00 60.06 596 PHE A CA 1
ATOM 4690 C C . PHE A 1 596 ? 3.742 8.777 -21.508 1.00 60.06 596 PHE A C 1
ATOM 4692 O O . PHE A 1 596 ? 4.014 9.243 -20.408 1.00 60.06 596 PHE A O 1
ATOM 4699 N N . GLY A 1 597 ? 2.887 9.407 -22.323 1.00 41.84 597 GLY A N 1
ATOM 4700 C CA . GLY A 1 597 ? 2.229 10.691 -22.057 1.00 41.84 597 GLY A CA 1
ATOM 4701 C C . GLY A 1 597 ? 1.184 10.720 -20.929 1.00 41.84 597 GLY A C 1
ATOM 4702 O O . GLY A 1 597 ? 0.655 11.792 -20.643 1.00 41.84 597 GLY A O 1
ATOM 4703 N N . SER A 1 598 ? 0.884 9.599 -20.261 1.00 39.09 598 SER A N 1
ATOM 4704 C CA . SER A 1 598 ? 0.221 9.646 -18.947 1.00 39.09 598 SER A CA 1
ATOM 4705 C C . SER A 1 598 ? 1.273 9.932 -17.873 1.00 39.09 598 SER A C 1
ATOM 4707 O O . SER A 1 598 ? 2.092 9.051 -17.606 1.00 39.09 598 SER A O 1
ATOM 4709 N N . PRO A 1 599 ? 1.283 11.117 -17.229 1.00 34.81 599 PRO A N 1
ATOM 4710 C CA . PRO A 1 599 ? 2.326 11.449 -16.272 1.00 34.81 599 PRO A CA 1
ATOM 4711 C C . PRO A 1 599 ? 2.310 10.464 -15.102 1.00 34.81 599 PRO A C 1
ATOM 4713 O O . PRO A 1 599 ? 1.293 10.305 -14.419 1.00 34.81 599 PRO A O 1
ATOM 4716 N N . LEU A 1 600 ? 3.467 9.848 -14.835 1.00 40.16 600 LEU A N 1
ATOM 4717 C CA . LEU A 1 600 ? 3.743 9.188 -13.560 1.00 40.16 600 LEU A CA 1
ATOM 4718 C C . LEU A 1 600 ? 3.342 10.153 -12.441 1.00 40.16 600 LEU A C 1
ATOM 4720 O O . LEU A 1 600 ? 3.946 11.221 -12.314 1.00 40.16 600 LEU A O 1
ATOM 4724 N N . LYS A 1 601 ? 2.303 9.798 -11.665 1.00 39.03 601 LYS A N 1
ATOM 4725 C CA . LYS A 1 601 ? 1.771 10.665 -10.601 1.00 39.03 601 LYS A CA 1
ATOM 4726 C C . LYS A 1 601 ? 2.946 11.157 -9.749 1.00 39.03 601 LYS A C 1
ATOM 4728 O O . LYS A 1 601 ? 3.688 10.305 -9.247 1.00 39.03 601 LYS A O 1
ATOM 4733 N N . PRO A 1 602 ? 3.147 12.483 -9.602 1.00 38.53 602 PRO A N 1
ATOM 4734 C CA . PRO A 1 602 ? 4.353 13.012 -8.981 1.00 38.53 602 PRO A CA 1
ATOM 4735 C C . PRO A 1 602 ? 4.525 12.389 -7.591 1.00 38.53 602 PRO A C 1
ATOM 4737 O O . PRO A 1 602 ? 3.541 12.281 -6.850 1.00 38.53 602 PRO A O 1
ATOM 4740 N N . PRO A 1 603 ? 5.736 11.913 -7.244 1.00 50.03 603 PRO A N 1
ATOM 4741 C CA . PRO A 1 603 ? 5.940 11.094 -6.058 1.00 50.03 603 PR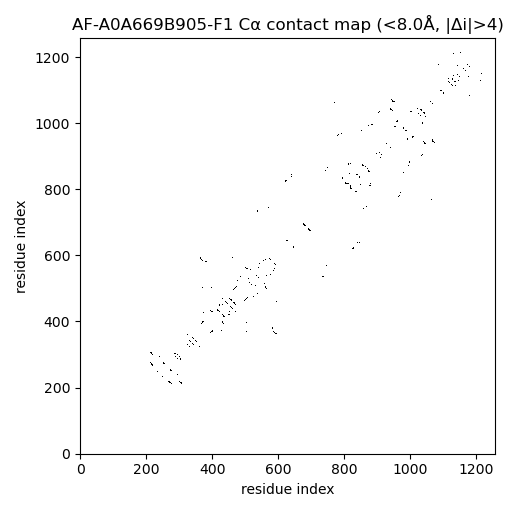O A CA 1
ATOM 4742 C C . PRO A 1 603 ? 5.470 11.859 -4.823 1.00 50.03 603 PRO A C 1
ATOM 4744 O O . PRO A 1 603 ? 5.979 12.948 -4.551 1.00 50.03 603 PRO A O 1
ATOM 4747 N N . ARG A 1 604 ? 4.484 11.288 -4.108 1.00 63.88 604 ARG A N 1
ATOM 4748 C CA . ARG A 1 604 ? 3.771 11.958 -3.007 1.00 63.88 604 ARG A CA 1
ATOM 4749 C C . ARG A 1 604 ? 4.751 12.679 -2.090 1.00 63.88 604 ARG A C 1
ATOM 4751 O O . ARG A 1 604 ? 5.712 12.072 -1.606 1.00 63.88 604 ARG A O 1
ATOM 4758 N N . TRP A 1 605 ? 4.497 13.964 -1.850 1.00 79.25 605 TRP A N 1
ATOM 4759 C CA . TRP A 1 605 ? 5.313 14.719 -0.914 1.00 79.25 605 TRP A CA 1
ATOM 4760 C C . TRP A 1 605 ? 5.201 14.102 0.483 1.00 79.25 605 TRP A C 1
ATOM 4762 O O . TRP A 1 605 ? 4.131 13.692 0.928 1.00 79.25 605 TRP A O 1
ATOM 4772 N N . ARG A 1 606 ? 6.343 14.017 1.154 1.00 76.88 606 ARG A N 1
ATOM 4773 C CA . ARG A 1 606 ? 6.487 13.596 2.542 1.00 76.88 606 ARG A CA 1
ATOM 4774 C C . ARG A 1 606 ? 7.636 14.406 3.112 1.00 76.88 606 ARG A C 1
ATOM 4776 O O . ARG A 1 606 ? 8.699 14.475 2.488 1.00 76.88 606 ARG A O 1
ATOM 4783 N N . LEU A 1 607 ? 7.414 14.980 4.287 1.00 84.00 607 LEU A N 1
ATOM 4784 C CA . LEU A 1 607 ? 8.408 15.733 5.031 1.00 84.00 607 LEU A CA 1
ATOM 4785 C C . LEU A 1 607 ? 9.673 14.881 5.222 1.00 84.00 607 LEU A C 1
ATOM 4787 O O . LEU A 1 607 ? 9.608 13.706 5.602 1.00 84.00 607 LEU A O 1
ATOM 4791 N N . ASN A 1 608 ? 10.834 15.467 4.924 1.00 78.94 608 ASN A N 1
ATOM 4792 C CA . ASN A 1 608 ? 12.108 14.832 5.228 1.00 78.94 608 ASN A CA 1
ATOM 4793 C C . ASN A 1 608 ? 12.451 15.089 6.696 1.00 78.94 608 ASN A C 1
ATOM 4795 O O . ASN A 1 608 ? 12.993 16.143 7.021 1.00 78.94 608 ASN A O 1
ATOM 4799 N N . SER A 1 609 ? 12.153 14.131 7.575 1.00 81.25 609 SER A N 1
ATOM 4800 C CA . SER A 1 609 ? 12.399 14.285 9.014 1.00 81.25 609 SER A CA 1
ATOM 4801 C C . SER A 1 609 ? 13.887 14.451 9.343 1.00 81.25 609 SER A C 1
ATOM 4803 O O . SER A 1 609 ? 14.191 15.019 10.381 1.00 81.25 609 SER A O 1
ATOM 4805 N N . SER A 1 610 ? 14.813 14.098 8.435 1.00 75.94 610 SER A N 1
ATOM 4806 C CA . SER A 1 610 ? 16.246 14.394 8.606 1.00 75.94 610 SER A CA 1
ATOM 4807 C C . SER A 1 610 ? 16.577 15.898 8.590 1.00 75.94 610 SER A C 1
ATOM 4809 O O . SER A 1 610 ? 17.695 16.275 8.927 1.00 75.94 610 SER A O 1
ATOM 4811 N N . LEU A 1 611 ? 15.639 16.765 8.184 1.00 82.56 611 LEU A N 1
ATOM 4812 C CA . LEU A 1 611 ? 15.765 18.216 8.351 1.00 82.56 611 LEU A CA 1
ATOM 4813 C C . LEU A 1 611 ? 15.450 18.651 9.790 1.00 82.56 611 LEU A C 1
ATOM 4815 O O . LEU A 1 611 ? 16.009 19.633 10.250 1.00 82.56 611 LEU A O 1
ATOM 4819 N N . LEU A 1 612 ? 14.626 17.901 10.531 1.00 84.94 612 LEU A N 1
ATOM 4820 C CA . LEU A 1 612 ? 14.281 18.194 11.931 1.00 84.94 612 LEU A CA 1
ATOM 4821 C C . LEU A 1 612 ? 15.421 17.864 12.919 1.00 84.94 612 LEU A C 1
ATOM 4823 O O . LEU A 1 612 ? 15.230 17.955 14.125 1.00 84.94 612 LEU A O 1
ATOM 4827 N N . HIS A 1 613 ? 16.598 17.475 12.418 1.00 81.69 613 HIS A N 1
ATOM 4828 C CA . HIS A 1 613 ? 17.842 17.341 13.188 1.00 81.69 613 HIS A CA 1
ATOM 4829 C C . HIS A 1 613 ? 18.810 18.520 12.962 1.00 81.69 613 HIS A C 1
ATOM 4831 O O . HIS A 1 613 ? 19.905 18.523 13.510 1.00 81.69 613 HIS A O 1
ATOM 4837 N N . ASP A 1 614 ? 18.440 19.498 12.128 1.00 82.88 614 ASP A N 1
ATOM 4838 C CA . ASP A 1 614 ? 19.234 20.683 11.779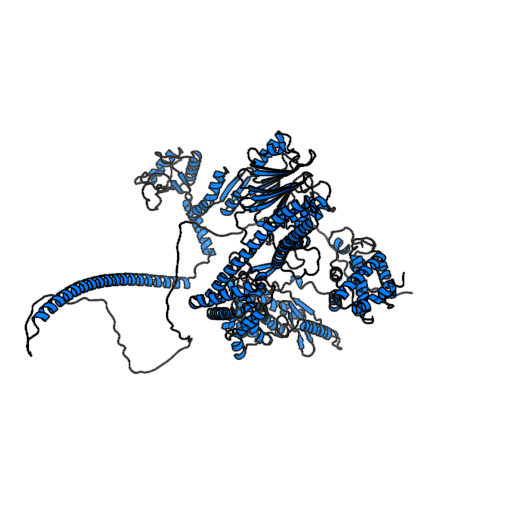 1.00 82.88 614 ASP A CA 1
ATOM 4839 C C . ASP A 1 614 ? 18.704 21.873 12.615 1.00 82.88 614 ASP A C 1
ATOM 4841 O O . ASP A 1 614 ? 17.607 22.364 12.326 1.00 82.88 614 ASP A O 1
ATOM 4845 N N . PRO A 1 615 ? 19.402 22.328 13.682 1.00 88.44 615 PRO A N 1
ATOM 4846 C CA . PRO A 1 615 ? 18.851 23.318 14.619 1.00 88.44 615 PRO A CA 1
ATOM 4847 C C . PRO A 1 615 ? 18.499 24.650 13.950 1.00 88.44 615 PRO A C 1
ATOM 4849 O O . PRO A 1 615 ? 17.468 25.246 14.255 1.00 88.44 615 PRO A O 1
ATOM 4852 N N . ASN A 1 616 ? 19.299 25.063 12.964 1.00 88.50 616 ASN A N 1
ATOM 4853 C CA . ASN A 1 616 ? 19.068 26.275 12.177 1.00 88.50 616 ASN A CA 1
ATOM 4854 C C . ASN A 1 616 ? 17.780 26.174 11.344 1.00 88.50 616 ASN A C 1
ATOM 4856 O O . ASN A 1 616 ? 17.082 27.165 11.136 1.00 88.50 616 ASN A O 1
ATOM 4860 N N . PHE A 1 617 ? 17.438 24.971 10.871 1.00 88.94 617 PHE A N 1
ATOM 4861 C CA . PHE A 1 617 ? 16.165 24.726 10.197 1.00 88.94 617 PHE A CA 1
ATOM 4862 C C . PHE A 1 617 ? 14.983 24.699 11.170 1.00 88.94 617 PHE A C 1
ATOM 4864 O O . PHE A 1 617 ? 13.930 25.225 10.822 1.00 88.94 617 PHE A O 1
ATOM 4871 N N . LEU A 1 618 ? 15.138 24.125 12.369 1.00 91.06 618 LEU A N 1
ATOM 4872 C CA . LEU A 1 618 ? 14.088 24.152 13.395 1.00 91.06 618 LEU A CA 1
ATOM 4873 C C . LEU A 1 618 ? 13.764 25.584 13.837 1.00 91.06 618 LEU A C 1
ATOM 4875 O O . LEU A 1 618 ? 12.590 25.933 13.919 1.00 91.06 618 LEU A O 1
ATOM 4879 N N . HIS A 1 619 ? 14.788 26.408 14.082 1.00 91.94 619 HIS A N 1
ATOM 4880 C CA . HIS A 1 619 ? 14.623 27.816 14.448 1.00 91.94 619 HIS A CA 1
ATOM 4881 C C . HIS A 1 619 ? 13.918 28.596 13.331 1.00 91.94 619 HIS A C 1
ATOM 4883 O O . HIS A 1 619 ? 12.832 29.123 13.549 1.00 91.94 619 HIS A O 1
ATOM 4889 N N . SER A 1 620 ? 14.447 28.545 12.104 1.00 92.19 620 SER A N 1
ATOM 4890 C CA . SER A 1 620 ? 13.859 29.274 10.975 1.00 92.19 620 SER A CA 1
ATOM 4891 C C . SER A 1 620 ? 12.442 28.807 10.616 1.00 92.19 620 SER A C 1
ATOM 4893 O O . SER A 1 620 ? 11.587 29.615 10.267 1.00 92.19 620 SER A O 1
ATOM 4895 N N . LEU A 1 621 ? 12.131 27.514 10.760 1.00 93.25 621 LEU A N 1
ATOM 4896 C CA . LEU A 1 621 ? 10.765 27.021 10.565 1.00 93.25 621 LEU A CA 1
ATOM 4897 C C . LEU A 1 621 ? 9.810 27.484 11.684 1.00 93.25 621 LEU A C 1
ATOM 4899 O O . LEU A 1 621 ? 8.650 27.766 11.396 1.00 93.25 621 LEU A O 1
ATOM 4903 N N . ARG A 1 622 ? 10.280 27.615 12.931 1.00 95.00 622 ARG A N 1
ATOM 4904 C CA . ARG A 1 622 ? 9.506 28.186 14.049 1.00 95.00 622 ARG A CA 1
ATOM 4905 C C . ARG A 1 622 ? 9.170 29.662 13.813 1.00 95.00 622 ARG A C 1
ATOM 4907 O O . ARG A 1 622 ? 8.012 30.035 13.971 1.00 95.00 622 ARG A O 1
ATOM 4914 N N . GLU A 1 623 ? 10.132 30.469 13.364 1.00 94.06 623 GLU A N 1
ATOM 4915 C CA . GLU A 1 623 ? 9.891 31.872 12.980 1.00 94.06 623 GLU A CA 1
ATOM 4916 C C . GLU A 1 623 ? 8.805 31.981 11.899 1.00 94.06 623 GLU A C 1
ATOM 4918 O O . GLU A 1 623 ? 7.865 32.761 12.029 1.00 94.06 623 GLU A O 1
ATOM 4923 N N . GLN A 1 624 ? 8.891 31.151 10.853 1.00 94.06 624 GLN A N 1
ATOM 4924 C CA . GLN A 1 624 ? 7.914 31.134 9.759 1.00 94.06 624 GLN A CA 1
ATOM 4925 C C . GLN A 1 624 ? 6.516 30.673 10.211 1.00 94.06 624 GLN A C 1
ATOM 4927 O O . GLN A 1 624 ? 5.522 31.187 9.705 1.00 94.06 624 GLN A O 1
ATOM 4932 N N . ILE A 1 625 ? 6.413 29.738 11.164 1.00 94.38 625 ILE A N 1
ATOM 4933 C CA . ILE A 1 625 ? 5.127 29.334 11.760 1.00 94.38 625 ILE A CA 1
ATOM 4934 C C . ILE A 1 625 ? 4.505 30.505 12.530 1.00 94.38 625 ILE A C 1
ATOM 4936 O O . ILE A 1 625 ? 3.343 30.832 12.298 1.00 94.38 625 ILE A O 1
ATOM 4940 N N . ASN A 1 626 ? 5.279 31.157 13.400 1.00 93.50 626 ASN A N 1
ATOM 4941 C CA . ASN A 1 626 ? 4.789 32.254 14.234 1.00 93.50 626 ASN A CA 1
ATOM 4942 C C . ASN A 1 626 ? 4.372 33.465 13.384 1.00 93.50 626 ASN A C 1
ATOM 4944 O O . ASN A 1 626 ? 3.250 33.943 13.521 1.00 93.50 626 ASN A O 1
ATOM 4948 N N . SER A 1 627 ? 5.222 33.882 12.439 1.00 93.50 627 SER A N 1
ATOM 4949 C CA . SER A 1 627 ? 4.937 34.980 11.506 1.00 93.50 627 SER A CA 1
ATOM 4950 C C . SER A 1 627 ? 3.710 34.699 10.628 1.00 93.50 627 SER A C 1
ATOM 4952 O O . SER A 1 627 ? 2.901 35.595 10.391 1.00 93.50 627 SER A O 1
ATOM 4954 N N . TYR A 1 628 ? 3.503 33.448 10.191 1.00 94.12 628 TYR A N 1
ATOM 4955 C CA . TYR A 1 628 ? 2.265 33.089 9.498 1.00 94.12 628 TYR A CA 1
ATOM 4956 C C . TYR A 1 628 ? 1.040 33.298 10.400 1.00 94.12 628 TYR A C 1
ATOM 4958 O O . TYR A 1 628 ? 0.063 33.899 9.954 1.00 94.12 628 TYR A O 1
ATOM 4966 N N . ILE A 1 629 ? 1.078 32.796 11.640 1.00 90.62 629 ILE A N 1
ATOM 4967 C CA . ILE A 1 629 ? -0.050 32.869 12.581 1.00 90.62 629 ILE A CA 1
ATOM 4968 C C . ILE A 1 629 ? -0.401 34.331 12.882 1.00 90.62 629 ILE A C 1
ATOM 4970 O O . ILE A 1 629 ? -1.564 34.706 12.768 1.00 90.62 629 ILE A O 1
ATOM 4974 N N . GLU A 1 630 ? 0.600 35.158 13.180 1.00 90.00 630 GLU A N 1
ATOM 4975 C CA . GLU A 1 630 ? 0.455 36.590 13.465 1.00 90.00 630 GLU A CA 1
ATOM 4976 C C . GLU A 1 630 ? -0.209 37.364 12.311 1.00 90.00 630 GLU A C 1
ATOM 4978 O O . GLU A 1 630 ? -1.152 38.121 12.531 1.00 90.00 630 GLU A O 1
ATOM 4983 N N . ILE A 1 631 ? 0.230 37.129 11.069 1.00 89.06 631 ILE A N 1
ATOM 4984 C CA . ILE A 1 631 ? -0.235 37.878 9.889 1.00 89.06 631 ILE A CA 1
ATOM 4985 C C . ILE A 1 631 ? -1.582 37.359 9.347 1.00 89.06 631 ILE A C 1
ATOM 4987 O O . ILE A 1 631 ? -2.394 38.139 8.847 1.00 89.06 631 ILE A O 1
ATOM 4991 N N . ASN A 1 632 ? -1.825 36.043 9.391 1.00 88.38 632 ASN A N 1
ATOM 4992 C CA . ASN A 1 632 ? -2.901 35.408 8.613 1.00 88.38 632 ASN A CA 1
ATOM 4993 C C . ASN A 1 632 ? -4.091 34.931 9.460 1.00 88.38 632 ASN A C 1
ATOM 4995 O O . ASN A 1 632 ? -5.164 34.703 8.905 1.00 88.38 632 ASN A O 1
ATOM 4999 N N . LEU A 1 633 ? -3.949 34.756 10.781 1.00 84.88 633 LEU A N 1
ATOM 5000 C CA . LEU A 1 633 ? -5.049 34.228 11.601 1.00 84.88 633 LEU A CA 1
ATOM 5001 C C . LEU A 1 633 ? -6.215 35.223 11.731 1.00 84.88 633 LEU A C 1
ATOM 5003 O O . LEU A 1 633 ? -7.370 34.812 11.737 1.00 84.88 633 LEU A O 1
ATOM 5007 N N . SER A 1 634 ? -5.916 36.523 11.767 1.00 82.88 634 SER A N 1
ATOM 5008 C CA . SER A 1 634 ? -6.898 37.618 11.833 1.00 82.88 634 SER A CA 1
ATOM 5009 C C . SER A 1 634 ? -7.661 37.860 10.523 1.00 82.88 634 SER A C 1
ATOM 5011 O O . SER A 1 634 ? -8.734 38.458 10.543 1.00 82.88 634 SER A O 1
ATOM 5013 N N . THR A 1 635 ? -7.122 37.405 9.387 1.00 86.81 635 THR A N 1
ATOM 5014 C CA . THR A 1 635 ? -7.687 37.614 8.039 1.00 86.81 635 THR A CA 1
ATOM 5015 C C . THR A 1 635 ? -8.304 36.349 7.432 1.00 86.81 635 THR A C 1
ATOM 5017 O O . THR A 1 635 ? -8.942 36.413 6.379 1.00 86.81 635 THR A O 1
ATOM 5020 N N . ALA A 1 636 ? -8.156 35.193 8.086 1.00 87.44 636 ALA A N 1
ATOM 5021 C CA . ALA A 1 636 ? -8.722 33.931 7.627 1.00 87.44 636 ALA A CA 1
ATOM 5022 C C . ALA A 1 636 ? -10.242 33.839 7.895 1.00 87.44 636 ALA A C 1
ATOM 5024 O O . ALA A 1 636 ? -10.693 34.140 8.998 1.00 87.44 636 ALA A O 1
ATOM 5025 N N . PRO A 1 637 ? -11.053 33.322 6.950 1.00 87.00 637 PRO A N 1
ATOM 5026 C CA . PRO A 1 637 ? -12.506 33.187 7.123 1.00 87.00 637 PRO A CA 1
ATOM 5027 C C . PRO A 1 637 ? -12.928 32.019 8.043 1.00 87.00 637 PRO A C 1
ATOM 5029 O O . PRO A 1 637 ? -14.116 31.732 8.177 1.00 87.00 637 PRO A O 1
ATOM 5032 N N . SER A 1 638 ? -11.970 31.264 8.587 1.00 90.94 638 SER A N 1
ATOM 5033 C CA . SER A 1 638 ? -12.160 30.139 9.520 1.00 90.94 638 SER A CA 1
ATOM 5034 C C . SER A 1 638 ? -10.807 29.647 10.040 1.00 90.94 638 SER A C 1
ATOM 5036 O O . SER A 1 638 ? -9.803 29.721 9.322 1.00 90.94 638 SER A O 1
ATOM 5038 N N . ALA A 1 639 ? -10.782 29.059 11.239 1.00 90.06 639 ALA A N 1
ATOM 5039 C CA . ALA A 1 639 ? -9.607 28.356 11.754 1.00 90.06 639 ALA A CA 1
ATOM 5040 C C . ALA A 1 639 ? -9.300 27.108 10.904 1.00 90.06 639 ALA A C 1
ATOM 5042 O O . ALA A 1 639 ? -8.135 26.786 10.659 1.00 90.06 639 ALA A O 1
ATOM 5043 N N . GLY A 1 640 ? -10.336 26.463 10.353 1.00 88.62 640 GLY A N 1
ATOM 5044 C CA . GLY A 1 640 ? -10.205 25.414 9.338 1.00 88.62 640 GLY A CA 1
ATOM 5045 C C . GLY A 1 640 ? -9.418 25.847 8.092 1.00 88.62 640 GLY A C 1
ATOM 5046 O O . GLY A 1 640 ? -8.505 25.134 7.669 1.00 88.62 640 GLY A O 1
ATOM 5047 N N . VAL A 1 641 ? -9.714 27.023 7.520 1.00 90.06 641 VAL A N 1
ATOM 5048 C CA . VAL A 1 641 ? -8.953 27.566 6.376 1.00 90.06 641 VAL A CA 1
ATOM 5049 C C . VAL A 1 641 ? -7.553 28.018 6.795 1.00 90.06 641 VAL A C 1
ATOM 5051 O O . VAL A 1 641 ? -6.594 27.716 6.083 1.00 90.06 641 VAL A O 1
ATOM 5054 N N . ALA A 1 642 ? -7.402 28.661 7.958 1.00 91.88 642 ALA A N 1
ATOM 5055 C CA . ALA A 1 642 ? -6.095 29.056 8.485 1.00 91.88 642 ALA A CA 1
ATOM 5056 C C . ALA A 1 642 ? -5.147 27.852 8.657 1.00 91.88 642 ALA A C 1
ATOM 5058 O O . ALA A 1 642 ? -3.977 27.938 8.279 1.00 91.88 642 ALA A O 1
ATOM 5059 N N . TRP A 1 643 ? -5.652 26.715 9.155 1.00 94.19 643 TRP A N 1
ATOM 5060 C CA . TRP A 1 643 ? -4.888 25.473 9.318 1.00 94.19 643 TRP A CA 1
ATOM 5061 C C . TRP A 1 643 ? -4.453 24.852 7.981 1.00 94.19 643 TRP A C 1
ATOM 5063 O O . TRP A 1 643 ? -3.299 24.443 7.826 1.00 94.19 643 TRP A O 1
ATOM 5073 N N . GLU A 1 644 ? -5.345 24.786 6.987 1.00 91.44 644 GLU A N 1
ATOM 5074 C CA . GLU A 1 644 ? -5.002 24.253 5.660 1.00 91.44 644 GLU A CA 1
ATOM 5075 C C . GLU A 1 644 ? -4.002 25.150 4.913 1.00 91.44 644 GLU A C 1
ATOM 5077 O O . GLU A 1 644 ? -3.042 24.653 4.313 1.00 91.44 644 GLU A O 1
ATOM 5082 N N . ALA A 1 645 ? -4.163 26.472 5.003 1.00 91.75 645 ALA A N 1
ATOM 5083 C CA . ALA A 1 645 ? -3.238 27.426 4.403 1.00 91.75 645 ALA A CA 1
ATOM 5084 C C . ALA A 1 645 ? -1.862 27.434 5.109 1.00 91.75 645 ALA A C 1
ATOM 5086 O O . ALA A 1 645 ? -0.843 27.425 4.414 1.00 91.75 645 ALA A O 1
ATOM 5087 N N . LEU A 1 646 ? -1.799 27.290 6.444 1.00 93.38 646 LEU A N 1
ATOM 5088 C CA . LEU A 1 646 ? -0.544 27.071 7.183 1.00 93.38 646 LEU A CA 1
ATOM 5089 C C . LEU A 1 646 ? 0.175 25.799 6.700 1.00 93.38 646 LEU A C 1
ATOM 5091 O O . LEU A 1 646 ? 1.370 25.836 6.393 1.00 93.38 646 LEU A O 1
ATOM 5095 N N . LYS A 1 647 ? -0.545 24.672 6.572 1.00 92.25 647 LYS A N 1
ATOM 5096 C CA . LYS A 1 647 ? 0.014 23.418 6.029 1.00 92.25 647 LYS A CA 1
ATOM 5097 C C . LYS A 1 647 ? 0.567 23.610 4.612 1.00 92.25 647 LYS A C 1
ATOM 5099 O O . LYS A 1 647 ? 1.637 23.078 4.306 1.00 92.25 647 LYS A O 1
ATOM 5104 N N . GLY A 1 648 ? -0.117 24.381 3.764 1.00 90.25 648 GLY A N 1
ATOM 5105 C CA . GLY A 1 648 ? 0.348 24.750 2.423 1.00 90.25 648 GLY A CA 1
ATOM 5106 C C . GLY A 1 648 ? 1.631 25.591 2.438 1.00 90.25 648 GLY A C 1
ATOM 5107 O O . GLY A 1 648 ? 2.616 25.223 1.791 1.00 90.25 648 GLY A O 1
ATOM 5108 N N . PHE A 1 649 ? 1.640 26.671 3.221 1.00 92.69 649 PHE A N 1
ATOM 5109 C CA . PHE A 1 649 ? 2.761 27.601 3.381 1.00 92.69 649 PHE A CA 1
ATOM 5110 C C . PHE A 1 649 ? 4.027 26.899 3.897 1.00 92.69 649 PHE A C 1
ATOM 5112 O O . PHE A 1 649 ? 5.063 26.905 3.223 1.00 92.69 649 PHE A O 1
ATOM 5119 N N . ILE A 1 650 ? 3.921 26.186 5.027 1.00 93.81 650 ILE A N 1
ATOM 5120 C CA . ILE A 1 650 ? 5.024 25.397 5.595 1.00 93.81 650 ILE A CA 1
ATOM 5121 C C . ILE A 1 650 ? 5.554 24.402 4.560 1.00 93.81 650 ILE A C 1
ATOM 5123 O O . ILE A 1 650 ? 6.763 24.300 4.344 1.00 93.81 650 ILE A O 1
ATOM 5127 N N . ARG A 1 651 ? 4.670 23.655 3.888 1.00 91.94 651 ARG A N 1
ATOM 5128 C CA . ARG A 1 651 ? 5.074 22.664 2.883 1.00 91.94 651 ARG A CA 1
ATOM 5129 C C . ARG A 1 651 ? 5.868 23.308 1.744 1.00 91.94 651 ARG A C 1
ATOM 5131 O O . ARG A 1 651 ? 6.863 22.720 1.319 1.00 91.94 651 ARG A O 1
ATOM 5138 N N . GLY A 1 652 ? 5.500 24.514 1.309 1.00 89.81 652 GLY A N 1
ATOM 5139 C CA . GLY A 1 652 ? 6.278 25.325 0.367 1.00 89.81 652 GLY A CA 1
ATOM 5140 C C . GLY A 1 652 ? 7.695 25.628 0.871 1.00 89.81 652 GLY A C 1
ATOM 5141 O O . GLY A 1 652 ? 8.674 25.285 0.202 1.00 89.81 652 GLY A O 1
ATOM 5142 N N . PHE A 1 653 ? 7.818 26.177 2.083 1.00 90.81 653 PHE A N 1
ATOM 5143 C CA . PHE A 1 653 ? 9.107 26.489 2.717 1.00 90.81 653 PHE A CA 1
ATOM 5144 C C . PHE A 1 653 ? 10.014 25.249 2.861 1.00 90.81 653 PHE A C 1
ATOM 5146 O O . PHE A 1 653 ? 11.190 25.265 2.477 1.00 90.81 653 PHE A O 1
ATOM 5153 N N . ILE A 1 654 ? 9.459 24.125 3.329 1.00 91.00 654 ILE A N 1
ATOM 5154 C CA . ILE A 1 654 ? 10.197 22.861 3.485 1.00 91.00 654 ILE A CA 1
ATOM 5155 C C . ILE A 1 654 ? 10.632 22.299 2.120 1.00 91.00 654 ILE A C 1
ATOM 5157 O O . ILE A 1 654 ? 11.763 21.821 1.989 1.00 91.00 654 ILE A O 1
ATOM 5161 N N . ILE A 1 655 ? 9.787 22.381 1.081 1.00 86.56 655 ILE A N 1
ATOM 5162 C CA . ILE A 1 655 ? 10.158 22.007 -0.296 1.00 86.56 655 ILE A CA 1
ATOM 5163 C C . ILE A 1 655 ? 11.313 22.875 -0.800 1.00 86.56 655 ILE A C 1
ATOM 5165 O O . ILE A 1 655 ? 12.264 22.332 -1.373 1.00 86.56 655 ILE A O 1
ATOM 5169 N N . HIS A 1 656 ? 11.274 24.189 -0.563 1.00 86.19 656 HIS A N 1
ATOM 5170 C CA . HIS A 1 656 ? 12.337 25.102 -0.971 1.00 86.19 656 HIS A CA 1
ATOM 5171 C C . HIS A 1 656 ? 13.676 24.744 -0.305 1.00 86.19 656 HIS A C 1
ATOM 5173 O O . HIS A 1 656 ? 14.659 24.481 -1.006 1.00 86.19 656 HIS A O 1
ATOM 5179 N N . ARG A 1 657 ? 13.714 24.627 1.031 1.00 85.31 657 ARG A N 1
ATOM 5180 C CA . ARG A 1 657 ? 14.946 24.308 1.778 1.00 85.31 657 ARG A CA 1
ATOM 5181 C C . ARG A 1 657 ? 15.501 22.921 1.431 1.00 85.31 657 ARG A C 1
ATOM 5183 O O . ARG A 1 657 ? 16.711 22.775 1.249 1.00 85.31 657 ARG A O 1
ATOM 5190 N N . ALA A 1 658 ? 14.637 21.916 1.256 1.00 82.38 658 ALA A N 1
ATOM 5191 C CA . ALA A 1 658 ? 15.042 20.585 0.795 1.00 82.38 658 ALA A CA 1
ATOM 5192 C C . ALA A 1 658 ? 15.639 20.616 -0.625 1.00 82.38 658 ALA A C 1
ATOM 5194 O O . ALA A 1 658 ? 16.651 19.966 -0.895 1.00 82.38 658 ALA A O 1
ATOM 5195 N N . SER A 1 659 ? 15.042 21.401 -1.527 1.00 81.12 659 SER A N 1
ATOM 5196 C CA . SER A 1 659 ? 15.506 21.556 -2.913 1.00 81.12 659 SER A CA 1
ATOM 5197 C C . SER A 1 659 ? 16.810 22.350 -3.006 1.00 81.12 659 SER A C 1
ATOM 5199 O O . SER A 1 659 ? 17.642 22.059 -3.865 1.00 81.12 659 SER A O 1
ATOM 5201 N N . TYR A 1 660 ? 17.034 23.311 -2.107 1.00 83.12 660 TYR A N 1
ATOM 5202 C CA . TYR A 1 660 ? 18.329 23.967 -1.928 1.00 83.12 660 TYR A CA 1
ATOM 5203 C C . TYR A 1 660 ? 19.401 22.960 -1.478 1.00 83.12 660 TYR A C 1
ATOM 5205 O O . TYR A 1 660 ? 20.348 22.723 -2.226 1.00 83.12 660 TYR A O 1
ATOM 5213 N N . LYS A 1 661 ? 19.201 22.262 -0.346 1.00 78.75 661 LYS A N 1
ATOM 5214 C CA . LYS A 1 661 ? 20.166 21.279 0.200 1.00 78.75 661 LYS A CA 1
ATOM 5215 C C . LYS A 1 661 ? 20.499 20.170 -0.820 1.00 78.75 661 LYS A C 1
ATOM 5217 O O . LYS A 1 661 ? 21.658 19.785 -0.956 1.00 78.75 661 LYS A O 1
ATOM 5222 N N . LYS A 1 662 ? 19.513 19.727 -1.619 1.00 72.56 662 LYS A N 1
ATOM 5223 C CA . LYS A 1 662 ? 19.708 18.786 -2.742 1.00 72.56 662 LYS A CA 1
ATOM 5224 C C . LYS A 1 662 ? 20.567 19.362 -3.879 1.00 72.56 662 LYS A C 1
ATOM 5226 O O . LYS A 1 662 ? 21.403 18.632 -4.407 1.00 72.56 662 LYS A O 1
ATOM 5231 N N . ARG A 1 663 ? 20.363 20.627 -4.276 1.00 75.81 663 ARG A N 1
ATOM 5232 C CA . ARG A 1 663 ? 21.172 21.291 -5.318 1.00 75.81 663 ARG A CA 1
ATOM 5233 C C . ARG A 1 663 ? 22.628 21.419 -4.871 1.00 75.81 663 ARG A C 1
ATOM 5235 O O . ARG A 1 663 ? 23.504 20.944 -5.583 1.00 75.81 663 ARG A O 1
ATOM 5242 N N . THR A 1 664 ? 22.879 21.936 -3.667 1.00 80.62 664 THR A N 1
ATOM 5243 C CA . THR A 1 664 ? 24.239 22.097 -3.119 1.00 80.62 664 THR A CA 1
ATOM 5244 C C . THR A 1 664 ? 24.997 20.766 -3.051 1.00 80.62 664 THR A C 1
ATOM 5246 O O . THR A 1 664 ? 26.150 20.688 -3.472 1.00 80.62 664 THR A O 1
ATOM 5249 N N . ALA A 1 665 ? 24.338 19.689 -2.604 1.00 71.62 665 ALA A N 1
ATOM 5250 C CA . ALA A 1 665 ? 24.935 18.352 -2.559 1.00 71.62 665 ALA A CA 1
ATOM 5251 C C . ALA A 1 665 ? 25.240 17.766 -3.954 1.00 71.62 665 ALA A C 1
ATOM 5253 O O . ALA A 1 665 ? 26.217 17.036 -4.109 1.00 71.62 665 ALA A O 1
ATOM 5254 N N . LEU A 1 666 ? 24.432 18.082 -4.976 1.00 70.25 666 LEU A N 1
ATOM 5255 C CA . LEU A 1 666 ? 24.704 17.678 -6.359 1.00 70.25 666 LEU A CA 1
ATOM 5256 C C . LEU A 1 666 ? 25.899 18.445 -6.945 1.00 70.25 666 LEU A C 1
ATOM 5258 O O . LEU A 1 666 ? 26.763 17.827 -7.559 1.00 70.25 666 LEU A O 1
ATOM 5262 N N . THR A 1 667 ? 25.992 19.756 -6.703 1.00 78.06 667 THR A N 1
ATOM 5263 C CA . THR A 1 667 ? 27.145 20.561 -7.135 1.00 78.06 667 THR A CA 1
ATOM 5264 C C . THR A 1 667 ? 28.441 20.069 -6.488 1.00 78.06 667 THR A C 1
ATOM 5266 O O . THR A 1 667 ? 29.417 19.850 -7.204 1.00 78.06 667 THR A O 1
ATOM 5269 N N . LYS A 1 668 ? 28.451 19.800 -5.168 1.00 80.19 668 LYS A N 1
ATOM 5270 C CA . LYS A 1 668 ? 29.641 19.245 -4.492 1.00 80.19 668 LYS A CA 1
ATOM 5271 C C . LYS A 1 668 ? 30.014 17.851 -5.018 1.00 80.19 668 LYS A C 1
ATOM 5273 O O . LYS A 1 668 ? 31.198 17.550 -5.113 1.00 80.19 668 LYS A O 1
ATOM 5278 N N . GLN A 1 669 ? 29.044 17.015 -5.406 1.00 68.44 669 GLN A N 1
ATOM 5279 C CA . GLN A 1 669 ? 29.344 15.725 -6.040 1.00 68.44 669 GLN A CA 1
ATOM 5280 C C . GLN A 1 669 ? 30.089 15.904 -7.374 1.00 68.44 669 GLN A C 1
ATOM 5282 O O . GLN A 1 669 ? 31.134 15.292 -7.557 1.00 68.44 669 GLN A O 1
ATOM 5287 N N . ILE A 1 670 ? 29.579 16.746 -8.279 1.00 68.50 670 ILE A N 1
ATOM 5288 C CA . ILE A 1 670 ? 30.161 16.952 -9.620 1.00 68.50 670 ILE A CA 1
ATOM 5289 C C . ILE A 1 670 ? 31.572 17.564 -9.527 1.00 68.50 670 ILE A C 1
ATOM 5291 O O . ILE A 1 670 ? 32.472 17.200 -10.285 1.00 68.50 670 ILE A O 1
ATOM 5295 N N . ASP A 1 671 ? 31.781 18.472 -8.572 1.00 80.94 671 ASP A N 1
ATOM 5296 C CA . ASP A 1 671 ? 33.094 19.043 -8.255 1.00 80.94 671 ASP A CA 1
ATOM 5297 C C . ASP A 1 671 ? 34.078 17.985 -7.716 1.00 80.94 671 ASP A C 1
ATOM 5299 O O . ASP A 1 671 ? 35.214 17.902 -8.187 1.00 80.94 671 ASP A O 1
ATOM 5303 N N . LEU A 1 672 ? 33.639 17.117 -6.795 1.00 73.75 672 LEU A N 1
ATOM 5304 C CA . LEU A 1 672 ? 34.458 16.009 -6.291 1.00 73.75 672 LEU A CA 1
ATOM 5305 C C . LEU A 1 672 ? 34.782 14.971 -7.373 1.00 73.75 672 LEU A C 1
ATOM 5307 O O . LEU A 1 672 ? 35.919 14.518 -7.430 1.00 73.75 672 LEU A O 1
ATOM 5311 N N . GLU A 1 673 ? 33.844 14.623 -8.256 1.00 65.31 673 GLU A N 1
ATOM 5312 C CA . GLU A 1 673 ? 34.094 13.711 -9.386 1.00 65.31 673 GLU A CA 1
ATOM 5313 C C . GLU A 1 673 ? 35.192 14.258 -10.310 1.00 65.31 673 GLU A C 1
ATOM 5315 O O . GLU A 1 673 ? 36.126 13.535 -10.661 1.00 65.31 673 GLU A O 1
ATOM 5320 N N . ARG A 1 674 ? 35.142 15.560 -10.628 1.00 76.38 674 ARG A N 1
ATOM 5321 C CA . ARG A 1 674 ? 36.188 16.245 -11.402 1.00 76.38 674 ARG A CA 1
ATOM 5322 C C . ARG A 1 674 ? 37.533 16.243 -10.670 1.00 76.38 674 ARG A C 1
ATOM 5324 O O . ARG A 1 674 ? 38.554 15.926 -11.276 1.00 76.38 674 ARG A O 1
ATOM 5331 N N . LYS A 1 675 ? 37.547 16.576 -9.376 1.00 81.44 675 LYS A N 1
ATOM 5332 C CA . LYS A 1 675 ? 38.772 16.625 -8.559 1.00 81.44 675 LYS A CA 1
ATOM 5333 C C . LYS A 1 675 ? 39.407 15.247 -8.372 1.00 81.44 675 LYS A C 1
ATOM 5335 O O . LYS A 1 675 ? 40.627 15.145 -8.428 1.00 81.44 675 LYS A O 1
ATOM 5340 N N . ILE A 1 676 ? 38.606 14.188 -8.223 1.00 72.31 676 ILE A N 1
ATOM 5341 C CA . ILE A 1 676 ? 39.093 12.802 -8.196 1.00 72.31 676 ILE A CA 1
ATOM 5342 C C . ILE A 1 676 ? 39.720 12.438 -9.543 1.00 72.31 676 ILE A C 1
ATOM 5344 O O . ILE A 1 676 ? 40.835 11.933 -9.547 1.00 72.31 676 ILE A O 1
ATOM 5348 N N . ALA A 1 677 ? 39.068 12.731 -10.674 1.00 63.78 677 ALA A N 1
ATOM 5349 C CA . ALA A 1 677 ? 39.623 12.422 -11.995 1.00 63.78 677 ALA A CA 1
ATOM 5350 C C . ALA A 1 677 ? 40.976 13.117 -12.252 1.00 63.78 677 ALA A C 1
ATOM 5352 O O . ALA A 1 677 ? 41.889 12.497 -12.794 1.00 63.78 677 ALA A O 1
ATOM 5353 N N . ILE A 1 678 ? 41.128 14.371 -11.806 1.00 80.56 678 ILE A N 1
ATOM 5354 C CA . ILE A 1 678 ? 42.405 15.100 -11.858 1.00 80.56 678 ILE A CA 1
ATOM 5355 C C . ILE A 1 678 ? 43.438 14.439 -10.932 1.00 80.56 678 ILE A C 1
ATOM 5357 O O . ILE A 1 678 ? 44.515 14.080 -11.394 1.00 80.56 678 ILE A O 1
ATOM 5361 N N . ALA A 1 679 ? 43.105 14.196 -9.660 1.00 73.12 679 ALA A N 1
ATOM 5362 C CA . ALA A 1 679 ? 44.027 13.580 -8.701 1.00 73.12 679 ALA A CA 1
ATOM 5363 C C . ALA A 1 679 ? 44.437 12.140 -9.080 1.00 73.12 679 ALA A C 1
ATOM 5365 O O . ALA A 1 679 ? 45.551 11.723 -8.778 1.00 73.12 679 ALA A O 1
ATOM 5366 N N . GLU A 1 680 ? 43.579 11.380 -9.771 1.00 64.50 680 GLU A N 1
ATOM 5367 C CA . GLU A 1 680 ? 43.938 10.078 -10.349 1.00 64.50 680 GLU A CA 1
ATOM 5368 C C . GLU A 1 680 ? 44.885 10.195 -11.544 1.00 64.50 680 GLU A C 1
ATOM 5370 O O . GLU A 1 680 ? 45.678 9.282 -11.759 1.00 64.50 680 GLU A O 1
ATOM 5375 N N . ALA A 1 681 ? 44.821 11.277 -12.325 1.00 69.75 681 ALA A N 1
ATOM 5376 C CA . ALA A 1 681 ? 45.796 11.546 -13.377 1.00 69.75 681 ALA A CA 1
ATOM 5377 C C . ALA A 1 681 ? 47.142 11.983 -12.775 1.00 69.75 681 ALA A C 1
ATOM 5379 O O . ALA A 1 681 ? 48.174 11.426 -13.140 1.00 69.75 681 ALA A O 1
ATOM 5380 N N . THR A 1 682 ? 47.132 12.891 -11.792 1.00 77.00 682 THR A N 1
ATOM 5381 C CA . THR A 1 682 ? 48.342 13.328 -11.076 1.00 77.00 682 THR A CA 1
ATOM 5382 C C . THR A 1 682 ? 49.037 12.155 -10.382 1.00 77.00 682 THR A C 1
ATOM 5384 O O . THR A 1 682 ? 50.227 11.964 -10.588 1.00 77.00 682 THR A O 1
ATOM 5387 N N . PHE A 1 683 ? 48.303 11.300 -9.657 1.00 66.75 683 PHE A N 1
ATOM 5388 C CA . PHE A 1 683 ? 48.883 10.120 -9.000 1.00 66.75 683 PHE A CA 1
ATOM 5389 C C . PHE A 1 683 ? 49.422 9.061 -9.984 1.00 66.75 683 PHE A C 1
ATOM 5391 O O . PHE A 1 683 ? 50.315 8.295 -9.638 1.00 66.75 683 PHE A O 1
ATOM 5398 N N . LYS A 1 684 ? 48.909 8.999 -11.222 1.00 70.06 684 LYS A N 1
ATOM 5399 C CA . LYS A 1 684 ? 49.470 8.128 -12.275 1.00 70.06 684 LYS A CA 1
ATOM 5400 C C . LYS A 1 684 ? 50.750 8.689 -12.900 1.00 70.06 684 LYS A C 1
ATOM 5402 O O . LYS A 1 684 ? 51.508 7.908 -13.462 1.00 70.06 684 LYS A O 1
ATOM 5407 N N . ALA A 1 685 ? 50.964 10.003 -12.830 1.00 73.56 685 ALA A N 1
ATOM 5408 C CA . ALA A 1 685 ? 52.179 10.665 -13.305 1.00 73.56 685 ALA A CA 1
ATOM 5409 C C . ALA A 1 685 ? 53.271 10.725 -12.219 1.00 73.56 685 ALA A C 1
ATOM 5411 O O . ALA A 1 685 ? 54.442 10.525 -12.521 1.00 73.56 685 ALA A O 1
ATOM 5412 N N . ASP A 1 686 ? 52.881 10.948 -10.961 1.00 75.38 686 ASP A N 1
ATOM 5413 C CA . ASP A 1 686 ? 53.741 10.909 -9.775 1.00 75.38 686 ASP A CA 1
ATOM 5414 C C . ASP A 1 686 ? 53.066 10.088 -8.662 1.00 75.38 686 ASP A C 1
ATOM 5416 O O . ASP A 1 686 ? 52.079 10.521 -8.055 1.00 75.38 686 ASP A O 1
ATOM 5420 N N . MET A 1 687 ? 53.632 8.916 -8.359 1.00 79.50 687 MET A N 1
ATOM 5421 C CA . MET A 1 687 ? 53.137 7.995 -7.326 1.00 79.50 687 MET A CA 1
ATOM 5422 C C . MET A 1 687 ? 53.567 8.365 -5.892 1.00 79.50 687 MET A C 1
ATOM 5424 O O . MET A 1 687 ? 53.639 7.500 -5.017 1.00 79.50 687 MET A O 1
ATOM 5428 N N . SER A 1 688 ? 53.825 9.645 -5.614 1.00 81.81 688 SER A N 1
ATOM 5429 C CA . SER A 1 688 ? 54.132 10.132 -4.268 1.00 81.81 688 SER A CA 1
ATOM 5430 C C . SER A 1 688 ? 53.020 9.853 -3.239 1.00 81.81 688 SER A C 1
ATOM 5432 O O . SER A 1 688 ? 51.814 9.848 -3.521 1.00 81.81 688 SER A O 1
ATOM 5434 N N . SER A 1 689 ? 53.432 9.661 -1.982 1.00 70.25 689 SER A N 1
ATOM 5435 C CA . SER A 1 689 ? 52.531 9.432 -0.842 1.00 70.25 689 SER A CA 1
ATOM 5436 C C . SER A 1 689 ? 51.590 10.616 -0.577 1.00 70.25 689 SER A C 1
ATOM 5438 O O . SER A 1 689 ? 50.451 10.418 -0.143 1.00 70.25 689 SER A O 1
ATOM 5440 N N . ALA A 1 690 ? 52.022 11.840 -0.898 1.00 76.06 690 ALA A N 1
ATOM 5441 C CA . ALA A 1 690 ? 51.202 13.047 -0.840 1.00 76.06 690 ALA A CA 1
ATOM 5442 C C . ALA A 1 690 ? 50.025 12.984 -1.833 1.00 76.06 690 ALA A C 1
ATOM 5444 O O . ALA A 1 690 ? 48.874 13.188 -1.433 1.00 76.06 690 ALA A O 1
ATOM 5445 N N . ASN A 1 691 ? 50.282 12.612 -3.094 1.00 71.25 691 ASN A N 1
ATOM 5446 C CA . ASN A 1 691 ? 49.241 12.446 -4.114 1.00 71.25 691 ASN A CA 1
ATOM 5447 C C . ASN A 1 691 ? 48.254 11.332 -3.740 1.00 71.25 691 ASN A C 1
ATOM 5449 O O . ASN A 1 691 ? 47.037 11.532 -3.821 1.00 71.25 691 ASN A O 1
ATOM 5453 N N . LEU A 1 692 ? 48.752 10.191 -3.247 1.00 61.41 692 LEU A N 1
ATOM 5454 C CA . LEU A 1 692 ? 47.908 9.093 -2.762 1.00 61.41 692 LEU A CA 1
ATOM 5455 C C . LEU A 1 692 ? 47.003 9.529 -1.597 1.00 61.41 692 LEU A C 1
ATOM 5457 O O . LEU A 1 692 ? 45.813 9.197 -1.569 1.00 61.41 692 LEU A O 1
ATOM 5461 N N . THR A 1 693 ? 47.537 10.311 -0.657 1.00 73.56 693 THR A N 1
ATOM 5462 C CA . THR A 1 693 ? 46.789 10.841 0.494 1.00 73.56 693 THR A CA 1
ATOM 5463 C C . THR A 1 693 ? 45.714 11.836 0.047 1.00 73.56 693 THR A C 1
ATOM 5465 O O . THR A 1 693 ? 44.557 11.732 0.466 1.00 73.56 693 THR A O 1
ATOM 5468 N N . HIS A 1 694 ? 46.048 12.752 -0.868 1.00 76.25 694 HIS A N 1
ATOM 5469 C CA . HIS A 1 694 ? 45.099 13.710 -1.440 1.00 76.25 694 HIS A CA 1
ATOM 5470 C C . HIS A 1 694 ? 43.945 12.999 -2.168 1.00 76.25 694 HIS A C 1
ATOM 5472 O O . HIS A 1 694 ? 42.771 13.287 -1.917 1.00 76.25 694 HIS A O 1
ATOM 5478 N N . LEU A 1 695 ? 44.271 12.026 -3.023 1.00 64.25 695 LEU A N 1
ATOM 5479 C CA . LEU A 1 695 ? 43.306 11.203 -3.750 1.00 64.25 695 LEU A CA 1
ATOM 5480 C C . LEU A 1 695 ? 42.391 10.410 -2.800 1.00 64.25 695 LEU A C 1
ATOM 5482 O O . LEU A 1 695 ? 41.177 10.337 -3.014 1.00 64.25 695 LEU A O 1
ATOM 5486 N N . THR A 1 696 ? 42.955 9.850 -1.729 1.00 62.78 696 THR A N 1
ATOM 5487 C CA . THR A 1 696 ? 42.207 9.088 -0.718 1.00 62.78 696 THR A CA 1
ATOM 5488 C C . THR A 1 696 ? 41.225 9.980 0.046 1.00 62.78 696 THR A C 1
ATOM 5490 O O . THR A 1 696 ? 40.062 9.601 0.205 1.00 62.78 696 THR A O 1
ATOM 5493 N N . ARG A 1 697 ? 41.626 11.204 0.426 1.00 79.88 697 ARG A N 1
ATOM 5494 C CA . ARG A 1 697 ? 40.729 12.190 1.060 1.00 79.88 697 ARG A CA 1
ATOM 5495 C C . ARG A 1 697 ? 39.548 12.562 0.158 1.00 79.88 697 ARG A C 1
ATOM 5497 O O . ARG A 1 697 ? 38.407 12.544 0.616 1.00 79.88 697 ARG A O 1
ATOM 5504 N N . LEU A 1 698 ? 39.794 12.854 -1.122 1.00 68.06 698 LEU A N 1
ATOM 5505 C CA . LEU A 1 698 ? 38.720 13.186 -2.070 1.00 68.06 698 LEU A CA 1
ATOM 5506 C C . LEU A 1 698 ? 37.734 12.019 -2.247 1.00 68.06 698 LEU A C 1
ATOM 5508 O O . LEU A 1 698 ? 36.518 12.224 -2.233 1.00 68.06 698 LEU A O 1
ATOM 5512 N N . LYS A 1 699 ? 38.243 10.783 -2.345 1.00 57.69 699 LYS A N 1
ATOM 5513 C CA . LYS A 1 699 ? 37.417 9.565 -2.402 1.00 57.69 699 LYS A CA 1
ATOM 5514 C C . LYS A 1 699 ? 36.602 9.348 -1.123 1.00 57.69 699 LYS A C 1
ATOM 5516 O O . LYS A 1 699 ? 35.456 8.908 -1.213 1.00 57.69 699 LYS A O 1
ATOM 5521 N N . TYR A 1 700 ? 37.139 9.683 0.050 1.00 69.81 700 TYR A N 1
ATOM 5522 C CA . TYR A 1 700 ? 36.394 9.649 1.312 1.00 69.81 700 TYR A CA 1
ATOM 5523 C C . TYR A 1 700 ? 35.247 10.676 1.337 1.00 69.81 700 TYR A C 1
ATOM 5525 O O . TYR A 1 700 ? 34.103 10.305 1.608 1.00 69.81 700 TYR A O 1
ATOM 5533 N N . GLU A 1 701 ? 35.505 11.939 0.972 1.00 69.38 701 GLU A N 1
ATOM 5534 C CA . GLU A 1 701 ? 34.458 12.973 0.896 1.00 69.38 701 GLU A CA 1
ATOM 5535 C C . GLU A 1 701 ? 33.341 12.607 -0.096 1.00 69.38 701 GLU A C 1
ATOM 5537 O O . GLU A 1 701 ? 32.159 12.801 0.196 1.00 69.38 701 GLU A O 1
ATOM 5542 N N . PHE A 1 702 ? 33.696 12.028 -1.245 1.00 62.12 702 PHE A N 1
ATOM 5543 C CA . PHE A 1 702 ? 32.729 11.547 -2.231 1.00 62.12 702 PHE A CA 1
ATOM 5544 C C . PHE A 1 702 ? 31.877 10.388 -1.692 1.00 62.12 702 PHE A C 1
ATOM 5546 O O . PHE A 1 702 ? 30.647 10.426 -1.786 1.00 62.12 702 PHE A O 1
ATOM 5553 N N . ASN A 1 703 ? 32.503 9.393 -1.052 1.00 59.31 703 ASN A N 1
ATOM 5554 C CA . ASN A 1 703 ? 31.789 8.283 -0.419 1.00 59.31 703 ASN A CA 1
ATOM 5555 C C . ASN A 1 703 ? 30.841 8.755 0.696 1.00 59.31 703 ASN A C 1
ATOM 5557 O O . ASN A 1 703 ? 29.734 8.233 0.798 1.00 59.31 703 ASN A O 1
ATOM 5561 N N . SER A 1 704 ? 31.209 9.778 1.476 1.00 66.94 704 SER A N 1
ATOM 5562 C CA . SER A 1 704 ? 30.330 10.367 2.499 1.00 66.94 704 SER A CA 1
ATOM 5563 C C . SER A 1 704 ? 29.011 10.897 1.904 1.00 66.94 704 SER A C 1
ATOM 5565 O O . SER A 1 704 ? 27.929 10.588 2.409 1.00 66.94 704 SER A O 1
ATOM 5567 N N . ILE A 1 705 ? 29.069 11.597 0.761 1.00 63.00 705 ILE A N 1
ATOM 5568 C CA . ILE A 1 705 ? 27.871 12.073 0.040 1.00 63.00 705 ILE A CA 1
ATOM 5569 C C . ILE A 1 705 ? 27.023 10.900 -0.486 1.00 63.00 705 ILE A C 1
ATOM 5571 O O . ILE A 1 705 ? 25.791 10.985 -0.503 1.00 63.00 705 ILE A O 1
ATOM 5575 N N . LEU A 1 706 ? 27.647 9.794 -0.907 1.00 54.34 706 LEU A N 1
ATOM 5576 C CA . LEU A 1 706 ? 26.921 8.588 -1.320 1.00 54.34 706 LEU A CA 1
ATOM 5577 C C . LEU A 1 706 ? 26.221 7.906 -0.135 1.00 54.34 706 LEU A C 1
ATOM 5579 O O . LEU A 1 706 ? 25.049 7.543 -0.261 1.00 54.34 706 LEU A O 1
ATOM 5583 N N . THR A 1 707 ? 26.883 7.791 1.019 1.00 56.31 707 THR A N 1
ATOM 5584 C CA . THR A 1 707 ? 26.294 7.231 2.246 1.00 56.31 707 THR A CA 1
ATOM 5585 C C . THR A 1 707 ? 25.054 8.019 2.674 1.00 56.31 707 THR A C 1
ATOM 5587 O O . THR A 1 707 ? 23.992 7.421 2.829 1.00 56.31 707 THR A O 1
ATOM 5590 N N . GLN A 1 708 ? 25.110 9.355 2.699 1.00 59.94 708 GLN A N 1
ATOM 5591 C CA . GLN A 1 708 ? 23.947 10.203 3.026 1.00 59.94 708 GLN A CA 1
ATOM 5592 C C . GLN A 1 708 ? 22.751 10.005 2.070 1.00 59.94 708 GLN A C 1
ATOM 5594 O O . GLN A 1 708 ? 21.586 10.060 2.475 1.00 59.94 708 GLN A O 1
ATOM 5599 N N . LYS A 1 709 ? 23.002 9.729 0.781 1.00 59.41 709 LYS A N 1
ATOM 5600 C CA . LYS A 1 709 ? 21.939 9.395 -0.189 1.00 59.41 709 LYS A CA 1
ATOM 5601 C C . LYS A 1 709 ? 21.331 8.012 0.060 1.00 59.41 709 LYS A C 1
ATOM 5603 O O . LYS A 1 709 ? 20.127 7.821 -0.149 1.00 59.41 709 LYS A O 1
ATOM 5608 N N . ILE A 1 710 ? 22.141 7.059 0.512 1.00 52.56 710 ILE A N 1
ATOM 5609 C CA . ILE A 1 710 ? 21.708 5.711 0.894 1.00 52.56 710 ILE A CA 1
ATOM 5610 C C . ILE A 1 710 ? 20.874 5.769 2.185 1.00 52.56 710 ILE A C 1
ATOM 5612 O O . ILE A 1 710 ? 19.775 5.217 2.215 1.00 52.56 710 ILE A O 1
ATOM 5616 N N . GLU A 1 711 ? 21.317 6.517 3.197 1.00 54.56 711 GLU A N 1
ATOM 5617 C CA . GLU A 1 711 ? 20.580 6.791 4.441 1.00 54.56 711 GLU A CA 1
ATOM 5618 C C . GLU A 1 711 ? 19.213 7.430 4.171 1.00 54.56 711 GLU A C 1
ATOM 5620 O O . GLU A 1 711 ? 18.191 6.940 4.648 1.00 54.56 711 GLU A O 1
ATOM 5625 N N . PHE A 1 712 ? 19.148 8.470 3.331 1.00 56.75 712 PHE A N 1
ATOM 5626 C CA . PHE A 1 712 ? 17.877 9.091 2.936 1.00 56.75 712 PHE A CA 1
ATOM 5627 C C . PHE A 1 712 ? 16.931 8.103 2.222 1.00 56.75 712 PHE A C 1
ATOM 5629 O O . PHE A 1 712 ? 15.708 8.142 2.407 1.00 56.75 712 PHE A O 1
ATOM 5636 N N . SER A 1 713 ? 17.487 7.180 1.434 1.00 52.56 713 SER A N 1
ATOM 5637 C CA . SER A 1 713 ? 16.724 6.121 0.763 1.00 52.56 713 SER A CA 1
ATOM 5638 C C . SER A 1 713 ? 16.205 5.077 1.764 1.00 52.56 713 SER A C 1
ATOM 5640 O O . SER A 1 713 ? 15.044 4.664 1.682 1.00 52.56 713 SER A O 1
ATOM 5642 N N . LEU A 1 714 ? 17.002 4.724 2.779 1.00 51.59 714 LEU A N 1
ATOM 5643 C CA . LEU A 1 714 ? 16.568 3.893 3.905 1.00 51.59 714 LEU A CA 1
ATOM 5644 C C . LEU A 1 714 ? 15.502 4.572 4.765 1.00 51.59 714 LEU A C 1
ATOM 5646 O O . LEU A 1 714 ? 14.505 3.936 5.100 1.00 51.59 714 LEU A O 1
ATOM 5650 N N . PHE A 1 715 ? 15.639 5.862 5.068 1.00 54.75 715 PHE A N 1
ATOM 5651 C CA . PHE A 1 715 ? 14.630 6.641 5.789 1.00 54.75 715 PHE A CA 1
ATOM 5652 C C . PHE A 1 715 ? 13.282 6.673 5.043 1.00 54.75 715 PHE A C 1
ATOM 5654 O O . PHE A 1 715 ? 12.207 6.671 5.659 1.00 54.75 715 PHE A O 1
ATOM 5661 N N . ARG A 1 716 ? 13.301 6.649 3.704 1.00 53.31 716 ARG A N 1
ATOM 5662 C CA . ARG A 1 716 ? 12.084 6.462 2.901 1.00 53.31 716 ARG A CA 1
ATOM 5663 C C . ARG A 1 716 ? 11.503 5.053 3.063 1.00 53.31 716 ARG A C 1
ATOM 5665 O O . ARG A 1 716 ? 10.307 4.960 3.348 1.00 53.31 716 ARG A O 1
ATOM 5672 N N . ALA A 1 717 ? 12.330 4.008 2.967 1.00 48.91 717 ALA A N 1
ATOM 5673 C CA . ALA A 1 717 ? 11.941 2.591 3.054 1.00 48.91 717 ALA A CA 1
ATOM 5674 C C . ALA A 1 717 ? 11.615 2.066 4.477 1.00 48.91 717 ALA A C 1
ATOM 5676 O O . ALA A 1 717 ? 10.969 1.024 4.604 1.00 48.91 717 ALA A O 1
ATOM 5677 N N . ARG A 1 718 ? 12.051 2.784 5.523 1.00 54.56 718 ARG A N 1
ATOM 5678 C CA . ARG A 1 718 ? 11.857 2.557 6.972 1.00 54.56 718 ARG A CA 1
ATOM 5679 C C . ARG A 1 718 ? 12.150 1.134 7.467 1.00 54.56 718 ARG A C 1
ATOM 5681 O O . ARG A 1 718 ? 11.290 0.252 7.462 1.00 54.56 718 ARG A O 1
ATOM 5688 N N . GLN A 1 719 ? 13.366 0.945 7.976 1.00 49.72 719 GLN A N 1
ATOM 5689 C CA . GLN A 1 719 ? 13.848 -0.278 8.630 1.00 49.72 719 GLN A CA 1
ATOM 5690 C C . GLN A 1 719 ? 14.625 0.070 9.910 1.00 49.72 719 GLN A C 1
ATOM 5692 O O . GLN A 1 719 ? 15.245 1.125 9.965 1.00 49.72 719 GLN A O 1
ATOM 5697 N N . LYS A 1 720 ? 14.607 -0.824 10.912 1.00 39.66 720 LYS A N 1
ATOM 5698 C CA . LYS A 1 720 ? 15.314 -0.691 12.211 1.00 39.66 720 LYS A CA 1
ATOM 5699 C C . LYS A 1 720 ? 16.423 -1.743 12.412 1.00 39.66 720 LYS A C 1
ATOM 5701 O O . LYS A 1 720 ? 16.626 -2.227 13.515 1.00 39.66 720 LYS A O 1
ATOM 5706 N N . TYR A 1 721 ? 17.071 -2.174 11.331 1.00 39.72 721 TYR A N 1
ATOM 5707 C CA . TYR A 1 721 ? 17.980 -3.329 11.336 1.00 39.72 721 TYR A CA 1
ATOM 5708 C C . TYR A 1 721 ? 19.240 -3.055 10.505 1.00 39.72 721 TYR A C 1
ATOM 5710 O O . TYR A 1 721 ? 19.456 -3.715 9.487 1.00 39.72 721 TYR A O 1
ATOM 5718 N N . PHE A 1 722 ? 20.024 -2.035 10.874 1.00 43.34 722 PHE A N 1
ATOM 5719 C CA . PHE A 1 722 ? 21.262 -1.708 10.153 1.00 43.34 722 PHE A CA 1
ATOM 5720 C C . PHE A 1 722 ? 22.349 -1.035 11.016 1.00 43.34 722 PHE A C 1
ATOM 5722 O O . PHE A 1 722 ? 22.915 -0.023 10.621 1.00 43.34 722 PHE A O 1
ATOM 5729 N N . GLU A 1 723 ? 22.636 -1.594 12.192 1.00 38.44 723 GLU A N 1
ATOM 5730 C CA . GLU A 1 723 ? 23.782 -1.170 13.023 1.00 38.44 723 GLU A CA 1
ATOM 5731 C C . GLU A 1 723 ? 24.960 -2.171 12.939 1.00 38.44 723 GLU A C 1
ATOM 5733 O O . GLU A 1 723 ? 26.110 -1.770 13.080 1.00 38.44 723 GLU A O 1
ATOM 5738 N N . ASP A 1 724 ? 24.707 -3.436 12.561 1.00 38.72 724 ASP A N 1
ATOM 5739 C CA . ASP A 1 724 ? 25.708 -4.517 12.489 1.00 38.72 724 ASP A CA 1
ATOM 5740 C C . ASP A 1 724 ? 25.984 -4.998 11.034 1.00 38.72 724 ASP A C 1
ATOM 5742 O O . ASP A 1 724 ? 25.401 -5.992 10.585 1.00 38.72 724 ASP A O 1
ATOM 5746 N N . GLY A 1 725 ? 26.860 -4.343 10.249 1.00 36.12 725 GLY A N 1
ATOM 5747 C CA . GLY A 1 725 ? 27.224 -4.891 8.922 1.00 36.12 725 GLY A CA 1
ATOM 5748 C C . GLY A 1 725 ? 28.213 -4.120 8.029 1.00 36.12 725 GLY A C 1
ATOM 5749 O O . GLY A 1 725 ? 27.835 -3.173 7.340 1.00 36.12 725 GLY A O 1
ATOM 5750 N N . ASP A 1 726 ? 29.438 -4.645 7.894 1.00 37.47 726 ASP A N 1
ATOM 5751 C CA . ASP A 1 726 ? 30.609 -4.002 7.256 1.00 37.47 726 ASP A CA 1
ATOM 5752 C C . ASP A 1 726 ? 30.493 -3.559 5.782 1.00 37.47 726 ASP A C 1
ATOM 5754 O O . ASP A 1 726 ? 31.319 -2.773 5.314 1.00 37.47 726 ASP A O 1
ATOM 5758 N N . LYS A 1 727 ? 29.548 -4.082 4.984 1.00 43.66 727 LYS A N 1
ATOM 5759 C CA . LYS A 1 727 ? 29.468 -3.777 3.532 1.00 43.66 727 LYS A CA 1
ATOM 5760 C C . LYS A 1 727 ? 28.037 -3.462 3.068 1.00 43.66 727 LYS A C 1
ATOM 5762 O O . LYS A 1 727 ? 27.398 -4.312 2.443 1.00 43.66 727 LYS A O 1
ATOM 5767 N N . PRO A 1 728 ? 27.538 -2.227 3.304 1.00 39.88 728 PRO A N 1
ATOM 5768 C CA . PRO A 1 728 ? 26.139 -1.861 3.060 1.00 39.88 728 PRO A CA 1
ATOM 5769 C C . PRO A 1 728 ? 25.693 -1.978 1.589 1.00 39.88 728 PRO A C 1
ATOM 5771 O O . PRO A 1 728 ? 24.794 -2.752 1.254 1.00 39.88 728 PRO A O 1
ATOM 5774 N N . GLY A 1 729 ? 26.319 -1.208 0.689 1.00 43.25 729 GLY A N 1
ATOM 5775 C CA . GLY A 1 729 ? 25.679 -0.723 -0.545 1.00 43.25 729 GLY A CA 1
ATOM 5776 C C . GLY A 1 729 ? 24.971 -1.769 -1.419 1.00 43.25 729 GLY A C 1
ATOM 5777 O O . GLY A 1 729 ? 23.780 -1.631 -1.700 1.00 43.25 729 GLY A O 1
ATOM 5778 N N . LYS A 1 730 ? 25.670 -2.828 -1.857 1.00 43.03 730 LYS A N 1
ATOM 5779 C CA . LYS A 1 730 ? 25.121 -3.796 -2.835 1.00 43.03 730 LYS A CA 1
ATOM 5780 C C . LYS A 1 730 ? 24.054 -4.736 -2.254 1.00 43.03 730 LYS A C 1
ATOM 5782 O O . LYS A 1 730 ? 23.129 -5.110 -2.974 1.00 43.03 730 LYS A O 1
ATOM 5787 N N . LEU A 1 731 ? 24.159 -5.127 -0.981 1.00 43.59 731 LEU A N 1
ATOM 5788 C CA . LEU A 1 731 ? 23.134 -5.949 -0.316 1.00 43.59 731 LEU A CA 1
ATOM 5789 C C . LEU A 1 731 ? 21.887 -5.118 -0.006 1.00 43.59 731 LEU A C 1
ATOM 5791 O O . LEU A 1 731 ? 20.765 -5.545 -0.277 1.00 43.59 731 LEU A O 1
ATOM 5795 N N . LEU A 1 732 ? 22.102 -3.900 0.485 1.00 43.66 732 LEU A N 1
ATOM 5796 C CA . LEU A 1 732 ? 21.060 -2.942 0.827 1.00 43.66 732 LEU A CA 1
ATOM 5797 C C . LEU A 1 732 ? 20.225 -2.535 -0.399 1.00 43.66 732 LEU A C 1
ATOM 5799 O O . LEU A 1 732 ? 18.998 -2.539 -0.341 1.00 43.66 732 LEU A O 1
ATOM 5803 N N . ALA A 1 733 ? 20.884 -2.286 -1.535 1.00 42.88 733 ALA A N 1
ATOM 5804 C CA . ALA A 1 733 ? 20.251 -2.046 -2.830 1.00 42.88 733 ALA A CA 1
ATOM 5805 C C . ALA A 1 733 ? 19.288 -3.170 -3.249 1.00 42.88 733 ALA A C 1
ATOM 5807 O O . ALA A 1 733 ? 18.120 -2.911 -3.548 1.00 42.88 733 ALA A O 1
ATOM 5808 N N . ARG A 1 734 ? 19.768 -4.425 -3.232 1.00 46.53 734 ARG A N 1
ATOM 5809 C CA . ARG A 1 734 ? 18.954 -5.613 -3.538 1.00 46.53 734 ARG A CA 1
ATOM 5810 C C . ARG A 1 734 ? 17.761 -5.729 -2.584 1.00 46.53 734 ARG A C 1
ATOM 5812 O O . ARG A 1 734 ? 16.655 -6.019 -3.029 1.00 46.53 734 ARG A O 1
ATOM 5819 N N . TYR A 1 735 ? 17.962 -5.453 -1.295 1.00 47.06 735 TYR A N 1
ATOM 5820 C CA . TYR A 1 735 ? 16.903 -5.525 -0.287 1.00 47.06 735 TYR A CA 1
ATOM 5821 C C . TYR A 1 735 ? 15.824 -4.443 -0.463 1.00 47.06 735 TYR A C 1
ATOM 5823 O O . TYR A 1 735 ? 14.635 -4.749 -0.377 1.00 47.06 735 TYR A O 1
ATOM 5831 N N . ILE A 1 736 ? 16.212 -3.198 -0.773 1.00 43.31 736 ILE A N 1
ATOM 5832 C CA . ILE A 1 736 ? 15.267 -2.111 -1.083 1.00 43.31 736 ILE A CA 1
ATOM 5833 C C . ILE A 1 736 ? 14.437 -2.474 -2.321 1.00 43.31 736 ILE A C 1
ATOM 5835 O O . ILE A 1 736 ? 13.209 -2.433 -2.251 1.00 43.31 736 ILE A O 1
ATOM 5839 N N . LYS A 1 737 ? 15.073 -2.909 -3.421 1.00 49.88 737 LYS A N 1
ATOM 5840 C CA . LYS A 1 737 ? 14.363 -3.297 -4.655 1.00 49.88 737 LYS A CA 1
ATOM 5841 C C . LYS A 1 737 ? 13.421 -4.482 -4.451 1.00 49.88 737 LYS A C 1
ATOM 5843 O O . LYS A 1 737 ? 12.274 -4.416 -4.886 1.00 49.88 737 LYS A O 1
ATOM 5848 N N . GLN A 1 738 ? 13.852 -5.515 -3.724 1.00 50.66 738 GLN A N 1
ATOM 5849 C CA . GLN A 1 738 ? 12.999 -6.658 -3.393 1.00 50.66 738 GLN A CA 1
ATOM 5850 C C . GLN A 1 738 ? 11.756 -6.234 -2.593 1.00 50.66 738 GLN A C 1
ATOM 5852 O O . GLN A 1 738 ? 10.673 -6.777 -2.811 1.00 50.66 738 GLN A O 1
ATOM 5857 N N . LYS A 1 739 ? 11.880 -5.247 -1.694 1.00 49.56 739 LYS A N 1
ATOM 5858 C CA . LYS A 1 739 ? 10.746 -4.738 -0.912 1.00 49.56 739 LYS A CA 1
ATOM 5859 C C . LYS A 1 739 ? 9.833 -3.816 -1.725 1.00 49.56 739 LYS A C 1
ATOM 5861 O O . LYS A 1 739 ? 8.619 -3.933 -1.610 1.00 49.56 739 LYS A O 1
ATOM 5866 N N . GLU A 1 740 ? 10.385 -2.954 -2.580 1.00 45.97 740 GLU A N 1
ATOM 5867 C CA . GLU A 1 740 ? 9.593 -2.129 -3.506 1.00 45.97 740 GLU A CA 1
ATOM 5868 C C . GLU A 1 740 ? 8.773 -3.001 -4.469 1.00 45.97 740 GLU A C 1
ATOM 5870 O O . GLU A 1 740 ? 7.564 -2.802 -4.594 1.00 45.97 740 GLU A O 1
ATOM 5875 N N . ALA A 1 741 ? 9.389 -4.030 -5.061 1.00 43.91 741 ALA A N 1
ATOM 5876 C CA . ALA A 1 741 ? 8.708 -4.999 -5.919 1.00 43.91 741 ALA A CA 1
ATOM 5877 C C . ALA A 1 741 ? 7.583 -5.761 -5.188 1.00 43.91 741 ALA A C 1
ATOM 5879 O O . ALA A 1 741 ? 6.563 -6.058 -5.800 1.00 43.91 741 ALA A O 1
ATOM 5880 N N . GLN A 1 742 ? 7.721 -6.017 -3.880 1.00 43.28 742 GLN A N 1
ATOM 5881 C CA . GLN A 1 742 ? 6.661 -6.600 -3.038 1.00 43.28 742 GLN A CA 1
ATOM 5882 C C . GLN A 1 742 ? 5.532 -5.614 -2.681 1.00 43.28 742 GLN A C 1
ATOM 5884 O O . GLN A 1 742 ? 4.452 -6.052 -2.288 1.00 43.28 742 GLN A O 1
ATOM 5889 N N . THR A 1 743 ? 5.760 -4.301 -2.790 1.00 39.25 743 THR A N 1
ATOM 5890 C CA . THR A 1 743 ? 4.733 -3.266 -2.545 1.00 39.25 743 THR A CA 1
ATOM 5891 C C . THR A 1 743 ? 4.000 -2.802 -3.803 1.00 39.25 743 THR A C 1
ATOM 5893 O O . THR A 1 743 ? 2.939 -2.192 -3.689 1.00 39.25 743 THR A O 1
ATOM 5896 N N . ILE A 1 744 ? 4.532 -3.085 -4.996 1.00 40.62 744 ILE A N 1
ATOM 5897 C CA . ILE A 1 744 ? 3.883 -2.761 -6.271 1.00 40.62 744 ILE A CA 1
ATOM 5898 C C . ILE A 1 744 ? 3.029 -3.954 -6.701 1.00 40.62 744 ILE A C 1
ATOM 5900 O O . ILE A 1 744 ? 3.545 -4.974 -7.153 1.00 40.62 744 ILE A O 1
ATOM 5904 N N . ILE A 1 745 ? 1.712 -3.810 -6.574 1.00 43.34 745 ILE A N 1
ATOM 5905 C CA . ILE A 1 745 ? 0.742 -4.800 -7.046 1.00 43.34 745 ILE A CA 1
ATOM 5906 C C . ILE A 1 745 ? 0.598 -4.631 -8.564 1.00 43.34 745 ILE A C 1
ATOM 5908 O O . ILE A 1 745 ? 0.058 -3.627 -9.022 1.00 43.34 745 ILE A O 1
ATOM 5912 N N . ALA A 1 746 ? 1.119 -5.586 -9.341 1.00 29.73 746 ALA A N 1
ATOM 5913 C CA . ALA A 1 746 ? 1.137 -5.505 -10.806 1.00 29.73 746 ALA A CA 1
ATOM 5914 C C . ALA A 1 746 ? -0.258 -5.684 -11.440 1.00 29.73 746 ALA A C 1
ATOM 5916 O O . ALA A 1 746 ? -0.551 -5.059 -12.455 1.00 29.73 746 ALA A O 1
ATOM 5917 N N . ALA A 1 747 ? -1.114 -6.508 -10.828 1.00 35.50 747 ALA A N 1
ATOM 5918 C CA . ALA A 1 747 ? -2.525 -6.685 -11.165 1.00 35.50 747 ALA A CA 1
ATOM 5919 C C . ALA A 1 747 ? -3.289 -7.246 -9.949 1.00 35.50 747 ALA A C 1
ATOM 5921 O O . ALA A 1 747 ? -2.684 -7.860 -9.072 1.00 35.50 747 ALA A O 1
ATOM 5922 N N . ILE A 1 748 ? -4.614 -7.068 -9.913 1.00 38.09 748 ILE A N 1
ATOM 5923 C CA . ILE A 1 748 ? -5.530 -7.762 -8.989 1.00 38.09 748 ILE A CA 1
ATOM 5924 C C . ILE A 1 748 ? -6.619 -8.406 -9.844 1.00 38.09 748 ILE A C 1
ATOM 5926 O O . ILE A 1 748 ? -7.169 -7.744 -10.724 1.00 38.09 748 ILE A O 1
ATOM 5930 N N . ARG A 1 749 ? -6.942 -9.679 -9.594 1.00 37.88 749 ARG A N 1
ATOM 5931 C CA . ARG A 1 749 ? -7.992 -10.399 -10.322 1.00 37.88 749 ARG A CA 1
ATOM 5932 C C . ARG A 1 749 ? -9.284 -10.429 -9.500 1.00 37.88 749 ARG A C 1
ATOM 5934 O O . ARG A 1 749 ? -9.293 -10.959 -8.391 1.00 37.88 749 ARG A O 1
ATOM 5941 N N . ALA A 1 750 ? -10.365 -9.873 -10.042 1.00 39.84 750 ALA A N 1
ATOM 5942 C CA . ALA A 1 750 ? -11.720 -10.140 -9.558 1.00 39.84 750 ALA A CA 1
ATOM 5943 C C . ALA A 1 750 ? -12.199 -11.517 -10.063 1.00 39.84 750 ALA A C 1
ATOM 5945 O O . ALA A 1 750 ? -11.636 -12.052 -11.020 1.00 39.84 750 ALA A O 1
ATOM 5946 N N . GLN A 1 751 ? -13.211 -12.113 -9.424 1.00 39.09 751 GLN A N 1
ATOM 5947 C CA . GLN A 1 751 ? -13.684 -13.463 -9.787 1.00 39.09 751 GLN A CA 1
ATOM 5948 C C . GLN A 1 751 ? -14.479 -13.502 -11.109 1.00 39.09 751 GLN A C 1
ATOM 5950 O O . GLN A 1 751 ? -14.645 -14.571 -11.684 1.00 39.09 751 GLN A O 1
ATOM 5955 N N . ASP A 1 752 ? -14.919 -12.341 -11.589 1.00 33.44 752 ASP A N 1
ATOM 5956 C CA . ASP A 1 752 ? -15.710 -12.096 -12.800 1.00 33.44 752 ASP A CA 1
ATOM 5957 C C . ASP A 1 752 ? -14.940 -11.311 -13.887 1.00 33.44 752 ASP A C 1
ATOM 5959 O O . ASP A 1 752 ? -15.231 -11.436 -15.072 1.00 33.44 752 ASP A O 1
ATOM 5963 N N . GLY A 1 753 ? -13.936 -10.523 -13.486 1.00 38.53 753 GLY A N 1
ATOM 5964 C CA . GLY A 1 753 ? -13.157 -9.634 -14.355 1.00 38.53 753 GLY A CA 1
ATOM 5965 C C . GLY A 1 753 ? -13.506 -8.143 -14.243 1.00 38.53 753 GLY A C 1
ATOM 5966 O O . GLY A 1 753 ? -12.894 -7.338 -14.946 1.00 38.53 753 GLY A O 1
ATOM 5967 N N . THR A 1 754 ? -14.431 -7.753 -13.360 1.00 30.50 754 THR A N 1
ATOM 5968 C CA . THR A 1 754 ? -14.916 -6.366 -13.234 1.00 30.50 754 THR A CA 1
ATOM 5969 C C . THR A 1 754 ? -14.240 -5.616 -12.076 1.00 30.50 754 THR A C 1
ATOM 5971 O O . THR A 1 754 ? -13.724 -6.209 -11.128 1.00 30.50 754 THR A O 1
ATOM 5974 N N . MET A 1 755 ? -14.234 -4.278 -12.115 1.00 29.52 755 MET A N 1
ATOM 5975 C CA . MET A 1 755 ? -13.854 -3.472 -10.948 1.00 29.52 755 MET A CA 1
ATOM 5976 C C . MET A 1 755 ? -14.981 -3.469 -9.908 1.00 29.52 755 MET A C 1
ATOM 5978 O O . MET A 1 755 ? -16.028 -2.868 -10.137 1.00 29.52 755 MET A O 1
ATOM 5982 N N . MET A 1 756 ? -14.747 -4.082 -8.745 1.00 32.75 756 MET A N 1
ATOM 5983 C CA . MET A 1 756 ? -15.668 -3.992 -7.606 1.00 32.75 756 MET A CA 1
ATOM 5984 C C . MET A 1 756 ? -15.718 -2.571 -7.027 1.00 32.75 756 MET A C 1
ATOM 5986 O O . MET A 1 756 ? -14.674 -1.969 -6.758 1.00 32.75 756 MET A O 1
ATOM 5990 N N . GLN A 1 757 ? -16.922 -2.091 -6.714 1.00 30.73 757 GLN A N 1
ATOM 5991 C CA . GLN A 1 757 ? -17.103 -1.111 -5.643 1.00 30.73 757 GLN A CA 1
ATOM 5992 C C . GLN A 1 757 ? -16.946 -1.823 -4.289 1.00 30.73 757 GLN A C 1
ATOM 5994 O O . GLN A 1 757 ? -17.383 -2.959 -4.114 1.00 30.73 757 GLN A O 1
ATOM 5999 N N . LEU A 1 758 ? -16.296 -1.164 -3.333 1.00 38.16 758 LEU A N 1
ATOM 6000 C CA . LEU A 1 758 ? -16.130 -1.635 -1.956 1.00 38.16 758 LEU A CA 1
ATOM 6001 C C . LEU A 1 758 ? -16.886 -0.680 -1.022 1.00 38.16 758 LEU A C 1
ATOM 6003 O O . LEU A 1 758 ? -16.979 0.507 -1.316 1.00 38.16 758 LEU A O 1
ATOM 6007 N N . TYR A 1 759 ? -17.366 -1.183 0.119 1.00 46.53 759 TYR A N 1
ATOM 6008 C CA . TYR A 1 759 ? -18.003 -0.403 1.198 1.00 46.53 759 TYR A CA 1
ATOM 6009 C C . TYR A 1 759 ? -19.364 0.275 0.896 1.00 46.53 759 TYR A C 1
ATOM 6011 O O . TYR A 1 759 ? -19.844 1.061 1.718 1.00 46.53 759 TYR A O 1
ATOM 6019 N N . SER A 1 760 ? -20.053 -0.094 -0.190 1.00 43.38 760 SER A N 1
ATOM 6020 C CA . SER A 1 760 ? -21.518 0.053 -0.271 1.00 43.38 760 SER A CA 1
ATOM 6021 C C . SER A 1 760 ? -22.182 -0.762 0.847 1.00 43.38 760 SER A C 1
ATOM 6023 O O . SER A 1 760 ? -21.667 -1.832 1.185 1.00 43.38 760 SER A O 1
ATOM 6025 N N . SER A 1 761 ? -23.282 -0.279 1.435 1.00 55.38 761 SER A N 1
ATOM 6026 C CA . SER A 1 761 ? -24.008 -1.006 2.494 1.00 55.38 761 SER A CA 1
ATOM 6027 C C . SER A 1 761 ? -24.592 -2.326 1.971 1.00 55.38 761 SER A C 1
ATOM 6029 O O . SER A 1 761 ? -24.975 -2.414 0.805 1.00 55.38 761 SER A O 1
ATOM 6031 N N . GLU A 1 762 ? -24.637 -3.359 2.818 1.00 61.00 762 GLU A N 1
ATOM 6032 C CA . GLU A 1 762 ? -25.253 -4.663 2.502 1.00 61.00 762 GLU A CA 1
ATOM 6033 C C . GLU A 1 762 ? -26.608 -4.866 3.208 1.00 61.00 762 GLU A C 1
ATOM 6035 O O . GLU A 1 762 ? -27.190 -5.946 3.115 1.00 61.00 762 GLU A O 1
ATOM 6040 N N . VAL A 1 763 ? -27.105 -3.850 3.923 1.00 67.06 763 VAL A N 1
ATOM 6041 C CA . VAL A 1 763 ? -28.239 -3.949 4.850 1.00 67.06 763 VAL A CA 1
ATOM 6042 C C . VAL A 1 763 ? -29.230 -2.808 4.604 1.00 67.06 763 VAL A C 1
ATOM 6044 O O . VAL A 1 763 ? -28.859 -1.639 4.618 1.00 67.06 763 VAL A O 1
ATOM 6047 N N . GLN A 1 764 ? -30.513 -3.137 4.420 1.00 64.12 764 GLN A N 1
ATOM 6048 C CA . GLN A 1 764 ? -31.597 -2.144 4.292 1.00 64.12 764 GLN A CA 1
ATOM 6049 C C . GLN A 1 764 ? -32.287 -1.808 5.628 1.00 64.12 764 GLN A C 1
ATOM 6051 O O . GLN A 1 764 ? -33.225 -1.013 5.642 1.00 64.12 764 GLN A O 1
ATOM 6056 N N . ALA A 1 765 ? -31.823 -2.392 6.740 1.00 71.38 765 ALA A N 1
ATOM 6057 C CA . ALA A 1 765 ? -32.491 -2.310 8.033 1.00 71.38 765 ALA A CA 1
ATOM 6058 C C . ALA A 1 765 ? -32.736 -0.863 8.493 1.00 71.38 765 ALA A C 1
ATOM 6060 O O . ALA A 1 765 ? -31.862 0.014 8.422 1.00 71.38 765 ALA A O 1
ATOM 6061 N N . ASN A 1 766 ? -33.950 -0.612 8.973 1.00 77.00 766 ASN A N 1
ATOM 6062 C CA . ASN A 1 766 ? -34.379 0.711 9.402 1.00 77.00 766 ASN A CA 1
ATOM 6063 C C . ASN A 1 766 ? -34.138 0.936 10.912 1.00 77.00 766 ASN A C 1
ATOM 6065 O O . ASN A 1 766 ? -33.851 0.011 11.672 1.00 77.00 766 ASN A O 1
ATOM 6069 N N . SER A 1 767 ? -34.236 2.188 11.370 1.00 77.94 767 SER A N 1
ATOM 6070 C CA . SER A 1 767 ? -33.964 2.520 12.779 1.00 77.94 767 SER A CA 1
ATOM 6071 C C . SER A 1 767 ? -34.978 1.910 13.759 1.00 77.94 767 SER A C 1
ATOM 6073 O O . SER A 1 767 ? -34.627 1.688 14.911 1.00 77.94 767 SER A O 1
ATOM 6075 N N . GLN A 1 768 ? -36.210 1.605 13.333 1.00 79.06 768 GLN A N 1
ATOM 6076 C CA . GLN A 1 768 ? -37.204 0.940 14.186 1.00 79.06 768 GLN A CA 1
ATOM 6077 C C . GLN A 1 768 ? -36.848 -0.539 14.382 1.00 79.06 768 GLN A C 1
ATOM 6079 O O . GLN A 1 768 ? -36.882 -1.028 15.507 1.00 79.06 768 GLN A O 1
ATOM 6084 N N . GLU A 1 769 ? -36.424 -1.234 13.324 1.00 81.69 769 GLU A N 1
ATOM 6085 C CA . GLU A 1 769 ? -35.939 -2.621 13.394 1.00 81.69 769 GLU A CA 1
ATOM 6086 C C . GLU A 1 769 ? -34.711 -2.741 14.304 1.00 81.69 769 GLU A C 1
ATOM 6088 O O . GLU A 1 769 ? -34.684 -3.594 15.194 1.00 81.69 769 GLU A O 1
ATOM 6093 N N . ILE A 1 770 ? -33.728 -1.847 14.141 1.00 86.56 770 ILE A N 1
ATOM 6094 C CA . ILE A 1 770 ? -32.532 -1.791 14.995 1.00 86.56 770 ILE A CA 1
ATOM 6095 C C . ILE A 1 770 ? -32.938 -1.535 16.455 1.00 86.56 770 ILE A C 1
ATOM 6097 O O . ILE A 1 770 ? -32.534 -2.283 17.346 1.00 86.56 770 ILE A O 1
ATOM 6101 N N . ASN A 1 771 ? -33.806 -0.554 16.712 1.00 85.00 771 ASN A N 1
ATOM 6102 C CA . ASN A 1 771 ? -34.252 -0.249 18.072 1.00 85.00 771 ASN A CA 1
ATOM 6103 C C . ASN A 1 771 ? -35.107 -1.376 18.685 1.00 85.00 771 ASN A C 1
ATOM 6105 O O . ASN A 1 771 ? -35.007 -1.607 19.887 1.00 85.00 771 ASN A O 1
ATOM 6109 N N . SER A 1 772 ? -35.853 -2.150 17.885 1.00 86.50 772 SER A N 1
ATOM 6110 C CA . SER A 1 772 ? -36.585 -3.354 18.333 1.00 86.50 772 SER A CA 1
ATOM 6111 C C . SER A 1 772 ? -35.671 -4.519 18.744 1.00 86.50 772 SER A C 1
ATOM 6113 O O . SER A 1 772 ? -36.087 -5.421 19.473 1.00 86.50 772 SER A O 1
ATOM 6115 N N . PHE A 1 773 ? -34.420 -4.523 18.273 1.00 87.12 773 PHE A N 1
ATOM 6116 C CA . PHE A 1 773 ? -33.390 -5.457 18.723 1.00 87.12 773 PHE A CA 1
ATOM 6117 C C . PHE A 1 773 ? -32.678 -4.953 19.985 1.00 87.12 773 PHE A C 1
ATOM 6119 O O . PHE A 1 773 ? -32.316 -5.760 20.834 1.00 87.12 773 PHE A O 1
ATOM 6126 N N . LEU A 1 774 ? -32.487 -3.636 20.121 1.00 87.62 774 LEU A N 1
ATOM 6127 C CA . LEU A 1 774 ? -31.766 -3.033 21.246 1.00 87.62 774 LEU A CA 1
ATOM 6128 C C . LEU A 1 774 ? -32.630 -2.854 22.505 1.00 87.62 774 LEU A C 1
ATOM 6130 O O . LEU A 1 774 ? -32.119 -3.045 23.607 1.00 87.62 774 LEU A O 1
ATOM 6134 N N . SER A 1 775 ? -33.922 -2.533 22.380 1.00 84.81 775 SER A N 1
ATOM 6135 C CA . SER A 1 775 ? -34.774 -2.237 23.543 1.00 84.81 775 SER A CA 1
ATOM 6136 C C . SER A 1 775 ? -34.948 -3.395 24.542 1.00 84.81 775 SER A C 1
ATOM 6138 O O . SER A 1 775 ? -34.917 -3.112 25.737 1.00 84.81 775 SER A O 1
ATOM 6140 N N . PRO A 1 776 ? -35.013 -4.691 24.155 1.00 86.38 776 PRO A N 1
ATOM 6141 C CA . PRO A 1 776 ? -35.073 -5.791 25.126 1.00 86.38 776 PRO A CA 1
ATOM 6142 C C . PRO A 1 776 ? -33.727 -6.065 25.820 1.00 86.38 776 PRO A C 1
ATOM 6144 O O . PRO A 1 776 ? -33.649 -6.903 26.718 1.00 86.38 776 PRO A O 1
ATOM 6147 N N . LEU A 1 777 ? -32.639 -5.416 25.383 1.00 84.19 777 LEU A N 1
ATOM 6148 C CA . LEU A 1 777 ? -31.284 -5.692 25.855 1.00 84.19 777 LEU A CA 1
ATOM 6149 C C . LEU A 1 777 ? -30.844 -4.826 27.039 1.00 84.19 777 LEU A C 1
ATOM 6151 O O . LEU A 1 777 ? -29.702 -5.019 27.459 1.00 84.19 777 LEU A O 1
ATOM 6155 N N . ASN A 1 778 ? -31.696 -3.941 27.585 1.00 80.94 778 ASN A N 1
ATOM 6156 C CA . ASN A 1 778 ? -31.467 -3.157 28.815 1.00 80.94 778 ASN A CA 1
ATOM 6157 C C . ASN A 1 778 ? -29.974 -2.849 29.040 1.00 80.94 778 ASN A C 1
ATOM 6159 O O . ASN A 1 778 ? -29.338 -3.419 29.936 1.00 80.94 778 ASN A O 1
ATOM 6163 N N . LEU A 1 779 ? -29.387 -2.094 28.107 1.00 87.62 779 LEU A N 1
ATOM 6164 C CA . LEU A 1 779 ? -27.952 -1.811 28.072 1.00 87.62 779 LEU A CA 1
ATOM 6165 C C . LEU A 1 779 ? -27.593 -0.766 29.146 1.00 87.62 779 LEU A C 1
ATOM 6167 O O . LEU A 1 779 ? -28.441 0.057 29.491 1.00 87.62 779 LEU A O 1
ATOM 6171 N N . PRO A 1 780 ? -26.362 -0.783 29.694 1.00 88.31 780 PRO A N 1
ATOM 6172 C CA . PRO A 1 780 ? -25.931 0.206 30.680 1.00 88.31 780 PRO A CA 1
ATOM 6173 C C . PRO A 1 780 ? -25.874 1.606 30.054 1.00 88.31 780 PRO A C 1
ATOM 6175 O O . PRO A 1 780 ? -25.007 1.887 29.230 1.00 88.31 780 PRO A O 1
ATOM 6178 N N . THR A 1 781 ? -26.786 2.492 30.446 1.00 89.81 781 THR A N 1
ATOM 6179 C CA . THR A 1 781 ? -26.814 3.892 30.006 1.00 89.81 781 THR A CA 1
ATOM 6180 C C . THR A 1 781 ? -25.867 4.764 30.826 1.00 89.81 781 THR A C 1
ATOM 6182 O O . THR A 1 781 ? -25.755 4.614 32.042 1.00 89.81 781 THR A O 1
ATOM 6185 N N . LEU A 1 782 ? -25.189 5.706 30.165 1.00 89.38 782 LEU A N 1
ATOM 6186 C CA . LEU A 1 782 ? -24.319 6.675 30.835 1.00 89.38 782 LEU A CA 1
ATOM 6187 C C . LEU A 1 782 ? -25.094 7.571 31.815 1.00 89.38 782 LEU A C 1
ATOM 6189 O O . LEU A 1 782 ? -26.184 8.060 31.511 1.00 89.38 782 LEU A O 1
ATOM 6193 N N . SER A 1 783 ? -24.493 7.865 32.971 1.00 89.44 783 SER A N 1
ATOM 6194 C CA . SER A 1 783 ? -25.001 8.912 33.864 1.00 89.44 783 SER A CA 1
ATOM 6195 C C . SER A 1 783 ? -24.812 10.296 33.235 1.00 89.44 783 SER A C 1
ATOM 6197 O O . SER A 1 783 ? -23.873 10.517 32.469 1.00 89.44 783 SER A O 1
ATOM 6199 N N . LYS A 1 784 ? -25.635 11.279 33.627 1.00 86.12 784 LYS A N 1
ATOM 6200 C CA . LYS A 1 784 ? -25.488 12.670 33.158 1.00 86.12 784 LYS A CA 1
ATOM 6201 C C . LYS A 1 784 ? -24.056 13.197 33.357 1.00 86.12 784 LYS A C 1
ATOM 6203 O O . LYS A 1 784 ? -23.444 13.680 32.416 1.00 86.12 784 LYS A O 1
ATOM 6208 N N . THR A 1 785 ? -23.468 12.948 34.528 1.00 87.25 785 THR A N 1
ATOM 6209 C CA . THR A 1 785 ? -22.072 13.296 34.852 1.00 87.25 785 THR A CA 1
ATOM 6210 C C . THR A 1 785 ? -21.020 12.602 33.975 1.00 87.25 785 THR A C 1
ATOM 6212 O O . THR A 1 785 ? -19.947 13.163 33.750 1.00 87.25 785 THR A O 1
ATOM 6215 N N . GLN A 1 786 ? -21.292 11.398 33.459 1.00 88.50 786 GLN A N 1
ATOM 6216 C CA . GLN A 1 786 ? -20.422 10.727 32.489 1.00 88.50 786 GLN A CA 1
ATOM 6217 C C . GLN A 1 786 ? -20.571 11.336 31.090 1.00 88.50 786 GLN A C 1
ATOM 6219 O O . GLN A 1 786 ? -19.553 11.569 30.438 1.00 88.50 786 GLN A O 1
ATOM 6224 N N . VAL A 1 787 ? -21.802 11.636 30.654 1.00 86.00 787 VAL A N 1
ATOM 6225 C CA . VAL A 1 787 ? -22.077 12.332 29.383 1.00 86.00 787 VAL A CA 1
ATOM 6226 C C . VAL A 1 787 ? -21.387 13.695 29.368 1.00 86.00 787 VAL A C 1
ATOM 6228 O O . VAL A 1 787 ? -20.589 13.956 28.470 1.00 86.00 787 VAL A O 1
ATOM 6231 N N . ASP A 1 788 ? -21.577 14.505 30.412 1.00 85.31 788 ASP A N 1
ATOM 6232 C CA . ASP A 1 788 ? -20.948 15.823 30.565 1.00 85.31 788 ASP A CA 1
ATOM 6233 C C . ASP A 1 788 ? -19.402 15.733 30.511 1.00 85.31 788 ASP A C 1
ATOM 6235 O O . ASP A 1 788 ? -18.739 16.593 29.933 1.00 85.31 788 ASP A O 1
ATOM 6239 N N . SER A 1 789 ? -18.799 14.654 31.036 1.00 86.69 789 SER A N 1
ATOM 6240 C CA . SER A 1 789 ? -17.340 14.420 30.988 1.00 86.69 789 SER A CA 1
ATOM 6241 C C . SER A 1 789 ? -16.810 13.953 29.619 1.00 86.69 789 SER A C 1
ATOM 6243 O O . SER A 1 789 ? -15.591 13.943 29.396 1.00 86.69 789 SER A O 1
ATOM 6245 N N . VAL A 1 790 ? -17.690 13.537 28.705 1.00 84.12 790 VAL A N 1
ATOM 6246 C CA . VAL A 1 790 ? -17.357 13.110 27.335 1.00 84.12 790 VAL A CA 1
ATOM 6247 C C . VAL A 1 790 ? -17.629 14.239 26.327 1.00 84.12 790 VAL A C 1
ATOM 6249 O O . VAL A 1 790 ? -16.765 14.499 25.483 1.00 84.12 790 VAL A O 1
ATOM 6252 N N . ASP A 1 791 ? -18.756 14.947 26.478 1.00 82.12 791 ASP A N 1
ATOM 6253 C CA . ASP A 1 791 ? -19.224 16.070 25.638 1.00 82.12 791 ASP A CA 1
ATOM 6254 C C . ASP A 1 791 ? -18.582 17.441 25.986 1.00 82.12 791 ASP A C 1
ATOM 6256 O O . ASP A 1 791 ? -18.836 18.430 25.293 1.00 82.12 791 ASP A O 1
ATOM 6260 N N . ALA A 1 792 ? -17.740 17.523 27.027 1.00 86.38 792 ALA A N 1
ATOM 6261 C CA . ALA A 1 792 ? -17.011 18.739 27.423 1.00 86.38 792 ALA A CA 1
ATOM 6262 C C . ALA A 1 792 ? -16.179 19.370 26.271 1.00 86.38 792 ALA A C 1
ATOM 6264 O O . ALA A 1 792 ? -15.721 18.640 25.389 1.00 86.38 792 ALA A O 1
ATOM 6265 N N . PRO A 1 793 ? -15.881 20.686 26.280 1.00 87.25 793 PRO A N 1
ATOM 6266 C CA . PRO A 1 793 ? -14.968 21.308 25.307 1.00 87.25 793 PRO A CA 1
ATOM 6267 C C . PRO A 1 793 ? -13.589 20.629 25.261 1.00 87.25 793 PRO A C 1
ATOM 6269 O O . PRO A 1 793 ? -13.155 20.050 26.261 1.00 87.25 793 PRO A O 1
ATOM 6272 N N . ILE A 1 794 ? -12.901 20.655 24.113 1.00 89.94 794 ILE A N 1
ATOM 6273 C CA . ILE A 1 794 ? -11.522 20.140 23.991 1.00 89.94 794 ILE A CA 1
ATOM 6274 C C . ILE A 1 794 ? -10.554 21.125 24.657 1.00 89.94 794 ILE A C 1
ATOM 6276 O O . ILE A 1 794 ? -10.764 22.328 24.593 1.00 89.94 794 ILE A O 1
ATOM 6280 N N . SER A 1 795 ? -9.490 20.631 25.297 1.00 93.19 795 SER A N 1
ATOM 6281 C CA . SER A 1 795 ? -8.465 21.491 25.912 1.00 93.19 795 SER A CA 1
ATOM 6282 C C . SER A 1 795 ? -7.124 21.458 25.159 1.00 93.19 795 SER A C 1
ATOM 6284 O O . SER A 1 795 ? -6.767 20.456 24.521 1.00 93.19 795 SER A O 1
ATOM 6286 N N . LYS A 1 796 ? -6.328 22.537 25.261 1.00 94.12 796 LYS A N 1
ATOM 6287 C CA . LYS A 1 796 ? -4.962 22.589 24.696 1.00 94.12 796 LYS A CA 1
ATOM 6288 C C . LYS A 1 796 ? -4.082 21.491 25.311 1.00 94.12 796 LYS A C 1
ATOM 6290 O O . LYS A 1 796 ? -3.248 20.897 24.630 1.00 94.12 796 LYS A O 1
ATOM 6295 N N . GLU A 1 797 ? -4.296 21.174 26.582 1.00 94.06 797 GLU A N 1
ATOM 6296 C CA . GLU A 1 797 ? -3.559 20.177 27.360 1.00 94.06 797 GLU A CA 1
ATOM 6297 C C . GLU A 1 797 ? -3.854 18.757 26.862 1.00 94.06 797 GLU A C 1
ATOM 6299 O O . GLU A 1 797 ? -2.930 17.947 26.774 1.00 94.06 797 GLU A O 1
ATOM 6304 N N . GLU A 1 798 ? -5.099 18.450 26.469 1.00 93.81 798 GLU A N 1
ATOM 6305 C CA . GLU A 1 798 ? -5.428 17.184 25.798 1.00 93.81 798 GLU A CA 1
ATOM 6306 C C . GLU A 1 798 ? -4.652 17.038 24.481 1.00 93.81 798 GLU A C 1
ATOM 6308 O O . GLU A 1 798 ? -4.027 15.999 24.242 1.00 93.81 798 GLU A O 1
ATOM 6313 N N . ILE A 1 799 ? -4.636 18.090 23.655 1.00 95.31 799 ILE A N 1
ATOM 6314 C CA . ILE A 1 799 ? -3.928 18.126 22.366 1.00 95.31 799 ILE A CA 1
ATOM 6315 C C . ILE A 1 799 ? -2.416 17.954 22.579 1.00 95.31 799 ILE A C 1
ATOM 6317 O O . ILE A 1 799 ? -1.809 17.054 21.992 1.00 95.31 799 ILE A O 1
ATOM 6321 N N . LEU A 1 800 ? -1.808 18.730 23.481 1.00 95.06 800 LEU A N 1
ATOM 6322 C CA . LEU A 1 800 ? -0.386 18.640 23.829 1.00 95.06 800 LEU A CA 1
ATOM 6323 C C . LEU A 1 800 ? -0.007 17.262 24.384 1.00 95.06 800 LEU A C 1
ATOM 6325 O O . LEU A 1 800 ? 1.024 16.700 24.000 1.00 95.06 800 LEU A O 1
ATOM 6329 N N . LYS A 1 801 ? -0.837 16.686 25.261 1.00 94.25 801 LYS A N 1
ATOM 6330 C CA . LYS A 1 801 ? -0.637 15.346 25.835 1.00 94.25 801 LYS A CA 1
ATOM 6331 C C . LYS A 1 801 ? -0.720 14.258 24.766 1.00 94.25 801 LYS A C 1
ATOM 6333 O O . LYS A 1 801 ? 0.053 13.301 24.823 1.00 94.25 801 LYS A O 1
ATOM 6338 N N . VAL A 1 802 ? -1.596 14.404 23.772 1.00 94.88 802 VAL A N 1
ATOM 6339 C CA . VAL A 1 802 ? -1.652 13.504 22.612 1.00 94.88 802 VAL A CA 1
ATOM 6340 C C . VAL A 1 802 ? -0.420 13.677 21.720 1.00 94.88 802 VAL A C 1
ATOM 6342 O O . VAL A 1 802 ? 0.236 12.679 21.423 1.00 94.88 802 VAL A O 1
ATOM 6345 N N . ILE A 1 803 ? -0.049 14.911 21.356 1.00 94.50 803 ILE A N 1
ATOM 6346 C CA . ILE A 1 803 ? 1.119 15.212 20.510 1.00 94.50 803 ILE A CA 1
ATOM 6347 C C . ILE A 1 803 ? 2.408 14.648 21.117 1.00 94.50 803 ILE A C 1
ATOM 6349 O O . ILE A 1 803 ? 3.136 13.914 20.444 1.00 94.50 803 ILE A O 1
ATOM 6353 N N . LYS A 1 804 ? 2.671 14.917 22.404 1.00 91.31 804 LYS A N 1
ATOM 6354 C CA . LYS A 1 804 ? 3.881 14.460 23.115 1.00 91.31 804 LYS A CA 1
ATOM 6355 C C . LYS A 1 804 ? 4.024 12.925 23.087 1.00 91.31 804 LYS A C 1
ATOM 6357 O O . LYS A 1 804 ? 5.154 12.434 23.005 1.00 91.31 804 LYS A O 1
ATOM 6362 N N . ASN A 1 805 ? 2.905 12.193 23.019 1.00 89.25 805 ASN A N 1
ATOM 6363 C CA . ASN A 1 805 ? 2.819 10.727 22.945 1.00 89.25 805 ASN A CA 1
ATOM 6364 C C . ASN A 1 805 ? 2.611 10.146 21.524 1.00 89.25 805 ASN A C 1
ATOM 6366 O O . ASN A 1 805 ? 2.411 8.936 21.387 1.00 89.25 805 ASN A O 1
ATOM 6370 N N . LEU A 1 806 ? 2.661 10.951 20.453 1.00 86.94 806 LEU A N 1
ATOM 6371 C CA . LEU A 1 806 ? 2.526 10.425 19.089 1.00 86.94 806 LEU A CA 1
ATOM 6372 C C . LEU A 1 806 ? 3.678 9.460 18.740 1.00 86.94 806 LEU A C 1
ATOM 6374 O O . LEU A 1 806 ? 4.850 9.809 18.912 1.00 86.94 806 LEU A O 1
ATOM 6378 N N . PRO A 1 807 ? 3.384 8.266 18.188 1.00 82.88 807 PRO A N 1
ATOM 6379 C CA . PRO A 1 807 ? 4.413 7.300 17.834 1.00 82.88 807 PRO A CA 1
ATOM 6380 C C . PRO A 1 807 ? 5.236 7.782 16.630 1.00 82.88 807 PRO A C 1
ATOM 6382 O O . PRO A 1 807 ? 4.720 7.928 15.519 1.00 82.88 807 PRO A O 1
ATOM 6385 N N . ILE A 1 808 ? 6.535 7.971 16.857 1.00 81.94 808 ILE A N 1
ATOM 6386 C CA . ILE A 1 808 ? 7.533 8.279 15.823 1.00 81.94 808 ILE A CA 1
ATOM 6387 C C . ILE A 1 808 ? 7.768 7.090 14.871 1.00 81.94 808 ILE A C 1
ATOM 6389 O O . ILE A 1 808 ? 7.284 5.975 15.094 1.00 81.94 808 ILE A O 1
ATOM 6393 N N . ASP A 1 809 ? 8.462 7.341 13.761 1.00 74.88 809 ASP A N 1
ATOM 6394 C CA . ASP A 1 809 ? 8.686 6.429 12.626 1.00 74.88 809 ASP A CA 1
ATOM 6395 C C . ASP A 1 809 ? 7.409 6.006 11.862 1.00 74.88 809 ASP A C 1
ATOM 6397 O O . ASP A 1 809 ? 7.478 5.244 10.890 1.00 74.88 809 ASP A O 1
ATOM 6401 N N . LYS A 1 810 ? 6.219 6.494 12.242 1.00 79.06 810 LYS A N 1
ATOM 6402 C CA . LYS A 1 810 ? 4.939 6.105 11.620 1.00 79.06 810 LYS A CA 1
ATOM 6403 C C . LYS A 1 810 ? 4.616 6.897 10.353 1.00 79.06 810 LYS A C 1
ATOM 6405 O O . LYS A 1 810 ? 5.199 7.942 10.053 1.00 79.06 810 LYS A O 1
ATOM 6410 N N . ALA A 1 811 ? 3.746 6.330 9.519 1.00 72.19 811 ALA A N 1
ATOM 6411 C CA . ALA A 1 811 ? 3.403 6.888 8.214 1.00 72.19 811 ALA A CA 1
ATOM 6412 C C . ALA A 1 811 ? 2.538 8.167 8.338 1.00 72.19 811 ALA A C 1
ATOM 6414 O O . ALA A 1 811 ? 1.530 8.144 9.059 1.00 72.19 811 ALA A O 1
ATOM 6415 N N . PRO A 1 812 ? 2.908 9.262 7.639 1.00 81.06 812 PRO A N 1
ATOM 6416 C CA . PRO A 1 812 ? 2.008 10.393 7.418 1.00 81.06 812 PRO A CA 1
ATOM 6417 C C . PRO A 1 812 ? 0.882 9.985 6.453 1.00 81.06 812 PRO A C 1
ATOM 6419 O O . PRO A 1 812 ? 0.939 8.898 5.864 1.00 81.06 812 PRO A O 1
ATOM 6422 N N . GLY A 1 813 ? -0.121 10.846 6.286 1.00 77.00 813 GLY A N 1
ATOM 6423 C CA . GLY A 1 813 ? -1.220 10.601 5.354 1.00 77.00 813 GLY A CA 1
ATOM 6424 C C . GLY A 1 813 ? -0.897 11.084 3.937 1.00 77.00 813 GLY A C 1
ATOM 6425 O O . GLY A 1 813 ? 0.132 10.718 3.348 1.00 77.00 813 GLY A O 1
ATOM 6426 N N . LEU A 1 814 ? -1.801 11.887 3.379 1.00 75.81 814 LEU A N 1
ATOM 6427 C CA . LEU A 1 814 ? -1.635 12.604 2.110 1.00 75.81 814 LEU A CA 1
ATOM 6428 C C . LEU A 1 814 ? -1.022 14.003 2.304 1.00 75.81 814 LEU A C 1
ATOM 6430 O O . LEU A 1 814 ? -0.345 14.501 1.400 1.00 75.81 814 LEU A O 1
ATOM 6434 N N . ASP A 1 815 ? -1.176 14.582 3.498 1.00 84.00 815 ASP A N 1
ATOM 6435 C CA . ASP A 1 815 ? -0.548 15.837 3.928 1.00 84.00 815 ASP A CA 1
ATOM 6436 C C . ASP A 1 815 ? 0.986 15.818 3.770 1.00 84.00 815 ASP A C 1
ATOM 6438 O O . ASP A 1 815 ? 1.590 16.770 3.269 1.00 84.00 815 ASP A O 1
ATOM 6442 N N . GLY A 1 816 ? 1.597 14.690 4.141 1.00 84.50 816 GLY A N 1
ATOM 6443 C CA . GLY A 1 816 ? 3.032 14.432 4.171 1.00 84.50 816 GLY A CA 1
ATOM 6444 C C . GLY A 1 816 ? 3.716 14.767 5.503 1.00 84.50 816 GLY A C 1
ATOM 6445 O O . GLY A 1 816 ? 4.906 14.466 5.638 1.00 84.50 816 GLY A O 1
ATOM 6446 N N . PHE A 1 817 ? 3.003 15.333 6.484 1.00 90.56 817 PHE A N 1
ATOM 6447 C CA . PHE A 1 817 ? 3.550 15.742 7.783 1.00 90.56 817 PHE A CA 1
ATOM 6448 C C . PHE A 1 817 ? 3.613 14.570 8.769 1.00 90.56 817 PHE A C 1
ATOM 6450 O O . PHE A 1 817 ? 2.643 13.843 8.988 1.00 90.56 817 PHE A O 1
ATOM 6457 N N . THR A 1 818 ? 4.784 14.356 9.366 1.00 90.50 818 THR A N 1
ATOM 6458 C CA . THR A 1 818 ? 5.068 13.189 10.214 1.00 90.50 818 THR A CA 1
ATOM 6459 C C . THR A 1 818 ? 4.942 13.525 11.705 1.00 90.50 818 THR A C 1
ATOM 6461 O O . THR A 1 818 ? 4.954 14.694 12.082 1.00 90.50 818 THR A O 1
ATOM 6464 N N . ALA A 1 819 ? 4.829 12.517 12.579 1.00 89.75 819 ALA A N 1
ATOM 6465 C CA . ALA A 1 819 ? 4.670 12.725 14.026 1.00 89.75 819 ALA A CA 1
ATOM 6466 C C . ALA A 1 819 ? 5.803 13.568 14.646 1.00 89.75 819 ALA A C 1
ATOM 6468 O O . ALA A 1 819 ? 5.577 14.332 15.580 1.00 89.75 819 ALA A O 1
ATOM 6469 N N . GLU A 1 820 ? 7.014 13.468 14.096 1.00 91.00 820 GLU A N 1
ATOM 6470 C CA . GLU A 1 820 ? 8.187 14.229 14.525 1.00 91.00 820 GLU A CA 1
ATOM 6471 C C . GLU A 1 820 ? 8.029 15.737 14.270 1.00 91.00 820 GLU A C 1
ATOM 6473 O O . GLU A 1 820 ? 8.567 16.528 15.035 1.00 91.00 820 GLU A O 1
ATOM 6478 N N . PHE A 1 821 ? 7.271 16.156 13.248 1.00 94.00 821 PHE A N 1
ATOM 6479 C CA . PHE A 1 821 ? 6.968 17.573 13.013 1.00 94.00 821 PHE A CA 1
ATOM 6480 C C . PHE A 1 821 ? 6.072 18.128 14.129 1.00 94.00 821 PHE A C 1
ATOM 6482 O O . PHE A 1 821 ? 6.472 19.059 14.822 1.00 94.00 821 PHE A O 1
ATOM 6489 N N . TYR A 1 822 ? 4.928 17.485 14.390 1.00 94.62 822 TYR A N 1
ATOM 6490 C CA . TYR A 1 822 ? 4.008 17.902 15.456 1.00 94.62 822 TYR A CA 1
ATOM 6491 C C . TYR A 1 822 ? 4.679 17.900 16.840 1.00 94.62 822 TYR A C 1
ATOM 6493 O O . TYR A 1 822 ? 4.400 18.778 17.646 1.00 94.62 822 TYR A O 1
ATOM 6501 N N . ARG A 1 823 ? 5.603 16.965 17.117 1.00 93.44 823 ARG A N 1
ATOM 6502 C CA . ARG A 1 823 ? 6.356 16.928 18.388 1.00 93.44 823 ARG A CA 1
ATOM 6503 C C . ARG A 1 823 ? 7.398 18.046 18.542 1.00 93.44 823 ARG A C 1
ATOM 6505 O O . ARG A 1 823 ? 7.702 18.386 19.678 1.00 93.44 823 ARG A O 1
ATOM 6512 N N . ASN A 1 824 ? 7.938 18.600 17.452 1.00 92.62 824 ASN A N 1
ATOM 6513 C CA . ASN A 1 824 ? 8.918 19.700 17.500 1.00 92.62 824 ASN A CA 1
ATOM 6514 C C . ASN A 1 824 ? 8.274 21.096 17.577 1.00 92.62 824 ASN A C 1
ATOM 6516 O O . ASN A 1 824 ? 8.907 22.016 18.092 1.00 92.62 824 ASN A O 1
ATOM 6520 N N . PHE A 1 825 ? 7.042 21.237 17.078 1.00 94.50 825 PHE A N 1
ATOM 6521 C CA . PHE A 1 825 ? 6.279 22.494 17.029 1.00 94.50 825 PHE A CA 1
ATOM 6522 C C . PHE A 1 825 ? 4.954 22.371 17.806 1.00 94.50 825 PHE A C 1
ATOM 6524 O O . PHE A 1 825 ? 3.887 22.782 17.351 1.00 94.50 825 PHE A O 1
ATOM 6531 N N . ALA A 1 826 ? 4.999 21.685 18.951 1.00 93.75 826 ALA A N 1
ATOM 6532 C CA . ALA A 1 826 ? 3.803 21.298 19.692 1.00 93.75 826 ALA A CA 1
ATOM 6533 C C . ALA A 1 826 ? 3.077 22.495 20.323 1.00 93.75 826 ALA A C 1
ATOM 6535 O O . ALA A 1 826 ? 1.848 22.519 20.333 1.00 93.75 826 ALA A O 1
ATOM 6536 N N . GLU A 1 827 ? 3.808 23.476 20.854 1.00 92.50 827 GLU A N 1
ATOM 6537 C CA . GLU A 1 827 ? 3.215 24.605 21.581 1.00 92.50 827 GLU A CA 1
ATOM 6538 C C . GLU A 1 827 ? 2.669 25.677 20.627 1.00 92.50 827 GLU A C 1
ATOM 6540 O O . GLU A 1 827 ? 1.677 26.327 20.950 1.00 92.50 827 GLU A O 1
ATOM 6545 N N . GLU A 1 828 ? 3.272 25.789 19.443 1.00 92.75 828 GLU A N 1
ATOM 6546 C CA . GLU A 1 828 ? 2.955 26.721 18.359 1.00 92.75 828 GLU A CA 1
ATOM 6547 C C . GLU A 1 828 ? 1.743 26.254 17.540 1.00 92.75 828 GLU A C 1
ATOM 6549 O O . GLU A 1 828 ? 0.889 27.055 17.172 1.00 92.75 828 GLU A O 1
ATOM 6554 N N . LEU A 1 829 ? 1.635 24.945 17.272 1.00 94.81 829 LEU A N 1
ATOM 6555 C CA . LEU A 1 829 ? 0.534 24.385 16.479 1.00 94.81 829 LEU A CA 1
ATOM 6556 C C . LEU A 1 829 ? -0.725 24.090 17.314 1.00 94.81 829 LEU A C 1
ATOM 6558 O O . LEU A 1 829 ? -1.826 24.103 16.766 1.00 94.81 829 LEU A O 1
ATOM 6562 N N . SER A 1 830 ? -0.599 23.815 18.620 1.00 94.62 830 SER A N 1
ATOM 6563 C CA . SER A 1 830 ? -1.751 23.412 19.451 1.00 94.62 830 SER A CA 1
ATOM 6564 C C . SER A 1 830 ? -2.877 24.456 19.573 1.00 94.62 830 SER A C 1
ATOM 6566 O O . SER A 1 830 ? -4.028 24.027 19.546 1.00 94.62 830 SER A O 1
ATOM 6568 N N . PRO A 1 831 ? -2.624 25.780 19.675 1.00 93.31 831 PRO A N 1
ATOM 6569 C CA . PRO A 1 831 ? -3.692 26.784 19.720 1.00 93.31 831 PRO A CA 1
ATOM 6570 C C . PRO A 1 831 ? -4.557 26.796 18.452 1.00 93.31 831 PRO A C 1
ATOM 6572 O O . PRO A 1 831 ? -5.781 26.793 18.541 1.00 93.31 831 PRO A O 1
ATOM 6575 N N . LEU A 1 832 ? -3.933 26.735 17.271 1.00 93.50 832 LEU A N 1
ATOM 6576 C CA . LEU A 1 832 ? -4.658 26.727 15.997 1.00 93.50 832 LEU A CA 1
ATOM 6577 C C . LEU A 1 832 ? -5.350 25.379 15.731 1.00 93.50 832 LEU A C 1
ATOM 6579 O O . LEU A 1 832 ? -6.447 25.344 15.177 1.00 93.50 832 LEU A O 1
ATOM 6583 N N . LEU A 1 833 ? -4.741 24.268 16.166 1.00 94.50 833 LEU A N 1
ATOM 6584 C CA . LEU A 1 833 ? -5.393 22.955 16.166 1.00 94.50 833 LEU A CA 1
ATOM 6585 C C . LEU A 1 833 ? -6.649 22.943 17.045 1.00 94.50 833 LEU A C 1
ATOM 6587 O O . LEU A 1 833 ? -7.647 22.364 16.630 1.00 94.50 833 LEU A O 1
ATOM 6591 N N . LEU A 1 834 ? -6.612 23.579 18.223 1.00 94.88 834 LEU A N 1
ATOM 6592 C CA . LEU A 1 834 ? -7.759 23.672 19.129 1.00 94.88 834 LEU A CA 1
ATOM 6593 C C . LEU A 1 834 ? -8.930 24.402 18.461 1.00 94.88 834 LEU A C 1
ATOM 6595 O O . LEU A 1 834 ? -9.973 23.787 18.260 1.00 94.88 834 LEU A O 1
ATOM 6599 N N . GLN A 1 835 ? -8.707 25.640 18.008 1.00 92.75 835 GLN A N 1
ATOM 6600 C CA . GLN A 1 835 ? -9.727 26.457 17.336 1.00 92.75 835 GLN A CA 1
ATOM 6601 C C . GLN A 1 835 ? -10.357 25.732 16.134 1.00 92.75 835 GLN A C 1
ATOM 6603 O O . GLN A 1 835 ? -11.568 25.768 15.937 1.00 92.75 835 GLN A O 1
ATOM 6608 N N . MET A 1 836 ? -9.542 25.033 15.336 1.00 93.06 836 MET A N 1
ATOM 6609 C CA . MET A 1 836 ? -10.009 24.263 14.179 1.00 93.06 836 MET A CA 1
ATOM 6610 C C . MET A 1 836 ? -10.796 23.001 14.573 1.00 93.06 836 MET A C 1
ATOM 6612 O O . MET A 1 836 ? -11.733 22.630 13.865 1.00 93.06 836 MET A O 1
ATOM 6616 N N . PHE A 1 837 ? -10.463 22.345 15.690 1.00 90.25 837 PHE A N 1
ATOM 6617 C CA . PHE A 1 837 ? -11.245 21.217 16.205 1.00 90.25 837 PHE A CA 1
ATOM 6618 C C . PHE A 1 837 ? -12.572 21.665 16.830 1.00 90.25 837 PHE A C 1
ATOM 6620 O O . PHE A 1 837 ? -13.578 20.996 16.611 1.00 90.25 837 PHE A O 1
ATOM 6627 N N . GLU A 1 838 ? -12.597 22.784 17.555 1.00 89.38 838 GLU A N 1
ATOM 6628 C CA . GLU A 1 838 ? -13.822 23.376 18.108 1.00 89.38 838 GLU A CA 1
ATOM 6629 C C . GLU A 1 838 ? -14.776 23.799 16.981 1.00 89.38 838 GLU A C 1
ATOM 6631 O O . GLU A 1 838 ? -15.905 23.312 16.915 1.00 89.38 838 GLU A O 1
ATOM 6636 N N . GLU A 1 839 ? -14.283 24.573 16.006 1.00 88.56 839 GLU A N 1
ATOM 6637 C CA . GLU A 1 839 ? -15.051 24.981 14.822 1.00 88.56 839 GLU A CA 1
ATOM 6638 C C . GLU A 1 839 ? -15.635 23.772 14.065 1.00 88.56 839 GLU A C 1
ATOM 6640 O O . GLU A 1 839 ? -16.788 23.795 13.625 1.00 88.56 839 GLU A O 1
ATOM 6645 N N . ALA A 1 840 ? -14.854 22.696 13.919 1.00 82.00 840 ALA A N 1
ATOM 6646 C CA . ALA A 1 840 ? -15.291 21.490 13.223 1.00 82.00 840 ALA A CA 1
ATOM 6647 C C . ALA A 1 840 ? -16.330 20.666 14.002 1.00 82.00 840 ALA A C 1
ATOM 6649 O O . ALA A 1 840 ? -17.163 20.007 13.375 1.00 82.00 840 ALA A O 1
ATOM 6650 N N . LEU A 1 841 ? -16.298 20.693 15.340 1.00 77.31 841 LEU A N 1
ATOM 6651 C CA . LEU A 1 841 ? -17.305 20.054 16.190 1.00 77.31 841 LEU A CA 1
ATOM 6652 C C . LEU A 1 841 ? -18.632 20.819 16.145 1.00 77.31 841 LEU A C 1
ATOM 6654 O O . LEU A 1 841 ? -19.674 20.199 15.932 1.00 77.31 841 LEU A O 1
ATOM 6658 N N . ASP A 1 842 ? -18.591 22.147 16.263 1.00 80.00 842 ASP A N 1
ATOM 6659 C CA . ASP A 1 842 ? -19.791 22.991 16.240 1.00 80.00 842 ASP A CA 1
ATOM 6660 C C . ASP A 1 842 ? -20.479 22.977 14.866 1.00 80.00 842 ASP A C 1
ATOM 6662 O O . ASP A 1 842 ? -21.703 22.845 14.779 1.00 80.00 842 ASP A O 1
ATOM 6666 N N . LYS A 1 843 ? -19.702 23.028 13.774 1.00 77.19 843 LYS A N 1
ATOM 6667 C CA . LYS A 1 843 ? -20.227 22.916 12.398 1.00 77.19 843 LYS A CA 1
ATOM 6668 C C . LYS A 1 843 ? -20.560 21.478 11.981 1.00 77.19 843 LYS A C 1
ATOM 6670 O O . LYS A 1 843 ? -21.218 21.282 10.961 1.00 77.19 843 LYS A O 1
ATOM 6675 N N . GLY A 1 844 ? -20.105 20.468 12.728 1.00 69.12 844 GLY A N 1
ATOM 6676 C CA . GLY A 1 844 ? -20.245 19.052 12.367 1.00 69.12 844 GLY A CA 1
ATOM 6677 C C . GLY A 1 844 ? -19.468 18.647 11.104 1.00 69.12 844 GLY A C 1
ATOM 6678 O O . GLY A 1 844 ? -19.839 17.682 10.435 1.00 69.12 844 GLY A O 1
ATOM 6679 N N . SER A 1 845 ? -18.413 19.384 10.741 1.00 70.12 845 SER A N 1
ATOM 6680 C CA . SER A 1 845 ? -17.666 19.197 9.490 1.00 70.12 845 SER A CA 1
ATOM 6681 C C . SER A 1 845 ? -16.174 19.493 9.655 1.00 70.12 845 SER A C 1
ATOM 6683 O O . SER A 1 845 ? -15.796 20.606 10.014 1.00 70.12 845 SER A O 1
ATOM 6685 N N . LEU A 1 846 ? -15.314 18.526 9.323 1.00 76.12 846 LEU A N 1
ATOM 6686 C CA . LEU A 1 846 ? -13.859 18.722 9.296 1.00 76.12 846 LEU A CA 1
ATOM 6687 C C . LEU A 1 846 ? -13.390 19.491 8.047 1.00 76.12 846 LEU A C 1
ATOM 6689 O O . LEU A 1 846 ? -14.019 19.371 6.990 1.00 76.12 846 LEU A O 1
ATOM 6693 N N . PRO A 1 847 ? -12.222 20.165 8.104 1.00 80.94 847 PRO A N 1
ATOM 6694 C CA . PRO A 1 847 ? -11.546 20.649 6.904 1.00 80.94 847 PRO A CA 1
ATOM 6695 C C . PRO A 1 847 ? -11.255 19.489 5.931 1.00 80.94 847 PRO A C 1
ATOM 6697 O O . PRO A 1 847 ? -10.954 18.377 6.387 1.00 80.94 847 PRO A O 1
ATOM 6700 N N . PRO A 1 848 ? -11.297 19.711 4.599 1.00 72.00 848 PRO A N 1
ATOM 6701 C CA . PRO A 1 848 ? -11.308 18.627 3.617 1.00 72.00 848 PRO A CA 1
ATOM 6702 C C . PRO A 1 848 ? -10.202 17.582 3.794 1.00 72.00 848 PRO A C 1
ATOM 6704 O O . PRO A 1 848 ? -10.505 16.387 3.785 1.00 72.00 848 PRO A O 1
ATOM 6707 N N . THR A 1 849 ? -8.953 17.992 4.049 1.00 75.81 849 THR A N 1
ATOM 6708 C CA . THR A 1 849 ? -7.834 17.036 4.124 1.00 75.81 849 THR A CA 1
ATOM 6709 C C . THR A 1 849 ? -7.873 16.152 5.376 1.00 75.81 849 THR A C 1
ATOM 6711 O O . THR A 1 849 ? -7.338 15.047 5.358 1.00 75.81 849 THR A O 1
ATOM 6714 N N . LEU A 1 850 ? -8.557 16.559 6.454 1.00 76.50 850 LEU A N 1
ATOM 6715 C CA . LEU A 1 850 ? -8.764 15.705 7.634 1.00 76.50 850 LEU A CA 1
ATOM 6716 C C . LEU A 1 850 ? -9.821 14.609 7.380 1.00 76.50 850 LEU A C 1
ATOM 6718 O O . LEU A 1 850 ? -9.862 13.610 8.106 1.00 76.50 850 LEU A O 1
ATOM 6722 N N . SER A 1 851 ? -10.646 14.761 6.336 1.00 66.56 851 SER A N 1
ATOM 6723 C CA . SER A 1 851 ? -11.580 13.730 5.853 1.00 66.56 851 SER A CA 1
ATOM 6724 C C . SER A 1 851 ? -10.942 12.733 4.870 1.00 66.56 851 SER A C 1
ATOM 6726 O O . SER A 1 851 ? -11.580 11.753 4.479 1.00 66.56 851 SER A O 1
ATOM 6728 N N . GLU A 1 852 ? -9.683 12.951 4.473 1.00 64.25 852 GLU A N 1
ATOM 6729 C CA . GLU A 1 852 ? -8.957 12.092 3.537 1.00 64.25 852 GLU A CA 1
ATOM 6730 C C . GLU A 1 852 ? -8.237 10.926 4.238 1.00 64.25 852 GLU A C 1
ATOM 6732 O O . GLU A 1 852 ? -7.648 11.053 5.316 1.00 64.25 852 GLU A O 1
ATOM 6737 N N . ALA A 1 853 ? -8.218 9.769 3.573 1.00 62.22 853 ALA A N 1
ATOM 6738 C CA . ALA A 1 853 ? -7.439 8.608 3.981 1.00 62.22 853 ALA A CA 1
ATOM 6739 C C . ALA A 1 853 ? -6.875 7.894 2.749 1.00 62.22 853 ALA A C 1
ATOM 6741 O O . ALA A 1 853 ? -7.620 7.539 1.837 1.00 62.22 853 ALA A O 1
ATOM 6742 N N . LEU A 1 854 ? -5.567 7.623 2.730 1.00 61.16 854 LEU A N 1
ATOM 6743 C CA . LEU A 1 854 ? -4.980 6.781 1.688 1.00 61.16 854 LEU A CA 1
ATOM 6744 C C . LEU A 1 854 ? -5.016 5.310 2.112 1.00 61.16 854 LEU A C 1
ATOM 6746 O O . LEU A 1 854 ? -4.296 4.913 3.029 1.00 61.16 854 LEU A O 1
ATOM 6750 N N . ILE A 1 855 ? -5.789 4.489 1.402 1.00 61.41 855 ILE A N 1
ATOM 6751 C CA . ILE A 1 855 ? -5.782 3.035 1.594 1.00 61.41 855 ILE A CA 1
ATOM 6752 C C . ILE A 1 855 ? -4.465 2.458 1.053 1.00 61.41 855 ILE A C 1
ATOM 6754 O O . ILE A 1 855 ? -4.208 2.458 -0.150 1.00 61.41 855 ILE A O 1
ATOM 6758 N N . SER A 1 856 ? -3.627 1.945 1.952 1.00 59.31 856 SER A N 1
ATOM 6759 C CA . SER A 1 856 ? -2.421 1.181 1.628 1.00 59.31 856 SER A CA 1
ATOM 6760 C C . SER A 1 856 ? -2.700 -0.307 1.812 1.00 59.31 856 SER A C 1
ATOM 6762 O O . SER A 1 856 ? -2.949 -0.756 2.930 1.00 59.31 856 SER A O 1
ATOM 6764 N N . LEU A 1 857 ? -2.627 -1.088 0.735 1.00 58.59 857 LEU A N 1
ATOM 6765 C CA . LEU A 1 857 ? -2.772 -2.543 0.798 1.00 58.59 857 LEU A CA 1
ATOM 6766 C C . LEU A 1 857 ? -1.481 -3.180 1.332 1.00 58.59 857 LEU A C 1
ATOM 6768 O O . LEU A 1 857 ? -0.390 -2.909 0.831 1.00 58.59 857 LEU A O 1
ATOM 6772 N N . VAL A 1 858 ? -1.598 -4.037 2.348 1.00 60.81 858 VAL A N 1
ATOM 6773 C CA . VAL A 1 858 ? -0.473 -4.780 2.938 1.00 60.81 858 VAL A CA 1
ATOM 6774 C C . VAL A 1 858 ? -0.725 -6.277 2.815 1.00 60.81 858 VAL A C 1
ATOM 6776 O O . VAL A 1 858 ? -1.722 -6.786 3.324 1.00 60.81 858 VAL A O 1
ATOM 6779 N N . LEU A 1 859 ? 0.187 -6.990 2.153 1.00 58.91 859 LEU A N 1
ATOM 6780 C CA . LEU A 1 859 ? 0.099 -8.438 1.965 1.00 58.91 859 LEU A CA 1
ATOM 6781 C C . LEU A 1 859 ? 0.240 -9.180 3.309 1.00 58.91 859 LEU A C 1
ATOM 6783 O O . LEU A 1 859 ? 1.224 -9.006 4.036 1.00 58.91 859 LEU A O 1
ATOM 6787 N N . LYS A 1 860 ? -0.732 -10.037 3.632 1.00 62.22 860 LYS A N 1
ATOM 6788 C CA . LYS A 1 860 ? -0.687 -10.968 4.768 1.00 62.22 860 LYS A CA 1
ATOM 6789 C C . LYS A 1 860 ? 0.446 -11.972 4.532 1.00 62.22 860 LYS A C 1
ATOM 6791 O O . LYS A 1 860 ? 0.600 -12.517 3.440 1.00 62.22 860 LYS A O 1
ATOM 6796 N N . LYS A 1 861 ? 1.260 -12.227 5.561 1.00 56.97 861 LYS A N 1
ATOM 6797 C CA . LYS A 1 861 ? 2.442 -13.101 5.451 1.00 56.97 861 LYS A CA 1
ATOM 6798 C C . LYS A 1 861 ? 2.045 -14.494 4.945 1.00 56.97 861 LYS A C 1
ATOM 6800 O O . LYS A 1 861 ? 1.148 -15.114 5.506 1.00 56.97 861 LYS A O 1
ATOM 6805 N N . ASN A 1 862 ? 2.776 -14.996 3.949 1.00 50.09 862 ASN A N 1
ATOM 6806 C CA . ASN A 1 862 ? 2.602 -16.328 3.352 1.00 50.09 862 ASN A CA 1
ATOM 6807 C C . ASN A 1 862 ? 1.230 -16.571 2.679 1.00 50.09 862 ASN A C 1
ATOM 6809 O O . ASN A 1 862 ? 0.782 -17.714 2.611 1.00 50.09 862 ASN A O 1
ATOM 6813 N N . LYS A 1 863 ? 0.565 -15.518 2.188 1.00 50.78 863 LYS A N 1
ATOM 6814 C CA . LYS A 1 863 ? -0.616 -15.608 1.313 1.00 50.78 863 LYS A CA 1
ATOM 6815 C C . LYS A 1 863 ? -0.256 -15.184 -0.122 1.00 50.78 863 LYS A C 1
ATOM 6817 O O . LYS A 1 863 ? 0.764 -14.527 -0.326 1.00 50.78 863 LYS A O 1
ATOM 6822 N N . ASP A 1 864 ? -1.057 -15.604 -1.099 1.00 49.47 864 ASP A N 1
ATOM 6823 C CA . ASP A 1 864 ? -0.790 -15.408 -2.532 1.00 49.47 864 ASP A CA 1
ATOM 6824 C C . ASP A 1 864 ? -0.979 -13.932 -2.945 1.00 49.47 864 ASP A C 1
ATOM 6826 O O . ASP A 1 864 ? -2.083 -13.412 -2.772 1.00 49.47 864 ASP A O 1
ATOM 6830 N N . PRO A 1 865 ? 0.038 -13.236 -3.494 1.00 47.25 865 PRO A N 1
ATOM 6831 C CA . PRO A 1 865 ? -0.103 -11.856 -3.966 1.00 47.25 865 PRO A CA 1
ATOM 6832 C C . PRO A 1 865 ? -1.085 -11.666 -5.139 1.00 47.25 865 PRO A C 1
ATOM 6834 O O . PRO A 1 865 ? -1.392 -10.524 -5.467 1.00 47.25 865 PRO A O 1
ATOM 6837 N N . LEU A 1 866 ? -1.584 -12.733 -5.773 1.00 48.09 866 LEU A N 1
ATOM 6838 C CA . LEU A 1 866 ? -2.604 -12.644 -6.826 1.00 48.09 866 LEU A CA 1
ATOM 6839 C C . LEU A 1 866 ? -4.050 -12.643 -6.285 1.00 48.09 866 LEU A C 1
ATOM 6841 O O . LEU A 1 866 ? -4.961 -12.217 -6.996 1.00 48.09 866 LEU A O 1
ATOM 6845 N N . ASP A 1 867 ? -4.272 -13.072 -5.036 1.00 49.56 867 ASP A N 1
ATOM 6846 C CA . ASP A 1 867 ? -5.590 -13.086 -4.382 1.00 49.56 867 ASP A CA 1
ATOM 6847 C C . ASP A 1 867 ? -5.837 -11.791 -3.585 1.00 49.56 867 ASP A C 1
ATOM 6849 O O . ASP A 1 867 ? -5.081 -11.422 -2.684 1.00 49.56 867 ASP A O 1
ATOM 6853 N N . CYS A 1 868 ? -6.958 -11.119 -3.862 1.00 49.72 868 CYS A N 1
ATOM 6854 C CA . CYS A 1 868 ? -7.404 -9.934 -3.131 1.00 49.72 868 CYS A CA 1
ATOM 6855 C C . CYS A 1 868 ? -7.551 -10.193 -1.614 1.00 49.72 868 CYS A C 1
ATOM 6857 O O . CYS A 1 868 ? -7.161 -9.350 -0.800 1.00 49.72 868 CYS A O 1
ATOM 6859 N N . LYS A 1 869 ? -8.024 -11.383 -1.204 1.00 57.09 869 LYS A N 1
ATOM 6860 C CA . LYS A 1 869 ? -8.195 -11.761 0.214 1.00 57.09 869 LYS A CA 1
ATOM 6861 C C . LYS A 1 869 ? -6.860 -11.865 0.961 1.00 57.09 869 LYS A C 1
ATOM 6863 O O . LYS A 1 869 ? -6.845 -11.808 2.197 1.00 57.09 869 LYS A O 1
ATOM 6868 N N . SER A 1 870 ? -5.736 -11.964 0.251 1.00 58.72 870 SER A N 1
ATOM 6869 C CA . SER A 1 870 ? -4.389 -11.946 0.828 1.00 58.72 870 SER A CA 1
ATOM 6870 C C . SER A 1 870 ? -3.970 -10.579 1.358 1.00 58.72 870 SER A C 1
ATOM 6872 O O . SER A 1 870 ? -3.042 -10.516 2.160 1.00 58.72 870 SER A O 1
ATOM 6874 N N . TYR A 1 871 ? -4.629 -9.486 0.976 1.00 57.53 871 TYR A N 1
ATOM 6875 C CA . TYR A 1 871 ? -4.278 -8.144 1.437 1.00 57.53 871 TYR A CA 1
ATOM 6876 C C . TYR A 1 871 ? -5.106 -7.718 2.663 1.00 57.53 871 TYR A C 1
ATOM 6878 O O . TYR A 1 871 ? -6.209 -8.210 2.912 1.00 57.53 871 TYR A O 1
ATOM 6886 N N . ARG A 1 872 ? -4.550 -6.813 3.475 1.00 57.19 872 ARG A N 1
ATOM 6887 C CA . ARG A 1 872 ? -5.269 -6.018 4.483 1.00 57.19 872 ARG A CA 1
ATOM 6888 C C . ARG A 1 872 ? -5.210 -4.541 4.058 1.00 57.19 872 ARG A C 1
ATOM 6890 O O . ARG A 1 872 ? -4.096 -4.055 3.837 1.00 57.19 872 ARG A O 1
ATOM 6897 N N . PRO A 1 873 ? -6.344 -3.830 3.936 1.00 60.06 873 PRO A N 1
ATOM 6898 C CA . PRO A 1 873 ? -6.341 -2.382 3.757 1.00 60.06 873 PRO A CA 1
ATOM 6899 C C . PRO A 1 873 ? -5.914 -1.692 5.060 1.00 60.06 873 PRO A C 1
ATOM 6901 O O . PRO A 1 873 ? -6.341 -2.073 6.146 1.00 60.06 873 PRO A O 1
ATOM 6904 N N . ILE A 1 874 ? -5.053 -0.679 4.962 1.00 63.62 874 ILE A N 1
ATOM 6905 C CA . ILE A 1 874 ? -4.668 0.182 6.088 1.00 63.62 874 ILE A CA 1
ATOM 6906 C C . ILE A 1 874 ? -4.916 1.634 5.693 1.00 63.62 874 ILE A C 1
ATOM 6908 O O . ILE A 1 874 ? -4.346 2.111 4.710 1.00 63.62 874 ILE A O 1
ATOM 6912 N N . SER A 1 875 ? -5.724 2.347 6.476 1.00 67.38 875 SER A N 1
ATOM 6913 C CA . SER A 1 875 ? -6.075 3.744 6.216 1.00 67.38 875 SER A CA 1
ATOM 6914 C C . SER A 1 875 ? -5.000 4.687 6.755 1.00 67.38 875 SER A C 1
ATOM 6916 O O . SER A 1 875 ? -4.936 4.982 7.950 1.00 67.38 875 SER A O 1
ATOM 6918 N N . LEU A 1 876 ? -4.148 5.196 5.863 1.00 69.75 876 LEU A N 1
ATOM 6919 C CA . LEU A 1 876 ? -3.160 6.227 6.175 1.00 69.75 876 LEU A CA 1
ATOM 6920 C C . LEU A 1 876 ? -3.839 7.604 6.243 1.00 69.75 876 LEU A C 1
ATOM 6922 O O . LEU A 1 876 ? -3.846 8.359 5.272 1.00 69.75 876 LEU A O 1
ATOM 6926 N N . ILE A 1 877 ? -4.419 7.903 7.406 1.00 76.75 877 ILE A N 1
ATOM 6927 C CA . ILE A 1 877 ? -4.983 9.215 7.768 1.00 76.75 877 ILE A CA 1
ATOM 6928 C C . ILE A 1 877 ? -3.886 10.237 8.120 1.00 76.75 877 ILE A C 1
ATOM 6930 O O . ILE A 1 877 ? -2.815 9.858 8.611 1.00 76.75 877 ILE A O 1
ATOM 6934 N N . ASN A 1 878 ? -4.151 11.527 7.897 1.00 86.06 878 ASN A N 1
ATOM 6935 C CA . ASN A 1 878 ? -3.254 12.639 8.254 1.00 86.06 878 ASN A CA 1
ATOM 6936 C C . ASN A 1 878 ? -3.024 12.731 9.778 1.00 86.06 878 ASN A C 1
ATOM 6938 O O . ASN A 1 878 ? -3.772 12.153 10.570 1.00 86.06 878 ASN A O 1
ATOM 6942 N N . CYS A 1 879 ? -1.935 13.372 10.211 1.00 89.00 879 CYS A N 1
ATOM 6943 C CA . CYS A 1 879 ? -1.539 13.339 11.628 1.00 89.00 879 CYS A CA 1
ATOM 6944 C C . CYS A 1 879 ? -2.361 14.282 12.526 1.00 89.00 879 CYS A C 1
ATOM 6946 O O . CYS A 1 879 ? -2.573 13.943 13.686 1.00 89.00 879 CYS A O 1
ATOM 6948 N N . ASP A 1 880 ? -2.900 15.373 11.986 1.00 90.00 880 ASP A N 1
ATOM 6949 C CA . ASP A 1 880 ? -3.923 16.213 12.626 1.00 90.00 880 ASP A CA 1
ATOM 6950 C C . ASP A 1 880 ? -5.208 15.415 12.928 1.00 90.00 880 ASP A C 1
ATOM 6952 O O . ASP A 1 880 ? -5.656 15.360 14.073 1.00 90.00 880 ASP A O 1
ATOM 6956 N N . CYS A 1 881 ? -5.724 14.664 11.950 1.00 86.38 881 CYS A N 1
ATOM 6957 C CA . CYS A 1 881 ? -6.848 13.742 12.146 1.00 86.38 881 CYS A CA 1
ATOM 6958 C C . CYS A 1 881 ? -6.544 12.651 13.202 1.00 86.38 881 CYS A C 1
ATOM 6960 O O . CYS A 1 881 ? -7.409 12.318 14.016 1.00 86.38 881 CYS A O 1
ATOM 6962 N N . LYS A 1 882 ? -5.306 12.124 13.256 1.00 86.81 882 LYS A N 1
ATOM 6963 C CA . LYS A 1 882 ? -4.884 11.185 14.320 1.00 86.81 882 LYS A CA 1
ATOM 6964 C C . LYS A 1 882 ? -4.916 11.819 15.717 1.00 86.81 882 LYS A C 1
ATOM 6966 O O . LYS A 1 882 ? -5.206 11.098 16.672 1.00 86.81 882 LYS A O 1
ATOM 6971 N N . ILE A 1 883 ? -4.600 13.112 15.846 1.00 91.50 883 ILE A N 1
ATOM 6972 C CA . ILE A 1 883 ? -4.617 13.828 17.131 1.00 91.50 883 ILE A CA 1
ATOM 6973 C C . ILE A 1 883 ? -6.057 13.915 17.646 1.00 91.50 883 ILE A C 1
ATOM 6975 O O . ILE A 1 883 ? -6.333 13.380 18.719 1.00 91.50 883 ILE A O 1
ATOM 6979 N N . LEU A 1 884 ? -6.986 14.462 16.850 1.00 88.31 884 LEU A N 1
ATOM 6980 C CA . LEU A 1 884 ? -8.408 14.554 17.214 1.00 88.31 884 LEU A CA 1
ATOM 6981 C C . LEU A 1 884 ? -8.999 13.183 17.567 1.00 88.31 884 LEU A C 1
ATOM 6983 O O . LEU A 1 884 ? -9.575 13.003 18.639 1.00 88.31 884 LEU A O 1
ATOM 6987 N N . ALA A 1 885 ? -8.782 12.179 16.713 1.00 86.12 885 ALA A N 1
ATOM 6988 C CA . ALA A 1 885 ? -9.275 10.828 16.963 1.00 86.12 885 ALA A CA 1
ATOM 6989 C C . ALA A 1 885 ? -8.702 10.209 18.253 1.00 86.12 885 ALA A C 1
ATOM 6991 O O . ALA A 1 885 ? -9.369 9.384 18.877 1.00 86.12 885 ALA A O 1
ATOM 6992 N N . LYS A 1 886 ? -7.484 10.584 18.681 1.00 89.31 886 LYS A N 1
ATOM 6993 C CA . LYS A 1 886 ? -6.910 10.111 19.950 1.00 89.31 886 LYS A CA 1
ATOM 6994 C C . LYS A 1 886 ? -7.417 10.903 21.160 1.00 89.31 886 LYS A C 1
ATOM 6996 O O . LYS A 1 886 ? -7.562 10.290 22.213 1.00 89.31 886 LYS A O 1
ATOM 7001 N N . VAL A 1 887 ? -7.747 12.191 21.024 1.00 90.00 887 VAL A N 1
ATOM 7002 C CA . VAL A 1 887 ? -8.470 12.954 22.065 1.00 90.00 887 VAL A CA 1
ATOM 7003 C C . VAL A 1 887 ? -9.833 12.304 22.328 1.00 90.00 887 VAL A C 1
ATOM 7005 O O . VAL A 1 887 ? -10.100 11.877 23.451 1.00 90.00 887 VAL A O 1
ATOM 7008 N N . LEU A 1 888 ? -10.642 12.097 21.282 1.00 86.44 888 LEU A N 1
ATOM 7009 C CA . LEU A 1 888 ? -11.951 11.437 21.392 1.00 86.44 888 LEU A CA 1
ATOM 7010 C C . LEU A 1 888 ? -11.839 10.013 21.970 1.00 86.44 888 LEU A C 1
ATOM 7012 O O . LEU A 1 888 ? -12.603 9.645 22.861 1.00 86.44 888 LEU A O 1
ATOM 7016 N N . ALA A 1 889 ? -10.841 9.228 21.545 1.00 87.19 889 ALA A N 1
ATOM 7017 C CA . ALA A 1 889 ? -10.611 7.890 22.096 1.00 87.19 889 ALA A CA 1
ATOM 7018 C C . ALA A 1 889 ? -10.209 7.908 23.583 1.00 87.19 889 ALA A C 1
ATOM 7020 O O . ALA A 1 889 ? -10.641 7.039 24.332 1.00 87.19 889 ALA A O 1
ATOM 7021 N N . ASN A 1 890 ? -9.413 8.887 24.033 1.00 90.62 890 ASN A N 1
ATOM 7022 C CA . ASN A 1 890 ? -9.045 9.033 25.449 1.00 90.62 890 ASN A CA 1
ATOM 7023 C C . ASN A 1 890 ? -10.248 9.389 26.337 1.00 90.62 890 ASN A C 1
ATOM 7025 O O . ASN A 1 890 ? -10.265 9.029 27.512 1.00 90.62 890 ASN A O 1
ATOM 7029 N N . ARG A 1 891 ? -11.238 10.103 25.788 1.00 89.44 891 ARG A N 1
ATOM 7030 C CA . ARG A 1 891 ? -12.486 10.451 26.481 1.00 89.44 891 ARG A CA 1
ATOM 7031 C C . ARG A 1 891 ? -13.419 9.255 26.579 1.00 89.44 891 ARG A C 1
ATOM 7033 O O . ARG A 1 891 ? -13.892 8.950 27.666 1.00 89.44 891 ARG A O 1
ATOM 7040 N N . LEU A 1 892 ? -13.606 8.537 25.473 1.00 87.06 892 LEU A N 1
ATOM 7041 C CA . LEU A 1 892 ? -14.396 7.309 25.436 1.00 87.06 892 LEU A CA 1
ATOM 7042 C C . LEU A 1 892 ? -13.839 6.247 26.400 1.00 87.06 892 LEU A C 1
ATOM 7044 O O . LEU A 1 892 ? -14.582 5.657 27.179 1.00 87.06 892 LEU A O 1
ATOM 7048 N N . ASP A 1 893 ? -12.515 6.076 26.442 1.00 88.75 893 ASP A N 1
ATOM 7049 C CA . ASP A 1 893 ? -11.823 5.143 27.344 1.00 88.75 893 ASP A CA 1
ATOM 7050 C C . ASP A 1 893 ? -11.981 5.469 28.851 1.00 88.75 893 ASP A C 1
ATOM 7052 O O . ASP A 1 893 ? -11.611 4.655 29.699 1.00 88.75 893 ASP A O 1
ATOM 7056 N N . LYS A 1 894 ? -12.584 6.614 29.224 1.00 90.25 894 LYS A N 1
ATOM 7057 C CA . LYS A 1 894 ? -13.063 6.864 30.599 1.00 90.25 894 LYS A CA 1
ATOM 7058 C C . LYS A 1 894 ? -14.243 5.956 30.976 1.00 90.25 894 LYS A C 1
ATOM 7060 O O . LYS A 1 894 ? -14.319 5.541 32.127 1.00 90.25 894 LYS A O 1
ATOM 7065 N N . VAL A 1 895 ? -15.146 5.670 30.029 1.00 91.12 895 VAL A N 1
ATOM 7066 C CA . VAL A 1 895 ? -16.442 4.999 30.268 1.00 91.12 895 VAL A CA 1
ATOM 7067 C C . VAL A 1 895 ? -16.527 3.573 29.709 1.00 91.12 895 VAL A C 1
ATOM 7069 O O . VAL A 1 895 ? -17.383 2.803 30.138 1.00 91.12 895 VAL A O 1
ATOM 7072 N N . MET A 1 896 ? -15.618 3.167 28.812 1.00 90.94 896 MET A N 1
ATOM 7073 C CA . MET A 1 896 ? -15.631 1.828 28.187 1.00 90.94 896 MET A CA 1
ATOM 7074 C C . MET A 1 896 ? -15.696 0.658 29.182 1.00 90.94 896 MET A C 1
ATOM 7076 O O . MET A 1 896 ? -16.336 -0.351 28.897 1.00 90.94 896 MET A O 1
ATOM 7080 N N . THR A 1 897 ? -15.066 0.775 30.354 1.00 89.81 897 THR A N 1
ATOM 7081 C CA . THR A 1 897 ? -15.075 -0.277 31.387 1.00 89.81 897 THR A CA 1
ATOM 7082 C C . THR A 1 897 ? -16.423 -0.450 32.091 1.00 89.81 897 THR A C 1
ATOM 7084 O O . THR A 1 897 ? -16.633 -1.501 32.688 1.00 89.81 897 THR A O 1
ATOM 7087 N N . TYR A 1 898 ? -17.307 0.553 32.023 1.00 90.38 898 TYR A N 1
ATOM 7088 C CA . TYR A 1 898 ? -18.680 0.519 32.542 1.00 90.38 898 TYR A CA 1
ATOM 7089 C C . TYR A 1 898 ? -19.673 -0.003 31.488 1.00 90.38 898 TYR A C 1
ATOM 7091 O O . TYR A 1 898 ? -20.551 -0.795 31.810 1.00 90.38 898 TYR A O 1
ATOM 7099 N N . LEU A 1 899 ? -19.498 0.395 30.222 1.00 90.25 899 LEU A N 1
ATOM 7100 C CA . LEU A 1 899 ? -20.420 0.052 29.130 1.00 90.25 899 LEU A CA 1
ATOM 7101 C C . LEU A 1 899 ? -20.263 -1.379 28.585 1.00 90.25 899 LEU A C 1
ATOM 7103 O O . LEU A 1 899 ? -21.230 -1.962 28.102 1.00 90.25 899 LEU A O 1
ATOM 7107 N N . ILE A 1 900 ? -19.048 -1.935 28.621 1.00 92.44 900 ILE A N 1
ATOM 7108 C CA . ILE A 1 900 ? -18.696 -3.205 27.966 1.00 92.44 900 ILE A CA 1
ATOM 7109 C C . ILE A 1 900 ? -18.522 -4.307 29.014 1.00 92.44 900 ILE A C 1
ATOM 7111 O O . ILE A 1 900 ? -17.668 -4.182 29.898 1.00 92.44 900 ILE A O 1
ATOM 7115 N N . HIS A 1 901 ? -19.245 -5.424 28.902 1.00 92.31 901 HIS A N 1
ATOM 7116 C CA . HIS A 1 901 ? -19.168 -6.525 29.870 1.00 92.31 901 HIS A CA 1
ATOM 7117 C C . HIS A 1 901 ? -17.751 -7.148 29.960 1.00 92.31 901 HIS A C 1
ATOM 7119 O O . HIS A 1 901 ? -17.033 -7.170 28.953 1.00 92.31 901 HIS A O 1
ATOM 7125 N N . PRO A 1 902 ? -17.311 -7.677 31.125 1.00 90.38 902 PRO A N 1
ATOM 7126 C CA . PRO A 1 902 ? -15.954 -8.212 31.311 1.00 90.38 902 PRO A CA 1
ATOM 7127 C C . PRO A 1 902 ? -15.501 -9.333 30.362 1.00 90.38 902 PRO A C 1
ATOM 7129 O O . PRO A 1 902 ? -14.297 -9.530 30.231 1.00 90.38 902 PRO A O 1
ATOM 7132 N N . ASP A 1 903 ? -16.408 -10.036 29.668 1.00 89.81 903 ASP A N 1
ATOM 7133 C CA . ASP A 1 903 ? -16.029 -11.072 28.684 1.00 89.81 903 ASP A CA 1
ATOM 7134 C C . ASP A 1 903 ? -15.165 -10.521 27.536 1.00 89.81 903 ASP A C 1
ATOM 7136 O O . ASP A 1 903 ? -14.363 -11.261 26.961 1.00 89.81 903 ASP A O 1
ATOM 7140 N N . GLN A 1 904 ? -15.341 -9.241 27.185 1.00 91.06 904 GLN A N 1
ATOM 7141 C CA . GLN A 1 904 ? -14.552 -8.549 26.168 1.00 91.06 904 GLN A CA 1
ATOM 7142 C C . GLN A 1 904 ? -13.304 -7.936 26.804 1.00 91.06 904 GLN A C 1
ATOM 7144 O O . GLN A 1 904 ? -13.366 -6.907 27.485 1.00 91.06 904 GLN A O 1
ATOM 7149 N N . VAL A 1 905 ? -12.156 -8.565 26.540 1.00 90.38 905 VAL A N 1
ATOM 7150 C CA . VAL A 1 905 ? -10.832 -8.119 27.014 1.00 90.38 905 VAL A CA 1
ATOM 7151 C C . VAL A 1 905 ? -9.973 -7.517 25.893 1.00 90.38 905 VAL A C 1
ATOM 7153 O O . VAL A 1 905 ? -8.858 -7.057 26.135 1.00 90.38 905 VAL A O 1
ATOM 7156 N N . GLY A 1 906 ? -10.475 -7.494 24.654 1.00 86.50 906 GLY A N 1
ATOM 7157 C CA . GLY A 1 906 ? -9.827 -6.831 23.526 1.00 86.50 906 GLY A CA 1
ATOM 7158 C C . GLY A 1 906 ? -10.033 -5.317 23.553 1.00 86.50 906 GLY A C 1
ATOM 7159 O O . GLY A 1 906 ? -11.159 -4.836 23.597 1.00 86.50 906 GLY A O 1
ATOM 7160 N N . PHE A 1 907 ? -8.932 -4.563 23.496 1.00 84.25 907 PHE A N 1
ATOM 7161 C CA . PHE A 1 907 ? -8.876 -3.090 23.427 1.00 84.25 907 PHE A CA 1
ATOM 7162 C C . PHE A 1 907 ? -9.481 -2.287 24.598 1.00 84.25 907 PHE A C 1
ATOM 7164 O O . PHE A 1 907 ? -9.326 -1.067 24.606 1.00 84.25 907 PHE A O 1
ATOM 7171 N N . ILE A 1 908 ? -10.088 -2.924 25.603 1.00 88.50 908 ILE A N 1
ATOM 7172 C CA . ILE A 1 908 ? -10.582 -2.252 26.815 1.00 88.50 908 ILE A CA 1
ATOM 7173 C C . ILE A 1 908 ? -9.431 -2.027 27.811 1.00 88.50 908 ILE A C 1
ATOM 7175 O O . ILE A 1 908 ? -8.653 -2.943 28.093 1.00 88.50 908 ILE A O 1
ATOM 7179 N N . ARG A 1 909 ? -9.321 -0.817 28.375 1.00 84.44 909 ARG A N 1
ATOM 7180 C CA . ARG A 1 909 ? -8.344 -0.498 29.430 1.00 84.44 909 ARG A CA 1
ATOM 7181 C C . ARG A 1 909 ? -8.533 -1.398 30.666 1.00 84.44 909 ARG A C 1
ATOM 7183 O O . ARG A 1 909 ? -9.633 -1.848 30.960 1.00 84.44 909 ARG A O 1
ATOM 7190 N N . THR A 1 910 ? -7.420 -1.679 31.349 1.00 84.19 910 THR A N 1
ATOM 7191 C CA . THR A 1 910 ? -7.270 -2.612 32.494 1.00 84.19 910 THR A CA 1
ATOM 7192 C C . THR A 1 910 ? -7.674 -4.078 32.270 1.00 84.19 910 THR A C 1
ATOM 7194 O O . THR A 1 910 ? -7.711 -4.818 33.247 1.00 84.19 910 THR A O 1
ATOM 7197 N N . ARG A 1 911 ? -7.932 -4.532 31.034 1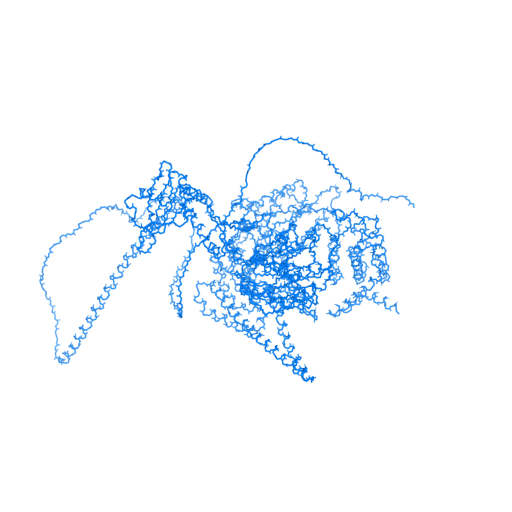.00 88.75 911 ARG A N 1
ATOM 7198 C CA . ARG A 1 911 ? -8.199 -5.951 30.712 1.00 88.75 911 ARG A CA 1
ATOM 7199 C C . ARG A 1 911 ? -7.066 -6.557 29.875 1.00 88.75 911 ARG A C 1
ATOM 7201 O O . ARG A 1 911 ? -6.355 -5.834 29.174 1.00 88.75 911 ARG A O 1
ATOM 7208 N N . ASN A 1 912 ? -6.872 -7.872 29.952 1.00 85.56 912 ASN A N 1
ATOM 7209 C CA . ASN A 1 912 ? -5.771 -8.586 29.306 1.00 85.56 912 ASN A CA 1
ATOM 7210 C C . ASN A 1 912 ? -6.265 -9.881 28.629 1.00 85.56 912 ASN A C 1
ATOM 7212 O O . ASN A 1 912 ? -7.137 -10.581 29.133 1.00 85.56 912 ASN A O 1
ATOM 7216 N N . SER A 1 913 ? -5.667 -10.261 27.495 1.00 83.38 913 SER A N 1
ATOM 7217 C CA . SER A 1 913 ? -5.955 -11.555 26.853 1.00 83.38 913 SER A CA 1
ATOM 7218 C C . SER A 1 913 ? -5.580 -12.752 27.732 1.00 83.38 913 SER A C 1
ATOM 7220 O O . SER A 1 913 ? -6.175 -13.820 27.596 1.00 83.38 913 SER A O 1
ATOM 7222 N N . ALA A 1 914 ? -4.640 -12.571 28.667 1.00 84.62 914 ALA A N 1
ATOM 7223 C CA . ALA A 1 914 ? -4.316 -13.561 29.691 1.00 84.62 914 ALA A CA 1
ATOM 7224 C C . ALA A 1 914 ? -5.526 -13.938 30.568 1.00 84.62 914 ALA A C 1
ATOM 7226 O O . ALA A 1 914 ? -5.630 -15.096 30.967 1.00 84.62 914 ALA A O 1
ATOM 7227 N N . ASP A 1 915 ? -6.451 -13.006 30.810 1.00 84.88 915 ASP A N 1
ATOM 7228 C CA . ASP A 1 915 ? -7.598 -13.195 31.705 1.00 84.88 915 ASP A CA 1
ATOM 7229 C C . ASP A 1 915 ? -8.582 -14.207 31.095 1.00 84.88 915 ASP A C 1
ATOM 7231 O O . ASP A 1 915 ? -8.956 -15.193 31.731 1.00 84.88 915 ASP A O 1
ATOM 7235 N N . ASN A 1 916 ? -8.902 -14.036 29.805 1.00 87.88 916 ASN A N 1
ATOM 7236 C CA . ASN A 1 916 ? -9.717 -14.993 29.052 1.00 87.88 916 ASN A CA 1
ATOM 7237 C C . ASN A 1 916 ? -8.998 -16.340 28.851 1.00 87.88 916 ASN A C 1
ATOM 7239 O O . ASN A 1 916 ? -9.639 -17.385 28.941 1.00 87.88 916 ASN A O 1
ATOM 7243 N N . VAL A 1 917 ? -7.673 -16.360 28.650 1.00 86.31 917 VAL A N 1
ATOM 7244 C CA . VAL A 1 917 ? -6.916 -17.627 28.593 1.00 86.31 917 VAL A CA 1
ATOM 7245 C C . VAL A 1 917 ? -6.965 -18.369 29.934 1.00 86.31 917 VAL A C 1
ATOM 7247 O O . VAL A 1 917 ? -7.135 -19.587 29.941 1.00 86.31 917 VAL A O 1
ATOM 7250 N N . ARG A 1 918 ? -6.853 -17.663 31.068 1.00 88.44 918 ARG A N 1
ATOM 7251 C CA . ARG A 1 918 ? -6.921 -18.279 32.400 1.00 88.44 918 ARG A CA 1
ATOM 7252 C C . ARG A 1 918 ? -8.324 -18.802 32.700 1.00 88.44 918 ARG A C 1
ATOM 7254 O O . ARG A 1 918 ? -8.455 -19.987 32.989 1.00 88.44 918 ARG A O 1
ATOM 7261 N N . ARG A 1 919 ? -9.358 -17.973 32.518 1.00 88.69 919 ARG A N 1
ATOM 7262 C CA . ARG A 1 919 ? -10.768 -18.362 32.697 1.00 88.69 919 ARG A CA 1
ATOM 7263 C C . ARG A 1 919 ? -11.134 -19.586 31.851 1.00 88.69 919 ARG A C 1
ATOM 7265 O O . ARG A 1 919 ? -11.792 -20.483 32.359 1.00 88.69 919 ARG A O 1
ATOM 7272 N N . LEU A 1 920 ? -10.652 -19.690 30.609 1.00 88.38 920 LEU A N 1
ATOM 7273 C CA . LEU A 1 920 ? -10.863 -20.888 29.787 1.00 88.38 920 LEU A CA 1
ATOM 7274 C C . LEU A 1 920 ? -10.208 -22.139 30.400 1.00 88.38 920 LEU A C 1
ATOM 7276 O O . LEU A 1 920 ? -10.835 -23.194 30.440 1.00 88.38 920 LEU A O 1
ATOM 7280 N N . ILE A 1 921 ? -8.971 -22.032 30.898 1.00 87.25 921 ILE A N 1
ATOM 7281 C CA . ILE A 1 921 ? -8.265 -23.143 31.558 1.00 87.25 921 ILE A CA 1
ATOM 7282 C C . ILE A 1 921 ? -9.002 -23.588 32.830 1.00 87.25 921 ILE A C 1
ATOM 7284 O O . ILE A 1 921 ? -9.145 -24.791 33.045 1.00 87.25 921 ILE A O 1
ATOM 7288 N N . ASP A 1 922 ? -9.502 -22.648 33.634 1.00 86.25 922 ASP A N 1
ATOM 7289 C CA . ASP A 1 922 ? -10.260 -22.947 34.855 1.00 86.25 922 ASP A CA 1
ATOM 7290 C C . ASP A 1 922 ? -11.599 -23.627 34.555 1.00 86.25 922 ASP A C 1
ATOM 7292 O O . ASP A 1 922 ? -11.947 -24.609 35.209 1.00 86.25 922 ASP A O 1
ATOM 7296 N N . ILE A 1 923 ? -12.306 -23.192 33.507 1.00 85.62 923 ILE A N 1
ATOM 7297 C CA . ILE A 1 923 ? -13.530 -23.850 33.028 1.00 85.62 923 ILE A CA 1
ATOM 7298 C C . ILE A 1 923 ? -13.216 -25.272 32.555 1.00 85.62 923 ILE A C 1
ATOM 7300 O O . ILE A 1 923 ? -13.859 -26.214 33.011 1.00 85.62 923 ILE A O 1
ATOM 7304 N N . MET A 1 924 ? -12.182 -25.448 31.721 1.00 84.38 924 MET A N 1
ATOM 7305 C CA . MET A 1 924 ? -11.737 -26.770 31.258 1.00 84.38 924 MET A CA 1
ATOM 7306 C C . MET A 1 924 ? -11.325 -27.694 32.412 1.00 84.38 924 MET A C 1
ATOM 7308 O O . MET A 1 924 ? -11.502 -28.906 32.304 1.00 84.38 924 MET A O 1
ATOM 7312 N N . TRP A 1 925 ? -10.763 -27.151 33.495 1.00 83.38 925 TRP A N 1
ATOM 7313 C CA . TRP A 1 925 ? -10.411 -27.907 34.696 1.00 83.38 925 TRP A CA 1
ATOM 7314 C C . TRP A 1 925 ? -11.657 -28.262 35.521 1.00 83.38 925 TRP A C 1
ATOM 7316 O O . TRP A 1 925 ? -11.820 -29.419 35.903 1.00 83.38 925 TRP A O 1
ATOM 7326 N N . ALA A 1 926 ? -12.581 -27.325 35.735 1.00 80.19 926 ALA A N 1
ATOM 7327 C CA . ALA A 1 926 ? -13.809 -27.565 36.492 1.00 80.19 926 ALA A CA 1
ATOM 7328 C C . ALA A 1 926 ? -14.726 -28.597 35.811 1.00 80.19 926 ALA A C 1
ATOM 7330 O O . ALA A 1 926 ? -15.237 -29.491 36.484 1.00 80.19 926 ALA A O 1
ATOM 7331 N N . THR A 1 927 ? -14.860 -28.545 34.479 1.00 76.81 927 THR A N 1
ATOM 7332 C CA . THR A 1 927 ? -15.613 -29.536 33.680 1.00 76.81 927 THR A CA 1
ATOM 7333 C C . THR A 1 927 ? -14.964 -30.923 33.627 1.00 76.81 927 THR A C 1
ATOM 7335 O O . THR A 1 927 ? -15.547 -31.846 33.074 1.00 76.81 927 THR A O 1
ATOM 7338 N N . GLN A 1 928 ? -13.746 -31.080 34.156 1.00 73.06 928 GLN A N 1
ATOM 7339 C CA . GLN A 1 928 ? -13.017 -32.355 34.197 1.00 73.06 928 GLN A CA 1
ATOM 7340 C C . GLN A 1 928 ? -12.925 -32.956 35.607 1.00 73.06 928 GLN A C 1
ATOM 7342 O O . GLN A 1 928 ? -12.512 -34.103 35.733 1.00 73.06 928 GLN A O 1
ATOM 7347 N N . ASN A 1 929 ? -13.291 -32.203 36.654 1.00 67.75 929 ASN A N 1
ATOM 7348 C CA . ASN A 1 929 ? -13.093 -32.586 38.060 1.00 67.75 929 ASN A CA 1
ATOM 7349 C C . ASN A 1 929 ? -14.380 -32.493 38.917 1.00 67.75 929 ASN A C 1
ATOM 7351 O O . ASN A 1 929 ? -14.317 -32.436 40.143 1.00 67.75 929 ASN A O 1
ATOM 7355 N N . LYS A 1 930 ? -15.557 -32.493 38.276 1.00 58.84 930 LYS A N 1
ATOM 7356 C CA . LYS A 1 930 ? -16.887 -32.733 38.873 1.00 58.84 930 LYS A CA 1
ATOM 7357 C C . LYS A 1 930 ? -17.620 -33.751 37.985 1.00 58.84 930 LYS A C 1
ATOM 7359 O O . LYS A 1 930 ? -17.405 -33.720 36.780 1.00 58.84 930 LYS A O 1
ATOM 7364 N N . SER A 1 931 ? -18.475 -34.650 38.472 1.00 49.38 931 SER A N 1
ATOM 7365 C CA . SER A 1 931 ? -19.049 -34.850 39.817 1.00 49.38 931 SER A CA 1
ATOM 7366 C C . SER A 1 931 ? -18.943 -36.336 40.224 1.00 49.38 931 SER A C 1
ATOM 7368 O O . SER A 1 931 ? -18.971 -37.185 39.333 1.00 49.38 931 SER A O 1
ATOM 7370 N N . PRO A 1 932 ? -18.899 -36.702 41.525 1.00 49.47 932 PRO A N 1
ATOM 7371 C CA . PRO A 1 932 ? -18.984 -38.104 41.971 1.00 49.47 932 PRO A CA 1
ATOM 7372 C C . PRO A 1 932 ? -20.302 -38.826 41.608 1.00 49.47 932 PRO A C 1
ATOM 7374 O O . PRO A 1 932 ? -20.437 -40.011 41.883 1.00 49.47 932 PRO A O 1
ATOM 7377 N N . THR A 1 933 ? -21.266 -38.141 40.984 1.00 51.72 933 THR A N 1
ATOM 7378 C CA . THR A 1 933 ? -22.562 -38.688 40.537 1.00 51.72 933 THR A CA 1
ATOM 7379 C C . THR A 1 933 ? -22.553 -39.287 39.121 1.00 51.72 933 THR A C 1
ATOM 7381 O O . THR A 1 933 ? -23.607 -39.650 38.615 1.00 51.72 933 THR A O 1
ATOM 7384 N N . GLY A 1 934 ? -21.396 -39.387 38.457 1.00 48.97 934 GLY A N 1
ATOM 7385 C CA . GLY A 1 934 ? -21.223 -40.131 37.195 1.00 48.97 934 GLY A CA 1
ATOM 7386 C C . GLY A 1 934 ? -21.662 -39.426 35.901 1.00 48.97 934 GLY A C 1
ATOM 7387 O O . GLY A 1 934 ? -21.074 -39.694 34.855 1.00 48.97 934 GLY A O 1
ATOM 7388 N N . ASP A 1 935 ? -22.624 -38.500 35.951 1.00 51.16 935 ASP A N 1
ATOM 7389 C CA . ASP A 1 935 ? -23.120 -37.789 34.761 1.00 51.16 935 ASP A CA 1
ATOM 7390 C C . ASP A 1 935 ? -22.061 -36.883 34.103 1.00 51.16 935 ASP A C 1
ATOM 7392 O O . ASP A 1 935 ? -21.674 -35.835 34.630 1.00 51.16 935 ASP A O 1
ATOM 7396 N N . PHE A 1 936 ? -21.632 -37.259 32.895 1.00 55.66 936 PHE A N 1
ATOM 7397 C CA . PHE A 1 936 ? -20.653 -36.517 32.100 1.00 55.66 936 PHE A CA 1
ATOM 7398 C C . PHE A 1 936 ? -21.345 -35.611 31.068 1.00 55.66 936 PHE A C 1
ATOM 7400 O O . PHE A 1 936 ? -21.613 -36.013 29.936 1.00 55.66 936 PHE A O 1
ATOM 7407 N N . SER A 1 937 ? -21.624 -34.359 31.443 1.00 60.44 937 SER A N 1
ATOM 7408 C CA . SER A 1 937 ? -22.189 -33.364 30.517 1.00 60.44 937 SER A CA 1
ATOM 7409 C C . SER A 1 937 ? -21.148 -32.887 29.485 1.00 60.44 937 SER A C 1
ATOM 7411 O O . SER A 1 937 ? -20.147 -32.281 29.879 1.00 60.44 937 SER A O 1
ATOM 7413 N N . PRO A 1 938 ? -21.357 -33.085 28.166 1.00 67.94 938 PRO A N 1
ATOM 7414 C CA . PRO A 1 938 ? -20.396 -32.664 27.150 1.00 67.94 938 PRO A CA 1
ATOM 7415 C C . PRO A 1 938 ? -20.341 -31.134 27.018 1.00 67.94 938 PRO A C 1
ATOM 7417 O O . PRO A 1 938 ? -21.349 -30.473 26.757 1.00 67.94 938 PRO A O 1
ATOM 7420 N N . ALA A 1 939 ? -19.133 -30.585 27.154 1.00 76.50 939 ALA A N 1
ATOM 7421 C CA . ALA A 1 939 ? -18.835 -29.161 27.026 1.00 76.50 939 ALA A CA 1
ATOM 7422 C C . ALA A 1 939 ? -17.968 -28.884 25.785 1.00 76.50 939 ALA A C 1
ATOM 7424 O O . ALA A 1 939 ? -16.979 -29.576 25.535 1.00 76.50 939 ALA A O 1
ATOM 7425 N N . ILE A 1 940 ? -18.326 -27.855 25.015 1.00 82.31 940 ILE A N 1
ATOM 7426 C CA . ILE A 1 940 ? -17.680 -27.469 23.754 1.00 82.31 940 ILE A CA 1
ATOM 7427 C C . ILE A 1 940 ? -17.269 -25.993 23.828 1.00 82.31 940 ILE A C 1
ATOM 7429 O O . ILE A 1 940 ? -18.056 -25.140 24.233 1.00 82.31 940 ILE A O 1
ATOM 7433 N N . ALA A 1 941 ? -16.049 -25.679 23.390 1.00 83.56 941 ALA A N 1
ATOM 7434 C CA . ALA A 1 941 ? -15.596 -24.309 23.159 1.00 83.56 941 ALA A CA 1
ATOM 7435 C C . ALA A 1 941 ? -15.489 -24.072 21.644 1.00 83.56 941 ALA A C 1
ATOM 7437 O O . ALA A 1 941 ? -14.674 -24.702 20.973 1.00 83.56 941 ALA A O 1
ATOM 7438 N N . LEU A 1 942 ? -16.338 -23.196 21.105 1.00 82.88 942 LEU A N 1
ATOM 7439 C CA . LEU A 1 942 ? -16.504 -22.952 19.674 1.00 82.88 942 LEU A CA 1
ATOM 7440 C C . LEU A 1 942 ? -15.915 -21.590 19.290 1.00 82.88 942 LEU A C 1
ATOM 7442 O O . LEU A 1 942 ? -16.404 -20.555 19.740 1.00 82.88 942 LEU A O 1
ATOM 7446 N N . SER A 1 943 ? -14.876 -21.583 18.456 1.00 83.75 943 SER A N 1
ATOM 7447 C CA . SER A 1 943 ? -14.270 -20.347 17.943 1.00 83.75 943 SER A CA 1
ATOM 7448 C C . SER A 1 943 ? -14.999 -19.857 16.688 1.00 83.75 943 SER A C 1
ATOM 7450 O O . SER A 1 943 ? -15.232 -20.638 15.764 1.00 83.75 943 SER A O 1
ATOM 7452 N N . LEU A 1 944 ? -15.347 -18.569 16.643 1.00 82.69 944 LEU A N 1
ATOM 7453 C CA . LEU A 1 944 ? -16.037 -17.917 15.528 1.00 82.69 944 LEU A CA 1
ATOM 7454 C C . LEU A 1 944 ? -15.119 -16.864 14.879 1.00 82.69 944 LEU A C 1
ATOM 7456 O O . LEU A 1 944 ? -14.792 -15.852 15.495 1.00 82.69 944 LEU A O 1
ATOM 7460 N N . ASP A 1 945 ? -14.734 -17.090 13.618 1.00 77.31 945 ASP A N 1
ATOM 7461 C CA . ASP A 1 945 ? -13.956 -16.143 12.796 1.00 77.31 945 ASP A CA 1
ATOM 7462 C C . ASP A 1 945 ? -14.888 -15.101 12.152 1.00 77.31 945 ASP A C 1
ATOM 7464 O O . ASP A 1 945 ? -15.801 -15.457 11.401 1.00 77.31 945 ASP A O 1
ATOM 7468 N N . ALA A 1 946 ? -14.676 -13.814 12.433 1.00 78.75 946 ALA A N 1
ATOM 7469 C CA . ALA A 1 946 ? -15.516 -12.724 11.934 1.00 78.75 946 ALA A CA 1
ATOM 7470 C C . ALA A 1 946 ? -15.035 -12.203 10.560 1.00 78.75 946 ALA A C 1
ATOM 7472 O O . ALA A 1 946 ? -13.927 -11.684 10.407 1.00 78.75 946 ALA A O 1
ATOM 7473 N N . GLU A 1 947 ? -15.884 -12.285 9.530 1.00 75.88 947 GLU A N 1
ATOM 7474 C CA . GLU A 1 947 ? -15.491 -12.048 8.133 1.00 75.88 947 GLU A CA 1
ATOM 7475 C C . GLU A 1 947 ? -15.223 -10.561 7.834 1.00 75.88 947 GLU A C 1
ATOM 7477 O O . GLU A 1 947 ? -16.101 -9.849 7.358 1.00 75.88 947 GLU A O 1
ATOM 7482 N N . LYS A 1 948 ? -13.983 -10.095 8.043 1.00 68.38 948 LYS A N 1
ATOM 7483 C CA . LYS A 1 948 ? -13.566 -8.681 7.885 1.00 68.38 948 LYS A CA 1
ATOM 7484 C C . LYS A 1 948 ? -14.259 -7.731 8.879 1.00 68.38 948 LYS A C 1
ATOM 7486 O O . LYS A 1 948 ? -14.694 -6.647 8.499 1.00 68.38 948 LYS A O 1
ATOM 7491 N N . ALA A 1 949 ? -14.357 -8.124 10.148 1.00 68.25 949 ALA A N 1
ATOM 7492 C CA . ALA A 1 949 ? -15.166 -7.459 11.176 1.00 68.25 949 ALA A CA 1
ATOM 7493 C C . ALA A 1 949 ? -15.156 -5.910 11.153 1.00 68.25 949 ALA A C 1
ATOM 7495 O O . ALA A 1 949 ? -16.213 -5.290 11.048 1.00 68.25 949 ALA A O 1
ATOM 7496 N N . PHE A 1 950 ? -13.973 -5.281 11.159 1.00 69.19 950 PHE A N 1
ATOM 7497 C CA . PHE A 1 950 ? -13.828 -3.817 11.116 1.00 69.19 950 PHE A CA 1
ATOM 7498 C C . PHE A 1 950 ? -14.409 -3.161 9.853 1.00 69.19 950 PHE A C 1
ATOM 7500 O O . PHE A 1 950 ? -14.913 -2.043 9.938 1.00 69.19 950 PHE A O 1
ATOM 7507 N N . ASP A 1 951 ? -14.350 -3.830 8.698 1.00 67.50 951 ASP A N 1
ATOM 7508 C CA . ASP A 1 951 ? -14.826 -3.316 7.407 1.00 67.50 951 ASP A CA 1
ATOM 7509 C C . ASP A 1 951 ? -16.358 -3.431 7.247 1.00 67.50 951 ASP A C 1
ATOM 7511 O O . ASP A 1 951 ? -16.928 -2.772 6.379 1.00 67.50 951 ASP A O 1
ATOM 7515 N N . ARG A 1 952 ? -17.029 -4.254 8.072 1.00 75.69 952 ARG A N 1
ATOM 7516 C CA . ARG A 1 952 ? -18.461 -4.591 7.938 1.00 75.69 952 ARG A CA 1
ATOM 7517 C C . ARG A 1 952 ? -19.436 -3.737 8.753 1.00 75.69 952 ARG A C 1
ATOM 7519 O O . ARG A 1 952 ? -20.618 -3.772 8.439 1.00 75.69 952 ARG A O 1
ATOM 7526 N N . VAL A 1 953 ? -18.973 -2.998 9.766 1.00 77.50 953 VAL A N 1
ATOM 7527 C CA . VAL A 1 953 ? -19.840 -2.267 10.718 1.00 77.50 953 VAL A CA 1
ATOM 7528 C C . VAL A 1 953 ? -20.704 -1.215 10.007 1.00 77.50 953 VAL A C 1
ATOM 7530 O O . VAL A 1 953 ? -20.195 -0.158 9.630 1.00 77.50 953 VAL A O 1
ATOM 7533 N N . GLU A 1 954 ? -22.000 -1.479 9.838 1.00 81.62 954 GLU A N 1
ATOM 7534 C CA . GLU A 1 954 ? -22.956 -0.531 9.245 1.00 81.62 954 GLU A CA 1
ATOM 7535 C C . GLU A 1 954 ? -23.102 0.719 10.140 1.00 81.62 954 GLU A C 1
ATOM 7537 O O . GLU A 1 954 ? -23.353 0.613 11.345 1.00 81.62 954 GLU A O 1
ATOM 7542 N N . TRP A 1 955 ? -22.935 1.926 9.582 1.00 78.12 955 TRP A N 1
ATOM 7543 C CA . TRP A 1 955 ? -22.864 3.154 10.395 1.00 78.12 955 TRP A CA 1
ATOM 7544 C C . TRP A 1 955 ? -24.182 3.489 11.103 1.00 78.12 955 TRP A C 1
ATOM 7546 O O . TRP A 1 955 ? -24.164 3.906 12.258 1.00 78.12 955 TRP A O 1
ATOM 7556 N N . ARG A 1 956 ? -25.327 3.245 10.449 1.00 80.00 956 ARG A N 1
ATOM 7557 C CA . ARG A 1 956 ? -26.661 3.437 11.045 1.00 80.00 956 ARG A CA 1
ATOM 7558 C C . ARG A 1 956 ? -26.833 2.619 12.327 1.00 80.00 956 ARG A C 1
ATOM 7560 O O . ARG A 1 956 ? -27.344 3.131 13.316 1.00 80.00 956 ARG A O 1
ATOM 7567 N N . PHE A 1 957 ? -26.367 1.371 12.308 1.00 86.06 957 PHE A N 1
ATOM 7568 C CA . PHE A 1 957 ? -26.403 0.480 13.462 1.00 86.06 957 PHE A CA 1
ATOM 7569 C C . PHE A 1 957 ? -25.497 0.988 14.592 1.00 86.06 957 PHE A C 1
ATOM 7571 O O . PHE A 1 957 ? -25.947 1.080 15.731 1.00 86.06 957 PHE A O 1
ATOM 7578 N N . LEU A 1 958 ? -24.260 1.400 14.282 1.00 84.69 958 LEU A N 1
ATOM 7579 C CA . LEU A 1 958 ? -23.342 1.974 15.274 1.00 84.69 958 LEU A CA 1
ATOM 7580 C C . LEU A 1 958 ? -23.931 3.214 15.972 1.00 84.69 958 LEU A C 1
ATOM 7582 O O . LEU A 1 958 ? -23.813 3.324 17.191 1.00 84.69 958 LEU A O 1
ATOM 7586 N N . PHE A 1 959 ? -24.583 4.121 15.237 1.00 82.81 959 PHE A N 1
ATOM 7587 C CA . PHE A 1 959 ? -25.187 5.313 15.840 1.00 82.81 959 PHE A CA 1
ATOM 7588 C C . PHE A 1 959 ? -26.355 4.968 16.772 1.00 82.81 959 PHE A C 1
ATOM 7590 O O . PHE A 1 959 ? -26.332 5.401 17.920 1.00 82.81 959 PHE A O 1
ATOM 7597 N N . CYS A 1 960 ? -27.297 4.111 16.359 1.00 85.25 960 CYS A N 1
ATOM 7598 C CA . CYS A 1 960 ? -28.392 3.683 17.242 1.00 85.25 960 CYS A CA 1
ATOM 7599 C C . CYS A 1 960 ? -27.899 2.888 18.469 1.00 85.25 960 CYS A C 1
ATOM 7601 O O . CYS A 1 960 ? -28.495 2.965 19.541 1.00 85.25 960 CYS A O 1
ATOM 7603 N N . VAL A 1 961 ? -26.769 2.177 18.363 1.00 88.00 961 VAL A N 1
ATOM 7604 C CA . VAL A 1 961 ? -26.103 1.557 19.522 1.00 88.00 961 VAL A CA 1
ATOM 7605 C C . VAL A 1 961 ? -25.507 2.609 20.467 1.00 88.00 961 VAL A C 1
ATOM 7607 O O . VAL A 1 961 ? -25.643 2.475 21.681 1.00 88.00 961 VAL A O 1
ATOM 7610 N N . MET A 1 962 ? -24.889 3.678 19.954 1.00 84.69 962 MET A N 1
ATOM 7611 C CA . MET A 1 962 ? -24.401 4.787 20.789 1.00 84.69 962 MET A CA 1
ATOM 7612 C C . MET A 1 962 ? -25.549 5.559 21.462 1.00 84.69 962 MET A C 1
ATOM 7614 O O . MET A 1 962 ? -25.430 5.927 22.629 1.00 84.69 962 MET A O 1
ATOM 7618 N N . GLU A 1 963 ? -26.675 5.744 20.773 1.00 86.25 963 GLU A N 1
ATOM 7619 C CA . GLU A 1 963 ? -27.909 6.292 21.354 1.00 86.25 963 GLU A CA 1
ATOM 7620 C C . GLU A 1 963 ? -28.435 5.388 22.487 1.00 86.25 963 GLU A C 1
ATOM 7622 O O . GLU A 1 963 ? -28.734 5.879 23.573 1.00 86.25 963 GLU A O 1
ATOM 7627 N N . ALA A 1 964 ? -28.451 4.062 22.293 1.00 87.94 964 ALA A N 1
ATOM 7628 C CA . ALA A 1 964 ? -28.887 3.092 23.306 1.00 87.94 964 ALA A CA 1
ATOM 7629 C C . ALA A 1 964 ? -27.958 2.989 24.537 1.00 87.94 964 ALA A C 1
ATOM 7631 O O . ALA A 1 964 ? -28.423 2.638 25.619 1.00 87.94 964 ALA A O 1
ATOM 7632 N N . PHE A 1 965 ? -26.669 3.321 24.404 1.00 89.38 965 PHE A N 1
ATOM 7633 C CA . PHE A 1 965 ? -25.746 3.497 25.538 1.00 89.38 965 PHE A CA 1
ATOM 7634 C C . PHE A 1 965 ? -25.836 4.898 26.189 1.00 89.38 965 PHE A C 1
ATOM 7636 O O . PHE A 1 965 ? -25.181 5.153 27.200 1.00 89.38 965 PHE A O 1
ATOM 7643 N N . GLY A 1 966 ? -26.651 5.814 25.653 1.00 86.06 966 GLY A N 1
ATOM 7644 C CA . GLY A 1 966 ? -26.866 7.151 26.216 1.00 86.06 966 GLY A CA 1
ATOM 7645 C C . GLY A 1 966 ? -25.756 8.165 25.917 1.00 86.06 966 GLY A C 1
ATOM 7646 O O . GLY A 1 966 ? -25.525 9.063 26.724 1.00 86.06 966 GLY A O 1
ATOM 7647 N N . PHE A 1 967 ? -25.040 8.040 24.793 1.00 82.56 967 PHE A N 1
ATOM 7648 C CA . PHE A 1 967 ? -24.047 9.047 24.395 1.00 82.56 967 PHE A CA 1
ATOM 7649 C C . PHE A 1 967 ? -24.691 10.385 24.000 1.00 82.56 967 PHE A C 1
ATOM 7651 O O . PHE A 1 967 ? -25.746 10.431 23.369 1.00 82.56 967 PHE A O 1
ATOM 7658 N N . GLY A 1 968 ? -24.012 11.485 24.338 1.00 75.12 968 GLY A N 1
ATOM 7659 C CA . GLY A 1 968 ? -24.453 12.838 24.007 1.00 75.12 968 GLY A CA 1
ATOM 7660 C C . GLY A 1 968 ? -24.418 13.135 22.499 1.00 75.12 968 GLY A C 1
ATOM 7661 O O . GLY A 1 968 ? -23.578 12.595 21.764 1.00 75.12 968 GLY A O 1
ATOM 7662 N N . PRO A 1 969 ? -25.304 14.019 22.000 1.00 68.25 969 PRO A N 1
ATOM 7663 C CA . PRO A 1 969 ? -25.393 14.326 20.577 1.00 68.25 969 PRO A CA 1
ATOM 7664 C C . PRO A 1 969 ? -24.136 15.022 20.036 1.00 68.25 969 PRO A C 1
ATOM 7666 O O . PRO A 1 969 ? -23.899 14.947 18.828 1.00 68.25 969 PRO A O 1
ATOM 7669 N N . LYS A 1 970 ? -23.303 15.660 20.881 1.00 66.88 970 LYS A N 1
ATOM 7670 C CA . LYS A 1 970 ? -22.019 16.216 20.424 1.00 66.88 970 LYS A CA 1
ATOM 7671 C C . LYS A 1 970 ? -21.020 15.100 20.129 1.00 66.88 970 LYS A C 1
ATOM 7673 O O . LYS A 1 970 ? -20.465 15.087 19.034 1.00 66.88 970 LYS A O 1
ATOM 7678 N N . PHE A 1 971 ? -20.828 14.129 21.027 1.00 69.81 971 PHE A N 1
ATOM 7679 C CA . PHE A 1 971 ? -19.918 13.004 20.772 1.00 69.81 971 PHE A CA 1
ATOM 7680 C C . PHE A 1 971 ? -20.391 12.085 19.628 1.00 69.81 971 PHE A C 1
ATOM 7682 O O . PHE A 1 971 ? -19.568 11.576 18.860 1.00 69.81 971 PHE A O 1
ATOM 7689 N N . ILE A 1 972 ? -21.708 11.924 19.442 1.00 67.06 972 ILE A N 1
ATOM 7690 C CA . ILE A 1 972 ? -22.260 11.222 18.270 1.00 67.06 972 ILE A CA 1
ATOM 7691 C C . ILE A 1 972 ? -21.938 11.999 16.980 1.00 67.06 972 ILE A C 1
ATOM 7693 O O . ILE A 1 972 ? -21.364 11.421 16.059 1.00 67.06 972 ILE A O 1
ATOM 7697 N N . ARG A 1 973 ? -22.183 13.319 16.923 1.00 57.59 973 ARG A N 1
ATOM 7698 C CA . ARG A 1 973 ? -21.794 14.166 15.770 1.00 57.59 973 ARG A CA 1
ATOM 7699 C C . ARG A 1 973 ? -20.279 14.224 15.528 1.00 57.59 973 ARG A C 1
ATOM 7701 O O . ARG A 1 973 ? -19.853 14.338 14.383 1.00 57.59 973 ARG A O 1
ATOM 7708 N N . ALA A 1 974 ? -19.464 14.093 16.574 1.00 47.69 974 ALA A N 1
ATOM 7709 C CA . ALA A 1 974 ? -18.005 14.021 16.482 1.00 47.69 974 ALA A CA 1
ATOM 7710 C C . ALA A 1 974 ? -17.487 12.720 15.831 1.00 47.69 974 ALA A C 1
ATOM 7712 O O . ALA A 1 974 ? -16.292 12.607 15.541 1.00 47.69 974 ALA A O 1
ATOM 7713 N N . SER A 1 975 ? -18.349 11.723 15.599 1.00 46.31 975 SER A N 1
ATOM 7714 C CA . SER A 1 975 ? -17.973 10.441 14.996 1.00 46.31 975 SER A CA 1
ATOM 7715 C C . SER A 1 975 ? -17.880 10.556 13.466 1.00 46.31 975 SER A C 1
ATOM 7717 O O . SER A 1 975 ? -18.867 10.598 12.739 1.00 46.31 975 SER A O 1
ATOM 7719 N N . ILE A 1 976 ? -16.638 10.652 12.988 1.00 40.78 976 ILE A N 1
ATOM 7720 C CA . ILE A 1 976 ? -16.255 11.341 11.745 1.00 40.78 976 ILE A CA 1
ATOM 7721 C C . ILE A 1 976 ? -16.711 10.656 10.430 1.00 40.78 976 ILE A C 1
ATOM 7723 O O . ILE A 1 976 ? -16.173 9.615 10.036 1.00 40.78 976 ILE A O 1
ATOM 7727 N N . LEU A 1 977 ? -17.560 11.351 9.659 1.00 39.78 977 LEU A N 1
ATOM 7728 C CA . LEU A 1 977 ? -17.886 11.069 8.247 1.00 39.78 977 LEU A CA 1
ATOM 7729 C C . LEU A 1 977 ? -16.639 11.149 7.330 1.00 39.78 977 LEU A C 1
ATOM 7731 O O . LEU A 1 977 ? -15.758 11.982 7.538 1.00 39.78 977 LEU A O 1
ATOM 7735 N N . THR A 1 978 ? -16.527 10.294 6.303 1.00 33.41 978 THR A N 1
ATOM 7736 C CA . THR A 1 978 ? -15.277 10.147 5.518 1.00 33.41 978 THR A CA 1
ATOM 7737 C C . THR A 1 978 ? -15.510 10.027 4.007 1.00 33.41 978 THR A C 1
ATOM 7739 O O . THR A 1 978 ? -16.190 9.086 3.610 1.00 33.41 978 THR A O 1
ATOM 7742 N N . ASN A 1 979 ? -14.891 10.910 3.199 1.00 34.66 979 ASN A N 1
ATOM 7743 C CA . ASN A 1 979 ? -14.192 10.616 1.920 1.00 34.66 979 ASN A CA 1
ATOM 7744 C C . ASN A 1 979 ? -14.087 11.837 0.983 1.00 34.66 979 ASN A C 1
ATOM 7746 O O . ASN A 1 979 ? -15.110 12.291 0.481 1.00 34.66 979 ASN A O 1
ATOM 7750 N N . ARG A 1 980 ? -12.864 12.243 0.582 1.00 32.41 980 ARG A N 1
ATOM 7751 C CA . ARG A 1 980 ? -12.596 12.943 -0.704 1.00 32.41 980 ARG A CA 1
ATOM 7752 C C . ARG A 1 980 ? -11.256 12.548 -1.368 1.00 32.41 980 ARG A C 1
ATOM 7754 O O . ARG A 1 980 ? -10.318 13.326 -1.403 1.00 32.41 980 ARG A O 1
ATOM 7761 N N . ILE A 1 981 ? -11.245 11.371 -2.015 1.00 29.41 981 ILE A N 1
ATOM 7762 C CA . ILE A 1 981 ? -10.371 11.002 -3.164 1.00 29.41 981 ILE A CA 1
ATOM 7763 C C . ILE A 1 981 ? -8.878 10.727 -2.880 1.00 29.41 981 ILE A C 1
ATOM 7765 O O . ILE A 1 981 ? -8.066 11.633 -2.758 1.00 29.41 981 ILE A O 1
ATOM 7769 N N . ILE A 1 982 ? -8.488 9.443 -2.960 1.00 37.34 982 ILE A N 1
ATOM 7770 C CA . ILE A 1 982 ? -7.884 8.835 -4.174 1.00 37.34 982 ILE A CA 1
ATOM 7771 C C . ILE A 1 982 ? -8.382 7.369 -4.239 1.00 37.34 982 ILE A C 1
ATOM 7773 O O . ILE A 1 982 ? -8.306 6.676 -3.232 1.00 37.34 982 ILE A O 1
ATOM 7777 N N . SER A 1 983 ? -8.850 6.778 -5.347 1.00 30.50 983 SER A N 1
ATOM 7778 C CA . SER A 1 983 ? -8.976 7.272 -6.732 1.00 30.50 983 SER A CA 1
ATOM 7779 C C . SER A 1 983 ? -10.265 8.082 -6.961 1.00 30.50 983 SER A C 1
ATOM 7781 O O . SER A 1 983 ? -10.533 8.946 -6.138 1.00 30.50 983 SER A O 1
ATOM 7783 N N . GLN A 1 984 ? -11.031 7.865 -8.043 1.00 32.62 984 GLN A N 1
ATOM 7784 C CA . GLN A 1 984 ? -12.380 8.444 -8.178 1.00 32.62 984 GLN A CA 1
ATOM 7785 C C . GLN A 1 984 ? -13.189 8.195 -6.896 1.00 32.62 984 GLN A C 1
ATOM 7787 O O . GLN A 1 984 ? -13.084 7.123 -6.296 1.00 32.62 984 GLN A O 1
ATOM 7792 N N . SER A 1 985 ? -13.948 9.203 -6.465 1.00 38.44 985 SER A N 1
ATOM 7793 C CA . SER A 1 985 ? -14.738 9.145 -5.238 1.00 38.44 985 SER A CA 1
ATOM 7794 C C . SER A 1 985 ? -15.819 8.078 -5.322 1.00 38.44 985 SER A C 1
ATOM 7796 O O . SER A 1 985 ? -16.546 7.991 -6.308 1.00 38.44 985 SER A O 1
ATOM 7798 N N . PHE A 1 986 ? -15.948 7.344 -4.228 1.00 40.84 986 PHE A N 1
ATOM 7799 C CA . PHE A 1 986 ? -17.141 6.616 -3.835 1.00 40.84 986 PHE A CA 1
ATOM 7800 C C . PHE A 1 986 ? -17.401 6.971 -2.370 1.00 40.84 986 PHE A C 1
ATOM 7802 O O . PHE A 1 986 ? -16.450 7.246 -1.627 1.00 40.84 986 PHE A O 1
ATOM 7809 N N . ASP A 1 987 ? -18.661 6.994 -1.963 1.00 42.81 987 ASP A N 1
ATOM 7810 C CA . ASP A 1 987 ? -19.030 7.255 -0.577 1.00 42.81 987 ASP A CA 1
ATOM 7811 C C . ASP A 1 987 ? -18.906 5.972 0.258 1.00 42.81 987 ASP A C 1
ATOM 7813 O O . ASP A 1 987 ? -19.063 4.856 -0.246 1.00 42.81 987 ASP A O 1
ATOM 7817 N N . LEU A 1 988 ? -18.568 6.121 1.540 1.00 47.84 988 LEU A N 1
ATOM 7818 C CA . LEU A 1 988 ? -18.603 5.020 2.502 1.00 47.84 988 LEU A CA 1
ATOM 7819 C C . LEU A 1 988 ? -19.954 5.038 3.211 1.00 47.84 988 LEU A C 1
ATOM 7821 O O . LEU A 1 988 ? -20.387 6.086 3.683 1.00 47.84 988 LEU A O 1
ATOM 7825 N N . HIS A 1 989 ? -20.580 3.869 3.337 1.00 54.12 989 HIS A N 1
ATOM 7826 C CA . HIS A 1 989 ? -21.805 3.697 4.129 1.00 54.12 989 HIS A CA 1
ATOM 7827 C C . HIS A 1 989 ? -21.582 2.824 5.378 1.00 54.12 989 HIS A C 1
ATOM 7829 O O . HIS A 1 989 ? -22.441 2.753 6.258 1.00 54.12 989 HIS A O 1
ATOM 7835 N N . ARG A 1 990 ? -20.418 2.164 5.461 1.00 61.56 990 ARG A N 1
ATOM 7836 C CA . ARG A 1 990 ? -20.041 1.234 6.530 1.00 61.56 990 ARG A CA 1
ATOM 7837 C C . ARG A 1 990 ? -18.531 1.102 6.699 1.00 61.56 990 ARG A C 1
ATOM 7839 O O . ARG A 1 990 ? -17.751 1.489 5.829 1.00 61.56 990 ARG A O 1
ATOM 7846 N N . GLY A 1 991 ? -18.146 0.473 7.803 1.00 59.00 991 GLY A N 1
ATOM 7847 C CA . GLY A 1 991 ? -16.775 0.136 8.161 1.00 59.00 991 GLY A CA 1
ATOM 7848 C C . GLY A 1 991 ? -16.115 1.186 9.054 1.00 59.00 991 GLY A C 1
ATOM 7849 O O . GLY A 1 991 ? -16.409 2.379 8.996 1.00 59.00 991 GLY A O 1
ATOM 7850 N N . THR A 1 992 ? -15.190 0.743 9.898 1.00 63.84 992 THR A N 1
ATOM 7851 C CA . THR A 1 992 ? -14.407 1.596 10.801 1.00 63.84 992 THR A CA 1
ATOM 7852 C C . THR A 1 992 ? -12.945 1.637 10.345 1.00 63.84 992 THR A C 1
ATOM 7854 O O . THR A 1 992 ? -12.385 0.645 9.877 1.00 63.84 992 THR A O 1
ATOM 7857 N N . ARG A 1 993 ? -12.305 2.814 10.415 1.00 66.75 993 ARG A N 1
ATOM 7858 C CA . ARG A 1 993 ? -11.004 3.064 9.765 1.00 66.75 993 ARG A CA 1
ATOM 7859 C C . ARG A 1 993 ? -9.875 2.231 10.405 1.00 66.75 993 ARG A C 1
ATOM 7861 O O . ARG A 1 993 ? -9.327 2.625 11.435 1.00 66.75 993 ARG A O 1
ATOM 7868 N N . GLN A 1 994 ? -9.446 1.136 9.767 1.00 60.81 994 GLN A N 1
ATOM 7869 C CA . GLN A 1 994 ? -8.296 0.336 10.221 1.00 60.81 994 GLN A CA 1
ATOM 7870 C C . GLN A 1 994 ? -7.021 1.198 10.327 1.00 60.81 994 GLN A C 1
ATOM 7872 O O . GLN A 1 994 ? -6.462 1.636 9.319 1.00 60.81 994 GLN A O 1
ATOM 7877 N N . GLY A 1 995 ? -6.559 1.432 11.562 1.00 64.44 995 GLY A N 1
ATOM 7878 C CA . GLY A 1 995 ? -5.433 2.321 11.893 1.00 64.44 995 GLY A CA 1
ATOM 7879 C C . GLY A 1 995 ? -5.816 3.621 12.619 1.00 64.44 995 GLY A C 1
ATOM 7880 O O . GLY A 1 995 ? -4.926 4.337 13.078 1.00 64.44 995 GLY A O 1
ATOM 7881 N N . CYS A 1 996 ? -7.110 3.921 12.766 1.00 74.69 996 CYS A N 1
ATOM 7882 C CA . CYS A 1 996 ? -7.615 4.996 13.622 1.00 74.69 996 CYS A CA 1
ATOM 7883 C C . CYS A 1 996 ? -7.619 4.562 15.105 1.00 74.69 996 CYS A C 1
ATOM 7885 O O . CYS A 1 996 ? -8.035 3.440 15.394 1.00 74.69 996 CYS A O 1
ATOM 7887 N N . PRO A 1 997 ? -7.205 5.420 16.060 1.00 79.25 997 PRO A N 1
ATOM 7888 C CA . PRO A 1 997 ? -7.184 5.076 17.487 1.00 79.25 997 PRO A CA 1
ATOM 7889 C C . PRO A 1 997 ? -8.573 4.948 18.137 1.00 79.25 997 PRO A C 1
ATOM 7891 O O . PRO A 1 997 ? -8.674 4.316 19.182 1.00 79.25 997 PRO A O 1
ATOM 7894 N N . LEU A 1 998 ? -9.621 5.533 17.545 1.00 81.56 998 LEU A N 1
ATOM 7895 C CA . LEU A 1 998 ? -10.997 5.485 18.059 1.00 81.56 998 LEU A CA 1
ATOM 7896 C C . LEU A 1 998 ? -11.752 4.218 17.616 1.00 81.56 998 LEU A C 1
ATOM 7898 O O . LEU A 1 998 ? -12.582 3.689 18.352 1.00 81.56 998 LEU A O 1
ATOM 7902 N N . SER A 1 999 ? -11.445 3.700 16.423 1.00 82.12 999 SER A N 1
ATOM 7903 C CA . SER A 1 999 ? -12.185 2.595 15.799 1.00 82.12 999 SER A CA 1
ATOM 7904 C C . SER A 1 999 ? -12.237 1.280 16.599 1.00 82.12 999 SER A C 1
ATOM 7906 O O . SER A 1 999 ? -13.292 0.655 16.563 1.00 82.12 999 SER A O 1
ATOM 7908 N N . PRO A 1 1000 ? -11.204 0.856 17.357 1.00 86.00 1000 PRO A N 1
ATOM 7909 C CA . PRO A 1 1000 ? -11.303 -0.333 18.210 1.00 86.00 1000 PRO A CA 1
ATOM 7910 C C . PRO A 1 1000 ? -12.356 -0.218 19.320 1.00 86.00 1000 PRO A C 1
ATOM 7912 O O . PRO A 1 1000 ? -13.006 -1.207 19.645 1.00 86.00 1000 PRO A O 1
ATOM 7915 N N . LEU A 1 1001 ? -12.560 0.985 19.870 1.00 87.81 1001 LEU A N 1
ATOM 7916 C CA . LEU A 1 1001 ? -13.548 1.220 20.926 1.00 87.81 1001 LEU A CA 1
ATOM 7917 C C . LEU A 1 1001 ? -14.974 1.248 20.354 1.00 87.81 1001 LEU A C 1
ATOM 7919 O O . LEU A 1 1001 ? -15.874 0.626 20.912 1.00 87.81 1001 LEU A O 1
ATOM 7923 N N . LEU A 1 1002 ? -15.159 1.888 19.192 1.00 86.50 1002 LEU A N 1
ATOM 7924 C CA . LEU A 1 1002 ? -16.428 1.862 18.451 1.00 86.50 1002 LEU A CA 1
ATOM 7925 C C . LEU A 1 1002 ? -16.805 0.442 17.997 1.00 86.50 1002 LEU A C 1
ATOM 7927 O O . LEU A 1 1002 ? -17.976 0.077 18.036 1.00 86.50 1002 LEU A O 1
ATOM 7931 N N . PHE A 1 1003 ? -15.824 -0.379 17.608 1.00 88.00 1003 PHE A N 1
ATOM 7932 C CA . PHE A 1 1003 ? -16.059 -1.785 17.280 1.00 88.00 1003 PHE A CA 1
ATOM 7933 C C . PHE A 1 1003 ? -16.516 -2.595 18.505 1.00 88.00 1003 PHE A C 1
ATOM 7935 O O . PHE A 1 1003 ? -17.458 -3.376 18.398 1.00 88.00 1003 PHE A O 1
ATOM 7942 N N . ALA A 1 1004 ? -15.903 -2.379 19.676 1.00 89.19 1004 ALA A N 1
ATOM 7943 C CA . ALA A 1 1004 ? -16.332 -3.035 20.912 1.00 89.19 1004 ALA A CA 1
ATOM 7944 C C . ALA A 1 1004 ? -17.779 -2.661 21.292 1.00 89.19 1004 ALA A C 1
ATOM 7946 O O . ALA A 1 1004 ? -18.563 -3.555 21.600 1.00 89.19 1004 ALA A O 1
ATOM 7947 N N . LEU A 1 1005 ? -18.158 -1.379 21.181 1.00 90.00 1005 LEU A N 1
ATOM 7948 C CA . LEU A 1 1005 ? -19.549 -0.933 21.367 1.00 90.00 1005 LEU A CA 1
ATOM 7949 C C . LEU A 1 1005 ? -20.508 -1.616 20.380 1.00 90.00 1005 LEU A C 1
ATOM 7951 O O . LEU A 1 1005 ? -21.550 -2.109 20.796 1.00 90.00 1005 LEU A O 1
ATOM 7955 N N . ALA A 1 1006 ? -20.153 -1.697 19.093 1.00 89.31 1006 ALA A N 1
ATOM 7956 C CA . ALA A 1 1006 ? -20.992 -2.336 18.075 1.00 89.31 1006 ALA A CA 1
ATOM 7957 C C . ALA A 1 1006 ? -21.175 -3.853 18.283 1.00 89.31 1006 ALA A C 1
ATOM 7959 O O . ALA A 1 1006 ? -22.205 -4.398 17.891 1.00 89.31 1006 ALA A O 1
ATOM 7960 N N . LEU A 1 1007 ? -20.202 -4.545 18.884 1.00 91.25 1007 LEU A N 1
ATOM 7961 C CA . LEU A 1 1007 ? -20.274 -5.990 19.133 1.00 91.25 1007 LEU A CA 1
ATOM 7962 C C . LEU A 1 1007 ? -21.023 -6.345 20.433 1.00 91.25 1007 LEU A C 1
ATOM 7964 O O . LEU A 1 1007 ? -21.587 -7.434 20.545 1.00 91.25 1007 LEU A O 1
ATOM 7968 N N . GLU A 1 1008 ? -21.062 -5.437 21.409 1.00 93.81 1008 GLU A N 1
ATOM 7969 C CA . GLU A 1 1008 ? -21.640 -5.698 22.732 1.00 93.81 1008 GLU A CA 1
ATOM 7970 C C . GLU A 1 1008 ? -23.135 -6.107 22.718 1.00 93.81 1008 GLU A C 1
ATOM 7972 O O . GLU A 1 1008 ? -23.487 -7.013 23.477 1.00 93.81 1008 GLU A O 1
ATOM 7977 N N . PRO A 1 1009 ? -24.023 -5.585 21.841 1.00 93.38 1009 PRO A N 1
ATOM 7978 C CA . PRO A 1 1009 ? -25.402 -6.075 21.722 1.00 93.38 1009 PRO A CA 1
ATOM 7979 C C . PRO A 1 1009 ? -25.521 -7.558 21.329 1.00 93.38 1009 PRO A C 1
ATOM 7981 O O . PRO A 1 1009 ? -26.412 -8.254 21.825 1.00 93.38 1009 PRO A O 1
ATOM 7984 N N . LEU A 1 1010 ? -24.614 -8.084 20.492 1.00 92.44 1010 LEU A N 1
ATOM 7985 C CA . LEU A 1 1010 ? -24.563 -9.520 20.177 1.00 92.44 1010 LEU A CA 1
ATOM 7986 C C . LEU A 1 1010 ? -24.204 -10.326 21.431 1.00 92.44 1010 LEU A C 1
ATOM 7988 O O . LEU A 1 1010 ? -24.883 -11.299 21.762 1.00 92.44 1010 LEU A O 1
ATOM 7992 N N . ALA A 1 1011 ? -23.180 -9.883 22.164 1.00 91.81 1011 ALA A N 1
ATOM 7993 C CA . ALA A 1 1011 ? -22.751 -10.516 23.408 1.00 91.81 1011 ALA A CA 1
ATOM 7994 C C . ALA A 1 1011 ? -23.855 -10.482 24.483 1.00 91.81 1011 ALA A C 1
ATOM 7996 O O . ALA A 1 1011 ? -24.120 -11.485 25.146 1.00 91.81 1011 ALA A O 1
ATOM 7997 N N . ALA A 1 1012 ? -24.559 -9.354 24.613 1.00 92.31 1012 ALA A N 1
ATOM 7998 C CA . ALA A 1 1012 ? -25.693 -9.190 25.517 1.00 92.31 1012 ALA A CA 1
ATOM 7999 C C . ALA A 1 1012 ? -26.879 -10.099 25.149 1.00 92.31 1012 ALA A C 1
ATOM 8001 O O . ALA A 1 1012 ? -27.548 -10.611 26.048 1.00 92.31 1012 ALA A O 1
ATOM 8002 N N . THR A 1 1013 ? -27.106 -10.344 23.854 1.00 91.75 1013 THR A N 1
ATOM 8003 C CA . THR A 1 1013 ? -28.130 -11.287 23.379 1.00 91.75 1013 THR A CA 1
ATOM 8004 C C . THR A 1 1013 ? -27.754 -12.726 23.735 1.00 91.75 1013 THR A C 1
ATOM 8006 O O . THR A 1 1013 ? -28.544 -13.412 24.375 1.00 91.75 1013 THR A O 1
ATOM 8009 N N . ILE A 1 1014 ? -26.526 -13.166 23.424 1.00 91.75 1014 ILE A N 1
ATOM 8010 C CA . ILE A 1 1014 ? -26.037 -14.519 23.765 1.00 91.75 1014 ILE A CA 1
ATOM 8011 C C . ILE A 1 1014 ? -26.063 -14.753 25.284 1.00 91.75 1014 ILE A C 1
ATOM 8013 O O . ILE A 1 1014 ? -26.427 -15.837 25.733 1.00 91.75 1014 ILE A O 1
ATOM 8017 N N . ARG A 1 1015 ? -25.732 -13.741 26.102 1.00 91.38 1015 ARG A N 1
ATOM 8018 C CA . ARG A 1 1015 ? -25.821 -13.862 27.566 1.00 91.38 1015 ARG A CA 1
ATOM 8019 C C . ARG A 1 1015 ? -27.252 -14.069 28.066 1.00 91.38 1015 ARG A C 1
ATOM 8021 O O . ARG A 1 1015 ? -27.443 -14.883 28.970 1.00 91.38 1015 ARG A O 1
ATOM 8028 N N . ARG A 1 1016 ? -28.241 -13.368 27.500 1.00 90.19 1016 ARG A N 1
ATOM 8029 C CA . ARG A 1 1016 ? -29.639 -13.414 27.972 1.00 90.19 1016 ARG A CA 1
ATOM 8030 C C . ARG A 1 1016 ? -30.510 -14.499 27.338 1.00 90.19 1016 ARG A C 1
ATOM 8032 O O . ARG A 1 1016 ? -31.528 -14.829 27.936 1.00 90.19 1016 ARG A O 1
ATOM 8039 N N . ASP A 1 1017 ? -30.145 -15.058 26.185 1.00 90.25 1017 ASP A N 1
ATOM 8040 C CA . ASP A 1 1017 ? -30.951 -16.105 25.545 1.00 90.25 1017 ASP A CA 1
ATOM 8041 C C . ASP A 1 1017 ? -31.047 -17.360 26.457 1.00 90.25 1017 ASP A C 1
ATOM 8043 O O . ASP A 1 1017 ? -30.008 -17.887 26.887 1.00 90.25 1017 ASP A O 1
ATOM 8047 N N . PRO A 1 1018 ? -32.267 -17.826 26.804 1.00 89.31 1018 PRO A N 1
ATOM 8048 C CA . PRO A 1 1018 ? -32.474 -18.972 27.689 1.00 89.31 1018 PRO A CA 1
ATOM 8049 C C . PRO A 1 1018 ? -32.254 -20.323 26.992 1.00 89.31 1018 PRO A C 1
ATOM 8051 O O . PRO A 1 1018 ? -32.050 -21.322 27.681 1.00 89.31 1018 PRO A O 1
ATOM 8054 N N . ASP A 1 1019 ? -32.269 -20.368 25.654 1.00 90.12 1019 ASP A N 1
ATOM 8055 C CA . ASP A 1 1019 ? -31.897 -21.546 24.861 1.00 90.12 1019 ASP A CA 1
ATOM 8056 C C . ASP A 1 1019 ? -30.385 -21.673 24.669 1.00 90.12 1019 ASP A C 1
ATOM 8058 O O . ASP A 1 1019 ? -29.908 -22.692 24.174 1.00 90.12 1019 ASP A O 1
ATOM 8062 N N . PHE A 1 1020 ? -29.622 -20.667 25.100 1.00 89.38 1020 PHE A N 1
ATOM 8063 C CA . PHE A 1 1020 ? -28.172 -20.725 25.178 1.00 89.38 1020 PHE A CA 1
ATOM 8064 C C . PHE A 1 1020 ? -27.716 -20.857 26.647 1.00 89.38 1020 PHE A C 1
ATOM 8066 O O . PHE A 1 1020 ? -27.286 -19.867 27.241 1.00 89.38 1020 PHE A O 1
ATOM 8073 N N . PRO A 1 1021 ? -27.829 -22.040 27.290 1.00 86.50 1021 PRO A N 1
ATOM 8074 C CA . PRO A 1 1021 ? -27.549 -22.215 28.718 1.00 86.50 1021 PRO A CA 1
ATOM 8075 C C . PRO A 1 1021 ? -26.101 -21.921 29.132 1.00 86.50 1021 PRO A C 1
ATOM 8077 O O . PRO A 1 1021 ? -25.912 -21.417 30.233 1.00 86.50 1021 PRO A O 1
ATOM 8080 N N . GLY A 1 1022 ? -25.098 -22.167 28.280 1.00 88.75 1022 GLY A N 1
ATOM 8081 C CA . GLY A 1 1022 ? -23.678 -21.985 28.626 1.00 88.75 1022 GLY A CA 1
ATOM 8082 C C . GLY A 1 1022 ? -23.092 -23.095 29.505 1.00 88.75 1022 GLY A C 1
ATOM 8083 O O . GLY A 1 1022 ? -23.729 -24.123 29.735 1.00 88.75 1022 GLY A O 1
ATOM 8084 N N . ILE A 1 1023 ? -21.860 -22.910 29.985 1.00 88.38 1023 ILE A N 1
ATOM 8085 C CA . ILE A 1 1023 ? -21.191 -23.836 30.912 1.00 88.38 1023 ILE A CA 1
ATOM 8086 C C . ILE A 1 1023 ? -21.293 -23.277 32.336 1.00 88.38 1023 ILE A C 1
ATOM 8088 O O . ILE A 1 1023 ? -20.729 -22.223 32.631 1.00 88.38 1023 ILE A O 1
ATOM 8092 N N . GLN A 1 1024 ? -21.981 -23.998 33.223 1.00 85.56 1024 GLN A N 1
ATOM 8093 C CA . GLN A 1 1024 ? -22.102 -23.649 34.640 1.00 85.56 1024 GLN A CA 1
ATOM 8094 C C . GLN A 1 1024 ? -20.879 -24.145 35.432 1.00 85.56 1024 GLN A C 1
ATOM 8096 O O . GLN A 1 1024 ? -20.539 -25.328 35.386 1.00 85.56 1024 GLN A O 1
ATOM 8101 N N . VAL A 1 1025 ? -20.234 -23.260 36.194 1.00 82.62 1025 VAL A N 1
ATOM 8102 C CA . VAL A 1 1025 ? -19.076 -23.565 37.046 1.00 82.62 1025 VAL A CA 1
ATOM 8103 C C . VAL A 1 1025 ? -19.303 -22.956 38.431 1.00 82.62 1025 VAL A C 1
ATOM 8105 O O . VAL A 1 1025 ? -19.143 -21.761 38.642 1.00 82.62 1025 VAL A O 1
ATOM 8108 N N . HIS A 1 1026 ? -19.682 -23.803 39.397 1.00 79.00 1026 HIS A N 1
ATOM 8109 C CA . HIS A 1 1026 ? -20.201 -23.346 40.699 1.00 79.00 1026 HIS A CA 1
ATOM 8110 C C . HIS A 1 1026 ? -21.419 -22.428 40.487 1.00 79.00 1026 HIS A C 1
ATOM 8112 O O . HIS A 1 1026 ? -22.372 -22.852 39.833 1.00 79.00 1026 HIS A O 1
ATOM 8118 N N . ASN A 1 1027 ? -21.394 -21.202 41.010 1.00 80.25 1027 ASN A N 1
ATOM 8119 C CA . ASN A 1 1027 ? -22.495 -20.248 40.877 1.00 80.25 1027 ASN A CA 1
ATOM 8120 C C . ASN A 1 1027 ? -22.423 -19.459 39.557 1.00 80.25 1027 ASN A C 1
ATOM 8122 O O . ASN A 1 1027 ? -23.438 -18.923 39.117 1.00 80.25 1027 ASN A O 1
ATOM 8126 N N . ASP A 1 1028 ? -21.262 -19.427 38.898 1.00 82.69 1028 ASP A N 1
ATOM 8127 C CA . ASP A 1 1028 ? -21.057 -18.658 37.675 1.00 82.69 1028 ASP A CA 1
ATOM 8128 C C . ASP A 1 1028 ? -21.487 -19.421 36.419 1.00 82.69 1028 ASP A C 1
ATOM 8130 O O . ASP A 1 1028 ? -21.215 -20.612 36.250 1.00 82.69 1028 ASP A O 1
ATOM 8134 N N . ASN A 1 1029 ? -22.108 -18.695 35.491 1.00 88.25 1029 ASN A N 1
ATOM 8135 C CA . ASN A 1 1029 ? -22.443 -19.187 34.161 1.00 88.25 1029 ASN A CA 1
ATOM 8136 C C . ASN A 1 1029 ? -21.507 -18.554 33.122 1.00 88.25 1029 ASN A C 1
ATOM 8138 O O . ASN A 1 1029 ? -21.333 -17.333 33.071 1.00 88.25 1029 ASN A O 1
ATOM 8142 N N . HIS A 1 1030 ? -20.894 -19.373 32.272 1.00 91.00 1030 HIS A N 1
ATOM 8143 C CA . HIS A 1 1030 ? -19.960 -18.923 31.251 1.00 91.00 1030 HIS A CA 1
ATOM 8144 C C . HIS A 1 1030 ? -20.465 -19.281 29.848 1.00 91.00 1030 HIS A C 1
ATOM 8146 O O . HIS A 1 1030 ? -20.428 -20.437 29.431 1.00 91.00 1030 HIS A O 1
ATOM 8152 N N . LYS A 1 1031 ? -20.914 -18.256 29.111 1.00 92.00 1031 LYS A N 1
ATOM 8153 C CA . LYS A 1 1031 ? -21.508 -18.379 27.766 1.00 92.00 1031 LYS A CA 1
ATOM 8154 C C . LYS A 1 1031 ? -20.582 -17.935 26.626 1.00 92.00 1031 LYS A C 1
ATOM 8156 O O . LYS A 1 1031 ? -20.643 -18.500 25.539 1.00 92.00 1031 LYS A O 1
ATOM 8161 N N . LEU A 1 1032 ? -19.732 -16.928 26.843 1.00 92.25 1032 LEU A N 1
ATOM 8162 C CA . LEU A 1 1032 ? -18.872 -16.355 25.798 1.00 92.25 1032 LEU A CA 1
ATOM 8163 C C . LEU A 1 1032 ? -17.619 -15.675 26.364 1.00 92.25 1032 LEU A C 1
ATOM 8165 O O . LEU A 1 1032 ? -17.583 -15.292 27.532 1.00 92.25 1032 LEU A O 1
ATOM 8169 N N . MET A 1 1033 ? -16.607 -15.513 25.512 1.00 92.19 1033 MET A N 1
ATOM 8170 C CA . MET A 1 1033 ? -15.332 -14.845 25.784 1.00 92.19 1033 MET A CA 1
ATOM 8171 C C . MET A 1 1033 ? -14.891 -14.127 24.500 1.00 92.19 1033 MET A C 1
ATOM 8173 O O . MET A 1 1033 ? -14.856 -14.753 23.442 1.00 92.19 1033 MET A O 1
ATOM 8177 N N . LEU A 1 1034 ? -14.566 -12.832 24.555 1.00 91.38 1034 LEU A N 1
ATOM 8178 C CA . LEU A 1 1034 ? -14.244 -12.032 23.364 1.00 91.38 1034 LEU A CA 1
ATOM 8179 C C . LEU A 1 1034 ? -12.847 -11.404 23.450 1.00 91.38 1034 LEU A C 1
ATOM 8181 O O . LEU A 1 1034 ? -12.419 -10.914 24.501 1.00 91.38 1034 LEU A O 1
ATOM 8185 N N . TYR A 1 1035 ? -12.153 -11.369 22.315 1.00 88.38 1035 TYR A N 1
ATOM 8186 C CA . TYR A 1 1035 ? -10.938 -10.587 22.121 1.00 88.38 1035 TYR A CA 1
ATOM 8187 C C . TYR A 1 1035 ? -11.033 -9.808 20.807 1.00 88.38 1035 TYR A C 1
ATOM 8189 O O . TYR A 1 1035 ? -10.627 -10.274 19.748 1.00 88.38 1035 TYR A O 1
ATOM 8197 N N . ALA A 1 1036 ? -11.585 -8.598 20.895 1.00 85.69 1036 ALA A N 1
ATOM 8198 C CA . ALA A 1 1036 ? -11.948 -7.782 19.743 1.00 85.69 1036 ALA A CA 1
ATOM 8199 C C . ALA A 1 1036 ? -12.894 -8.543 18.800 1.00 85.69 1036 ALA A C 1
ATOM 8201 O O . ALA A 1 1036 ? -14.035 -8.784 19.193 1.00 85.69 1036 ALA A O 1
ATOM 8202 N N . ASP A 1 1037 ? -12.439 -8.879 17.591 1.00 80.19 1037 ASP A N 1
ATOM 8203 C CA . ASP A 1 1037 ? -13.169 -9.628 16.570 1.00 80.19 1037 ASP A CA 1
ATOM 8204 C C . ASP A 1 1037 ? -13.075 -11.162 16.707 1.00 80.19 1037 ASP A C 1
ATOM 8206 O O . ASP A 1 1037 ? -13.915 -11.854 16.129 1.00 80.19 1037 ASP A O 1
ATOM 8210 N N . ASP A 1 1038 ? -12.149 -11.689 17.519 1.00 83.44 1038 ASP A N 1
ATOM 8211 C CA . ASP A 1 1038 ? -12.112 -13.109 17.894 1.00 83.44 1038 ASP A CA 1
ATOM 8212 C C . ASP A 1 1038 ? -13.190 -13.399 18.961 1.00 83.44 1038 ASP A C 1
ATOM 8214 O O . ASP A 1 1038 ? -13.165 -12.821 20.055 1.00 83.44 1038 ASP A O 1
ATOM 8218 N N . ALA A 1 1039 ? -14.119 -14.320 18.680 1.00 87.75 1039 ALA A N 1
ATOM 8219 C CA . ALA A 1 1039 ? -15.177 -14.717 19.615 1.00 87.75 1039 ALA A CA 1
ATOM 8220 C C . ALA A 1 1039 ? -15.128 -16.219 19.937 1.00 87.75 1039 ALA A C 1
ATOM 8222 O O . ALA A 1 1039 ? -15.258 -17.056 19.046 1.00 87.75 1039 ALA A O 1
ATOM 8223 N N . LEU A 1 1040 ? -14.987 -16.562 21.220 1.00 89.94 1040 LEU A N 1
ATOM 8224 C CA . LEU A 1 1040 ? -15.049 -17.934 21.723 1.00 89.94 1040 LEU A CA 1
ATOM 8225 C C . LEU A 1 1040 ? -16.358 -18.137 22.492 1.00 89.94 1040 LEU A C 1
ATOM 8227 O O . LEU A 1 1040 ? -16.605 -17.491 23.510 1.00 89.94 1040 LEU A O 1
ATOM 8231 N N . VAL A 1 1041 ? -17.200 -19.038 22.002 1.00 90.50 1041 VAL A N 1
ATOM 8232 C CA . VAL A 1 1041 ? -18.526 -19.329 22.553 1.00 90.50 1041 VAL A CA 1
ATOM 8233 C C . VAL A 1 1041 ? -18.487 -20.655 23.314 1.00 90.50 1041 VAL A C 1
ATOM 8235 O O . VAL A 1 1041 ? -17.905 -21.632 22.847 1.00 90.50 1041 VAL A O 1
ATOM 8238 N N . LEU A 1 1042 ? -19.077 -20.682 24.507 1.00 90.38 1042 LEU A N 1
ATOM 8239 C CA . LEU A 1 1042 ? -19.014 -21.803 25.444 1.00 90.38 1042 LEU A CA 1
ATOM 8240 C C . LEU A 1 1042 ? -20.368 -22.510 25.497 1.00 90.38 1042 LEU A C 1
ATOM 8242 O O . LEU A 1 1042 ? -21.376 -21.922 25.883 1.00 90.38 1042 LEU A O 1
ATOM 8246 N N . ILE A 1 1043 ? -20.384 -23.770 25.075 1.00 86.00 1043 ILE A N 1
ATOM 8247 C CA . ILE A 1 1043 ? -21.586 -24.541 24.760 1.00 86.00 1043 ILE A CA 1
ATOM 8248 C C . ILE A 1 1043 ? -21.680 -25.754 25.689 1.00 86.00 1043 ILE A C 1
ATOM 8250 O O . ILE A 1 1043 ? -20.783 -26.596 25.719 1.00 86.00 1043 ILE A O 1
ATOM 8254 N N . SER A 1 1044 ? -22.810 -25.875 26.380 1.00 84.75 1044 SER A N 1
ATOM 8255 C CA . SER A 1 1044 ? -23.370 -27.153 26.840 1.00 84.75 1044 SER A CA 1
ATOM 8256 C C . SER A 1 1044 ? -24.628 -27.463 26.017 1.00 84.75 1044 SER A C 1
ATOM 8258 O O . SER A 1 1044 ? -25.080 -26.600 25.260 1.00 84.75 1044 SER A O 1
ATOM 8260 N N . GLN A 1 1045 ? -25.199 -28.667 26.141 1.00 83.06 1045 GLN A N 1
ATOM 8261 C CA . GLN A 1 1045 ? -26.471 -29.045 25.491 1.00 83.06 1045 GLN A CA 1
ATOM 8262 C C . GLN A 1 1045 ? -26.517 -28.636 23.995 1.00 83.06 1045 GLN A C 1
ATOM 8264 O O . GLN A 1 1045 ? -27.345 -27.805 23.606 1.00 83.06 1045 GLN A O 1
ATOM 8269 N N . PRO A 1 1046 ? -25.588 -29.131 23.149 1.00 78.31 1046 PRO A N 1
ATOM 8270 C CA . PRO A 1 1046 ? -25.347 -28.577 21.812 1.00 78.31 1046 PRO A CA 1
ATOM 8271 C C . PRO A 1 1046 ? -26.585 -28.571 20.906 1.00 78.31 1046 PRO A C 1
ATOM 8273 O O . PRO A 1 1046 ? -26.746 -27.641 20.122 1.00 78.31 1046 PRO A O 1
ATOM 8276 N N . GLU A 1 1047 ? -27.485 -29.544 21.059 1.00 74.75 1047 GLU A N 1
ATOM 8277 C CA . GLU A 1 1047 ? -28.756 -29.638 20.327 1.00 74.75 1047 GLU A CA 1
ATOM 8278 C C . GLU A 1 1047 ? -29.692 -28.443 20.573 1.00 74.75 1047 GLU A C 1
ATOM 8280 O O . GLU A 1 1047 ? -30.427 -28.049 19.673 1.00 74.75 1047 GLU A O 1
ATOM 8285 N N . ARG A 1 1048 ? -29.623 -27.816 21.756 1.00 84.31 1048 ARG A N 1
ATOM 8286 C CA . ARG A 1 1048 ? -30.374 -26.597 22.100 1.00 84.31 1048 ARG A CA 1
ATOM 8287 C C . ARG A 1 1048 ? -29.562 -25.331 21.804 1.00 84.31 1048 ARG A C 1
ATOM 8289 O O . ARG A 1 1048 ? -30.044 -24.410 21.144 1.00 84.31 1048 ARG A O 1
ATOM 8296 N N . SER A 1 1049 ? -28.296 -25.327 22.223 1.00 83.25 1049 SER A N 1
ATOM 8297 C CA . SER A 1 1049 ? -27.400 -24.169 22.125 1.00 83.25 1049 SER A CA 1
ATOM 8298 C C . SER A 1 1049 ? -27.009 -23.794 20.691 1.00 83.25 1049 SER A C 1
ATOM 8300 O O . SER A 1 1049 ? -26.871 -22.608 20.394 1.00 83.25 1049 SER A O 1
ATOM 8302 N N . LEU A 1 1050 ? -26.804 -24.759 19.782 1.00 79.31 1050 LEU A N 1
ATOM 8303 C CA . LEU A 1 1050 ? -26.370 -24.462 18.408 1.00 79.31 1050 LEU A CA 1
ATOM 8304 C C . LEU A 1 1050 ? -27.483 -23.811 17.562 1.00 79.31 1050 LEU A C 1
ATOM 8306 O O . LEU A 1 1050 ? -27.197 -22.782 16.943 1.00 79.31 1050 LEU A O 1
ATOM 8310 N N . PRO A 1 1051 ? -28.744 -24.298 17.558 1.00 79.00 1051 PRO A N 1
ATOM 8311 C CA . PRO A 1 1051 ? -29.851 -23.584 16.918 1.00 79.00 1051 PRO A CA 1
ATOM 8312 C C . PRO A 1 1051 ? -30.065 -22.177 17.487 1.00 79.00 1051 PRO A C 1
ATOM 8314 O O . PRO A 1 1051 ? -30.252 -21.238 16.713 1.00 79.00 1051 PRO A O 1
ATOM 8317 N N . ALA A 1 1052 ? -29.969 -22.003 18.811 1.00 84.62 1052 ALA A N 1
ATOM 8318 C CA . ALA A 1 1052 ? -30.068 -20.691 19.454 1.00 84.62 1052 ALA A CA 1
ATOM 8319 C C . ALA A 1 1052 ? -28.952 -19.737 18.989 1.00 84.62 1052 ALA A C 1
ATOM 8321 O O . ALA A 1 1052 ? -29.224 -18.612 18.569 1.00 84.62 1052 ALA A O 1
ATOM 8322 N N . LEU A 1 1053 ? -27.699 -20.199 18.968 1.00 85.25 1053 LEU A N 1
ATOM 8323 C CA . LEU A 1 1053 ? -26.554 -19.415 18.500 1.00 85.25 1053 LEU A CA 1
ATOM 8324 C C . LEU A 1 1053 ? -26.695 -19.003 17.023 1.00 85.25 1053 LEU A C 1
ATOM 8326 O O . LEU A 1 1053 ? -26.462 -17.843 16.682 1.00 85.25 1053 LEU A O 1
ATOM 8330 N N . LEU A 1 1054 ? -27.130 -19.920 16.151 1.00 81.94 1054 LEU A N 1
ATOM 8331 C CA . LEU A 1 1054 ? -27.385 -19.639 14.732 1.00 81.94 1054 LEU A CA 1
ATOM 8332 C C . LEU A 1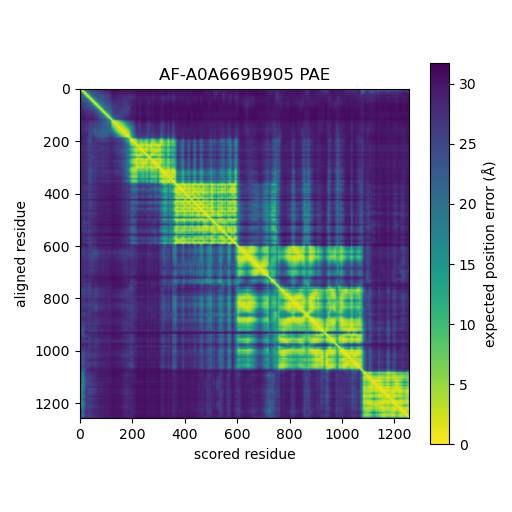 1054 ? -28.532 -18.630 14.542 1.00 81.94 1054 LEU A C 1
ATOM 8334 O O . LEU A 1 1054 ? -28.397 -17.686 13.761 1.00 81.94 1054 LEU A O 1
ATOM 8338 N N . ARG A 1 1055 ? -29.631 -18.784 15.294 1.00 89.62 1055 ARG A N 1
ATOM 8339 C CA . ARG A 1 1055 ? -30.776 -17.855 15.344 1.00 89.62 1055 ARG A CA 1
ATOM 8340 C C . ARG A 1 1055 ? -30.327 -16.436 15.709 1.00 89.62 1055 ARG A C 1
ATOM 8342 O O . ARG A 1 1055 ? -30.685 -15.484 15.014 1.00 89.62 1055 ARG A O 1
ATOM 8349 N N . ILE A 1 1056 ? -29.503 -16.298 16.750 1.00 89.56 1056 ILE A N 1
ATOM 8350 C CA . ILE A 1 1056 ? -28.960 -15.011 17.207 1.00 89.56 1056 ILE A CA 1
ATOM 8351 C C . ILE A 1 1056 ? -28.034 -14.392 16.150 1.00 89.56 1056 ILE A C 1
ATOM 8353 O O . ILE A 1 1056 ? -28.226 -13.233 15.778 1.00 89.56 1056 ILE A O 1
ATOM 8357 N N . ILE A 1 1057 ? -27.057 -15.149 15.634 1.00 87.56 1057 ILE A N 1
ATOM 8358 C CA . ILE A 1 1057 ? -26.071 -14.643 14.662 1.00 87.56 1057 ILE A CA 1
ATOM 8359 C C . ILE A 1 1057 ? -26.753 -14.194 13.364 1.00 87.56 1057 ILE A C 1
ATOM 8361 O O . ILE A 1 1057 ? -26.423 -13.129 12.846 1.00 87.56 1057 ILE A O 1
ATOM 8365 N N . ASN A 1 1058 ? -27.741 -14.944 12.866 1.00 84.38 1058 ASN A N 1
ATOM 8366 C CA . ASN A 1 1058 ? -28.483 -14.568 11.661 1.00 84.38 1058 ASN A CA 1
ATOM 8367 C C . ASN A 1 1058 ? -29.328 -13.299 11.878 1.00 84.38 1058 ASN A C 1
ATOM 8369 O O . ASN A 1 1058 ? -29.288 -12.393 11.043 1.00 84.38 1058 ASN A O 1
ATOM 8373 N N . ARG A 1 1059 ? -30.029 -13.172 13.019 1.00 87.31 1059 ARG A N 1
ATOM 8374 C CA . ARG A 1 1059 ? -30.778 -11.943 13.354 1.00 87.31 1059 ARG A CA 1
ATOM 8375 C C . ARG A 1 1059 ? -29.846 -10.732 13.472 1.00 87.31 1059 ARG A C 1
ATOM 8377 O O . ARG A 1 1059 ? -30.172 -9.668 12.955 1.00 87.31 1059 ARG A O 1
ATOM 8384 N N . PHE A 1 1060 ? -28.681 -10.898 14.099 1.00 88.88 1060 PHE A N 1
ATOM 8385 C CA . PHE A 1 1060 ? -27.687 -9.834 14.258 1.00 88.88 1060 PHE A CA 1
ATOM 8386 C C . PHE A 1 1060 ? -27.013 -9.440 12.931 1.00 88.88 1060 PHE A C 1
ATOM 8388 O O . PHE A 1 1060 ? -26.813 -8.252 12.673 1.00 88.88 1060 PHE A O 1
ATOM 8395 N N . SER A 1 1061 ? -26.714 -10.409 12.059 1.00 86.06 1061 SER A N 1
ATOM 8396 C CA . SER A 1 1061 ? -26.176 -10.181 10.707 1.00 86.06 1061 SER A CA 1
ATOM 8397 C C . SER A 1 1061 ? -27.065 -9.234 9.898 1.00 86.06 1061 SER A C 1
ATOM 8399 O O . SER A 1 1061 ? -26.571 -8.277 9.302 1.00 86.06 1061 SER A O 1
ATOM 8401 N N . ASN A 1 1062 ? -28.382 -9.455 9.939 1.00 85.00 1062 ASN A N 1
ATOM 8402 C CA . ASN A 1 1062 ? -29.360 -8.703 9.149 1.00 85.00 1062 ASN A CA 1
ATOM 8403 C C . ASN A 1 1062 ? -29.517 -7.226 9.560 1.00 85.00 1062 ASN A C 1
ATOM 8405 O O . ASN A 1 1062 ? -30.058 -6.456 8.775 1.00 85.00 1062 ASN A O 1
ATOM 8409 N N . ILE A 1 1063 ? -29.048 -6.823 10.749 1.00 87.25 1063 ILE A N 1
ATOM 8410 C CA . ILE A 1 1063 ? -29.149 -5.437 11.252 1.00 87.25 1063 ILE A CA 1
ATOM 8411 C C . ILE A 1 1063 ? -27.799 -4.716 11.381 1.00 87.25 1063 ILE A C 1
ATOM 8413 O O . ILE A 1 1063 ? -27.765 -3.490 11.353 1.00 87.25 1063 ILE A O 1
ATOM 8417 N N . SER A 1 1064 ? -26.690 -5.452 11.524 1.00 84.56 1064 SER A N 1
ATOM 8418 C CA . SER A 1 1064 ? -25.352 -4.893 11.803 1.00 84.56 1064 SER A CA 1
ATOM 8419 C C . SER A 1 1064 ? -24.345 -5.047 10.656 1.00 84.56 1064 SER A C 1
ATOM 8421 O O . SER A 1 1064 ? -23.276 -4.433 10.689 1.00 84.56 1064 SER A O 1
ATOM 8423 N N . GLY A 1 1065 ? -24.648 -5.908 9.676 1.00 82.44 1065 GLY A N 1
ATOM 8424 C CA . GLY A 1 1065 ? -23.736 -6.317 8.605 1.00 82.44 1065 GLY A CA 1
ATOM 8425 C C . GLY A 1 1065 ? -22.689 -7.368 9.011 1.00 82.44 1065 GLY A C 1
ATOM 8426 O O . GLY A 1 1065 ? -21.938 -7.829 8.144 1.00 82.44 1065 GLY A O 1
ATOM 8427 N N . TYR A 1 1066 ? -22.623 -7.761 10.292 1.00 85.94 1066 TYR A N 1
ATOM 8428 C CA . TYR A 1 1066 ? -21.678 -8.750 10.832 1.00 85.94 1066 TYR A CA 1
ATOM 8429 C C . TYR A 1 1066 ? -21.880 -10.146 10.222 1.00 85.94 1066 TYR A C 1
ATOM 8431 O O . TYR A 1 1066 ? -23.007 -10.609 10.084 1.00 85.94 1066 TYR A O 1
ATOM 8439 N N . ARG A 1 1067 ? -20.792 -10.856 9.894 1.00 81.25 1067 ARG A N 1
ATOM 8440 C CA . ARG A 1 1067 ? -20.842 -12.232 9.366 1.00 81.25 1067 ARG A CA 1
ATOM 8441 C C . ARG A 1 1067 ? -19.763 -13.115 9.980 1.00 81.25 1067 ARG A C 1
ATOM 8443 O O . ARG A 1 1067 ? -18.636 -12.666 10.174 1.00 81.25 1067 ARG A O 1
ATOM 8450 N N . VAL A 1 1068 ? -20.100 -14.386 10.198 1.00 78.62 1068 VAL A N 1
ATOM 8451 C CA . VAL A 1 1068 ? -19.171 -15.439 10.638 1.00 78.62 1068 VAL A CA 1
ATOM 8452 C C . VAL A 1 1068 ? -18.701 -16.261 9.438 1.00 78.62 1068 VAL A C 1
ATOM 8454 O O . VAL A 1 1068 ? -19.480 -16.614 8.552 1.00 78.62 1068 VAL A O 1
ATOM 8457 N N . ASN A 1 1069 ? -17.413 -16.585 9.407 1.00 70.19 1069 ASN A N 1
ATOM 8458 C CA . ASN A 1 1069 ? -16.778 -17.396 8.380 1.00 70.19 1069 ASN A CA 1
ATOM 8459 C C . ASN A 1 1069 ? -16.885 -18.896 8.707 1.00 70.19 1069 ASN A C 1
ATOM 8461 O O . ASN A 1 1069 ? -15.920 -19.551 9.109 1.00 70.19 1069 ASN A O 1
ATOM 8465 N N . TRP A 1 1070 ? -18.075 -19.456 8.484 1.00 63.28 1070 TRP A N 1
ATOM 8466 C CA . TRP A 1 1070 ? -18.401 -20.865 8.748 1.00 63.28 1070 TRP A CA 1
ATOM 8467 C C . TRP A 1 1070 ? -17.434 -21.886 8.117 1.00 63.28 1070 TRP A C 1
ATOM 8469 O O . TRP A 1 1070 ? -17.305 -22.996 8.625 1.00 63.28 1070 TRP A O 1
ATOM 8479 N N . SER A 1 1071 ? -16.700 -21.513 7.058 1.00 45.12 1071 SER A N 1
ATOM 8480 C CA . SER A 1 1071 ? -15.722 -22.394 6.399 1.00 45.12 1071 SER A CA 1
ATOM 8481 C C . SER A 1 1071 ? -14.473 -22.717 7.235 1.00 45.12 1071 SER A C 1
ATOM 8483 O O . SER A 1 1071 ? -13.801 -23.704 6.948 1.00 45.12 1071 SER A O 1
ATOM 8485 N N . ILE A 1 1072 ? -14.161 -21.916 8.264 1.00 48.25 1072 ILE A N 1
ATOM 8486 C CA . ILE A 1 1072 ? -13.029 -22.159 9.180 1.00 48.25 1072 ILE A CA 1
ATOM 8487 C C . ILE A 1 1072 ? -13.476 -22.908 10.444 1.00 48.25 1072 ILE A C 1
ATOM 8489 O O . ILE A 1 1072 ? -12.737 -23.749 10.952 1.00 48.25 1072 ILE A O 1
ATOM 8493 N N . VAL A 1 1073 ? -14.704 -22.660 10.910 1.00 42.31 1073 VAL A N 1
ATOM 8494 C CA . VAL A 1 1073 ? -15.265 -23.218 12.157 1.00 42.31 1073 VAL A CA 1
ATOM 8495 C C . VAL A 1 1073 ? -15.306 -24.759 12.150 1.00 42.31 1073 VAL A C 1
ATOM 8497 O O . VAL A 1 1073 ? -15.169 -25.393 13.191 1.00 42.31 1073 VAL A O 1
ATOM 8500 N N . ALA A 1 1074 ? -15.436 -25.381 10.976 1.00 37.47 1074 ALA A N 1
ATOM 8501 C CA . ALA A 1 1074 ? -15.645 -26.823 10.818 1.00 37.47 1074 ALA A CA 1
ATOM 8502 C C . ALA A 1 1074 ? -14.389 -27.723 10.957 1.00 37.47 1074 ALA A C 1
ATOM 8504 O O . ALA A 1 1074 ? -14.460 -28.895 10.586 1.00 37.47 1074 ALA A O 1
ATOM 8505 N N . GLN A 1 1075 ? -13.230 -27.217 11.413 1.00 40.53 1075 GLN A N 1
ATOM 8506 C CA . GLN A 1 1075 ? -11.945 -27.936 11.277 1.00 40.53 1075 GLN A CA 1
ATOM 8507 C C . GLN A 1 1075 ? -11.178 -28.263 12.582 1.00 40.53 1075 GLN A C 1
ATOM 8509 O O . GLN A 1 1075 ? -10.148 -28.933 12.500 1.00 40.53 1075 GLN A O 1
ATOM 8514 N N . GLU A 1 1076 ? -11.649 -27.878 13.777 1.00 38.62 1076 GLU A N 1
ATOM 8515 C CA . GLU A 1 1076 ? -10.898 -28.100 15.035 1.00 38.62 1076 GLU A CA 1
ATOM 8516 C C . GLU A 1 1076 ? -11.586 -29.022 16.064 1.00 38.62 1076 GLU A C 1
ATOM 8518 O O . GLU A 1 1076 ? -12.287 -28.575 16.966 1.00 38.62 1076 GLU A O 1
ATOM 8523 N N . LEU A 1 1077 ? -11.276 -30.323 15.991 1.00 29.11 1077 LEU A N 1
ATOM 8524 C CA . LEU A 1 1077 ? -11.377 -31.286 17.099 1.00 29.11 1077 LEU A CA 1
ATOM 8525 C C . LEU A 1 1077 ? -10.163 -32.237 17.046 1.00 29.11 1077 LEU A C 1
ATOM 8527 O O . LEU A 1 1077 ? -9.964 -32.906 16.033 1.00 29.11 1077 LEU A O 1
ATOM 8531 N N . GLY A 1 1078 ? -9.346 -32.329 18.111 1.00 30.38 1078 GLY A N 1
ATOM 8532 C CA . GLY A 1 1078 ? -8.266 -33.336 18.155 1.00 30.38 1078 GLY A CA 1
ATOM 8533 C C . GLY A 1 1078 ? -7.092 -33.144 19.133 1.00 30.38 1078 GLY A C 1
ATOM 8534 O O . GLY A 1 1078 ? -6.012 -32.736 18.720 1.00 30.38 1078 GLY A O 1
ATOM 8535 N N . VAL A 1 1079 ? -7.262 -33.638 20.369 1.00 32.09 1079 VAL A N 1
ATOM 8536 C CA . VAL A 1 1079 ? -6.207 -34.089 21.319 1.00 32.09 1079 VAL A CA 1
ATOM 8537 C C . VAL A 1 1079 ? -5.303 -33.020 21.981 1.00 32.09 1079 VAL A C 1
ATOM 8539 O O . VAL A 1 1079 ? -4.757 -32.109 21.364 1.00 32.09 1079 VAL A O 1
ATOM 8542 N N . ARG A 1 1080 ? -5.106 -33.179 23.300 1.00 34.28 1080 ARG A N 1
ATOM 8543 C CA . ARG A 1 1080 ? -4.447 -32.229 24.216 1.00 34.28 1080 ARG A CA 1
ATOM 8544 C C . ARG A 1 1080 ? -2.929 -32.467 24.324 1.00 34.28 1080 ARG A C 1
ATOM 8546 O O . ARG A 1 1080 ? -2.490 -33.570 24.636 1.00 34.28 1080 ARG A O 1
ATOM 8553 N N . LEU A 1 1081 ? -2.134 -31.409 24.155 1.00 50.00 1081 LEU A N 1
ATOM 8554 C CA . LEU A 1 1081 ? -0.715 -31.317 24.541 1.00 50.00 1081 LEU A CA 1
ATOM 8555 C C . LEU A 1 1081 ? -0.441 -29.908 25.098 1.00 50.00 1081 LEU A C 1
ATOM 8557 O O . LEU A 1 1081 ? -1.142 -28.961 24.745 1.00 50.00 1081 LEU A O 1
ATOM 8561 N N . GLU A 1 1082 ? 0.613 -29.757 25.905 1.00 57.62 1082 GLU A N 1
ATOM 8562 C CA . GLU A 1 1082 ? 1.133 -28.484 26.456 1.00 57.62 1082 GLU A CA 1
ATOM 8563 C C . GLU A 1 1082 ? 1.798 -27.600 25.368 1.00 57.62 1082 GLU A C 1
ATOM 8565 O O . GLU A 1 1082 ? 2.967 -27.203 25.437 1.00 57.62 1082 GLU A O 1
ATOM 8570 N N . TRP A 1 1083 ? 1.055 -27.299 24.299 1.00 59.91 1083 TRP A N 1
ATOM 8571 C CA . TRP A 1 1083 ? 1.541 -26.527 23.154 1.00 59.91 1083 TRP A CA 1
ATOM 8572 C C . TRP A 1 1083 ? 1.992 -25.117 23.539 1.00 59.91 1083 TRP A C 1
ATOM 8574 O O . TRP A 1 1083 ? 2.939 -24.611 22.947 1.00 59.91 1083 TRP A O 1
ATOM 8584 N N . THR A 1 1084 ? 1.366 -24.492 24.537 1.00 58.88 1084 THR A N 1
ATOM 8585 C CA . THR A 1 1084 ? 1.763 -23.190 25.098 1.00 58.88 1084 THR A CA 1
ATOM 8586 C C . THR A 1 1084 ? 3.228 -23.201 25.537 1.00 58.88 1084 THR A C 1
ATOM 8588 O O . THR A 1 1084 ? 4.027 -22.399 25.044 1.00 58.88 1084 THR A O 1
ATOM 8591 N N . THR A 1 1085 ? 3.595 -24.151 26.394 1.00 65.81 1085 THR A N 1
ATOM 8592 C CA . THR A 1 1085 ? 4.943 -24.350 26.934 1.00 65.81 1085 THR A CA 1
ATOM 8593 C C . THR A 1 1085 ? 5.949 -24.642 25.813 1.00 65.81 1085 THR A C 1
ATOM 8595 O O . THR A 1 1085 ? 6.964 -23.951 25.687 1.00 65.81 1085 THR A O 1
ATOM 8598 N N . ILE A 1 1086 ? 5.627 -25.574 24.909 1.00 67.25 1086 ILE A N 1
ATOM 8599 C CA . ILE A 1 1086 ? 6.485 -25.969 23.775 1.00 67.25 1086 ILE A CA 1
ATOM 8600 C C . ILE A 1 1086 ? 6.698 -24.809 22.773 1.00 67.25 1086 ILE A C 1
ATOM 8602 O O . ILE A 1 1086 ? 7.826 -24.529 22.347 1.00 67.25 1086 ILE A O 1
ATOM 8606 N N . LEU A 1 1087 ? 5.637 -24.081 22.408 1.00 66.06 1087 LEU A N 1
ATOM 8607 C CA . LEU A 1 1087 ? 5.692 -22.966 21.453 1.00 66.06 1087 LEU A CA 1
ATOM 8608 C C . LEU A 1 1087 ? 6.373 -21.728 22.046 1.00 66.06 1087 LEU A C 1
ATOM 8610 O O . LEU A 1 1087 ? 7.100 -21.038 21.324 1.00 66.06 1087 LEU A O 1
ATOM 8614 N N . GLN A 1 1088 ? 6.198 -21.444 23.341 1.00 70.88 1088 GLN A N 1
ATOM 8615 C CA . GLN A 1 1088 ? 6.994 -20.422 24.027 1.00 70.88 1088 GLN A CA 1
ATOM 8616 C C . GLN A 1 1088 ? 8.478 -20.798 24.037 1.00 70.88 1088 GLN A C 1
ATOM 8618 O O . GLN A 1 1088 ? 9.321 -19.955 23.721 1.00 70.88 1088 GLN A O 1
ATOM 8623 N N . ASN A 1 1089 ? 8.798 -22.061 24.330 1.00 70.88 1089 ASN A N 1
ATOM 8624 C CA . ASN A 1 1089 ? 10.174 -22.538 24.387 1.00 70.88 1089 ASN A CA 1
ATOM 8625 C C . ASN A 1 1089 ? 10.900 -22.394 23.036 1.00 70.88 1089 ASN A C 1
ATOM 8627 O O . ASN A 1 1089 ? 12.015 -21.871 22.970 1.00 70.88 1089 ASN A O 1
ATOM 8631 N N . SER A 1 1090 ? 10.214 -22.704 21.926 1.00 66.06 1090 SER A N 1
ATOM 8632 C CA . SER A 1 1090 ? 10.728 -22.524 20.554 1.00 66.06 1090 SER A CA 1
ATOM 8633 C C . SER A 1 1090 ? 11.201 -21.094 20.217 1.00 66.06 1090 SER A C 1
ATOM 8635 O O . SER A 1 1090 ? 11.956 -20.891 19.262 1.00 66.06 1090 SER A O 1
ATOM 8637 N N . LYS A 1 1091 ? 10.779 -20.087 20.998 1.00 66.12 1091 LYS A N 1
ATOM 8638 C CA . LYS A 1 1091 ? 11.185 -18.680 20.852 1.00 66.12 1091 LYS A CA 1
ATOM 8639 C C . LYS A 1 1091 ? 12.398 -18.298 21.714 1.00 66.12 1091 LYS A C 1
ATOM 8641 O O . LYS A 1 1091 ? 12.991 -17.261 21.420 1.00 66.12 1091 LYS A O 1
ATOM 8646 N N . LYS A 1 1092 ? 12.737 -19.089 22.742 1.00 69.44 1092 LYS A N 1
ATOM 8647 C CA . LYS A 1 1092 ? 13.734 -18.780 23.787 1.00 69.44 1092 LYS A CA 1
ATOM 8648 C C . LYS A 1 1092 ? 15.057 -19.553 23.636 1.00 69.44 1092 LYS A C 1
ATOM 8650 O O . LYS A 1 1092 ? 16.107 -18.958 23.840 1.00 69.44 1092 LYS A O 1
ATOM 8655 N N . VAL A 1 1093 ? 15.019 -20.833 23.240 1.00 68.44 1093 VAL A N 1
ATOM 8656 C CA . VAL A 1 1093 ? 16.173 -21.771 23.295 1.00 68.44 1093 VAL A CA 1
ATOM 8657 C C . VAL A 1 1093 ? 17.427 -21.328 22.525 1.00 68.44 1093 VAL A C 1
ATOM 8659 O O . VAL A 1 1093 ? 18.538 -21.624 22.953 1.00 68.44 1093 VAL A O 1
ATOM 8662 N N . SER A 1 1094 ? 17.286 -20.646 21.386 1.00 69.69 1094 SER A N 1
ATOM 8663 C CA . SER A 1 1094 ? 18.432 -20.218 20.572 1.00 69.69 1094 SER A CA 1
ATOM 8664 C C . SER A 1 1094 ? 18.207 -18.838 19.966 1.00 69.69 1094 SER A C 1
ATOM 8666 O O . SER A 1 1094 ? 17.096 -18.505 19.549 1.00 69.69 1094 SER A O 1
ATOM 8668 N N . ARG A 1 1095 ? 19.282 -18.047 19.864 1.00 66.31 1095 ARG A N 1
ATOM 8669 C CA . ARG A 1 1095 ? 19.276 -16.739 19.189 1.00 66.31 1095 ARG A CA 1
ATOM 8670 C C . ARG A 1 1095 ? 19.317 -16.869 17.654 1.00 66.31 1095 ARG A C 1
ATOM 8672 O O . ARG A 1 1095 ? 18.924 -15.929 16.968 1.00 66.31 1095 ARG A O 1
ATOM 8679 N N . GLU A 1 1096 ? 19.697 -18.026 17.094 1.00 70.88 1096 GLU A N 1
ATOM 8680 C CA . GLU A 1 1096 ? 19.735 -18.240 15.637 1.00 70.88 1096 GLU A CA 1
ATOM 8681 C C . GLU A 1 1096 ? 18.313 -18.319 15.042 1.00 70.88 1096 GLU A C 1
ATOM 8683 O O . GLU A 1 1096 ? 17.574 -19.289 15.235 1.00 70.88 1096 GLU A O 1
ATOM 8688 N N . LEU A 1 1097 ? 17.935 -17.323 14.232 1.00 68.50 1097 LEU A N 1
ATOM 8689 C CA . LEU A 1 1097 ? 16.604 -17.242 13.612 1.00 68.50 1097 LEU A CA 1
ATOM 8690 C C . LEU A 1 1097 ? 16.248 -18.481 12.763 1.00 68.50 1097 LEU A C 1
ATOM 8692 O O . LEU A 1 1097 ? 15.088 -18.894 12.721 1.00 68.50 1097 LEU A O 1
ATOM 8696 N N . ARG A 1 1098 ? 17.239 -19.104 12.112 1.00 74.38 1098 ARG A N 1
ATOM 8697 C CA . ARG A 1 1098 ? 17.054 -20.305 11.280 1.00 74.38 1098 ARG A CA 1
ATOM 8698 C C . ARG A 1 1098 ? 16.764 -21.560 12.112 1.00 74.38 1098 ARG A C 1
ATOM 8700 O O . ARG A 1 1098 ? 15.932 -22.357 11.685 1.00 74.38 1098 ARG A O 1
ATOM 8707 N N . MET A 1 1099 ? 17.358 -21.705 13.301 1.00 76.56 1099 MET A N 1
ATOM 8708 C CA . MET A 1 1099 ? 17.026 -22.776 14.258 1.00 76.56 1099 MET A CA 1
ATOM 8709 C C . MET A 1 1099 ? 15.569 -22.651 14.723 1.00 76.56 1099 MET A C 1
ATOM 8711 O O . MET A 1 1099 ? 14.784 -23.591 14.587 1.00 76.56 1099 MET A O 1
ATOM 8715 N N . ARG A 1 1100 ? 15.169 -21.444 15.150 1.00 77.31 1100 ARG A N 1
ATOM 8716 C CA . ARG A 1 1100 ? 13.787 -21.128 15.557 1.00 77.31 1100 ARG A CA 1
ATOM 8717 C C . ARG A 1 1100 ? 12.771 -21.401 14.441 1.00 77.31 1100 ARG A C 1
ATOM 8719 O O . ARG A 1 1100 ? 11.714 -21.973 14.695 1.00 77.31 1100 ARG A O 1
ATOM 8726 N N . LEU A 1 1101 ? 13.096 -21.036 13.197 1.00 78.38 1101 LEU A N 1
ATOM 8727 C CA . LEU A 1 1101 ? 12.239 -21.282 12.031 1.00 78.38 1101 LEU A CA 1
ATOM 8728 C C . LEU A 1 1101 ? 12.094 -22.777 11.701 1.00 78.38 1101 LEU A C 1
ATOM 8730 O O . LEU A 1 1101 ? 11.019 -23.197 11.274 1.00 78.38 1101 LEU A O 1
ATOM 8734 N N . ILE A 1 1102 ? 13.144 -23.581 11.896 1.00 80.50 1102 ILE A N 1
ATOM 8735 C CA . ILE A 1 1102 ? 13.074 -25.039 11.720 1.00 80.50 1102 ILE A CA 1
ATOM 8736 C C . ILE A 1 1102 ? 12.185 -25.661 12.802 1.00 80.50 1102 ILE A C 1
ATOM 8738 O O . ILE A 1 1102 ? 11.288 -26.428 12.455 1.00 80.50 1102 ILE A O 1
ATOM 8742 N N . GLN A 1 1103 ? 12.344 -25.269 14.074 1.00 78.94 1103 GLN A N 1
ATOM 8743 C CA . GLN A 1 1103 ? 11.466 -25.745 15.150 1.00 78.94 1103 GLN A CA 1
ATOM 8744 C C . GLN A 1 1103 ? 9.999 -25.388 14.870 1.00 78.94 1103 GLN A C 1
ATOM 8746 O O . GLN A 1 1103 ? 9.136 -26.256 14.936 1.00 78.94 1103 GLN A O 1
ATOM 8751 N N . PHE A 1 1104 ? 9.720 -24.142 14.471 1.00 78.38 1104 PHE A N 1
ATOM 8752 C CA . PHE A 1 1104 ? 8.377 -23.704 14.079 1.00 78.38 1104 PHE A CA 1
ATOM 8753 C C . PHE A 1 1104 ? 7.789 -24.572 12.952 1.00 78.38 1104 PHE A C 1
ATOM 8755 O O . PHE A 1 1104 ? 6.685 -25.097 13.084 1.00 78.38 1104 PHE A O 1
ATOM 8762 N N . LYS A 1 1105 ? 8.533 -24.781 11.856 1.00 78.12 1105 LYS A N 1
ATOM 8763 C CA . LYS A 1 1105 ? 8.069 -25.603 10.725 1.00 78.12 1105 LYS A CA 1
ATOM 8764 C C . LYS A 1 1105 ? 7.863 -27.074 11.091 1.00 78.12 1105 LYS A C 1
ATOM 8766 O O . LYS A 1 1105 ? 7.012 -27.723 10.486 1.00 78.12 1105 LYS A O 1
ATOM 8771 N N . LEU A 1 1106 ? 8.623 -27.596 12.053 1.00 77.62 1106 LEU A N 1
ATOM 8772 C CA . LEU A 1 1106 ? 8.489 -28.966 12.539 1.00 77.62 1106 LEU A CA 1
ATOM 8773 C C . LEU A 1 1106 ? 7.235 -29.131 13.411 1.00 77.62 1106 LEU A C 1
ATOM 8775 O O . LEU A 1 1106 ? 6.428 -30.017 13.139 1.00 77.62 1106 LEU A O 1
ATOM 8779 N N . LEU A 1 1107 ? 7.031 -28.238 14.389 1.00 73.31 1107 LEU A N 1
ATOM 8780 C CA . LEU A 1 1107 ? 5.856 -28.238 15.272 1.00 73.31 1107 LEU A CA 1
ATOM 8781 C C . LEU A 1 1107 ? 4.550 -28.065 14.476 1.00 73.31 1107 LEU A C 1
ATOM 8783 O O . LEU A 1 1107 ? 3.626 -28.856 14.638 1.00 73.31 1107 LEU A O 1
ATOM 8787 N N . HIS A 1 1108 ? 4.509 -27.118 13.532 1.00 71.75 1108 HIS A N 1
ATOM 8788 C CA . HIS A 1 1108 ? 3.359 -26.901 12.639 1.00 71.75 1108 HIS A CA 1
ATOM 8789 C C . HIS A 1 1108 ? 3.280 -27.893 11.456 1.00 71.75 1108 HIS A C 1
ATOM 8791 O O . HIS A 1 1108 ? 2.536 -27.662 10.503 1.00 71.75 1108 HIS A O 1
ATOM 8797 N N . ARG A 1 1109 ? 4.052 -28.991 11.479 1.00 74.12 1109 ARG A N 1
ATOM 8798 C CA . ARG A 1 1109 ? 4.033 -30.079 10.479 1.00 74.12 1109 ARG A CA 1
ATOM 8799 C C . ARG A 1 1109 ? 4.133 -29.608 9.012 1.00 74.12 1109 ARG A C 1
ATOM 8801 O O . ARG A 1 1109 ? 3.532 -30.198 8.117 1.00 74.12 1109 ARG A O 1
ATOM 8808 N N . ILE A 1 1110 ? 4.904 -28.551 8.745 1.00 77.06 1110 ILE A N 1
ATOM 8809 C CA . ILE A 1 1110 ? 4.965 -27.856 7.440 1.00 77.06 1110 ILE A CA 1
ATOM 8810 C C . ILE A 1 1110 ? 5.786 -28.636 6.392 1.00 77.06 1110 ILE A C 1
ATOM 8812 O O . ILE A 1 1110 ? 5.661 -28.397 5.193 1.00 77.06 1110 ILE A O 1
ATOM 8816 N N . TYR A 1 1111 ? 6.623 -29.585 6.814 1.00 82.06 1111 TYR A N 1
ATOM 8817 C CA . TYR A 1 1111 ? 7.457 -30.370 5.902 1.00 82.06 1111 TYR A CA 1
ATOM 8818 C C . TYR A 1 1111 ? 6.640 -31.385 5.086 1.00 82.06 1111 TYR A C 1
ATOM 8820 O O . TYR A 1 1111 ? 5.875 -32.186 5.627 1.00 82.06 1111 TYR A O 1
ATOM 8828 N N . TRP A 1 1112 ? 6.841 -31.367 3.765 1.00 85.19 1112 TRP A N 1
ATOM 8829 C CA . TRP A 1 1112 ? 6.320 -32.376 2.844 1.00 85.19 1112 TRP A CA 1
ATOM 8830 C C . TRP A 1 1112 ? 7.075 -33.693 3.033 1.00 85.19 1112 TRP A C 1
ATOM 8832 O O . TRP A 1 1112 ? 8.291 -33.737 2.848 1.00 85.19 1112 TRP A O 1
ATOM 8842 N N . SER A 1 1113 ? 6.356 -34.751 3.397 1.00 89.38 1113 SER A N 1
ATOM 8843 C CA . SER A 1 1113 ? 6.866 -36.123 3.477 1.00 89.38 1113 SER A CA 1
ATOM 8844 C C . SER A 1 1113 ? 6.271 -36.969 2.336 1.00 89.38 1113 SER A C 1
ATOM 8846 O O . SER A 1 1113 ? 5.236 -36.571 1.790 1.00 89.38 1113 SER A O 1
ATOM 8848 N N . PRO A 1 1114 ? 6.866 -38.124 1.982 1.00 89.50 1114 PRO A N 1
ATOM 8849 C CA . PRO A 1 1114 ? 6.376 -39.004 0.921 1.00 89.50 1114 PRO A CA 1
ATOM 8850 C C . PRO A 1 1114 ? 4.875 -39.285 0.996 1.00 89.50 1114 PRO A C 1
ATOM 8852 O O . PRO A 1 1114 ? 4.156 -39.002 0.047 1.00 89.50 1114 PRO A O 1
ATOM 8855 N N . HIS A 1 1115 ? 4.360 -39.687 2.161 1.00 88.75 1115 HIS A N 1
ATOM 8856 C CA . HIS A 1 1115 ? 2.933 -39.949 2.362 1.00 88.75 1115 HIS A CA 1
ATOM 8857 C C . HIS A 1 1115 ? 2.030 -38.745 2.015 1.00 88.75 1115 HIS A C 1
ATOM 8859 O O . HIS A 1 1115 ? 0.944 -38.925 1.469 1.00 88.75 1115 HIS A O 1
ATOM 8865 N N . ARG A 1 1116 ? 2.469 -37.503 2.284 1.00 85.69 1116 ARG A N 1
ATOM 8866 C CA . ARG A 1 1116 ? 1.706 -36.288 1.928 1.00 85.69 1116 ARG A CA 1
ATOM 8867 C C . ARG A 1 1116 ? 1.767 -35.958 0.439 1.00 85.69 1116 ARG A C 1
ATOM 8869 O O . ARG A 1 1116 ? 0.831 -35.356 -0.069 1.00 85.69 1116 ARG A O 1
ATOM 8876 N N . LEU A 1 1117 ? 2.863 -36.307 -0.232 1.00 86.94 1117 LEU A N 1
ATOM 8877 C CA . LEU A 1 1117 ? 3.032 -36.114 -1.673 1.00 86.94 1117 LEU A CA 1
ATOM 8878 C C . LEU A 1 1117 ? 2.278 -37.195 -2.459 1.00 86.94 1117 LEU A C 1
ATOM 8880 O O . LEU A 1 1117 ? 1.619 -36.876 -3.441 1.00 86.94 1117 LEU A O 1
ATOM 8884 N N . TYR A 1 1118 ? 2.295 -38.439 -1.975 1.00 86.81 1118 TYR A N 1
ATOM 8885 C CA . TYR A 1 1118 ? 1.506 -39.555 -2.496 1.00 86.81 1118 TYR A CA 1
ATOM 8886 C C . TYR A 1 1118 ? 0.001 -39.273 -2.386 1.00 86.81 1118 TYR A C 1
ATOM 8888 O O . TYR A 1 1118 ? -0.697 -39.296 -3.390 1.00 86.81 1118 TYR A O 1
ATOM 8896 N N . ARG A 1 1119 ? -0.492 -38.847 -1.209 1.00 82.31 1119 ARG A N 1
ATOM 8897 C CA . ARG A 1 1119 ? -1.891 -38.394 -1.031 1.00 82.31 1119 ARG A CA 1
ATOM 8898 C C . ARG A 1 1119 ? -2.277 -37.139 -1.834 1.00 82.31 1119 ARG A C 1
ATOM 8900 O O . ARG A 1 1119 ? -3.445 -36.765 -1.821 1.00 82.31 1119 ARG A O 1
ATOM 8907 N N . ALA A 1 1120 ? -1.319 -36.482 -2.487 1.00 77.12 1120 ALA A N 1
ATOM 8908 C CA . ALA A 1 1120 ? -1.536 -35.361 -3.401 1.00 77.12 1120 ALA A CA 1
ATOM 8909 C C . ALA A 1 1120 ? -1.275 -35.739 -4.876 1.00 77.12 1120 ALA A C 1
ATOM 8911 O O . ALA A 1 1120 ? -1.227 -34.854 -5.725 1.00 77.12 1120 ALA A O 1
ATOM 8912 N N . ASN A 1 1121 ? -1.081 -37.030 -5.179 1.00 80.88 1121 ASN A N 1
ATOM 8913 C CA . ASN A 1 1121 ? -0.742 -37.577 -6.499 1.00 80.88 1121 ASN A CA 1
ATOM 8914 C C . ASN A 1 1121 ? 0.536 -36.973 -7.129 1.00 80.88 1121 ASN A C 1
ATOM 8916 O O . ASN A 1 1121 ? 0.677 -36.925 -8.348 1.00 80.88 1121 ASN A O 1
ATOM 8920 N N . LEU A 1 1122 ? 1.486 -36.519 -6.299 1.00 73.69 1122 LEU A N 1
ATOM 8921 C CA . LEU A 1 1122 ? 2.751 -35.902 -6.732 1.00 73.69 1122 LEU A CA 1
ATOM 8922 C C . LEU A 1 1122 ? 3.940 -36.878 -6.790 1.00 73.69 1122 LEU A C 1
ATOM 8924 O O . LEU A 1 1122 ? 4.975 -36.527 -7.352 1.00 73.69 1122 LEU A O 1
ATOM 8928 N N . ILE A 1 1123 ? 3.822 -38.073 -6.199 1.00 84.88 1123 ILE A N 1
ATOM 8929 C CA . ILE A 1 1123 ? 4.791 -39.179 -6.307 1.00 84.88 1123 ILE A CA 1
ATOM 8930 C C . ILE A 1 1123 ? 4.053 -40.526 -6.318 1.00 84.88 1123 ILE A C 1
ATOM 8932 O O . ILE A 1 1123 ? 2.957 -40.625 -5.773 1.00 84.88 1123 ILE A O 1
ATOM 8936 N N . GLN A 1 1124 ? 4.670 -41.557 -6.901 1.00 85.12 1124 GLN A N 1
ATOM 8937 C CA . GLN A 1 1124 ? 4.055 -42.879 -7.108 1.00 85.12 1124 GLN A CA 1
ATOM 8938 C C . GLN A 1 1124 ? 4.063 -43.799 -5.875 1.00 85.12 1124 GLN A C 1
ATOM 8940 O O . GLN A 1 1124 ? 3.277 -44.736 -5.832 1.00 85.12 1124 GLN A O 1
ATOM 8945 N N . SER A 1 1125 ? 4.910 -43.539 -4.872 1.00 89.00 1125 SER A N 1
ATOM 8946 C CA . SER A 1 1125 ? 5.014 -44.355 -3.653 1.00 89.00 1125 SER A CA 1
ATOM 8947 C C . SER A 1 1125 ? 4.957 -43.491 -2.381 1.00 89.00 1125 SER A C 1
ATOM 8949 O O . SER A 1 1125 ? 5.548 -42.406 -2.356 1.00 89.00 1125 SER A O 1
ATOM 8951 N N . PRO A 1 1126 ? 4.285 -43.943 -1.302 1.00 92.50 1126 PRO A N 1
ATOM 8952 C CA . PRO A 1 1126 ? 4.288 -43.284 0.001 1.00 92.50 1126 PRO A CA 1
ATOM 8953 C C . PRO A 1 1126 ? 5.497 -43.652 0.884 1.00 92.50 1126 PRO A C 1
ATOM 8955 O O . PRO A 1 1126 ? 5.533 -43.211 2.036 1.00 92.50 1126 PRO A O 1
ATOM 8958 N N . GLU A 1 1127 ? 6.448 -44.463 0.411 1.00 93.81 1127 GLU A N 1
ATOM 8959 C CA . GLU A 1 1127 ? 7.586 -44.986 1.187 1.00 93.81 1127 GLU A CA 1
ATOM 8960 C C . GLU A 1 1127 ? 8.537 -43.896 1.701 1.00 93.81 1127 GLU A C 1
ATOM 8962 O O . GLU A 1 1127 ? 8.756 -42.848 1.095 1.00 93.81 1127 GLU A O 1
ATOM 8967 N N . CYS A 1 1128 ? 9.140 -44.151 2.858 1.00 92.38 1128 CYS A N 1
ATOM 8968 C CA . CYS A 1 1128 ? 10.141 -43.298 3.475 1.00 92.38 1128 CYS A CA 1
ATOM 8969 C C . CYS A 1 1128 ? 11.411 -43.241 2.619 1.00 92.38 1128 CYS A C 1
ATOM 8971 O O . CYS A 1 1128 ? 12.093 -44.251 2.462 1.00 92.38 1128 CYS A O 1
ATOM 8973 N N . TRP A 1 1129 ? 11.806 -42.039 2.178 1.00 91.00 1129 TRP A N 1
ATOM 8974 C CA . TRP A 1 1129 ? 13.028 -41.810 1.388 1.00 91.00 1129 TRP A CA 1
ATOM 8975 C C . TRP A 1 1129 ? 14.323 -42.378 2.009 1.00 91.00 1129 TRP A C 1
ATOM 8977 O O . TRP A 1 1129 ? 15.313 -42.472 1.295 1.00 91.00 1129 TRP A O 1
ATOM 8987 N N . ARG A 1 1130 ? 14.332 -42.733 3.308 1.00 90.25 1130 ARG A N 1
ATOM 8988 C CA . ARG A 1 1130 ? 15.509 -43.221 4.053 1.00 90.25 1130 ARG A CA 1
ATOM 8989 C C . ARG A 1 1130 ? 15.581 -44.730 4.252 1.00 90.25 1130 ARG A C 1
ATOM 8991 O O . ARG A 1 1130 ? 16.613 -45.326 3.975 1.00 90.25 1130 ARG A O 1
ATOM 8998 N N . CYS A 1 1131 ? 14.529 -45.344 4.793 1.00 89.38 1131 CYS A N 1
ATOM 8999 C CA . CYS A 1 1131 ? 14.514 -46.792 5.027 1.00 89.38 1131 CYS A CA 1
ATOM 9000 C C . CYS A 1 1131 ? 13.863 -47.583 3.889 1.00 89.38 1131 CYS A C 1
ATOM 9002 O O . CYS A 1 1131 ? 14.020 -48.795 3.872 1.00 89.38 1131 CYS A O 1
ATOM 9004 N N . GLN A 1 1132 ? 13.129 -46.917 2.986 1.00 88.94 1132 GLN A N 1
ATOM 9005 C CA . GLN A 1 1132 ? 12.422 -47.493 1.831 1.00 88.94 1132 GLN A CA 1
ATOM 9006 C C . GLN A 1 1132 ? 11.376 -48.581 2.160 1.00 88.94 1132 GLN A C 1
ATOM 9008 O O . GLN A 1 1132 ? 10.700 -49.056 1.263 1.00 88.94 1132 GLN A O 1
ATOM 9013 N N . THR A 1 1133 ? 11.174 -48.914 3.439 1.00 84.81 1133 THR A N 1
ATOM 9014 C CA . THR A 1 1133 ? 10.273 -49.978 3.917 1.00 84.81 1133 THR A CA 1
ATOM 9015 C C . THR A 1 1133 ? 9.095 -49.469 4.751 1.00 84.81 1133 THR A C 1
ATOM 9017 O O . THR A 1 1133 ? 8.028 -50.072 4.762 1.00 84.81 1133 THR A O 1
ATOM 9020 N N . GLY A 1 1134 ? 9.264 -48.355 5.470 1.00 84.00 1134 GLY A N 1
ATOM 9021 C CA . GLY A 1 1134 ? 8.205 -47.731 6.269 1.00 84.00 1134 GLY A CA 1
ATOM 9022 C C . GLY A 1 1134 ? 7.472 -46.627 5.508 1.00 84.00 1134 GLY A C 1
ATOM 9023 O O . GLY A 1 1134 ? 8.068 -45.937 4.682 1.00 84.00 1134 GLY A O 1
ATOM 9024 N N . VAL A 1 1135 ? 6.196 -46.382 5.823 1.00 89.06 1135 VAL A N 1
ATOM 9025 C CA . VAL A 1 1135 ? 5.439 -45.256 5.245 1.00 89.06 1135 VAL A CA 1
ATOM 9026 C C . VAL A 1 1135 ? 6.081 -43.922 5.650 1.00 89.06 1135 VAL A C 1
ATOM 9028 O O . VAL A 1 1135 ? 6.222 -43.604 6.833 1.00 89.06 1135 VAL A O 1
ATOM 9031 N N . GLY A 1 1136 ? 6.431 -43.102 4.657 1.00 88.56 1136 GLY A N 1
ATOM 9032 C CA . GLY A 1 1136 ? 7.094 -41.808 4.796 1.00 88.56 1136 GLY A CA 1
ATOM 9033 C C . GLY A 1 1136 ? 6.188 -40.717 5.365 1.00 88.56 1136 GLY A C 1
ATOM 9034 O O . GLY A 1 1136 ? 5.856 -39.739 4.690 1.00 88.56 1136 GLY A O 1
ATOM 9035 N N . THR A 1 1137 ? 5.780 -40.868 6.621 1.00 87.75 1137 THR A N 1
ATOM 9036 C CA . THR A 1 1137 ? 5.147 -39.817 7.425 1.00 87.75 1137 THR A CA 1
ATOM 9037 C C . THR A 1 1137 ? 6.206 -38.892 8.036 1.00 87.75 1137 THR A C 1
ATOM 9039 O O . THR A 1 1137 ? 7.369 -39.267 8.196 1.00 87.75 1137 THR A O 1
ATOM 9042 N N . LEU A 1 1138 ? 5.809 -37.671 8.410 1.00 84.88 1138 LEU A N 1
ATOM 9043 C CA . LEU A 1 1138 ? 6.689 -36.718 9.101 1.00 84.88 1138 LEU A CA 1
ATOM 9044 C C . LEU A 1 1138 ? 7.257 -37.296 10.409 1.00 84.88 1138 LEU A C 1
ATOM 9046 O O . LEU A 1 1138 ? 8.441 -37.131 10.684 1.00 84.88 1138 LEU A O 1
ATOM 9050 N N . THR A 1 1139 ? 6.417 -37.970 11.199 1.00 82.88 1139 THR A N 1
ATOM 9051 C CA . THR A 1 1139 ? 6.778 -38.589 12.484 1.00 82.88 1139 THR A CA 1
ATOM 9052 C C . THR A 1 1139 ? 7.737 -39.760 12.308 1.00 82.88 1139 THR A C 1
ATOM 9054 O O . THR A 1 1139 ? 8.726 -39.838 13.032 1.00 82.88 1139 THR A O 1
ATOM 9057 N N . HIS A 1 1140 ? 7.510 -40.614 11.308 1.00 88.62 1140 HIS A N 1
ATOM 9058 C CA . HIS A 1 1140 ? 8.448 -41.679 10.965 1.00 88.62 1140 HIS A CA 1
ATOM 9059 C C . HIS A 1 1140 ? 9.806 -41.102 10.539 1.00 88.62 1140 HIS A C 1
ATOM 9061 O O . HIS A 1 1140 ? 10.829 -41.396 11.149 1.00 88.62 1140 HIS A O 1
ATOM 9067 N N . MET A 1 1141 ? 9.829 -40.188 9.567 1.00 90.88 1141 MET A N 1
ATOM 9068 C CA . MET A 1 1141 ? 11.078 -39.620 9.044 1.00 90.88 1141 MET A CA 1
ATOM 9069 C C . MET A 1 1141 ? 11.894 -38.788 10.050 1.00 90.88 1141 MET A C 1
ATOM 9071 O O . MET A 1 1141 ? 13.107 -38.682 9.878 1.00 90.88 1141 MET A O 1
ATOM 9075 N N . ILE A 1 1142 ? 11.269 -38.160 11.055 1.00 89.75 1142 ILE A N 1
ATOM 9076 C CA . ILE A 1 1142 ? 11.984 -37.368 12.078 1.00 89.75 1142 ILE A CA 1
ATOM 9077 C C . ILE A 1 1142 ? 12.340 -38.178 13.335 1.00 89.75 1142 ILE A C 1
ATOM 9079 O O . ILE A 1 1142 ? 13.215 -37.757 14.092 1.00 89.75 1142 ILE A O 1
ATOM 9083 N N . TRP A 1 1143 ? 11.669 -39.311 13.574 1.00 91.12 1143 TRP A N 1
ATOM 9084 C CA . TRP A 1 1143 ? 11.841 -40.124 14.780 1.00 91.12 1143 TRP A CA 1
ATOM 9085 C C . TRP A 1 1143 ? 11.942 -41.623 14.479 1.00 91.12 1143 TRP A C 1
ATOM 9087 O O . TRP A 1 1143 ? 13.050 -42.145 14.517 1.00 91.12 1143 TRP A O 1
ATOM 9097 N N . SER A 1 1144 ? 10.835 -42.320 14.188 1.00 88.12 1144 SER A N 1
ATOM 9098 C CA . SER A 1 1144 ? 10.791 -43.799 14.226 1.00 88.12 1144 SER A CA 1
ATOM 9099 C C . SER A 1 1144 ? 11.376 -44.532 13.008 1.00 88.12 1144 SER A C 1
ATOM 9101 O O . SER A 1 1144 ? 11.339 -45.757 12.949 1.00 88.12 1144 SER A O 1
ATOM 9103 N N . CYS A 1 1145 ? 11.943 -43.821 12.034 1.00 92.19 1145 CYS A N 1
ATOM 9104 C CA . CYS A 1 1145 ? 12.763 -44.413 10.978 1.00 92.19 1145 CYS A CA 1
ATOM 9105 C C . CYS A 1 1145 ? 14.060 -44.989 11.584 1.00 92.19 1145 CYS A C 1
ATOM 9107 O O . CYS A 1 1145 ? 14.804 -44.219 12.196 1.00 92.19 1145 CYS A O 1
ATOM 9109 N N . PRO A 1 1146 ? 14.410 -46.277 11.374 1.00 91.12 1146 PRO A N 1
ATOM 9110 C CA . PRO A 1 1146 ? 15.595 -46.893 11.987 1.00 91.12 1146 PRO A CA 1
ATOM 9111 C C . PRO A 1 1146 ? 16.903 -46.131 11.726 1.00 91.12 1146 PRO A C 1
ATOM 9113 O O . PRO A 1 1146 ? 17.679 -45.890 12.645 1.00 91.12 1146 PRO A O 1
ATOM 9116 N N . LYS A 1 1147 ? 17.107 -45.635 10.495 1.00 90.31 1147 LYS A N 1
ATOM 9117 C CA . LYS A 1 1147 ? 18.275 -44.803 10.141 1.00 90.31 1147 LYS A CA 1
ATOM 9118 C C . LYS A 1 1147 ? 18.326 -43.472 10.909 1.00 90.31 1147 LYS A C 1
ATOM 9120 O O . LYS A 1 1147 ? 19.396 -42.907 11.074 1.00 90.31 1147 LYS A O 1
ATOM 9125 N N . THR A 1 1148 ? 17.183 -42.960 11.367 1.00 91.50 1148 THR A N 1
ATOM 9126 C CA . THR A 1 1148 ? 17.081 -41.714 12.144 1.00 91.50 1148 THR A CA 1
ATOM 9127 C C . THR A 1 1148 ? 17.091 -41.960 13.655 1.00 91.50 1148 THR A C 1
ATOM 9129 O O . THR A 1 1148 ? 17.537 -41.079 14.382 1.00 91.50 1148 THR A O 1
ATOM 9132 N N . GLN A 1 1149 ? 16.703 -43.151 14.130 1.00 92.62 1149 GLN A N 1
ATOM 9133 C CA . GLN A 1 1149 ? 16.937 -43.565 15.518 1.00 92.62 1149 GLN A CA 1
ATOM 9134 C C . GLN A 1 1149 ? 18.434 -43.620 15.844 1.00 92.62 1149 GLN A C 1
ATOM 9136 O O . GLN A 1 1149 ? 18.831 -42.987 16.812 1.00 92.62 1149 GLN A O 1
ATOM 9141 N N . ILE A 1 1150 ? 19.263 -44.255 15.000 1.00 91.50 1150 ILE A N 1
ATOM 9142 C CA . ILE A 1 1150 ? 20.726 -44.358 15.206 1.00 91.50 1150 ILE A CA 1
ATOM 9143 C C . ILE A 1 1150 ? 21.349 -42.981 15.501 1.00 91.50 1150 ILE A C 1
ATOM 9145 O O . ILE A 1 1150 ? 21.942 -42.782 16.556 1.00 91.50 1150 ILE A O 1
ATOM 9149 N N . PHE A 1 1151 ? 21.119 -41.996 14.626 1.00 93.88 1151 PHE A N 1
ATOM 9150 C CA . PHE A 1 1151 ? 21.623 -40.625 14.795 1.00 93.88 1151 PHE A CA 1
ATOM 9151 C C . PHE A 1 1151 ? 21.099 -39.923 16.064 1.00 93.88 1151 PHE A C 1
ATOM 9153 O O . PHE A 1 1151 ? 21.768 -39.051 16.621 1.00 93.88 1151 PHE A O 1
ATOM 9160 N N . TRP A 1 1152 ? 19.898 -40.273 16.536 1.00 94.50 1152 TRP A N 1
ATOM 9161 C CA . TRP A 1 1152 ? 19.386 -39.755 17.804 1.00 94.50 1152 TRP A CA 1
ATOM 9162 C C . TRP A 1 1152 ? 20.020 -40.433 19.020 1.00 94.50 1152 TRP A C 1
ATOM 9164 O O . TRP A 1 1152 ? 20.266 -39.735 20.003 1.00 94.50 1152 TRP A O 1
ATOM 9174 N N . THR A 1 1153 ? 20.311 -41.734 18.954 1.00 93.62 1153 THR A N 1
ATOM 9175 C CA . THR A 1 1153 ? 21.034 -42.479 19.996 1.00 93.62 1153 THR A CA 1
ATOM 9176 C C . THR A 1 1153 ? 22.448 -41.927 20.174 1.00 93.62 1153 THR A C 1
ATOM 9178 O O . THR A 1 1153 ? 22.784 -41.509 21.276 1.00 93.62 1153 THR A O 1
ATOM 9181 N N . GLU A 1 1154 ? 23.218 -41.756 19.090 1.00 93.38 1154 GLU A N 1
ATOM 9182 C CA . GLU A 1 1154 ? 24.566 -41.155 19.146 1.00 93.38 1154 GLU A CA 1
ATOM 9183 C C . GLU A 1 1154 ? 24.562 -39.769 19.840 1.00 93.38 1154 GLU A C 1
ATOM 9185 O O . GLU A 1 1154 ? 25.452 -39.437 20.627 1.00 93.38 1154 GLU A O 1
ATOM 9190 N N . ILE A 1 1155 ? 23.533 -38.949 19.578 1.00 93.81 1155 ILE A N 1
ATOM 9191 C CA . ILE A 1 1155 ? 23.345 -37.633 20.214 1.00 93.81 1155 ILE A CA 1
ATOM 9192 C C . ILE A 1 1155 ? 22.928 -37.757 21.690 1.00 93.81 1155 ILE A C 1
ATOM 9194 O O . ILE A 1 1155 ? 23.355 -36.937 22.508 1.00 93.81 1155 ILE A O 1
ATOM 9198 N N . HIS A 1 1156 ? 22.096 -38.743 22.043 1.00 93.69 1156 HIS A N 1
ATOM 9199 C CA . HIS A 1 1156 ? 21.686 -39.016 23.425 1.00 93.69 1156 HIS A CA 1
ATOM 9200 C C . HIS A 1 1156 ? 22.886 -39.424 24.279 1.00 93.69 1156 HIS A C 1
ATOM 9202 O O . HIS A 1 1156 ? 23.144 -38.765 25.287 1.00 93.69 1156 HIS A O 1
ATOM 9208 N N . ASP A 1 1157 ? 23.669 -40.402 23.824 1.00 91.19 1157 ASP A N 1
ATOM 9209 C CA . ASP A 1 1157 ? 24.859 -40.897 24.521 1.00 91.19 1157 ASP A CA 1
ATOM 9210 C C . ASP A 1 1157 ? 25.910 -39.797 24.705 1.00 91.19 1157 ASP A C 1
ATOM 9212 O O . ASP A 1 1157 ? 26.455 -39.624 25.802 1.00 91.19 1157 ASP A O 1
ATOM 9216 N N . PHE A 1 1158 ? 26.152 -38.977 23.671 1.00 90.88 1158 PHE A N 1
ATOM 9217 C CA . PHE A 1 1158 ? 27.057 -37.840 23.813 1.00 90.88 1158 PHE A CA 1
ATOM 9218 C C . PHE A 1 1158 ? 26.558 -36.860 24.879 1.00 90.88 1158 PHE A C 1
ATOM 9220 O O . PHE A 1 1158 ? 27.316 -36.549 25.798 1.00 90.88 1158 PHE A O 1
ATOM 9227 N N . ILE A 1 1159 ? 25.291 -36.423 24.814 1.00 90.62 1159 ILE A N 1
ATOM 9228 C CA . ILE A 1 1159 ? 24.707 -35.495 25.798 1.00 90.62 1159 ILE A CA 1
ATOM 9229 C C . ILE A 1 1159 ? 24.794 -36.077 27.216 1.00 90.62 1159 ILE A C 1
ATOM 9231 O O . ILE A 1 1159 ? 25.293 -35.396 28.114 1.00 90.62 1159 ILE A O 1
ATOM 9235 N N . LYS A 1 1160 ? 24.385 -37.337 27.402 1.00 89.12 1160 LYS A N 1
ATOM 9236 C CA . LYS A 1 1160 ? 24.452 -38.078 28.669 1.00 89.12 1160 LYS A CA 1
ATOM 9237 C C . LYS A 1 1160 ? 25.877 -38.095 29.234 1.00 89.12 1160 LYS A C 1
ATOM 9239 O O . LYS A 1 1160 ? 26.069 -37.784 30.409 1.00 89.12 1160 LYS A O 1
ATOM 9244 N N . SER A 1 1161 ? 26.886 -38.342 28.391 1.00 86.06 1161 SER A N 1
ATOM 9245 C CA . SER A 1 1161 ? 28.302 -38.290 28.789 1.00 86.06 1161 SER A CA 1
ATOM 9246 C C . SER A 1 1161 ? 28.812 -36.874 29.111 1.00 86.06 1161 SER A C 1
ATOM 9248 O O . SER A 1 1161 ? 29.716 -36.724 29.931 1.00 86.06 1161 SER A O 1
ATOM 9250 N N . THR A 1 1162 ? 28.255 -35.830 28.484 1.00 85.69 1162 THR A N 1
ATOM 9251 C CA . THR A 1 1162 ? 28.686 -34.433 28.664 1.00 85.69 1162 THR A CA 1
ATOM 9252 C C . THR A 1 1162 ? 28.123 -33.797 29.932 1.00 85.69 1162 THR A C 1
ATOM 9254 O O . THR A 1 1162 ? 28.861 -33.113 30.633 1.00 85.69 1162 THR A O 1
ATOM 9257 N N . ILE A 1 1163 ? 26.840 -34.012 30.246 1.00 85.12 1163 ILE A N 1
ATOM 9258 C CA . ILE A 1 1163 ? 26.204 -33.420 31.441 1.00 85.12 1163 ILE A CA 1
ATOM 9259 C C . ILE A 1 1163 ? 26.084 -34.384 32.630 1.00 85.12 1163 ILE A C 1
ATOM 9261 O O . ILE A 1 1163 ? 25.565 -33.987 33.669 1.00 85.12 1163 ILE A O 1
ATOM 9265 N N . ARG A 1 1164 ? 26.556 -35.634 32.489 1.00 82.69 1164 ARG A N 1
ATOM 9266 C CA . ARG A 1 1164 ? 26.495 -36.703 33.510 1.00 82.69 1164 ARG A CA 1
ATOM 9267 C C . ARG A 1 1164 ? 25.083 -36.948 34.072 1.00 82.69 1164 ARG A C 1
ATOM 9269 O O . ARG A 1 1164 ? 24.925 -37.342 35.223 1.00 82.69 1164 ARG A O 1
ATOM 9276 N N . TRP A 1 1165 ? 24.058 -36.723 33.253 1.00 82.62 1165 TRP A N 1
ATOM 9277 C CA . TRP A 1 1165 ? 22.649 -36.906 33.600 1.00 82.62 1165 TRP A CA 1
ATOM 9278 C C . TRP A 1 1165 ? 21.908 -37.536 32.420 1.00 82.62 1165 TRP A C 1
ATOM 9280 O O . TRP A 1 1165 ? 22.125 -37.145 31.271 1.00 82.62 1165 TRP A O 1
ATOM 9290 N N . ASP A 1 1166 ? 21.057 -38.524 32.698 1.00 82.88 1166 ASP A N 1
ATOM 9291 C CA . ASP A 1 1166 ? 20.334 -39.260 31.663 1.00 82.88 1166 ASP A CA 1
ATOM 9292 C C . ASP A 1 1166 ? 19.058 -38.513 31.254 1.00 82.88 1166 ASP A C 1
ATOM 9294 O O . ASP A 1 1166 ? 18.153 -38.301 32.064 1.00 82.88 1166 ASP A O 1
ATOM 9298 N N . ILE A 1 1167 ? 18.996 -38.077 29.993 1.00 88.75 1167 ILE A N 1
ATOM 9299 C CA . ILE A 1 1167 ? 17.861 -37.305 29.479 1.00 88.75 1167 ILE A CA 1
ATOM 9300 C C . ILE A 1 1167 ? 16.779 -38.252 28.925 1.00 88.75 1167 ILE A C 1
ATOM 9302 O O . ILE A 1 1167 ? 17.122 -39.215 28.240 1.00 88.75 1167 ILE A O 1
ATOM 9306 N N . PRO A 1 1168 ? 15.471 -37.990 29.119 1.00 87.69 1168 PRO A N 1
ATOM 9307 C CA . PRO A 1 1168 ? 14.420 -38.884 28.620 1.00 87.69 1168 PRO A CA 1
ATOM 9308 C C . PRO A 1 1168 ? 14.429 -39.062 27.088 1.00 87.69 1168 PRO A C 1
ATOM 9310 O O . PRO A 1 1168 ? 13.969 -38.178 26.351 1.00 87.69 1168 PRO A O 1
ATOM 9313 N N . PHE A 1 1169 ? 14.903 -40.219 26.603 1.00 88.88 1169 PHE A N 1
ATOM 9314 C CA . PHE A 1 1169 ? 14.974 -40.567 25.177 1.00 88.88 1169 PHE A CA 1
ATOM 9315 C C . PHE A 1 1169 ? 13.575 -40.775 24.577 1.00 88.88 1169 PHE A C 1
ATOM 9317 O O . PHE A 1 1169 ? 13.041 -41.876 24.483 1.00 88.88 1169 PHE A O 1
ATOM 9324 N N . SER A 1 1170 ? 12.934 -39.664 24.224 1.00 82.75 1170 SER A N 1
ATOM 9325 C CA . SER A 1 1170 ? 11.523 -39.611 23.851 1.00 82.75 1170 SER A CA 1
ATOM 9326 C C . SER A 1 1170 ? 11.297 -38.607 22.721 1.00 82.75 1170 SER A C 1
ATOM 9328 O O . SER A 1 1170 ? 11.930 -37.547 22.713 1.00 82.75 1170 SER A O 1
ATOM 9330 N N . PRO A 1 1171 ? 10.331 -38.834 21.810 1.00 79.38 1171 PRO A N 1
ATOM 9331 C CA . PRO A 1 1171 ? 10.019 -37.868 20.755 1.00 79.38 1171 PRO A CA 1
ATOM 9332 C C . PRO A 1 1171 ? 9.509 -36.532 21.323 1.00 79.38 1171 PRO A C 1
ATOM 9334 O O . PRO A 1 1171 ? 9.681 -35.480 20.705 1.00 79.38 1171 PRO A O 1
ATOM 9337 N N . ARG A 1 1172 ? 8.927 -36.545 22.527 1.00 77.69 1172 ARG A N 1
ATOM 9338 C CA . ARG A 1 1172 ? 8.456 -35.350 23.236 1.00 77.69 1172 ARG A CA 1
ATOM 9339 C C . ARG A 1 1172 ? 9.617 -34.411 23.610 1.00 77.69 1172 ARG A C 1
ATOM 9341 O O . ARG A 1 1172 ? 9.514 -33.206 23.382 1.00 77.69 1172 ARG A O 1
ATOM 9348 N N . LEU A 1 1173 ? 10.759 -34.942 24.053 1.00 85.06 1173 LEU A N 1
ATOM 9349 C CA . LEU A 1 1173 ? 11.978 -34.146 24.244 1.00 85.06 1173 LEU A CA 1
ATOM 9350 C C . LEU A 1 1173 ? 12.741 -33.933 22.921 1.00 85.06 1173 LEU A C 1
ATOM 9352 O O . LEU A 1 1173 ? 13.068 -32.802 22.557 1.00 85.06 1173 LEU A O 1
ATOM 9356 N N . PHE A 1 1174 ? 12.996 -35.002 22.166 1.00 89.75 1174 PHE A N 1
ATOM 9357 C CA . PHE A 1 1174 ? 13.906 -34.988 21.018 1.00 89.75 1174 PHE A CA 1
ATOM 9358 C C . PHE A 1 1174 ? 13.331 -34.282 19.787 1.00 89.75 1174 PHE A C 1
ATOM 9360 O O . PHE A 1 1174 ? 14.060 -33.533 19.140 1.00 89.75 1174 PHE A O 1
ATOM 9367 N N . VAL A 1 1175 ? 12.033 -34.412 19.495 1.00 82.69 1175 VAL A N 1
ATOM 9368 C CA . VAL A 1 1175 ? 11.372 -33.778 18.335 1.00 82.69 1175 VAL A CA 1
ATOM 9369 C C . VAL A 1 1175 ? 10.681 -32.471 18.732 1.00 82.69 1175 VAL A C 1
ATOM 9371 O O . VAL A 1 1175 ? 10.954 -31.420 18.144 1.00 82.69 1175 VAL A O 1
ATOM 9374 N N . LEU A 1 1176 ? 9.798 -32.510 19.738 1.00 80.06 1176 LEU A N 1
ATOM 9375 C CA . LEU A 1 1176 ? 9.000 -31.334 20.116 1.00 80.06 1176 LEU A CA 1
ATOM 9376 C C . LEU A 1 1176 ? 9.811 -30.305 20.918 1.00 80.06 1176 LEU A C 1
ATOM 9378 O O . LEU A 1 1176 ? 9.566 -29.106 20.785 1.00 80.06 1176 LEU A O 1
ATOM 9382 N N . GLY A 1 1177 ? 10.821 -30.742 21.678 1.00 81.88 1177 GLY A N 1
ATOM 9383 C CA . GLY A 1 1177 ? 11.625 -29.853 22.519 1.00 81.88 1177 GLY A CA 1
ATOM 9384 C C . GLY A 1 1177 ? 10.876 -29.369 23.756 1.00 81.88 1177 GLY A C 1
ATOM 9385 O O . GLY A 1 1177 ? 10.998 -28.198 24.116 1.00 81.88 1177 GLY A O 1
ATOM 9386 N N . ASP A 1 1178 ? 10.080 -30.250 24.364 1.00 83.62 1178 ASP A N 1
ATOM 9387 C CA . ASP A 1 1178 ? 9.337 -29.955 25.585 1.00 83.62 1178 ASP A CA 1
ATOM 9388 C C . ASP A 1 1178 ? 10.287 -29.777 26.790 1.00 83.62 1178 ASP A C 1
ATOM 9390 O O . ASP A 1 1178 ? 10.967 -30.736 27.174 1.00 83.62 1178 ASP A O 1
ATOM 9394 N N . PRO A 1 1179 ? 10.355 -28.578 27.405 1.00 81.00 1179 PRO A N 1
ATOM 9395 C CA . PRO A 1 1179 ? 11.200 -28.343 28.568 1.00 81.00 1179 PRO A CA 1
ATOM 9396 C C . PRO A 1 1179 ? 10.651 -29.001 29.845 1.00 81.00 1179 PRO A C 1
ATOM 9398 O O . PRO A 1 1179 ? 11.411 -29.158 30.799 1.00 81.00 1179 PRO A O 1
ATOM 9401 N N . SER A 1 1180 ? 9.380 -29.433 29.893 1.00 79.56 1180 SER A N 1
ATOM 9402 C CA . SER A 1 1180 ? 8.797 -30.055 31.095 1.00 79.56 1180 SER A CA 1
ATOM 9403 C C . SER A 1 1180 ? 9.468 -31.385 31.461 1.00 79.56 1180 SER A C 1
ATOM 9405 O O . SER A 1 1180 ? 9.394 -31.821 32.609 1.00 79.56 1180 SER A O 1
ATOM 9407 N N . LEU A 1 1181 ? 10.131 -32.029 30.494 1.00 80.50 1181 LEU A N 1
ATOM 9408 C CA . LEU A 1 1181 ? 10.907 -33.261 30.670 1.00 80.50 1181 LEU A CA 1
ATOM 9409 C C . LEU A 1 1181 ? 12.333 -33.011 31.192 1.00 80.50 1181 LEU A C 1
ATOM 9411 O O . LEU A 1 1181 ? 13.057 -33.960 31.472 1.00 80.50 1181 LEU A O 1
ATOM 9415 N N . LEU A 1 1182 ? 12.731 -31.744 31.344 1.00 83.44 1182 LEU A N 1
ATOM 9416 C CA . LEU A 1 1182 ? 14.031 -31.317 31.867 1.00 83.44 1182 LEU A CA 1
ATOM 9417 C C . LEU A 1 1182 ? 13.909 -30.614 33.232 1.00 83.44 1182 LEU A C 1
ATOM 9419 O O . LEU A 1 1182 ? 14.875 -30.024 33.702 1.00 83.44 1182 LEU A O 1
ATOM 9423 N N . LYS A 1 1183 ? 12.738 -30.683 33.887 1.00 75.81 1183 LYS A N 1
ATOM 9424 C CA . LYS A 1 1183 ? 12.430 -29.980 35.151 1.00 75.81 1183 LYS A CA 1
ATOM 9425 C C . LYS A 1 1183 ? 13.351 -30.308 36.339 1.00 75.81 1183 LYS A C 1
ATOM 9427 O O . LYS A 1 1183 ? 13.373 -29.545 37.295 1.00 75.81 1183 LYS A O 1
ATOM 9432 N N . TYR A 1 1184 ? 14.078 -31.425 36.281 1.00 76.81 1184 TYR A N 1
ATOM 9433 C CA . TYR A 1 1184 ? 15.027 -31.864 37.312 1.00 76.81 1184 TYR A CA 1
ATOM 9434 C C . TYR A 1 1184 ? 16.500 -31.655 36.917 1.00 76.81 1184 TYR A C 1
ATOM 9436 O O . TYR A 1 1184 ? 17.393 -31.981 37.692 1.00 76.81 1184 TYR A O 1
ATOM 9444 N N . ALA A 1 1185 ? 16.772 -31.115 35.725 1.00 76.38 1185 ALA A N 1
ATOM 9445 C CA . ALA A 1 1185 ? 18.125 -30.760 35.312 1.00 76.38 1185 ALA A CA 1
ATOM 9446 C C . ALA A 1 1185 ? 18.516 -29.371 35.854 1.00 76.38 1185 ALA A C 1
ATOM 9448 O O . ALA A 1 1185 ? 17.661 -28.481 35.910 1.00 76.38 1185 ALA A O 1
ATOM 9449 N N . PRO A 1 1186 ? 19.806 -29.120 36.157 1.00 77.75 1186 PRO A N 1
ATOM 9450 C CA . PRO A 1 1186 ? 20.296 -27.774 36.440 1.00 77.75 1186 PRO A CA 1
ATOM 9451 C C . PRO A 1 1186 ? 19.891 -26.802 35.314 1.00 77.75 1186 PRO A C 1
ATOM 9453 O O . PRO A 1 1186 ? 20.116 -27.129 34.143 1.00 77.75 1186 PRO A O 1
ATOM 9456 N N . PRO A 1 1187 ? 19.329 -25.607 35.599 1.00 73.44 1187 PRO A N 1
ATOM 9457 C CA . PRO A 1 1187 ? 18.689 -24.773 34.572 1.00 73.44 1187 PRO A CA 1
ATOM 9458 C C . PRO A 1 1187 ? 19.563 -24.462 33.347 1.00 73.44 1187 PRO A C 1
ATOM 9460 O O . PRO A 1 1187 ? 19.079 -24.449 32.215 1.00 73.44 1187 PRO A O 1
ATOM 9463 N N . LYS A 1 1188 ? 20.873 -24.278 33.547 1.00 79.56 1188 LYS A N 1
ATOM 9464 C CA . LYS A 1 1188 ? 21.823 -24.022 32.456 1.00 79.56 1188 LYS A CA 1
ATOM 9465 C C . LYS A 1 1188 ? 22.209 -25.274 31.663 1.00 79.56 1188 LYS A C 1
ATOM 9467 O O . LYS A 1 1188 ? 22.353 -25.184 30.444 1.00 79.56 1188 LYS A O 1
ATOM 9472 N N . ALA A 1 1189 ? 22.252 -26.445 32.300 1.00 79.69 1189 ALA A N 1
ATOM 9473 C CA . ALA A 1 1189 ? 22.348 -27.719 31.589 1.00 79.69 1189 ALA A CA 1
ATOM 9474 C C . ALA A 1 1189 ? 21.081 -27.975 30.752 1.00 79.69 1189 ALA A C 1
ATOM 9476 O O . ALA A 1 1189 ? 21.183 -28.378 29.596 1.00 79.69 1189 ALA A O 1
ATOM 9477 N N . ALA A 1 1190 ? 19.891 -27.649 31.273 1.00 83.12 1190 ALA A N 1
ATOM 9478 C CA . ALA A 1 1190 ? 18.639 -27.740 30.521 1.00 83.12 1190 ALA A CA 1
ATOM 9479 C C . ALA A 1 1190 ? 18.631 -26.823 29.278 1.00 83.12 1190 ALA A C 1
ATOM 9481 O O . ALA A 1 1190 ? 18.229 -27.264 28.198 1.00 83.12 1190 ALA A O 1
ATOM 9482 N N . GLU A 1 1191 ? 19.109 -25.576 29.392 1.00 85.38 1191 GLU A N 1
ATOM 9483 C CA . GLU A 1 1191 ? 19.304 -24.666 28.247 1.00 85.38 1191 GLU A CA 1
ATOM 9484 C C . GLU A 1 1191 ? 20.283 -25.239 27.204 1.00 85.38 1191 GLU A C 1
ATOM 9486 O O . GLU A 1 1191 ? 20.044 -25.134 25.994 1.00 85.38 1191 GLU A O 1
ATOM 9491 N N . TRP A 1 1192 ? 21.377 -25.863 27.651 1.00 88.56 1192 TRP A N 1
ATOM 9492 C CA . TRP A 1 1192 ? 22.367 -26.486 26.770 1.00 88.56 1192 TRP A CA 1
ATOM 9493 C C . TRP A 1 1192 ? 21.806 -27.709 26.027 1.00 88.56 1192 TRP A C 1
ATOM 9495 O O . TRP A 1 1192 ? 21.861 -27.742 24.796 1.00 88.56 1192 TRP A O 1
ATOM 9505 N N . VAL A 1 1193 ? 21.164 -28.653 26.729 1.00 89.50 1193 VAL A N 1
ATOM 9506 C CA . VAL A 1 1193 ? 20.521 -29.844 26.131 1.00 89.50 1193 VAL A CA 1
ATOM 9507 C C . VAL A 1 1193 ? 19.532 -29.447 25.036 1.00 89.50 1193 VAL A C 1
ATOM 9509 O O . VAL A 1 1193 ? 19.551 -29.996 23.934 1.00 89.50 1193 VAL A O 1
ATOM 9512 N N . GLN A 1 1194 ? 18.688 -28.446 25.293 1.00 88.56 1194 GLN A N 1
ATOM 9513 C CA . GLN A 1 1194 ? 17.703 -27.983 24.313 1.00 88.56 1194 GLN A CA 1
ATOM 9514 C C . GLN A 1 1194 ? 18.361 -27.328 23.090 1.00 88.56 1194 GLN A C 1
ATOM 9516 O O . GLN A 1 1194 ? 17.876 -27.501 21.968 1.00 88.56 1194 GLN A O 1
ATOM 9521 N N . THR A 1 1195 ? 19.484 -26.626 23.287 1.00 88.50 1195 THR A N 1
ATOM 9522 C CA . THR A 1 1195 ? 20.307 -26.068 22.201 1.00 88.50 1195 THR A CA 1
ATOM 9523 C C . THR A 1 1195 ? 20.887 -27.194 21.330 1.00 88.50 1195 THR A C 1
ATOM 9525 O O . THR A 1 1195 ? 20.764 -27.157 20.102 1.00 88.50 1195 THR A O 1
ATOM 9528 N N . ALA A 1 1196 ? 21.450 -28.228 21.961 1.00 90.06 1196 ALA A N 1
ATOM 9529 C CA . ALA A 1 1196 ? 22.090 -29.374 21.315 1.00 90.06 1196 ALA A CA 1
ATOM 9530 C C . ALA A 1 1196 ? 21.090 -30.248 20.520 1.00 90.06 1196 ALA A C 1
ATOM 9532 O O . ALA A 1 1196 ? 21.320 -30.566 19.347 1.00 90.06 1196 ALA A O 1
ATOM 9533 N N . LEU A 1 1197 ? 19.923 -30.553 21.101 1.00 92.69 1197 LEU A N 1
ATOM 9534 C CA . LEU A 1 1197 ? 18.849 -31.296 20.426 1.00 92.69 1197 LEU A CA 1
ATOM 9535 C C . LEU A 1 1197 ? 18.237 -30.512 19.254 1.00 92.69 1197 LEU A C 1
ATOM 9537 O O . LEU A 1 1197 ? 17.958 -31.086 18.199 1.00 92.69 1197 LEU A O 1
ATOM 9541 N N . MET A 1 1198 ? 18.065 -29.189 19.386 1.00 89.69 1198 MET A N 1
ATOM 9542 C CA . MET A 1 1198 ? 17.568 -28.347 18.288 1.00 89.69 1198 MET A CA 1
ATOM 9543 C C . MET A 1 1198 ? 18.527 -28.348 17.084 1.00 89.69 1198 MET A C 1
ATOM 9545 O O . MET A 1 1198 ? 18.073 -28.307 15.936 1.00 89.69 1198 MET A O 1
ATOM 9549 N N . LEU A 1 1199 ? 19.838 -28.478 17.321 1.00 90.06 1199 LEU A N 1
ATOM 9550 C CA . LEU A 1 1199 ? 20.832 -28.631 16.258 1.00 90.06 1199 LEU A CA 1
ATOM 9551 C C . LEU A 1 1199 ? 20.701 -29.984 15.534 1.00 90.06 1199 LEU A C 1
ATOM 9553 O O . LEU A 1 1199 ? 20.784 -30.018 14.306 1.00 90.06 1199 LEU A O 1
ATOM 9557 N N . GLY A 1 1200 ? 20.408 -31.071 16.257 1.00 91.00 1200 GLY A N 1
ATOM 9558 C CA . GLY A 1 1200 ? 20.095 -32.376 15.654 1.00 91.00 1200 GLY A CA 1
ATOM 9559 C C . GLY A 1 1200 ? 18.915 -32.284 14.678 1.00 91.00 1200 GLY A C 1
ATOM 9560 O O . GLY A 1 1200 ? 19.025 -32.687 13.518 1.00 91.00 1200 GLY A O 1
ATOM 9561 N N . ARG A 1 1201 ? 17.825 -31.610 15.082 1.00 91.19 1201 ARG A N 1
ATOM 9562 C CA . ARG A 1 1201 ? 16.660 -31.342 14.207 1.00 91.19 1201 ARG A CA 1
ATOM 9563 C C . ARG A 1 1201 ? 17.060 -30.557 12.958 1.00 91.19 1201 ARG A C 1
ATOM 9565 O O . ARG A 1 1201 ? 16.663 -30.923 11.855 1.00 91.19 1201 ARG A O 1
ATOM 9572 N N . LYS A 1 1202 ? 17.867 -29.497 13.110 1.00 90.06 1202 LYS A N 1
ATOM 9573 C CA . LYS A 1 1202 ? 18.377 -28.671 11.996 1.00 90.06 1202 LYS A CA 1
ATOM 9574 C C . LYS A 1 1202 ? 19.163 -29.490 10.968 1.00 90.06 1202 LYS A C 1
ATOM 9576 O O . LYS A 1 1202 ? 19.064 -29.186 9.780 1.00 90.06 1202 LYS A O 1
ATOM 9581 N N . LEU A 1 1203 ? 19.886 -30.523 11.398 1.00 90.25 1203 LEU A N 1
ATOM 9582 C CA . LEU A 1 1203 ? 20.653 -31.411 10.523 1.00 90.25 1203 LEU A CA 1
ATOM 9583 C C . LEU A 1 1203 ? 19.780 -32.473 9.829 1.00 90.25 1203 LEU A C 1
ATOM 9585 O O . LEU A 1 1203 ? 19.848 -32.610 8.609 1.00 90.25 1203 LEU A O 1
ATOM 9589 N N . ILE A 1 1204 ? 18.866 -33.138 10.541 1.00 90.69 1204 ILE A N 1
ATOM 9590 C CA . ILE A 1 1204 ? 17.924 -34.094 9.917 1.00 90.69 1204 ILE A CA 1
ATOM 9591 C C . ILE A 1 1204 ? 17.020 -33.397 8.878 1.00 90.69 1204 ILE A C 1
ATOM 9593 O O . ILE A 1 1204 ? 16.635 -33.996 7.870 1.00 90.69 1204 ILE A O 1
ATOM 9597 N N . ILE A 1 1205 ? 16.700 -32.119 9.109 1.00 89.12 1205 ILE A N 1
ATOM 9598 C CA . ILE A 1 1205 ? 15.918 -31.262 8.208 1.00 89.12 1205 ILE A CA 1
ATOM 9599 C C . ILE A 1 1205 ? 16.755 -30.670 7.061 1.00 89.12 1205 ILE A C 1
ATOM 9601 O O . ILE A 1 1205 ? 16.208 -30.447 5.979 1.00 89.12 1205 ILE A O 1
ATOM 9605 N N . SER A 1 1206 ? 18.059 -30.415 7.232 1.00 84.94 1206 SER A N 1
ATOM 9606 C CA . SER A 1 1206 ? 18.899 -29.938 6.117 1.00 84.94 1206 SER A CA 1
ATOM 9607 C C . SER A 1 1206 ? 19.067 -31.008 5.034 1.00 84.94 1206 SER A C 1
ATOM 9609 O O . SER A 1 1206 ? 19.147 -30.669 3.855 1.00 84.94 1206 SER A O 1
ATOM 9611 N N . GLN A 1 1207 ? 19.014 -32.285 5.423 1.00 86.94 1207 GLN A N 1
ATOM 9612 C CA . GLN A 1 1207 ? 19.011 -33.454 4.542 1.00 86.94 1207 GLN A CA 1
ATOM 9613 C C . GLN A 1 1207 ? 17.634 -34.154 4.499 1.00 86.94 1207 GLN A C 1
ATOM 9615 O O . GLN A 1 1207 ? 17.537 -35.380 4.467 1.00 86.94 1207 GLN A O 1
ATOM 9620 N N . TRP A 1 1208 ? 16.533 -33.388 4.493 1.00 89.94 1208 TRP A N 1
ATOM 9621 C CA . TRP A 1 1208 ? 15.168 -33.940 4.583 1.00 89.94 1208 TRP A CA 1
ATOM 9622 C C . TRP A 1 1208 ? 14.785 -34.924 3.461 1.00 89.94 1208 TRP A C 1
ATOM 9624 O O . TRP A 1 1208 ? 14.042 -35.868 3.710 1.00 89.94 1208 TRP A O 1
ATOM 9634 N N . LYS A 1 1209 ? 15.296 -34.718 2.238 1.00 87.62 1209 LYS A N 1
ATOM 9635 C CA . LYS A 1 1209 ? 15.072 -35.605 1.078 1.00 87.62 1209 LYS A CA 1
ATOM 9636 C C . LYS A 1 1209 ? 16.184 -36.644 0.851 1.00 87.62 1209 LYS A C 1
ATOM 9638 O O . LYS A 1 1209 ? 16.122 -37.366 -0.136 1.00 87.62 1209 LYS A O 1
ATOM 9643 N N . ALA A 1 1210 ? 17.218 -36.686 1.692 1.00 86.56 1210 ALA A N 1
ATOM 9644 C CA . ALA A 1 1210 ? 18.336 -37.612 1.511 1.00 86.56 1210 ALA A CA 1
ATOM 9645 C C . ALA A 1 1210 ? 17.999 -39.017 2.052 1.00 86.56 1210 ALA A C 1
ATOM 9647 O O . ALA A 1 1210 ? 17.247 -39.106 3.029 1.00 86.56 1210 ALA A O 1
ATOM 9648 N N . PRO A 1 1211 ? 18.580 -40.090 1.476 1.00 84.62 1211 PRO A N 1
ATOM 9649 C CA . PRO A 1 1211 ? 18.376 -41.460 1.947 1.00 84.62 1211 PRO A CA 1
ATOM 9650 C C . PRO A 1 1211 ? 19.109 -41.776 3.259 1.00 84.62 1211 PRO A C 1
ATOM 9652 O O . PRO A 1 1211 ? 18.726 -42.687 3.988 1.00 84.62 1211 PRO A O 1
ATOM 9655 N N . SER A 1 1212 ? 20.124 -40.993 3.614 1.00 83.75 1212 SER A N 1
ATOM 9656 C CA . SER A 1 1212 ? 20.819 -41.062 4.898 1.00 83.75 1212 SER A CA 1
ATOM 9657 C C . SER A 1 1212 ? 20.442 -39.895 5.819 1.00 83.75 1212 SER A C 1
ATOM 9659 O O . SER A 1 1212 ? 19.846 -38.893 5.408 1.00 83.75 1212 SER A O 1
ATOM 9661 N N . THR A 1 1213 ? 20.783 -40.033 7.098 1.00 86.88 1213 THR A N 1
ATOM 9662 C CA . THR A 1 1213 ? 20.972 -38.901 8.012 1.00 86.88 1213 THR A CA 1
ATOM 9663 C C . THR A 1 1213 ? 22.424 -38.408 7.950 1.00 86.88 1213 THR A C 1
ATOM 9665 O O . THR A 1 1213 ? 23.311 -39.178 7.574 1.00 86.88 1213 THR A O 1
ATOM 9668 N N . PRO A 1 1214 ? 22.700 -37.152 8.344 1.00 86.94 1214 PRO A N 1
ATOM 9669 C CA . PRO A 1 1214 ? 24.068 -36.679 8.552 1.00 86.94 1214 PRO A CA 1
ATOM 9670 C C . PRO A 1 1214 ? 24.804 -37.534 9.600 1.00 86.94 1214 PRO A C 1
ATOM 9672 O O . PRO A 1 1214 ? 24.161 -37.960 10.557 1.00 86.94 1214 PRO A O 1
ATOM 9675 N N . PRO A 1 1215 ? 26.127 -37.747 9.485 1.00 87.56 1215 PRO A N 1
ATOM 9676 C CA . PRO A 1 1215 ? 26.914 -38.390 10.538 1.00 87.56 1215 PRO A CA 1
ATOM 9677 C C . PRO A 1 1215 ? 27.109 -37.446 11.737 1.00 87.56 1215 PRO A C 1
ATOM 9679 O O . PRO A 1 1215 ? 27.187 -36.223 11.563 1.00 87.56 1215 PRO A O 1
ATOM 9682 N N . ILE A 1 1216 ? 27.244 -37.990 12.953 1.00 88.94 1216 ILE A N 1
ATOM 9683 C CA . ILE A 1 1216 ? 27.378 -37.181 14.179 1.00 88.94 1216 ILE A CA 1
ATOM 9684 C C . ILE A 1 1216 ? 28.621 -36.268 14.198 1.00 88.94 1216 ILE A C 1
ATOM 9686 O O . ILE A 1 1216 ? 28.579 -35.183 14.780 1.00 88.94 1216 ILE A O 1
ATOM 9690 N N . SER A 1 1217 ? 29.684 -36.593 13.455 1.00 84.56 1217 SER A N 1
ATOM 9691 C CA . SER A 1 1217 ? 30.839 -35.697 13.256 1.00 84.56 1217 SER A CA 1
ATOM 9692 C C . SER A 1 1217 ? 30.438 -34.306 12.732 1.00 84.56 1217 SER A C 1
ATOM 9694 O O . SER A 1 1217 ? 30.961 -33.287 13.189 1.00 84.56 1217 SER A O 1
ATOM 9696 N N . VAL A 1 1218 ? 29.433 -34.227 11.850 1.00 85.75 1218 VAL A N 1
ATOM 9697 C CA . VAL A 1 1218 ? 28.876 -32.951 11.368 1.00 85.75 1218 VAL A CA 1
ATOM 9698 C C . VAL A 1 1218 ? 28.118 -32.220 12.481 1.00 85.75 1218 VAL A C 1
ATOM 9700 O O . VAL A 1 1218 ? 28.172 -30.991 12.545 1.00 85.75 1218 VAL A O 1
ATOM 9703 N N . TRP A 1 1219 ? 27.448 -32.939 13.385 1.00 92.69 1219 TRP A N 1
ATOM 9704 C CA . TRP A 1 1219 ? 26.779 -32.343 14.545 1.00 92.69 1219 TRP A CA 1
ATOM 9705 C C . TRP A 1 1219 ? 27.784 -31.744 15.536 1.00 92.69 1219 TRP A C 1
ATOM 9707 O O . TRP A 1 1219 ? 27.621 -30.577 15.894 1.00 92.69 1219 TRP A O 1
ATOM 9717 N N . HIS A 1 1220 ? 28.878 -32.441 15.867 1.00 85.69 1220 HIS A N 1
ATOM 9718 C CA . HIS A 1 1220 ? 29.955 -31.888 16.704 1.00 85.69 1220 HIS A CA 1
ATOM 9719 C C . HIS A 1 1220 ? 30.575 -30.613 16.104 1.00 85.69 1220 HIS A C 1
ATOM 9721 O O . HIS A 1 1220 ? 30.673 -29.590 16.785 1.00 85.69 1220 HIS A O 1
ATOM 9727 N N . ILE A 1 1221 ? 30.915 -30.622 14.806 1.00 82.88 1221 ILE A N 1
ATOM 9728 C CA . ILE A 1 1221 ? 31.488 -29.450 14.116 1.00 82.88 1221 ILE A CA 1
ATOM 9729 C C . ILE A 1 1221 ? 30.529 -28.248 14.163 1.00 82.88 1221 ILE A C 1
ATOM 9731 O O . ILE A 1 1221 ? 30.959 -27.109 14.362 1.00 82.88 1221 ILE A O 1
ATOM 9735 N N . GLN A 1 1222 ? 29.223 -28.469 13.987 1.00 85.31 1222 GLN A N 1
ATOM 9736 C CA . GLN A 1 1222 ? 28.238 -27.387 14.071 1.00 85.31 1222 GLN A CA 1
ATOM 9737 C C . GLN A 1 1222 ? 27.980 -26.931 15.518 1.00 85.31 1222 GLN A C 1
ATOM 9739 O O . GLN A 1 1222 ? 27.708 -25.748 15.727 1.00 85.31 1222 GLN A O 1
ATOM 9744 N N . LEU A 1 1223 ? 28.105 -27.818 16.512 1.00 86.69 1223 LEU A N 1
ATOM 9745 C CA . LEU A 1 1223 ? 27.939 -27.495 17.932 1.00 86.69 1223 LEU A CA 1
ATOM 9746 C C . LEU A 1 1223 ? 29.082 -26.599 18.434 1.00 86.69 1223 LEU A C 1
ATOM 9748 O O . LEU A 1 1223 ? 28.821 -25.574 19.063 1.00 86.69 1223 LEU A O 1
ATOM 9752 N N . GLY A 1 1224 ? 30.331 -26.901 18.058 1.00 82.00 1224 GLY A N 1
ATOM 9753 C CA . GLY A 1 1224 ? 31.487 -26.040 18.338 1.00 82.00 1224 GLY A CA 1
ATOM 9754 C C . GLY A 1 1224 ? 31.380 -24.653 17.688 1.00 82.00 1224 GLY A C 1
ATOM 9755 O O . GLY A 1 1224 ? 31.625 -23.639 18.341 1.00 82.00 1224 GLY A O 1
ATOM 9756 N N . ARG A 1 1225 ? 30.920 -24.580 16.430 1.00 81.69 1225 ARG A N 1
ATOM 9757 C CA . ARG A 1 1225 ? 30.651 -23.293 15.753 1.00 81.69 1225 ARG A CA 1
ATOM 9758 C C . ARG A 1 1225 ? 29.548 -22.485 16.443 1.00 81.69 1225 ARG A C 1
ATOM 9760 O O . ARG A 1 1225 ? 29.648 -21.263 16.515 1.00 81.69 1225 ARG A O 1
ATOM 9767 N N . LEU A 1 1226 ? 28.510 -23.147 16.959 1.00 82.81 1226 LEU A N 1
ATOM 9768 C CA . LEU A 1 1226 ? 27.433 -22.492 17.703 1.00 82.81 1226 LEU A CA 1
ATOM 9769 C C . LEU A 1 1226 ? 27.921 -21.944 19.054 1.00 82.81 1226 LEU A C 1
ATOM 9771 O O . LEU A 1 1226 ? 27.559 -20.822 19.404 1.00 82.81 1226 LEU A O 1
ATOM 9775 N N . ALA A 1 1227 ? 28.790 -22.675 19.760 1.00 82.69 1227 ALA A N 1
ATOM 9776 C CA . ALA A 1 1227 ? 29.414 -22.209 20.999 1.00 82.69 1227 ALA A CA 1
ATOM 9777 C C . ALA A 1 1227 ? 30.214 -20.910 20.784 1.00 82.69 1227 ALA A C 1
ATOM 9779 O O . ALA A 1 1227 ? 30.014 -19.940 21.511 1.00 82.69 1227 ALA A O 1
ATOM 9780 N N . ALA A 1 1228 ? 31.053 -20.842 19.743 1.00 75.12 1228 ALA A N 1
ATOM 9781 C CA . ALA A 1 1228 ? 31.833 -19.640 19.423 1.00 75.12 1228 ALA A CA 1
ATOM 9782 C C . ALA A 1 1228 ? 30.947 -18.418 19.093 1.00 75.12 1228 ALA A C 1
ATOM 9784 O O . ALA A 1 1228 ? 31.214 -17.304 19.549 1.00 75.12 1228 ALA A O 1
ATOM 9785 N N . LEU A 1 1229 ? 29.856 -18.623 18.344 1.00 73.69 1229 LEU A N 1
ATOM 9786 C CA . LEU A 1 1229 ? 28.893 -17.563 18.020 1.00 73.69 1229 LEU A CA 1
ATOM 9787 C C . LEU A 1 1229 ? 28.111 -17.083 19.251 1.00 73.69 1229 LEU A C 1
ATOM 9789 O O . LEU A 1 1229 ? 27.873 -15.880 19.393 1.00 73.69 1229 LEU A O 1
ATOM 9793 N N . GLU A 1 1230 ? 27.733 -17.984 20.165 1.00 78.62 1230 GLU A N 1
ATOM 9794 C CA . GLU A 1 1230 ? 27.154 -17.568 21.443 1.00 78.62 1230 GLU A CA 1
ATOM 9795 C C . GLU A 1 1230 ? 28.190 -16.833 22.309 1.00 78.62 1230 GLU A C 1
ATOM 9797 O O . GLU A 1 1230 ? 27.852 -15.778 22.837 1.00 78.62 1230 GLU A O 1
ATOM 9802 N N . GLN A 1 1231 ? 29.454 -17.267 22.378 1.00 77.00 1231 GLN A N 1
ATOM 9803 C CA . GLN A 1 1231 ? 30.490 -16.588 23.174 1.00 77.00 1231 GLN A CA 1
ATOM 9804 C C . GLN A 1 1231 ? 30.640 -15.106 22.794 1.00 77.00 1231 GLN A C 1
ATOM 9806 O O . GLN A 1 1231 ? 30.611 -14.235 23.666 1.00 77.00 1231 GLN A O 1
ATOM 9811 N N . LEU A 1 1232 ? 30.715 -14.801 21.493 1.00 63.91 1232 LEU A N 1
ATOM 9812 C CA . LEU A 1 1232 ? 30.702 -13.423 20.985 1.00 63.91 1232 LEU A CA 1
ATOM 9813 C C . LEU A 1 1232 ? 29.408 -12.688 21.380 1.00 63.91 1232 LEU A C 1
ATOM 9815 O O . LEU A 1 1232 ? 29.449 -11.570 21.890 1.00 63.91 1232 LEU A O 1
ATOM 9819 N N . SER A 1 1233 ? 28.257 -13.350 21.231 1.00 71.94 1233 SER A N 1
ATOM 9820 C CA . SER A 1 1233 ? 26.930 -12.799 21.550 1.00 71.94 1233 SER A CA 1
ATOM 9821 C C . SER A 1 1233 ? 26.679 -12.538 23.046 1.00 71.94 1233 SER A C 1
ATOM 9823 O O . SER A 1 1233 ? 25.743 -11.803 23.376 1.00 71.94 1233 SER A O 1
ATOM 9825 N N . TYR A 1 1234 ? 27.450 -13.158 23.945 1.00 72.44 1234 TYR A N 1
ATOM 9826 C CA . TYR A 1 1234 ? 27.426 -12.913 25.394 1.00 72.44 1234 TYR A CA 1
ATOM 9827 C C . TYR A 1 1234 ? 28.493 -11.890 25.826 1.00 72.44 1234 TYR A C 1
ATOM 9829 O O . TYR A 1 1234 ? 28.209 -11.089 26.717 1.00 72.44 1234 TYR A O 1
ATOM 9837 N N . ARG A 1 1235 ? 29.662 -11.834 25.162 1.00 64.50 1235 ARG A N 1
ATOM 9838 C CA . ARG A 1 1235 ? 30.647 -10.742 25.333 1.00 64.50 1235 ARG A CA 1
ATOM 9839 C C . ARG A 1 1235 ? 30.043 -9.382 24.973 1.00 64.50 1235 ARG A C 1
ATOM 9841 O O . ARG A 1 1235 ? 30.091 -8.471 25.787 1.00 64.50 1235 ARG A O 1
ATOM 9848 N N . LEU A 1 1236 ? 29.371 -9.280 23.821 1.00 57.34 1236 LEU A N 1
ATOM 9849 C CA . LEU A 1 1236 ? 28.682 -8.057 23.366 1.00 57.34 1236 LEU A CA 1
ATOM 9850 C C . LEU A 1 1236 ? 27.526 -7.595 24.278 1.00 57.34 1236 LEU A C 1
ATOM 9852 O O . LEU A 1 1236 ? 27.046 -6.478 24.135 1.00 57.34 1236 LEU A O 1
ATOM 9856 N N . LEU A 1 1237 ? 27.063 -8.441 25.206 1.00 64.25 1237 LEU A N 1
ATOM 9857 C CA . LEU A 1 1237 ? 26.054 -8.091 26.216 1.00 64.25 1237 LEU A CA 1
ATOM 9858 C C . LEU A 1 1237 ? 26.639 -7.949 27.631 1.00 64.25 1237 LEU A C 1
ATOM 9860 O O . LEU A 1 1237 ? 25.872 -7.840 28.584 1.00 64.25 1237 LEU A O 1
ATOM 9864 N N . ASN A 1 1238 ? 27.968 -8.001 27.768 1.00 71.88 1238 ASN A N 1
ATOM 9865 C CA . ASN A 1 1238 ? 28.705 -8.020 29.031 1.00 71.88 1238 ASN A CA 1
ATOM 9866 C C . ASN A 1 1238 ? 28.214 -9.095 30.031 1.00 71.88 1238 ASN A C 1
ATOM 9868 O O . ASN A 1 1238 ? 28.038 -8.838 31.218 1.00 71.88 1238 ASN A O 1
ATOM 9872 N N . LYS A 1 1239 ? 27.933 -10.313 29.536 1.00 78.88 1239 LYS A N 1
ATOM 9873 C CA . LYS A 1 1239 ? 27.389 -11.451 30.314 1.00 78.88 1239 LYS A CA 1
ATOM 9874 C C . LYS A 1 1239 ? 28.224 -12.724 30.154 1.00 78.88 1239 LYS A C 1
ATOM 9876 O O . LYS A 1 1239 ? 27.690 -13.809 29.928 1.00 78.88 1239 LYS A O 1
ATOM 9881 N N . VAL A 1 1240 ? 29.547 -12.588 30.232 1.00 78.25 1240 VAL A N 1
ATOM 9882 C CA . VAL A 1 1240 ? 30.505 -13.672 29.945 1.00 78.25 1240 VAL A CA 1
ATOM 9883 C C . VAL A 1 1240 ? 30.335 -14.867 30.897 1.00 78.25 1240 VAL A C 1
ATOM 9885 O O . VAL A 1 1240 ? 30.313 -16.007 30.439 1.00 78.25 1240 VAL A O 1
ATOM 9888 N N . GLU A 1 1241 ? 30.074 -14.632 32.182 1.00 79.81 1241 GLU A N 1
ATOM 9889 C CA . GLU A 1 1241 ? 29.769 -15.681 33.174 1.00 79.81 1241 GLU A CA 1
ATOM 9890 C C . GLU A 1 1241 ? 28.557 -16.541 32.773 1.00 79.81 1241 GLU A C 1
ATOM 9892 O O . GLU A 1 1241 ? 28.582 -17.766 32.863 1.00 79.81 1241 GLU A O 1
ATOM 9897 N N . SER A 1 1242 ? 27.499 -15.914 32.243 1.00 79.94 1242 SER A N 1
ATOM 9898 C CA . SER A 1 1242 ? 26.291 -16.620 31.788 1.00 79.94 1242 SER A CA 1
ATOM 9899 C C . SER A 1 1242 ? 26.516 -17.486 30.544 1.00 79.94 1242 SER A C 1
ATOM 9901 O O . SER A 1 1242 ? 25.708 -18.377 30.281 1.00 79.94 1242 SER A O 1
ATOM 9903 N N . PHE A 1 1243 ? 27.581 -17.233 29.774 1.00 84.50 1243 PHE A N 1
ATOM 9904 C CA . PHE A 1 1243 ? 28.024 -18.134 28.710 1.00 84.50 1243 PHE A CA 1
ATOM 9905 C C . PHE A 1 1243 ? 28.737 -19.355 29.299 1.00 84.50 1243 PHE A C 1
ATOM 9907 O O . PHE A 1 1243 ? 28.381 -20.482 28.956 1.00 84.50 1243 PHE A O 1
ATOM 9914 N N . HIS A 1 1244 ? 29.678 -19.130 30.217 1.00 83.12 1244 HIS A N 1
ATOM 9915 C CA . HIS A 1 1244 ? 30.437 -20.179 30.898 1.00 83.12 1244 HIS A CA 1
ATOM 9916 C C . HIS A 1 1244 ? 29.517 -21.161 31.637 1.00 83.12 1244 HIS A C 1
ATOM 9918 O O . HIS A 1 1244 ? 29.497 -22.348 31.309 1.00 83.12 1244 HIS A O 1
ATOM 9924 N N . LEU A 1 1245 ? 28.592 -20.654 32.458 1.00 82.50 1245 LEU A N 1
ATOM 9925 C CA . LEU A 1 1245 ? 27.566 -21.459 33.136 1.00 82.50 1245 LEU A CA 1
ATOM 9926 C C . LEU A 1 1245 ? 26.713 -22.341 32.196 1.00 82.50 1245 LEU A C 1
ATOM 9928 O O . LEU A 1 1245 ? 26.180 -23.353 32.645 1.00 82.50 1245 LEU A O 1
ATOM 9932 N N . LYS A 1 1246 ? 26.556 -21.975 30.911 1.00 85.56 1246 LYS A N 1
ATOM 9933 C CA . LYS A 1 1246 ? 25.822 -22.766 29.900 1.00 85.56 1246 LYS A CA 1
ATOM 9934 C C . LYS A 1 1246 ? 26.721 -23.748 29.141 1.00 85.56 1246 LYS A C 1
ATOM 9936 O O . LYS A 1 1246 ? 26.263 -24.834 28.795 1.00 85.56 1246 LYS A O 1
ATOM 9941 N N . TRP A 1 1247 ? 27.954 -23.363 28.816 1.00 87.50 1247 TRP A N 1
ATOM 9942 C CA . TRP A 1 1247 ? 28.794 -24.085 27.853 1.00 87.50 1247 TRP A CA 1
ATOM 9943 C C . TRP A 1 1247 ? 29.974 -24.842 28.468 1.00 87.50 1247 TRP A C 1
ATOM 9945 O O . TRP A 1 1247 ? 30.488 -25.747 27.812 1.00 87.50 1247 TRP A O 1
ATOM 9955 N N . ASP A 1 1248 ? 30.376 -24.567 29.708 1.00 82.62 1248 ASP A N 1
ATOM 9956 C CA . ASP A 1 1248 ? 31.542 -25.212 30.326 1.00 82.62 1248 ASP A CA 1
ATOM 9957 C C . ASP A 1 1248 ? 31.475 -26.748 30.440 1.00 82.62 1248 ASP A C 1
ATOM 9959 O O . ASP A 1 1248 ? 32.520 -27.370 30.238 1.00 82.62 1248 ASP A O 1
ATOM 9963 N N . PRO A 1 1249 ? 30.317 -27.420 30.628 1.00 80.94 1249 PRO A N 1
ATOM 9964 C CA . PRO A 1 1249 ? 30.245 -28.886 30.542 1.00 80.94 1249 PRO A CA 1
ATOM 9965 C C . PRO A 1 1249 ? 30.696 -29.437 29.177 1.00 80.94 1249 PRO A C 1
ATOM 9967 O O . PRO A 1 1249 ? 31.318 -30.493 29.091 1.00 80.94 1249 PRO A O 1
ATOM 9970 N N . TYR A 1 1250 ? 30.442 -28.691 28.097 1.00 83.88 1250 TYR A N 1
ATOM 9971 C CA . TYR A 1 1250 ? 30.914 -29.021 26.752 1.00 83.88 1250 TYR A CA 1
ATOM 9972 C C . TYR A 1 1250 ? 32.368 -28.580 26.528 1.00 83.88 1250 TYR A C 1
ATOM 9974 O O . TYR A 1 1250 ? 33.166 -29.353 26.002 1.00 83.88 1250 TYR A O 1
ATOM 9982 N N . LEU A 1 1251 ? 32.732 -27.363 26.954 1.00 82.44 1251 LEU A N 1
ATOM 9983 C CA . LEU A 1 1251 ? 34.077 -26.806 26.758 1.00 82.44 1251 LEU A CA 1
ATOM 9984 C C . LEU A 1 1251 ? 35.154 -27.553 27.559 1.00 82.44 1251 LEU A C 1
ATOM 9986 O O . LEU A 1 1251 ? 36.268 -27.708 27.070 1.00 82.44 1251 LEU A O 1
ATOM 9990 N N . SER A 1 1252 ? 34.834 -28.046 28.757 1.00 78.12 1252 SER A N 1
ATOM 9991 C CA . SER A 1 1252 ? 35.723 -28.912 29.544 1.00 78.12 1252 SER A CA 1
ATOM 9992 C C . SER A 1 1252 ? 35.926 -30.270 28.868 1.00 78.12 1252 SER A C 1
ATOM 9994 O O . SER A 1 1252 ? 37.066 -30.701 28.706 1.00 78.12 1252 SER A O 1
ATOM 9996 N N . ARG A 1 1253 ? 34.850 -30.906 28.380 1.00 76.25 1253 ARG A N 1
ATOM 9997 C CA . ARG A 1 1253 ? 34.929 -32.212 27.708 1.00 76.25 1253 ARG A CA 1
ATOM 9998 C C . ARG A 1 1253 ? 35.729 -32.179 26.404 1.00 76.25 1253 ARG A C 1
ATOM 10000 O O . ARG A 1 1253 ? 36.436 -33.140 26.147 1.00 76.25 1253 ARG A O 1
ATOM 10007 N N . ILE A 1 1254 ? 35.676 -31.096 25.620 1.00 73.00 1254 ILE A N 1
ATOM 10008 C CA . ILE A 1 1254 ? 36.527 -30.955 24.418 1.00 73.00 1254 ILE A CA 1
ATOM 10009 C C . ILE A 1 1254 ? 37.965 -30.504 24.725 1.00 73.00 1254 ILE A C 1
ATOM 10011 O O . ILE A 1 1254 ? 38.840 -30.705 23.890 1.00 73.00 1254 ILE A O 1
ATOM 10015 N N . LYS A 1 1255 ? 38.223 -29.892 25.892 1.00 61.56 1255 LYS A N 1
ATOM 10016 C CA . LYS A 1 1255 ? 39.584 -29.550 26.343 1.00 61.56 1255 LYS A CA 1
ATOM 10017 C C . LYS A 1 1255 ? 40.334 -30.762 26.896 1.00 61.56 1255 LYS A C 1
ATOM 10019 O O . LYS A 1 1255 ? 41.522 -30.879 26.650 1.00 61.56 1255 LYS A O 1
ATOM 10024 N N . GLY A 1 1256 ? 39.652 -31.669 27.597 1.00 50.22 1256 GLY A N 1
ATOM 10025 C CA . GLY A 1 1256 ? 40.209 -32.952 28.050 1.00 50.22 1256 GLY A CA 1
ATOM 10026 C C . GLY A 1 1256 ? 40.169 -34.042 26.973 1.00 50.22 1256 GLY A C 1
ATOM 10027 O O . GLY A 1 1256 ? 39.726 -35.156 27.247 1.00 50.22 1256 GLY A O 1
ATOM 10028 N N . SER A 1 1257 ? 40.498 -33.704 25.725 1.00 44.44 1257 SER A N 1
ATOM 10029 C CA . SER A 1 1257 ? 40.501 -34.619 24.564 1.00 44.44 1257 SER A CA 1
ATOM 10030 C C . SER A 1 1257 ? 41.510 -34.175 23.489 1.00 44.44 1257 SER A C 1
ATOM 10032 O O . SER A 1 1257 ? 41.295 -34.412 22.300 1.00 44.44 1257 SER A O 1
ATOM 10034 N N . TYR A 1 1258 ? 42.574 -33.504 23.932 1.00 32.56 1258 TYR A N 1
ATOM 10035 C CA . TYR A 1 1258 ? 43.755 -33.057 23.193 1.00 32.56 1258 TYR A CA 1
ATOM 10036 C C . TYR A 1 1258 ? 44.979 -33.236 24.095 1.00 32.56 1258 TYR A C 1
ATOM 10038 O O . TYR A 1 1258 ? 44.783 -33.118 25.328 1.00 32.56 1258 TYR A O 1
#

Secondary structure (DSSP, 8-state):
-------SS--S------------------------------------------------------------------------------------------------------------S-HHHHHHHHHHHHHHHHHHHHHHHHHHHHHHHHHHHHHHHHHHHHHHHHHHHHHHHHHHHHHHHHHHSPPPPHHHHHHHHHHHHHHHHHHGGGEEEEE-PPTTTTTT-HHHHHHHHHHHHHT---TT---EEEEEE-SSPPPPTTSPPPPEEEEES-HHHHHHHHHHHHHH-SEEETTEEEEEEE---HHHHHHHHTTHHHHHHHHHTT--EEEETTTEEEEEETTEEEEES-HHHHHHHHT-EEEEEEE-S---SHHHHHHHHHHHHHTT-SEEEEES----HHHHHTTSSTTEEEEEEE--SSTT--EEEEEETTS-EEEEEEEE-TTS-EEEEEEEETTEEEEEEEEE--SS--HHHHHHHHHHHHHHHHTT---EEEEEE--S-S-TTTSSSS--S---HHHHHHHHHHHHHTEEEHHHHH-SS----SSSSS---EEEEETTTGGGEEEEEE----SSSSPPEEEEE--TTS--PPP-----GGGTT-HHHHHHHHHHHHHHHHHHTTT-S-HHHHHHHHHHHHHHHHHHHHHHHHHHHHHHHHHHHHHHHHHHHHHHH---HHHHHHHHHHHHHHHHHHHHHHHHHHHHH--S--SS-S-HHHHHHHHHHHHHHHH-------SSSS----S-------HHHHHHHHGGG---PPPHHHHHHHHSPP-HHHHHHHHHTPPTTPPP-SS---HHHHHHSHHHHHHHHHHHHHHHHHHT---GGGG-EEEEEEEPTTS-TT-GGGEEEEEEE-HHHHHHHHHHHHHHTTTHHHHS-TTB-SS-TT--HHHHHHHHHHHHHHTTS--TT------EEEEE-BTTHHHH-BHHHHHHHHHHTT--HHHHHTS------SSS-----B---TT-SSHHHHHHHHHHHHHHHHHH-TT---EEETTEEE-EEEETTEEEEEESSHHHHHHHHHHHHHHHHHHH---B-HHHHTT-------HHHHHHHTTTS-S-HHHHHHHHHHHTT-S--HHHHHTTTSSS--B-TTTSSSB--HHIIIIISHHHHHHHHHHHHHHHHHHSS----SHIIIII--GGGGTTS-HHHHHHHHHHHHHHHHHHHHTTTSSSPPPHHHHHHHHHHHHHHHHHHHHTTT-HHHHHHHHHHHHHHHHTT-

Organism: Oreochromis niloticus (NCBI:txid8128)

Sequence (1258 aa):
MIPVCEGVWTLLQHTPTCLVMPHSLNTKKLCRCEITGCLISTYCRVMCVFALHSVQCLSMTFVVGSLTVGSLKTLCESSEMPSHQQKLTLRRQEGASKETSAKANEAHPPSPLMSDAIQTATTEQMAKDIASIYMLLKETSETQESKLNAIQTATRAVEAKLADMATRISNTESRLDFLEDASRALKENPPATSDEVNALRQKLDDLENKGQRNNLRFAGFPEGCEGSDALAFVRNTIPQLLKVDFPGGLEIDRAHRSLVRRKPDGHPPRVIIAQFLRFQDRERIVEAARRLGQLSWNGHRIMIFPDYSKLVTDKRAAFNPCKRLLHERKIKFSLLFPAVLVLKMTEGRREFTDPKKAQDYILALTLMTWNVKGLNHPIKKKKIMTFIKSKQADIVFLQETHLSPQESDKLCRDWVGQVFFSCGSSQSRGVAILIHKQLQFKCTRVVKDEDGRTLLLLAEIQGHRMILSNIYAPKIDDPTFFGNLECHLILSYLILSYPILIAGDFNLVMDDILDRSTPSQRHSRSASVAIKMCRTLGLVDVWRVFNPSTRDYTFYSAPHNTFLVSNSIMPSALSCSIGSIHVSDHASVLLHLSSFGSPLKPPRWRLNSSLLHDPNFLHSLREQINSYIEINLSTAPSAGVAWEALKGFIRGFIIHRASYKKRTALTKQIDLERKIAIAEATFKADMSSANLTHLTRLKYEFNSILTQKIEFSLFRARQKYFEDGDKPGKLLARYIKQKEAQTIIAAIRAQDGTMMQLYSSEVQANSQEINSFLSPLNLPTLSKTQVDSVDAPISKEEILKVIKNLPIDKAPGLDGFTAEFYRNFAEELSPLLLQMFEEALDKGSLPPTLSEALISLVLKKNKDPLDCKSYRPISLINCDCKILAKVLANRLDKVMTYLIHPDQVGFIRTRNSADNVRRLIDIMWATQNKSPTGDFSPAIALSLDAEKAFDRVEWRFLFCVMEAFGFGPKFIRASILTNRIISQSFDLHRGTRQGCPLSPLLFALALEPLAATIRRDPDFPGIQVHNDNHKLMLYADDALVLISQPERSLPALLRIINRFSNISGYRVNWSIVAQELGVRLEWTTILQNSKKVSRELRMRLIQFKLLHRIYWSPHRLYRANLIQSPECWRCQTGVGTLTHMIWSCPKTQIFWTEIHDFIKSTIRWDIPFSPRLFVLGDPSLLKYAPPKAAEWVQTALMLGRKLIISQWKAPSTPPISVWHIQLGRLAALEQLSYRLLNKVESFHLKWDPYLSRIKGSY

Nearest PDB structures (foldseek):
  7n8k-assembly2_B  TM=9.041E-01  e=4.867E-17  Homo sapiens
  2v0s-assembly1_A  TM=9.180E-01  e=1.514E-16  Homo sapiens
  7n94-assembly2_B  TM=9.140E-01  e=7.419E-16  Homo sapiens
  2v0r-assembly2_B  TM=9.122E-01  e=1.466E-15  Homo sapiens
  2ldy-assembly1_A  TM=4.688E-01  e=1.145E-06  Homo sapiens

Solvent-accessible surface area (backbone atoms only — not comparable to full-atom values): 74128 Å² total; per-residue (Å²): 141,85,88,91,85,87,79,90,88,86,84,91,77,90,84,88,89,79,87,89,86,88,88,88,82,90,83,84,88,88,80,91,79,89,82,87,86,89,86,88,91,84,93,89,90,91,89,90,86,86,88,84,90,83,85,86,81,89,87,82,89,88,83,89,85,90,83,89,85,86,84,83,89,84,87,82,89,79,91,79,91,90,78,92,80,97,82,81,87,80,90,77,78,88,80,82,82,88,87,78,85,85,87,86,82,89,78,88,88,84,88,91,83,91,87,88,88,84,92,87,91,56,65,70,62,47,50,54,50,48,52,53,49,50,51,51,50,49,56,50,46,55,55,45,52,54,49,48,53,52,47,53,52,52,50,54,57,46,51,56,49,49,51,51,49,52,54,51,47,51,61,44,48,62,50,44,55,55,50,51,52,51,52,49,55,46,66,78,50,70,75,78,51,74,64,56,51,50,50,51,50,50,53,47,54,54,50,49,37,58,71,31,61,33,24,36,32,40,33,44,58,62,78,71,78,42,68,95,44,38,44,62,38,50,53,59,47,48,38,66,74,54,75,54,89,52,94,92,55,72,57,64,76,49,38,42,65,51,90,67,79,86,71,68,88,92,57,85,43,64,35,35,40,36,33,34,73,46,59,68,58,46,50,52,54,55,51,40,47,63,75,66,62,79,47,65,55,97,88,33,59,44,46,82,41,75,45,66,42,69,70,46,47,53,56,48,52,61,37,52,66,45,54,50,58,29,58,77,69,70,52,54,68,49,75,43,85,75,45,33,43,32,39,61,51,98,93,45,76,49,78,31,78,46,51,62,64,45,38,46,60,74,54,37,45,30,35,35,29,33,50,45,76,50,46,75,53,66,69,60,37,50,53,51,55,52,51,49,60,75,68,63,47,43,36,40,34,37,19,36,34,37,48,53,75,82,55,51,58,72,56,60,47,100,55,35,61,45,76,47,75,20,48,26,99,49,86,79,27,11,29,36,42,39,31,29,57,86,58,61,69,44,81,78,46,80,49,68,39,75,76,4,31,35,34,37,36,38,31,32,46,77,88,43,62,31,35,44,33,37,36,44,49,60,88,57,82,54,41,59,62,47,55,50,50,44,49,56,50,49,61,61,32,74,81,66,75,47,55,44,40,37,34,32,39,58,65,42,50,90,41,50,70,57,48,32,94,67,67,56,92,80,82,53,62,26,36,56,40,43,56,48,40,27,59,38,70,26,42,42,57,50,45,53,67,75,36,77,82,64,74,82,64,32,31,99,71,64,36,53,57,52,42,39,30,19,60,88,51,55,83,38,54,74,50,50,49,77,50,72,65,78,90,27,81,30,20,39,34,40,38,34,28,44,53,79,82,66,74,76,76,74,79,77,67,58,67,66,67,79,48,76,76,38,66,72,53,49,51,54,52,48,53,54,51,50,54,46,49,73,69,41,56,86,73,39,97,36,48,46,53,38,53,54,50,48,55,50,51,52,50,51,54,53,51,49,56,52,52,48,58,53,48,56,54,50,54,54,47,57,52,42,54,53,50,40,56,50,35,56,51,50,31,73,76,44,79,45,70,67,41,52,50,53,38,50,51,46,52,49,58,49,49,52,58,52,50,57,53,51,50,55,51,42,65,72,72,63,81,95,84,84,86,86,70,99,70,54,69,73,59,50,50,45,52,52,38,36,50,51,44,73,69,55,78,81,64,80,65,51,99,86,72,61,88,79,87,72,42,67,69,93,60,87,64,48,73,66,61,50,46,67,63,49,65,86,56,74,57,61,56,54,51,70,74,54,31,54,69,53,57,50,84,90,52,61,65,54,52,45,58,45,41,74,64,49,67,66,97,51,78,34,26,78,82,14,53,36,47,65,54,50,52,74,44,40,81,76,47,34,62,55,51,45,52,25,50,52,53,19,55,78,69,60,48,71,49,70,69,60,31,28,52,46,72,46,79,41,75,45,87,99,48,55,84,61,44,68,85,27,45,45,73,34,43,29,40,25,55,68,42,52,45,55,37,40,50,55,30,60,41,50,64,73,49,47,75,74,61,46,64,81,49,50,23,37,88,42,81,101,48,45,69,64,54,59,55,48,54,51,51,52,50,60,46,52,73,68,75,60,56,100,79,71,72,80,79,69,74,46,80,45,61,46,53,43,62,57,53,55,60,34,41,30,46,72,42,44,50,56,48,41,52,58,34,42,56,43,72,61,53,57,56,59,58,78,78,58,70,67,65,76,65,84,76,68,72,61,50,33,39,46,57,47,80,47,73,33,35,62,58,56,50,51,60,60,48,43,63,59,54,54,45,55,67,66,38,80,54,36,73,20,42,76,56,88,92,48,71,43,41,61,41,30,48,68,64,46,38,38,37,32,36,25,61,59,88,49,22,50,59,42,52,53,54,50,52,54,58,46,22,60,54,32,52,51,47,70,40,65,89,62,56,80,72,84,83,84,86,92,73,71,54,69,62,28,59,54,40,52,70,64,61,56,90,52,66,68,57,35,50,47,51,52,37,57,76,69,61,66,67,86,28,34,37,61,34,28,79,65,75,74,44,97,55,36,43,17,71,54,74,66,76,48,68,9,38,62,65,31,67,72,40,76,32,70,71,40,38,54,58,49,49,60,51,48,55,50,50,25,69,46,70,74,49,87,70,71,93,41,64,58,41,61,70,64,49,37,63,81,78,39,74,87,46,59,72,38,56,39,49,36,53,52,42,55,40,51,49,52,51,52,46,51,57,73,40,64,85,40,52,58,63,71,59,67,71,61,52,52,59,51,50,55,53,49,50,55,55,47,48,53,63,22,50,81,66,76,37,55,67,67,40,46,67,39,42,42,55,56,56,50,57,63,56,75,69,115

Foldseek 3Di:
DDDDDDDPPPPDDDDDDDDDDDDDDDDDDDDDDDDDDDDDDDDDDDYDDDDDDDDDDDDDDDDDDDDDDDDDDDDDDDDDDDDDDDDDDDDDDDDDDDDDDDDDDDDDDDDDDDDDDDDDDCVPVVVVVVVVVVVVVVVVVVVVVVVVVVVVVVVVVVVVVVVVVVVVVVVVVVVVVVVVVVVVVCVVPPDDDPVVVVVVVVVVQVVVCVVLLQKKWKWFPDPCPCPPAVPVVCQPVLCVQLVDDDVVGFAWPDKDFDPPPDDPPPDTDTIIMIGGPDSVVSVVSVVSCVVVPWTDDPNTTMDMDRDHDPVLVVLQVLLVVLVVLCVVVVWDWDADPSGWIWTQAPVGIDIDSDSVVSVLQSQWAKEKEDEQQECPDPVLVVVVVVVCVSSVHQKYKYWQHLDDPVRQVVNCDDFFPDKDKFDEPDSGTIMIMTGGNPWPKDWDDWDYDHRRFKIWTQMQTLNATAIEMHGDDDLDLDLVVLVVVLVVCLVVCVVPVHWYKYFYHLNDALDQCAQFPDRDPDDGPNSVSNVVSCLLQQWDFQQCVQVVRDHDDFAPGDGHTTMITHLVQLVQWPDKDWDDCDSGNTTMIMTIGRPPPPDPPPDFAAQQCVLVVPVVSLVVLLVVLQVLCVPPVVPDPALQRSVVVSLVSSSVVRVVVVVVVVVVLVVLLVVLVVVLVVLVVVCVVPVDPVSVVSNVVSVVVNVVSVVVVLVSLCLVVDDDPPPDDDDCDPVVSSVSSSVVSVQRLSDEDDPVRDDDDAQDAPFPDDLVLLVVLLVVLLFAADDPVLQCLLLPQDDLVLLLVLLCPDDFSDDAFSSNYGSSNCNSCVVSVSVSLRRQLRVCLVVLHHNALQQAWDWRWDAAPPDDSRHPVRTDTATRGHVSNLSLLVSSQVSLLVCLVVRFDLLEQAPRPPRDPVVVVVVVVVLVVLLVPDDPPPDRFDKDKFKWAWDLLQSQFFLSSLLSLCVSNHHDPSSSSSPDAHDDDDPPDDGHRDGDRHPRSNSLSSLSSSCRSLVSQQVPDPLQQARDRPPDHDAWHDHRRIIIGMGTPCVSNVVSNVVSQVSSCNRTVIDTDVVVRPPDDDDDDPVVQLLVVLVPLDPDPLLSVLLVCLVVVVDDWLLNCVVVVNDDDQAGLAQRPDRTDSCCLCDVPPLNPVLLVVLQVVLCVLQVDRQPSDCCCLRSVRLVSVVPPDVLSSSQSSNLSSLLSVQSVVCVNHNHGDDCVVSVVVSVVRLVVVCVVCVVVVNNVSSCSNCVSVVVVVVVVD

Mean predicted aligned error: 23.23 Å

Radius of gyration: 44.57 Å; Cα contacts (8 Å, |Δi|>4): 1534; chains: 1; bounding box: 118×170×104 Å